Protein AF-0000000084752882 (afdb_homodimer)

pLDDT: mean 90.56, std 13.71, range [24.03, 98.62]

Sequence (1012 aa):
MTRGFFLICLLLVSALGWAQTDTEVYLFDLKVKNGKPTLSNPKNISNNPGYDNQPSFWDDDSVLFASTRQDQTDVLQFNVNEGSTSSWLTYTTAGSEYSPLRIPGKNAISAIRLDLDGLQRLYEYDFETSESTPITDVKIGYHVWFNDHILVATVLMENRMDLKVIDLEKGTQQTVQQNVGRSLHKIPGTDLISFISKKKIWEIMSLDPKTGESKKIANTYAQEEDICWLDKNTIITGAGKMLLTKKLSSDADWETIIEFPQEEINNISRIAISPNSKRLAFVAEESPAKIIQKQVKAFNSRDLDGFAACFVDDVLVSRFPNEKMYQGNITMRDNYERFFENVKSSSVEVVNRIILGNTIIDEEKTKVDGRDGHQVAIYKVENGLITSMTFIFPDGPLTDAESIVQEQLEAYNNRDIEAFADTYANAIELYNFPQSLNLKGRSKLTQRYGSFFENTPDLHCEIQNRIVIGNKVIDHESVTVNGMVVKAIAIYEVENGEIAKVTFIKMTRGFFLICLLLVSALGWAQTDTEVYLFDLKVKNGKPTLSNPKNISNNPGYDNQPSFWDDDSVLFASTRQDQTDVLQFNVNEGSTSSWLTYTTAGSEYSPLRIPGKNAISAIRLDLDGLQRLYEYDFETSESTPITDVKIGYHVWFNDHILVATVLMENRMDLKVIDLEKGTQQTVQQNVGRSLHKIPGTDLISFISKKKIWEIMSLDPKTGESKKIANTYAQEEDICWLDKNTIITGAGKMLLTKKLSSDADWETIIEFPQEEINNISRIAISPNSKRLAFVAEESPAKIIQKQVKAFNSRDLDGFAACFVDDVLVSRFPNEKMYQGNITMRDNYERFFENVKSSSVEVVNRIILGNTIIDEEKTKVDGRDGHQVAIYKVENGLITSMTFIFPDGPLTDAESIVQEQLEAYNNRDIEAFADTYANAIELYNFPQSLNLKGRSKLTQRYGSFFENTPDLHCEIQNRIVIGNKVIDHESVTVNGMVVKAIAIYEVENGEIAKVTFIK

Foldseek 3Di:
DPPPPPPPPPPPPPPPPLLFFFKWKKKWFWDADPNFIDTDDIDGLQPDGGDWAQWEAPAQFKIWTWHDDPNAIFIKIFGRVVVRDIDTQADDPFWHWGNWDDQAPAQWIWTWIQGNVGQIAIWIARRPPRDIDGQDRFRFDAWDDLHNFWIWTWGDDDVATFIWIAGSVVGDIDTQGIHWDREWDDAAPDSWIWTWHDDPFIFIKIANSVVSDIDTQGGDDVPFGAWDYLHNFKIWGDDFQWIWMDGSVDPDDIGTSDGDPDQQFTGWHNKYAHPVRGMIMIMGGHHLVVLVVQLQVCLQVVVLVSNLVQADQFEWEEEPQGHTPDTGSVVVSVVSVVVPVVFPHKHKDFPDWDDDHQKIKTWIWMATNRDIATKIWIFGDDSRHTRYIYIYAADAQPDPLVVLVVQLQVCLAVLPLVSNLVQADQQAWEAEPNGHTDDTGSVVVSVVSNVQSVQFVNWHKDFPDWDDGHQKIKTFIWIDGPNDTDTKIWIFGDDPRHTRYIYIYD/DPPPPPPPPPPPPPPPPQLAFFKWKKKWFWDADPNFIDTDDIDGLQPDGGDWAQWEAPAQFKIWTWHDDPNATFIKIFGRVVVRDIDTQADDPFWHWGNWDDQAPAQWIWTWIQGNVGQTAIWIARRPPRDIDGQDRFRFDAWDDLHNFWIWTWGDDDVATFIKIAGSVVGDIDTQGIHWDRAWDDAAPDSWIWTWHPDPFIFIKIANSVVSDIDTQGGDDVPFGAWDYLHNFKIWGDDFQWIWMDGSVDPDDIGTSDGDPDQQFTGWHNKYAHPVRGMIMIMGGHHLVVLVVQLQVCLQVVVLVSNLVQADQFEWEEEPQGHTPDTGSVVVSVVSVVVPVVFPHKHKDFPDWDDDPQKIKTWIWMATNRDIATKIWIFGDGSRHTRYIYIYAADAQPDPLVVLVVQLQVCLQVLPLVSNLVQADQQAWEAEPNGHTDDTGSVVVSVVSNVQSVQFVNWHKDFPDWDDGHQKIKTFIWIDGPNDTDTKIWIFGDDPRHTRYIYIYD

Solvent-accessible surface area (backbone atoms only — not comparable to full-atom values): 52396 Å² total; per-residue (Å²): 137,81,79,74,79,76,76,79,77,76,76,75,75,73,74,76,71,71,60,64,35,44,20,32,29,35,37,27,40,33,44,72,56,96,84,42,66,42,78,44,74,80,37,70,76,52,80,51,80,35,44,20,38,44,47,27,50,72,42,77,50,30,38,28,22,18,29,44,55,94,94,29,27,25,36,34,34,39,28,59,83,67,77,64,36,73,48,74,56,48,86,52,92,64,29,28,34,37,60,42,38,66,37,60,97,49,76,28,32,33,28,32,34,42,31,77,87,66,54,42,25,35,28,36,26,34,64,87,79,42,52,71,44,75,72,51,90,52,49,44,73,37,66,37,69,76,47,76,46,36,35,41,30,28,33,66,53,96,92,41,25,31,31,30,39,32,32,66,82,79,70,45,73,45,80,68,43,71,39,40,55,78,35,55,40,71,38,51,97,54,83,35,33,34,36,27,38,54,62,94,65,41,27,35,28,37,31,31,77,86,80,57,52,69,45,82,74,46,72,41,69,92,67,39,63,36,48,36,67,79,42,72,47,32,38,34,35,34,54,45,42,26,36,32,35,35,46,69,88,45,88,56,66,77,40,79,63,45,71,55,83,53,68,59,46,23,56,28,36,42,42,29,59,22,85,76,56,45,30,36,34,34,21,21,25,53,40,64,60,53,49,53,51,49,30,51,52,19,55,51,68,68,33,62,66,60,29,51,68,38,42,37,67,72,20,37,35,30,35,62,73,77,42,77,73,53,66,26,38,66,56,51,46,51,53,53,50,54,33,55,73,57,40,91,44,59,43,73,43,77,79,45,78,48,79,56,86,50,34,38,36,35,36,33,42,34,36,43,71,84,43,77,31,62,39,34,40,40,34,34,45,55,53,69,22,31,47,34,41,33,36,41,54,32,45,54,54,89,54,42,34,64,50,48,52,48,51,32,50,52,19,55,48,66,57,34,56,65,61,31,48,66,36,39,28,67,75,17,36,35,29,36,64,71,74,42,80,73,46,69,28,39,68,57,49,42,53,54,49,41,55,49,42,72,72,24,88,64,41,38,71,44,75,78,44,77,49,79,43,31,22,29,36,38,35,35,34,40,30,34,49,76,90,39,77,46,68,36,34,40,39,37,35,39,54,95,86,16,35,37,36,36,36,33,46,122,135,80,80,75,80,76,78,77,76,75,74,74,74,74,74,76,69,70,55,63,47,43,20,31,29,34,37,28,39,34,43,70,57,98,84,42,66,43,77,42,74,79,38,70,74,51,80,51,80,35,45,20,38,44,49,26,50,72,42,77,49,29,37,29,24,16,30,47,55,94,95,28,28,25,37,34,34,39,27,57,83,64,76,64,39,73,48,74,56,47,84,53,93,62,28,28,35,37,61,42,39,66,39,60,97,48,76,28,33,32,30,32,33,43,33,78,88,65,55,42,26,36,28,36,26,35,62,86,77,41,51,71,45,76,72,50,89,52,49,44,74,37,67,37,69,77,48,74,45,37,35,40,30,29,32,66,51,94,94,41,24,30,32,30,41,33,32,66,82,78,69,46,71,47,81,69,44,71,38,40,54,77,33,56,42,71,38,51,98,54,83,35,34,34,37,29,38,54,62,97,66,37,28,35,27,36,29,30,78,87,77,57,51,69,45,82,74,46,72,41,68,91,68,39,62,37,47,35,67,78,41,74,49,32,37,35,35,33,53,47,43,28,35,31,34,34,46,69,87,46,89,58,66,78,40,79,62,47,71,54,83,52,68,60,44,23,56,30,36,43,43,29,60,22,86,76,54,44,32,38,34,33,21,20,24,53,40,64,60,54,50,52,52,48,29,51,52,18,54,52,67,68,33,64,66,59,29,50,68,38,40,36,67,71,20,38,36,31,35,62,72,76,43,79,73,53,66,24,37,65,56,51,46,51,53,52,50,52,34,57,73,57,40,91,43,60,43,73,42,78,78,44,78,48,78,57,86,50,34,38,36,35,36,32,42,34,34,42,72,85,42,78,31,61,40,31,40,39,34,35,45,55,42,70,21,31,46,32,41,32,36,41,53,33,45,53,53,88,54,42,36,66,49,48,52,49,51,31,50,52,19,54,49,65,58,33,54,66,62,31,49,67,37,39,29,68,75,18,36,35,28,38,66,70,74,43,78,75,46,70,27,39,69,56,50,41,53,54,51,40,55,49,43,73,74,24,86,64,42,38,70,44,76,77,43,78,48,80,44,31,23,29,38,37,35,36,35,40,30,34,49,75,90,38,77,46,67,37,33,41,39,36,34,42,54,94,86,18,34,37,36,35,36,34,45,123

Nearest PDB structures (foldseek):
  3ff2-assembly1_A-2  TM=9.306E-01  e=1.160E-07  Novosphingobium aromaticivorans DSM 12444
  4hvn-assembly1_B  TM=7.475E-01  e=1.573E-05  Catenulispora acidiphila DSM 44928
  5ien-assembly2_B  TM=6.922E-01  e=1.282E-05  synthetic construct
  5ien-assembly1_A  TM=6.884E-01  e=1.349E-05  synthetic construct
  3mso-assembly1_B  TM=7.529E-01  e=3.384E-04  Pseudomonas aeruginosa

Secondary structure (DSSP, 8-state):
----------------------EEEEEEEEEEETTEEEEEEEEES---SS-EEEEEEEETTEEEEEEEETTEEEEEEEETTTTSEEEE----TTEEEEEEEEPTTSSEEEEEEEETTS-EEEEEEETTT--EEE--SS-EEEEEESSSSEEEEEEEETTEEEEEEEETTTTEEEEEEESB-S--EEPTTSS-EEEEEESSSEEEEEE-TTT--EEEEEE-STT---EEEEETTEEEEEETTEEEEEETTSS---EEEEE---TT-EEEEEEEE-TTS-EEEEEEEPPHHHHHHHHHHHHHTT-HHHHHTTEEEEEEEEETTTEEEEE-HHHHHHHHHHHHHH-S-EEEEEEEEEEETTEEEEEEEEEETTEEEEEEEEEEEETTEEEEEEEE--B-SS--HHHHHHHHHHHHHTT-HHHHHHTEEEEEEEEETTTEEEEESHHHHHHHHHHHHHT-TT-EEEEEEEEEEBTEEEEEEEEEETTEEEEEEEEEEEETTEEEEEEEE-/----------------------EEEEEEEEEEETTEEEEEEEEES---SS-EEEEEEEETTEEEEEEEETTEEEEEEEETTTTSEEEE----TTEEEEEEEEPTTSSEEEEEEEETTS-EEEEEEETTT--EEES-SS-EEEEEESSSSEEEEEEEETTEEEEEEEETTTTEEEEEEESB-S--EEPTTSS-EEEEEESSSEEEEEE-TTT--EEEEEE-STT---EEEEETTEEEEEETTEEEEEETTSS---EEEEE---TT-EEEEEEEE-TTS-EEEEEEEPPHHHHHHHHHHHHHTT-HHHHHTTEEEEEEEEETTTEEEEE-HHHHHHHHHHHHHH-S-EEEEEEEEEEETTEEEEEEEEEETTEEEEEEEEEEEETTEEEEEEEE----SS--HHHHHHHHHHHHHTT-HHHHHHTEEEEEEEEETTTEEEEESHHHHHHHHHHHHHT-TT-EEEEEEEEEETTEEEEEEEEEETTEEEEEEEEEEEETTEEEEEEEE-

Organism: Allomuricauda ruestringensis (strain DSM 13258 / CIP 107369 / LMG 19739 / B1) (NCBI:txid886377)

InterPro domains:
  IPR032710 NTF2-like domain superfamily [SSF54427] (285-395)
  IPR032710 NTF2-like domain superfamily [SSF54427] (399-504)
  IPR037401 SnoaL-like domain [PF12680] (293-388)
  IPR037401 SnoaL-like domain [PF12680] (405-501)

Structure (mmCIF, N/CA/C/O backbone):
data_AF-0000000084752882-model_v1
#
loop_
_entity.id
_entity.type
_entity.pdbx_description
1 polymer 'SnoaL-like domain-containing protein'
#
loop_
_atom_site.group_PDB
_atom_site.id
_atom_site.type_symbol
_atom_site.label_atom_id
_atom_site.label_alt_id
_atom_site.label_comp_id
_atom_site.label_asym_id
_atom_site.label_entity_id
_atom_site.label_seq_id
_atom_site.pdbx_PDB_ins_code
_atom_site.Cartn_x
_atom_site.Cartn_y
_atom_site.Cartn_z
_atom_site.occupancy
_atom_site.B_iso_or_equiv
_atom_site.auth_seq_id
_atom_site.auth_comp_id
_atom_site.auth_asym_id
_atom_site.auth_atom_id
_atom_site.pdbx_PDB_model_num
ATOM 1 N N . MET A 1 1 ? -53.562 34.344 -18.578 1 26.89 1 MET A N 1
ATOM 2 C CA . MET A 1 1 ? -53.375 34.875 -17.234 1 26.89 1 MET A CA 1
ATOM 3 C C . MET A 1 1 ? -52.25 34.156 -16.5 1 26.89 1 MET A C 1
ATOM 5 O O . MET A 1 1 ? -52.406 33 -16.125 1 26.89 1 MET A O 1
ATOM 9 N N . THR A 1 2 ? -50.969 34.281 -16.984 1 29.55 2 THR A N 1
ATOM 10 C CA . THR A 1 2 ? -49.688 33.625 -16.938 1 29.55 2 THR A CA 1
ATOM 11 C C . THR A 1 2 ? -49 33.844 -15.586 1 29.55 2 THR A C 1
ATOM 13 O O . THR A 1 2 ? -48.594 34.969 -15.266 1 29.55 2 THR A O 1
ATOM 16 N N . ARG A 1 3 ? -49.688 33.156 -14.523 1 31.56 3 ARG A N 1
ATOM 17 C CA . ARG A 1 3 ? -49.281 33.375 -13.141 1 31.56 3 ARG A CA 1
ATOM 18 C C . ARG A 1 3 ? -47.781 33.094 -12.953 1 31.56 3 ARG A C 1
ATOM 20 O O . ARG A 1 3 ? -47.312 32 -13.266 1 31.56 3 ARG A O 1
ATOM 27 N N . GLY A 1 4 ? -47 34.156 -13.094 1 28.33 4 GLY A N 1
ATOM 28 C CA . GLY A 1 4 ? -45.531 34.219 -12.977 1 28.33 4 GLY A CA 1
ATOM 29 C C . GLY A 1 4 ? -45.031 33.781 -11.609 1 28.33 4 GLY A C 1
ATOM 30 O O . GLY A 1 4 ? -45.375 34.406 -10.594 1 28.33 4 GLY A O 1
ATOM 31 N N . PHE A 1 5 ? -45 32.469 -11.273 1 29.09 5 PHE A N 1
ATOM 32 C CA . PHE A 1 5 ? -44.531 31.969 -9.984 1 29.09 5 PHE A CA 1
ATOM 33 C C . PHE A 1 5 ? -43.125 32.469 -9.703 1 29.09 5 PHE A C 1
ATOM 35 O O . PHE A 1 5 ? -42.219 32.281 -10.508 1 29.09 5 PHE A O 1
ATOM 42 N N . PHE A 1 6 ? -43.031 33.688 -9.117 1 25.77 6 PHE A N 1
ATOM 43 C CA . PHE A 1 6 ? -41.75 34.25 -8.672 1 25.77 6 PHE A CA 1
ATOM 44 C C . PHE A 1 6 ? -41.094 33.344 -7.652 1 25.77 6 PHE A C 1
ATOM 46 O O . PHE A 1 6 ? -41.656 33.031 -6.613 1 25.77 6 PHE A O 1
ATOM 53 N N . LEU A 1 7 ? -40.312 32.375 -8.125 1 27.33 7 LEU A N 1
ATOM 54 C CA . LEU A 1 7 ? -39.5 31.516 -7.266 1 27.33 7 LEU A CA 1
ATOM 55 C C . LEU A 1 7 ? -38.594 32.344 -6.383 1 27.33 7 LEU A C 1
ATOM 57 O O . LEU A 1 7 ? -37.781 33.125 -6.887 1 27.33 7 LEU A O 1
ATOM 61 N N . ILE A 1 8 ? -39.031 32.656 -5.168 1 25.05 8 ILE A N 1
ATOM 62 C CA . ILE A 1 8 ? -38.281 33.312 -4.109 1 25.05 8 ILE A CA 1
ATOM 63 C C . ILE A 1 8 ? -36.969 32.562 -3.863 1 25.05 8 ILE A C 1
ATOM 65 O O . ILE A 1 8 ? -36.969 31.359 -3.535 1 25.05 8 ILE A O 1
ATOM 69 N N . CYS A 1 9 ? -35.875 32.875 -4.609 1 24.03 9 CYS A N 1
ATOM 70 C CA . CYS A 1 9 ? -34.5 32.469 -4.375 1 24.03 9 CYS A CA 1
ATOM 71 C C . CYS A 1 9 ? -34.062 32.781 -2.947 1 24.03 9 CYS A C 1
ATOM 73 O O . CYS A 1 9 ? -33.938 33.938 -2.584 1 24.03 9 CYS A O 1
ATOM 75 N N . LEU A 1 10 ? -34.594 32.031 -1.986 1 25.61 10 LEU A N 1
ATOM 76 C CA . LEU A 1 10 ? -34.062 32.125 -0.631 1 25.61 10 LEU A CA 1
ATOM 77 C C . LEU A 1 10 ? -32.562 31.984 -0.633 1 25.61 10 LEU A C 1
ATOM 79 O O . LEU A 1 10 ? -32 30.938 -1.002 1 25.61 10 LEU A O 1
ATOM 83 N N . LEU A 1 11 ? -31.859 33.031 -0.935 1 24.38 11 LEU A N 1
ATOM 84 C CA . LEU A 1 11 ? -30.422 33.156 -0.692 1 24.38 11 LEU A CA 1
ATOM 85 C C . LEU A 1 11 ? -30.078 32.75 0.737 1 24.38 11 LEU A C 1
ATOM 87 O O . LEU A 1 11 ? -30.469 33.406 1.689 1 24.38 11 LEU A O 1
ATOM 91 N N . LEU A 1 12 ? -30.109 31.484 1.048 1 25.81 12 LEU A N 1
ATOM 92 C CA . LEU A 1 12 ? -29.531 30.984 2.295 1 25.81 12 LEU A CA 1
ATOM 93 C C . LEU A 1 12 ? -28.125 31.531 2.496 1 25.81 12 LEU A C 1
ATOM 95 O O . LEU A 1 12 ? -27.219 31.234 1.717 1 25.81 12 LEU A O 1
ATOM 99 N N . VAL A 1 13 ? -27.938 32.75 2.891 1 25.72 13 VAL A N 1
ATOM 100 C CA . VAL A 1 13 ? -26.688 33.25 3.447 1 25.72 13 VAL A CA 1
ATOM 101 C C . VAL A 1 13 ? -26.156 32.25 4.488 1 25.72 13 VAL A C 1
ATOM 103 O O . VAL A 1 13 ? -26.781 32.031 5.527 1 25.72 13 VAL A O 1
ATOM 106 N N . SER A 1 14 ? -25.641 31.141 4.105 1 25.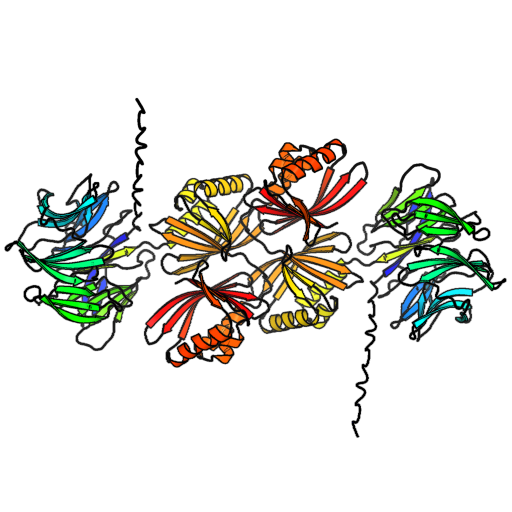64 14 SER A N 1
ATOM 107 C CA . SER A 1 14 ? -24.859 30.312 5.004 1 25.64 14 SER A CA 1
ATOM 108 C C . SER A 1 14 ? -23.906 31.141 5.848 1 25.64 14 SER A C 1
ATOM 110 O O . SER A 1 14 ? -23.062 31.859 5.312 1 25.64 14 SER A O 1
ATOM 112 N N . ALA A 1 15 ? -24.312 31.594 6.953 1 28.03 15 ALA A N 1
ATOM 113 C CA . ALA A 1 15 ? -23.453 32.094 8.023 1 28.03 15 ALA A CA 1
ATOM 114 C C . ALA A 1 15 ? -22.219 31.188 8.203 1 28.03 15 ALA A C 1
ATOM 116 O O . ALA A 1 15 ? -22.359 30.016 8.57 1 28.03 15 ALA A O 1
ATOM 117 N N . LEU A 1 16 ? -21.344 31.203 7.332 1 29.34 16 LEU A N 1
ATOM 118 C CA . LEU A 1 16 ? -20.016 30.688 7.598 1 29.34 16 LEU A CA 1
ATOM 119 C C . LEU A 1 16 ? -19.578 30.984 9.031 1 29.34 16 LEU A C 1
ATOM 121 O O . LEU A 1 16 ? -19.172 32.125 9.336 1 29.34 16 LEU A O 1
ATOM 125 N N . GLY A 1 17 ? -20.297 30.453 9.961 1 32.12 17 GLY A N 1
ATOM 126 C CA . GLY A 1 17 ? -19.703 30.484 11.289 1 32.12 17 GLY A CA 1
ATOM 127 C C . GLY A 1 17 ? -18.25 30.031 11.289 1 32.12 17 GLY A C 1
ATOM 128 O O . GLY A 1 17 ? -17.938 28.906 10.906 1 32.12 17 GLY A O 1
ATOM 129 N N . TRP A 1 18 ? -17.344 30.781 10.961 1 33.31 18 TRP A N 1
ATOM 130 C CA . TRP A 1 18 ? -15.922 30.562 11.195 1 33.31 18 TRP A CA 1
ATOM 131 C C . TRP A 1 18 ? -15.68 29.953 12.57 1 33.31 18 TRP A C 1
ATOM 133 O O . TRP A 1 18 ? -16.078 30.516 13.594 1 33.31 18 TRP A O 1
ATOM 143 N N . ALA A 1 19 ? -15.781 28.781 12.75 1 39 19 ALA A N 1
ATOM 144 C CA . ALA A 1 19 ? -15.328 28.172 13.992 1 39 19 ALA A CA 1
ATOM 145 C C . ALA A 1 19 ? -13.969 28.719 14.414 1 39 19 ALA A C 1
ATOM 147 O O . ALA A 1 19 ? -12.977 28.531 13.703 1 39 19 ALA A O 1
ATOM 148 N N . GLN A 1 20 ? -13.82 29.703 15.109 1 50.44 20 GLN A N 1
ATOM 149 C CA . GLN A 1 20 ? -12.625 30.344 15.656 1 50.44 20 GLN A CA 1
ATOM 150 C C . GLN A 1 20 ? -11.812 29.359 16.484 1 50.44 20 GLN A C 1
ATOM 152 O O . GLN A 1 20 ? -12.367 28.578 17.266 1 50.44 20 GLN A O 1
ATOM 157 N N . THR A 1 21 ? -10.531 29 16.156 1 60.28 21 THR A N 1
ATOM 158 C CA . THR A 1 21 ? -9.562 28.219 16.938 1 60.28 21 THR A CA 1
ATOM 159 C C . THR A 1 21 ? -9.578 28.641 18.406 1 60.28 21 THR A C 1
ATOM 161 O O . THR A 1 21 ? -9.711 29.828 18.703 1 60.28 21 THR A O 1
ATOM 164 N N . ASP A 1 22 ? -9.602 27.641 19.297 1 75.75 22 ASP A N 1
ATOM 165 C CA . ASP A 1 22 ? -9.484 27.969 20.703 1 75.75 22 ASP A CA 1
ATOM 166 C C . ASP A 1 22 ? -8.164 28.672 21.016 1 75.75 22 ASP A C 1
ATOM 168 O O . ASP A 1 22 ? -7.094 28.172 20.641 1 75.75 22 ASP A O 1
ATOM 172 N N . THR A 1 23 ? -8.258 29.844 21.328 1 88.5 23 THR A N 1
ATOM 173 C CA . THR A 1 23 ? -7.094 30.609 21.766 1 88.5 23 THR A CA 1
ATOM 174 C C . THR A 1 23 ? -7.188 30.938 23.25 1 88.5 23 THR A C 1
ATOM 176 O O . THR A 1 23 ? -8.281 30.969 23.812 1 88.5 23 THR A O 1
ATOM 179 N N . GLU A 1 24 ? -6.055 30.984 23.844 1 91.69 24 GLU A N 1
ATOM 180 C CA . GLU A 1 24 ? -5.949 31.328 25.25 1 91.69 24 GLU A CA 1
ATOM 181 C C . GLU A 1 24 ? -5.051 32.562 25.453 1 91.69 24 GLU A C 1
ATOM 183 O O . GLU A 1 24 ? -4.156 32.812 24.641 1 91.69 24 GLU A O 1
ATOM 188 N N . VAL A 1 25 ? -5.336 33.281 26.484 1 95.5 25 VAL A N 1
ATOM 189 C CA . VAL A 1 25 ? -4.496 34.406 26.875 1 95.5 25 VAL A CA 1
ATOM 190 C C . VAL A 1 25 ? -3.6 34.031 28.047 1 95.5 25 VAL A C 1
ATOM 192 O O . VAL A 1 25 ? -4.09 33.594 29.094 1 95.5 25 VAL A O 1
ATOM 195 N N . TYR A 1 26 ? -2.379 34.188 27.797 1 95.12 26 TYR A N 1
ATOM 196 C CA . TYR A 1 26 ? -1.394 33.906 28.844 1 95.12 26 TYR A CA 1
ATOM 197 C C . TYR A 1 26 ? -0.792 35.188 29.391 1 95.12 26 TYR A C 1
ATOM 199 O O . TYR A 1 26 ? -0.563 36.125 28.625 1 95.12 26 TYR A O 1
ATOM 207 N N . LEU A 1 27 ? -0.564 35.188 30.688 1 96.12 27 LEU A N 1
ATOM 208 C CA . LEU A 1 27 ? 0.033 36.312 31.391 1 96.12 27 LEU A CA 1
ATOM 209 C C . LEU A 1 27 ? 1.335 35.906 32.062 1 96.12 27 LEU A C 1
ATOM 211 O O . LEU A 1 27 ? 1.424 34.812 32.656 1 96.12 27 LEU A O 1
ATOM 215 N N . PHE A 1 28 ? 2.309 36.781 31.969 1 95.31 28 PHE A N 1
ATOM 216 C CA . PHE A 1 28 ? 3.629 36.562 32.531 1 95.31 28 PHE A CA 1
ATOM 217 C C . PHE A 1 28 ? 4.09 37.75 33.344 1 95.31 28 PHE A C 1
ATOM 219 O O . PHE A 1 28 ? 3.68 38.906 33.062 1 95.31 28 PHE A O 1
ATOM 226 N N . ASP A 1 29 ? 4.98 37.438 34.344 1 94.31 29 ASP A N 1
ATOM 227 C CA . ASP A 1 29 ? 5.832 38.5 34.875 1 94.31 29 ASP A CA 1
ATOM 228 C C . ASP A 1 29 ? 6.969 38.812 33.906 1 94.31 29 ASP A C 1
ATOM 230 O O . ASP A 1 29 ? 7.574 37.906 33.312 1 94.31 29 ASP A O 1
ATOM 234 N N . LEU A 1 30 ? 7.105 40.062 33.75 1 94.12 30 LEU A N 1
ATOM 235 C CA . LEU A 1 30 ? 8.141 40.562 32.844 1 94.12 30 LEU A CA 1
ATOM 236 C C . LEU A 1 30 ? 9.234 41.312 33.594 1 94.12 30 LEU A C 1
ATOM 238 O O . LEU A 1 30 ? 8.938 42.188 34.406 1 94.12 30 LEU A O 1
ATOM 242 N N . LYS A 1 31 ? 10.453 40.844 33.406 1 91.88 31 LYS A N 1
ATOM 243 C CA . LYS A 1 31 ? 11.625 41.531 33.906 1 91.88 31 LYS A CA 1
ATOM 244 C C . LYS A 1 31 ? 12.633 41.812 32.812 1 91.88 31 LYS A C 1
ATOM 246 O O . LYS A 1 31 ? 12.836 41 31.922 1 91.88 31 LYS A O 1
ATOM 251 N N . VAL A 1 32 ? 13.133 43.031 32.812 1 86.12 32 VAL A N 1
ATOM 252 C CA . VAL A 1 32 ? 14.156 43.406 31.859 1 86.12 32 VAL A CA 1
ATOM 253 C C . VAL A 1 32 ? 15.508 43.531 32.562 1 86.12 32 VAL A C 1
ATOM 255 O O . VAL A 1 32 ? 15.664 44.406 33.438 1 86.12 32 VAL A O 1
ATOM 258 N N . LYS A 1 33 ? 16.359 42.625 32.312 1 79.38 33 LYS A N 1
ATOM 259 C CA . LYS A 1 33 ? 17.719 42.656 32.844 1 79.38 33 LYS A CA 1
ATOM 260 C C . LYS A 1 33 ? 18.734 42.906 31.734 1 79.38 33 LYS A C 1
ATOM 262 O O . LYS A 1 33 ? 18.828 42.125 30.781 1 79.38 33 LYS A O 1
ATOM 267 N N . ASN A 1 34 ? 19.531 43.906 31.828 1 74.94 34 ASN A N 1
ATOM 268 C CA . ASN A 1 34 ? 20.562 44.281 30.844 1 74.94 34 ASN A CA 1
ATOM 269 C C . ASN A 1 34 ? 19.984 44.344 29.438 1 74.94 34 ASN A C 1
ATOM 271 O O . ASN A 1 34 ? 20.594 43.844 28.5 1 74.94 34 ASN A O 1
ATOM 275 N N . GLY A 1 35 ? 18.719 44.75 29.312 1 71.19 35 GLY A N 1
ATOM 276 C CA . GLY A 1 35 ? 18.078 44.938 28.031 1 71.19 35 GLY A CA 1
ATOM 277 C C . GLY A 1 35 ? 17.406 43.688 27.5 1 71.19 35 GLY A C 1
ATOM 278 O O . GLY A 1 35 ? 16.812 43.719 26.422 1 71.19 35 GLY A O 1
ATOM 279 N N . LYS A 1 36 ? 17.578 42.594 28.234 1 75.81 36 LYS A N 1
ATOM 280 C CA . LYS A 1 36 ? 16.969 41.344 27.797 1 75.81 36 LYS A CA 1
ATOM 281 C C . LYS A 1 36 ? 15.711 41.031 28.594 1 75.81 36 LYS A C 1
ATOM 283 O O . LYS A 1 36 ? 15.758 40.906 29.812 1 75.81 36 LYS A O 1
ATOM 288 N N . PRO A 1 37 ? 14.617 40.938 27.891 1 86.12 37 PRO A N 1
ATOM 289 C CA . PRO A 1 37 ? 13.391 40.594 28.609 1 86.12 37 PRO A CA 1
ATOM 290 C C . PRO A 1 37 ? 13.344 39.125 29.016 1 86.12 37 PRO A C 1
ATOM 292 O O . PRO A 1 37 ? 13.805 38.25 28.281 1 86.12 37 PRO A O 1
ATOM 295 N N . THR A 1 38 ? 12.93 38.906 30.266 1 89.88 38 THR A N 1
ATOM 296 C CA . THR A 1 38 ? 12.711 37.531 30.766 1 89.88 38 THR A CA 1
ATOM 297 C C . THR A 1 38 ? 11.281 37.375 31.281 1 89.88 38 THR A C 1
ATOM 299 O O . THR A 1 38 ? 10.711 38.312 31.859 1 89.88 38 THR A O 1
ATOM 302 N N . LEU A 1 39 ? 10.742 36.281 30.984 1 91.31 39 LEU A N 1
ATOM 303 C CA . LEU A 1 39 ? 9.375 36 31.391 1 91.31 39 LEU A CA 1
ATOM 304 C C . LEU A 1 39 ? 9.344 34.906 32.469 1 91.31 39 LEU A C 1
ATOM 306 O O . LEU A 1 39 ? 10.117 33.938 32.406 1 91.31 39 LEU A O 1
ATOM 310 N N . SER A 1 40 ? 8.5 35.156 33.469 1 91.62 40 SER A N 1
ATOM 311 C CA . SER A 1 40 ? 8.312 34.188 34.531 1 91.62 40 SER A CA 1
ATOM 312 C C . SER A 1 40 ? 6.848 34.094 34.938 1 91.62 40 SER A C 1
ATOM 314 O O . SER A 1 40 ? 6.023 34.906 34.5 1 91.62 40 SER A O 1
ATOM 316 N N . ASN A 1 41 ? 6.449 33.094 35.656 1 89.31 41 ASN A N 1
ATOM 317 C CA . ASN A 1 41 ? 5.145 32.875 36.281 1 89.31 41 ASN A CA 1
ATOM 318 C C . ASN A 1 41 ? 4.027 32.844 35.25 1 89.31 41 ASN A C 1
ATOM 320 O O . ASN A 1 41 ? 3.088 33.656 35.312 1 89.31 41 ASN A O 1
ATOM 324 N N . PRO A 1 42 ? 4.148 31.922 34.312 1 90.38 42 PRO A N 1
ATOM 325 C CA . PRO A 1 42 ? 3.096 31.812 33.281 1 90.38 42 PRO A CA 1
ATOM 326 C C . PRO A 1 42 ? 1.732 31.469 33.906 1 90.38 42 PRO A C 1
ATOM 328 O O . PRO A 1 42 ? 1.643 30.641 34.812 1 90.38 42 PRO A O 1
ATOM 331 N N . LYS A 1 43 ? 0.672 32.188 33.438 1 91 43 LYS A N 1
ATOM 332 C CA . LYS A 1 43 ? -0.706 31.922 33.812 1 91 43 LYS A CA 1
ATOM 333 C C . LYS A 1 43 ? -1.647 31.969 32.625 1 91 43 LYS A C 1
ATOM 335 O O . LYS A 1 43 ? -1.661 32.969 31.891 1 91 43 LYS A O 1
ATOM 340 N N . ASN A 1 44 ? -2.338 30.906 32.406 1 92.69 44 ASN A N 1
ATOM 341 C CA . ASN A 1 44 ? -3.471 30.984 31.5 1 92.69 44 ASN A CA 1
ATOM 342 C C . ASN A 1 44 ? -4.648 31.719 32.125 1 92.69 44 ASN A C 1
ATOM 344 O O . ASN A 1 44 ? -5.383 31.156 32.938 1 92.69 44 ASN A O 1
ATOM 348 N N . ILE A 1 45 ? -4.918 32.906 31.719 1 94 45 ILE A N 1
ATOM 349 C CA . ILE A 1 45 ? -5.871 33.719 32.438 1 94 45 ILE A CA 1
ATOM 350 C C . ILE A 1 45 ? -7.25 33.625 31.812 1 94 45 ILE A C 1
ATOM 352 O O . ILE A 1 45 ? -8.242 34.094 32.375 1 94 45 ILE A O 1
ATOM 356 N N . SER A 1 46 ? -7.309 33.094 30.641 1 91.19 46 SER A N 1
ATOM 357 C CA . SER A 1 46 ? -8.617 32.875 30.047 1 91.19 46 SER A CA 1
ATOM 358 C C . SER A 1 46 ? -9.156 31.484 30.359 1 91.19 46 SER A C 1
ATOM 360 O O . SER A 1 46 ? -10.242 31.359 30.922 1 91.19 46 SER A O 1
ATOM 362 N N . ASN A 1 47 ? -8.383 30.422 30.141 1 84.62 47 ASN A N 1
ATOM 363 C CA . ASN A 1 47 ? -8.711 29.016 30.391 1 84.62 47 A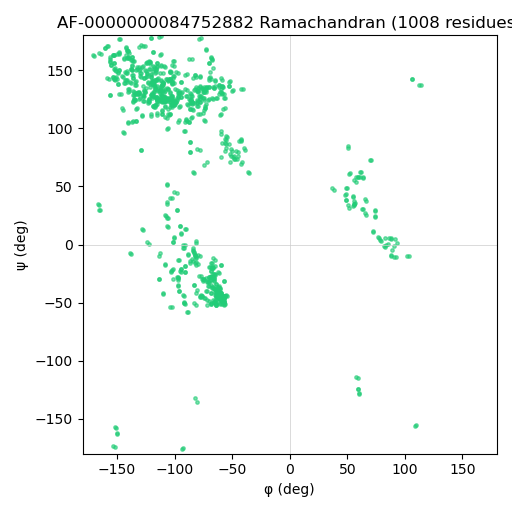SN A CA 1
ATOM 364 C C . ASN A 1 47 ? -10.172 28.719 30.078 1 84.62 47 ASN A C 1
ATOM 366 O O . ASN A 1 47 ? -10.906 28.203 30.922 1 84.62 47 ASN A O 1
ATOM 370 N N . ASN A 1 48 ? -10.648 29.094 29.031 1 82.88 48 ASN A N 1
ATOM 371 C CA . ASN A 1 48 ? -12.016 29.031 28.516 1 82.88 48 ASN A CA 1
ATOM 372 C C . ASN A 1 48 ? -12.055 28.484 27.094 1 82.88 48 ASN A C 1
ATOM 374 O O . ASN A 1 48 ? -11.211 28.828 26.266 1 82.88 48 ASN A O 1
ATOM 378 N N . PRO A 1 49 ? -12.93 27.484 26.922 1 79 49 PRO A N 1
ATOM 379 C CA . PRO A 1 49 ? -13.086 27.078 25.516 1 79 49 PRO A CA 1
ATOM 380 C C . PRO A 1 49 ? -13.562 28.219 24.625 1 79 49 PRO A C 1
ATOM 382 O O . PRO A 1 49 ? -14.375 29.031 25.047 1 79 49 PRO A O 1
ATOM 385 N N . GLY A 1 50 ? -13.047 28.25 23.484 1 81.25 50 GLY A N 1
ATOM 386 C CA . GLY A 1 50 ? -13.461 29.281 22.547 1 81.25 50 GLY A CA 1
ATOM 387 C C . GLY A 1 50 ? -12.391 30.328 22.281 1 81.25 50 GLY A C 1
ATOM 388 O O . GLY A 1 50 ? -11.203 30.047 22.406 1 81.25 50 GLY A O 1
ATOM 389 N N . TYR A 1 51 ? -12.891 31.484 21.891 1 87.5 51 TYR A N 1
ATOM 390 C CA . TYR A 1 51 ? -12.016 32.562 21.469 1 87.5 51 TYR A CA 1
ATOM 391 C C . TYR A 1 51 ? -11.656 33.469 22.656 1 87.5 51 TYR A C 1
ATOM 393 O O . TYR A 1 51 ? -12.516 34.156 23.203 1 87.5 51 TYR A O 1
ATOM 401 N N . ASP A 1 52 ? -10.516 33.406 23.172 1 92.69 52 ASP A N 1
ATOM 402 C CA . ASP A 1 52 ? -9.891 34.312 24.125 1 92.69 52 ASP A CA 1
ATOM 403 C C . ASP A 1 52 ? -8.68 35 23.516 1 92.69 52 ASP A C 1
ATOM 405 O O . ASP A 1 52 ? -7.66 34.375 23.25 1 92.69 52 ASP A O 1
ATOM 409 N N . ASN A 1 53 ? -8.883 36.281 23.344 1 94.56 53 ASN A N 1
ATOM 410 C CA . ASN A 1 53 ? -7.914 36.938 22.469 1 94.56 53 ASN A CA 1
ATOM 411 C C . ASN A 1 53 ? -7.844 38.438 22.719 1 94.56 53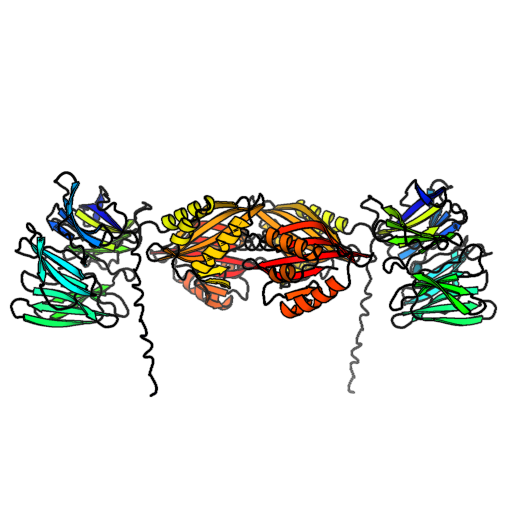 ASN A C 1
ATOM 413 O O . ASN A 1 53 ? -8.547 38.969 23.594 1 94.56 53 ASN A O 1
ATOM 417 N N . GLN A 1 54 ? -6.855 39.094 22.109 1 95.81 54 GLN A N 1
ATOM 418 C CA . GLN A 1 54 ? -6.715 40.562 22.016 1 95.81 54 GLN A CA 1
ATOM 419 C C . GLN A 1 54 ? -6.531 41.188 23.391 1 95.81 54 GLN A C 1
ATOM 421 O O . GLN A 1 54 ? -7.258 42.094 23.75 1 95.81 54 GLN A O 1
ATOM 426 N N . PRO A 1 55 ? -5.562 40.781 24.094 1 97.88 55 PRO A N 1
ATOM 427 C CA . PRO A 1 55 ? -5.316 41.375 25.422 1 97.88 55 PRO A CA 1
ATOM 428 C C . PRO A 1 55 ? -4.832 42.812 25.359 1 97.88 55 PRO A C 1
ATOM 430 O O . PRO A 1 55 ? -4.145 43.188 24.406 1 97.88 55 PRO A O 1
ATOM 433 N N . SER A 1 56 ? -5.242 43.625 26.281 1 97.81 56 SER A N 1
ATOM 434 C CA . SER A 1 56 ? -4.734 44.969 26.578 1 97.81 56 SER A CA 1
ATOM 435 C C . SER A 1 56 ? -4.746 45.25 28.062 1 97.81 56 SER A C 1
ATOM 437 O O . SER A 1 56 ? -5.434 44.562 28.828 1 97.81 56 SER A O 1
ATOM 439 N N . PHE A 1 57 ? -3.957 46.219 28.516 1 97 57 PHE A N 1
ATOM 440 C CA . PHE A 1 57 ? -3.895 46.5 29.938 1 97 57 PHE A CA 1
ATOM 441 C C . PHE A 1 57 ? -4.719 47.75 30.281 1 97 57 PHE A C 1
ATOM 443 O O . PHE A 1 57 ? -4.543 48.781 29.672 1 97 57 PHE A O 1
ATOM 450 N N . TRP A 1 58 ? -5.609 47.594 31.25 1 95.56 58 TRP A N 1
ATOM 451 C CA . TRP A 1 58 ? -6.316 48.719 31.844 1 95.56 58 TRP A CA 1
ATOM 452 C C . TRP A 1 58 ? -5.379 49.562 32.688 1 95.56 58 TRP A C 1
ATOM 454 O O . TRP A 1 58 ? -5.41 50.812 32.656 1 95.56 58 TRP A O 1
ATOM 464 N N . ASP A 1 59 ? -4.711 48.875 33.469 1 94.5 59 ASP A N 1
ATOM 465 C CA . ASP A 1 59 ? -3.652 49.469 34.281 1 94.5 59 ASP A CA 1
ATOM 466 C C . ASP A 1 59 ? -2.557 48.438 34.562 1 94.5 59 ASP A C 1
ATOM 468 O O . ASP A 1 59 ? -2.428 47.438 33.812 1 94.5 59 ASP A O 1
ATOM 472 N N . ASP A 1 60 ? -1.739 48.719 35.562 1 94.69 60 ASP A N 1
ATOM 473 C CA . ASP A 1 60 ? -0.574 47.875 35.812 1 94.69 60 ASP A CA 1
ATOM 474 C C . ASP A 1 60 ? -0.992 46.469 36.281 1 94.69 60 ASP A C 1
ATOM 476 O O . ASP A 1 60 ? -0.23 45.5 36.156 1 94.69 60 ASP A O 1
ATOM 480 N N . ASP A 1 61 ? -2.215 46.375 36.75 1 92.44 61 ASP A N 1
ATOM 481 C CA . ASP A 1 61 ? -2.564 45.125 37.438 1 92.44 61 ASP A CA 1
ATOM 482 C C . ASP A 1 61 ? -3.85 44.531 36.875 1 92.44 61 ASP A C 1
ATOM 484 O O . ASP A 1 61 ? -4.441 43.656 37.469 1 92.44 61 ASP A O 1
ATOM 488 N N . SER A 1 62 ? -4.258 45.031 35.781 1 94.94 62 SER A N 1
ATOM 489 C CA . SER A 1 62 ? -5.484 44.5 35.219 1 94.94 62 SER A CA 1
ATOM 490 C C . SER A 1 62 ? -5.371 44.375 33.688 1 94.94 62 SER A C 1
ATOM 492 O O . SER A 1 62 ? -4.914 45.281 33.031 1 94.94 62 SER A O 1
ATOM 494 N N . VAL A 1 63 ? -5.82 43.188 33.219 1 96.88 63 VAL A N 1
ATOM 495 C CA . VAL A 1 63 ? -5.766 42.875 31.797 1 96.88 63 VAL A CA 1
ATOM 496 C C . VAL A 1 63 ? -7.18 42.75 31.234 1 96.88 63 VAL A C 1
ATOM 498 O O . VAL A 1 63 ? -8.055 42.188 31.875 1 96.88 63 VAL A O 1
ATOM 501 N N . LEU A 1 64 ? -7.391 43.406 30.109 1 97.44 64 LEU A N 1
ATOM 502 C CA . LEU A 1 64 ? -8.625 43.281 29.344 1 97.44 64 LEU A CA 1
ATOM 503 C C . LEU A 1 64 ? -8.422 42.344 28.156 1 97.44 64 LEU A C 1
ATOM 505 O O . LEU A 1 64 ? -7.355 42.344 27.531 1 97.44 64 LEU A O 1
ATOM 509 N N . PHE A 1 65 ? -9.398 41.5 27.891 1 97.5 65 PHE A N 1
ATOM 510 C CA . PHE A 1 65 ? -9.336 40.719 26.656 1 97.5 65 PHE A CA 1
ATOM 511 C C . PHE A 1 65 ? -10.727 40.281 26.234 1 97.5 65 PHE A C 1
ATOM 513 O O . PHE A 1 65 ? -11.672 40.312 27.031 1 97.5 65 PHE A O 1
ATOM 520 N N . ALA A 1 66 ? -10.852 39.969 24.875 1 96.31 66 ALA A N 1
ATOM 521 C CA . ALA A 1 66 ? -12.078 39.406 24.344 1 96.31 66 ALA A CA 1
ATOM 522 C C . ALA A 1 66 ? -12.211 37.938 24.734 1 96.31 66 ALA A C 1
ATOM 524 O O . ALA A 1 66 ? -11.242 37.188 24.641 1 96.31 66 ALA A O 1
ATOM 525 N N . SER A 1 67 ? -13.32 37.531 25.172 1 95.12 67 SER A N 1
ATOM 526 C CA . SER A 1 67 ? -13.531 36.125 25.625 1 95.12 67 SER A CA 1
ATOM 527 C C . SER A 1 67 ? -14.922 35.656 25.25 1 95.12 67 SER A C 1
ATOM 529 O O . SER A 1 67 ? -15.898 36.406 25.359 1 95.12 67 SER A O 1
ATOM 531 N N . THR A 1 68 ? -14.93 34.375 24.859 1 91.12 68 THR A N 1
ATOM 532 C CA . THR A 1 68 ? -16.188 33.781 24.438 1 91.12 68 THR A CA 1
ATOM 533 C C . THR A 1 68 ? -17.031 33.375 25.641 1 91.12 68 THR A C 1
ATOM 535 O O . THR A 1 68 ? -16.5 32.844 26.625 1 91.12 68 THR A O 1
ATOM 538 N N . ARG A 1 69 ? -18.266 33.719 25.609 1 87.12 69 ARG A N 1
ATOM 539 C CA . ARG A 1 69 ? -19.266 33.219 26.562 1 87.12 69 ARG A CA 1
ATOM 540 C C . ARG A 1 69 ? -20.641 33.125 25.906 1 87.12 69 ARG A C 1
ATOM 542 O O . ARG A 1 69 ? -21.125 34.094 25.312 1 87.12 69 ARG A O 1
ATOM 549 N N . GLN A 1 70 ? -21.297 31.953 26.047 1 83.19 70 GLN A N 1
ATOM 550 C CA . GLN A 1 70 ? -22.641 31.703 25.531 1 83.19 70 GLN A CA 1
ATOM 551 C C . GLN A 1 70 ? -22.719 32 24.047 1 83.19 70 GLN A C 1
ATOM 553 O O . GLN A 1 70 ? -23.594 32.781 23.609 1 83.19 70 GLN A O 1
ATOM 558 N N . ASP A 1 71 ? -21.781 31.656 23.281 1 80 71 ASP A N 1
ATOM 559 C CA . ASP A 1 71 ? -21.734 31.703 21.812 1 80 71 ASP A CA 1
ATOM 560 C C . ASP A 1 71 ? -21.469 33.125 21.312 1 80 71 ASP A C 1
ATOM 562 O O . ASP A 1 71 ? -21.625 33.406 20.125 1 80 71 ASP A O 1
ATOM 566 N N . GLN A 1 72 ? -21.25 34.062 22.25 1 87.81 72 GLN A N 1
ATOM 567 C CA . GLN A 1 72 ? -20.797 35.406 21.906 1 87.81 72 GLN A CA 1
ATOM 568 C C . GLN A 1 72 ? -19.453 35.719 22.531 1 87.81 72 GLN A C 1
ATOM 570 O O . GLN A 1 72 ? -18.969 34.969 23.391 1 87.81 72 GLN A O 1
ATOM 575 N N . THR A 1 73 ? -18.859 36.75 22.047 1 93.56 73 THR A N 1
ATOM 576 C CA . THR A 1 73 ? -17.609 37.25 22.609 1 93.56 73 THR A CA 1
ATOM 577 C C . THR A 1 73 ? -17.812 38.562 23.359 1 93.56 73 THR A C 1
ATOM 579 O O . THR A 1 73 ? -18.391 39.5 22.812 1 93.56 73 THR A O 1
ATOM 582 N N . ASP A 1 74 ? -17.438 38.594 24.625 1 95.88 74 ASP A N 1
ATOM 583 C CA . ASP A 1 74 ? -17.5 39.812 25.453 1 95.88 74 ASP A CA 1
ATOM 584 C C . ASP A 1 74 ? -16.109 40.188 25.969 1 95.88 74 ASP A C 1
ATOM 586 O O . ASP A 1 74 ? -15.133 39.5 25.703 1 95.88 74 ASP A O 1
ATOM 590 N N . VAL A 1 75 ? -16.109 41.312 26.688 1 96.62 75 VAL A N 1
ATOM 591 C CA . VAL A 1 75 ? -14.844 41.781 27.234 1 96.62 75 VAL A CA 1
ATOM 592 C C . VAL A 1 75 ? -14.711 41.344 28.688 1 96.62 75 VAL A C 1
ATOM 594 O O . VAL A 1 75 ? -15.602 41.562 29.516 1 96.62 75 VAL A O 1
ATOM 597 N N . LEU A 1 76 ? -13.656 40.688 28.922 1 96.31 76 LEU A N 1
ATOM 598 C CA . LEU A 1 76 ? -13.336 40.188 30.266 1 96.31 76 LEU A CA 1
ATOM 599 C C . LEU A 1 76 ? -12.133 40.938 30.828 1 96.31 76 LEU A C 1
ATOM 601 O O . LEU A 1 76 ? -11.18 41.25 30.109 1 96.31 76 LEU A O 1
ATOM 605 N N . GLN A 1 77 ? -12.258 41.281 32.125 1 95.56 77 GLN A N 1
ATOM 606 C CA . GLN A 1 77 ? -11.141 41.875 32.844 1 95.56 77 GLN A CA 1
ATOM 607 C C . GLN A 1 77 ? -10.555 40.906 33.875 1 95.56 77 GLN A C 1
ATOM 609 O O . GLN A 1 77 ? -11.289 40.281 34.656 1 95.56 77 GLN A O 1
ATOM 614 N N . PHE A 1 78 ? -9.312 40.719 33.781 1 96.06 78 PHE A N 1
ATOM 615 C CA . PHE A 1 78 ? -8.586 39.906 34.75 1 96.06 78 PHE A CA 1
ATOM 616 C C . PHE A 1 78 ? -7.758 40.812 35.688 1 96.06 78 PHE A C 1
ATOM 618 O O . PHE A 1 78 ? -6.934 41.594 35.219 1 96.06 78 PHE A O 1
ATOM 625 N N . ASN A 1 79 ? -8.039 40.625 36.938 1 93.06 79 ASN A N 1
ATOM 626 C CA . ASN A 1 79 ? -7.324 41.406 37.938 1 93.06 79 ASN A CA 1
ATOM 627 C C . ASN A 1 79 ? -6.234 40.594 38.625 1 93.06 79 ASN A C 1
ATOM 629 O O . ASN A 1 79 ? -6.531 39.625 39.344 1 93.06 79 ASN A O 1
ATOM 633 N N . VAL A 1 80 ? -5.051 41 38.5 1 88.94 80 VAL A N 1
ATOM 634 C CA . VAL A 1 80 ? -3.908 40.25 39 1 88.94 80 VAL A CA 1
ATOM 635 C C . VAL A 1 80 ? -3.838 40.344 40.531 1 88.94 80 VAL A C 1
ATOM 637 O O . VAL A 1 80 ? -3.648 39.344 41.219 1 88.94 80 VAL A O 1
ATOM 640 N N . ASN A 1 81 ? -3.988 41.531 41.094 1 83.44 81 ASN A N 1
ATOM 641 C CA . ASN A 1 81 ? -3.746 41.781 42.5 1 83.44 81 ASN A CA 1
ATOM 642 C C . ASN A 1 81 ? -5 41.531 43.344 1 83.44 81 ASN A C 1
ATOM 644 O O . ASN A 1 81 ? -4.961 41.625 44.594 1 83.44 81 ASN A O 1
ATOM 648 N N . GLU A 1 82 ? -6.074 41.312 42.656 1 77.75 82 GLU A N 1
ATOM 649 C CA . GLU A 1 82 ? -7.301 41.031 43.406 1 77.75 82 GLU A CA 1
ATOM 650 C C . GLU A 1 82 ? -7.59 39.531 43.438 1 77.75 82 GLU A C 1
ATOM 652 O O . GLU A 1 82 ? -8.711 39.094 43.188 1 77.75 82 GLU A O 1
ATOM 657 N N . GLY A 1 83 ? -6.496 38.75 43.719 1 73.31 83 GLY A N 1
ATOM 658 C CA . GLY A 1 83 ? -6.664 37.312 43.844 1 73.31 83 GLY A CA 1
ATOM 659 C C . GLY A 1 83 ? -6.875 36.625 42.531 1 73.31 83 GLY A C 1
ATOM 660 O O . GLY A 1 83 ? -7.5 35.562 42.469 1 73.31 83 GLY A O 1
ATOM 661 N N . SER A 1 84 ? -6.422 37.219 41.531 1 80.12 84 SER A N 1
ATOM 662 C CA . SER A 1 84 ? -6.562 36.625 40.188 1 80.12 84 SER A CA 1
ATOM 663 C C . SER A 1 84 ? -8.023 36.344 39.875 1 80.12 84 SER A C 1
ATOM 665 O O . SER A 1 84 ? -8.383 35.25 39.5 1 80.12 84 SER A O 1
ATOM 667 N N . THR A 1 85 ? -8.797 37.438 40 1 87.25 85 THR A N 1
ATOM 668 C CA . THR A 1 85 ? -10.227 37.344 39.688 1 87.25 85 THR A CA 1
ATOM 669 C C . THR A 1 85 ? -10.531 37.938 38.312 1 87.25 85 THR A C 1
ATOM 671 O O . THR A 1 85 ? -9.758 38.719 37.781 1 87.25 85 THR A O 1
ATOM 674 N N . SER A 1 86 ? -11.625 37.406 37.781 1 92.25 86 SER A N 1
ATOM 675 C CA . SER A 1 86 ? -12.086 37.906 36.5 1 92.25 86 SER A CA 1
ATOM 676 C C . SER A 1 86 ? -13.492 38.5 36.594 1 92.25 86 SER A C 1
ATOM 678 O O . SER A 1 86 ? -14.305 38.031 37.406 1 92.25 86 SER A O 1
ATOM 680 N N . SER A 1 87 ? -13.734 39.594 35.906 1 92.38 87 SER A N 1
ATOM 681 C CA . SER A 1 87 ? -15.062 40.219 35.844 1 92.38 87 SER A CA 1
ATOM 682 C C . SER A 1 87 ? -15.414 40.594 34.406 1 92.38 87 SER A C 1
ATOM 684 O O . SER A 1 87 ? -14.562 41.094 33.656 1 92.38 87 SER A O 1
ATOM 686 N N . TRP A 1 88 ? -16.672 40.375 34.062 1 94.31 88 TRP A N 1
ATOM 687 C CA . TRP A 1 88 ? -17.156 40.75 32.75 1 94.31 88 TRP A CA 1
ATOM 688 C C . TRP A 1 88 ? -17.469 42.25 32.688 1 94.31 88 TRP A C 1
ATOM 690 O O . TRP A 1 88 ? -18.141 42.781 33.562 1 94.31 88 TRP A O 1
ATOM 700 N N . LEU A 1 89 ? -16.969 42.875 31.656 1 94.56 89 LEU A N 1
ATOM 701 C CA . LEU A 1 89 ? -17.203 44.312 31.5 1 94.56 89 LEU A CA 1
ATOM 702 C C . LEU A 1 89 ? -18.375 44.562 30.562 1 94.56 89 LEU A C 1
ATOM 704 O O . LEU A 1 89 ? -19 45.625 30.656 1 94.56 89 LEU A O 1
ATOM 708 N N . THR A 1 90 ? -18.547 43.656 29.688 1 93.75 90 THR A N 1
ATOM 709 C CA . THR A 1 90 ? -19.672 43.781 28.766 1 93.75 90 THR A CA 1
ATOM 710 C C . THR A 1 90 ? -20.516 42.531 28.734 1 93.75 90 THR A C 1
ATOM 712 O O . THR A 1 90 ? -20.047 41.469 29.125 1 93.75 90 THR A O 1
ATOM 715 N N . TYR A 1 91 ? -21.734 42.688 28.422 1 90.94 91 TYR A N 1
ATOM 716 C CA . TYR A 1 91 ? -22.672 41.594 28.156 1 90.94 91 TYR A CA 1
ATOM 717 C C . TYR A 1 91 ? -23.656 41.969 27.047 1 90.94 91 TYR A C 1
ATOM 719 O O . TYR A 1 91 ? -24.688 42.594 27.312 1 90.94 91 TYR A O 1
ATOM 727 N N . THR A 1 92 ? -23.328 41.562 25.922 1 89.19 92 THR A N 1
ATOM 728 C CA . THR A 1 92 ? -24.156 41.875 24.766 1 89.19 92 THR A CA 1
ATOM 729 C C . THR A 1 92 ? -24.656 40.594 24.094 1 89.19 92 THR A C 1
ATOM 731 O O . THR A 1 92 ? -23.906 39.906 23.406 1 89.19 92 THR A O 1
ATOM 734 N N . THR A 1 93 ? -25.906 40.25 24.141 1 87.62 93 THR A N 1
ATOM 735 C CA . THR A 1 93 ? -26.453 39 23.641 1 87.62 93 THR A CA 1
ATOM 736 C C . THR A 1 93 ? -26.578 39.031 22.125 1 87.62 93 THR A C 1
ATOM 738 O O . THR A 1 93 ? -26.578 37.969 21.484 1 87.62 93 THR A O 1
ATOM 741 N N . ALA A 1 94 ? -26.719 40.156 21.625 1 88.38 94 ALA A N 1
ATOM 742 C CA . ALA A 1 94 ? -26.938 40.25 20.188 1 88.38 94 ALA A CA 1
ATOM 743 C C . ALA A 1 94 ? -25.688 40.75 19.484 1 88.38 94 ALA A C 1
ATOM 745 O O . ALA A 1 94 ? -25.766 41.375 18.422 1 88.38 94 ALA A O 1
ATOM 746 N N . GLY A 1 95 ? -24.562 40.594 20.062 1 91.06 95 GLY A N 1
ATOM 747 C CA . GLY A 1 95 ? -23.328 41.062 19.453 1 91.06 95 GLY A CA 1
ATOM 748 C C . GLY A 1 95 ? -22.078 40.562 20.188 1 91.06 95 GLY A C 1
ATOM 749 O O . GLY A 1 95 ? -22.172 40.156 21.328 1 91.06 95 GLY A O 1
ATOM 750 N N . SER A 1 96 ? -21 40.656 19.484 1 94.12 96 SER A N 1
ATOM 751 C CA . SER A 1 96 ? -19.703 40.25 20.031 1 94.12 96 SER A CA 1
ATOM 752 C C . SER A 1 96 ? -18.734 41.438 20.078 1 94.12 96 SER A C 1
ATOM 754 O O . SER A 1 96 ? -18.719 42.281 19.156 1 94.12 96 SER A O 1
ATOM 756 N N . GLU A 1 97 ? -17.969 41.562 21.094 1 95.81 97 GLU A N 1
ATOM 757 C CA . GLU A 1 97 ? -17.031 42.656 21.266 1 95.81 97 GLU A CA 1
ATOM 758 C C . GLU A 1 97 ? -15.586 42.156 21.141 1 95.81 97 GLU A C 1
ATOM 760 O O . GLU A 1 97 ? -15.25 41.094 21.625 1 95.81 97 GLU A O 1
ATOM 765 N N . TYR A 1 98 ? -14.789 43 20.469 1 95.75 98 TYR A N 1
ATOM 766 C CA . TYR A 1 98 ? -13.391 42.656 20.219 1 95.75 98 TYR A CA 1
ATOM 767 C C . TYR A 1 98 ? -12.492 43.875 20.469 1 95.75 98 TYR A C 1
ATOM 769 O O . TYR A 1 98 ? -12.969 45 20.516 1 95.75 98 TYR A O 1
ATOM 777 N N . SER A 1 99 ? -11.203 43.625 20.719 1 96.5 99 SER A N 1
ATOM 778 C CA . SER A 1 99 ? -10.133 44.594 20.797 1 96.5 99 SER A CA 1
ATOM 779 C C . SER A 1 99 ? -10.414 45.656 21.859 1 96.5 99 SER A C 1
ATOM 781 O O . SER A 1 99 ? -10.375 46.844 21.578 1 96.5 99 SER A O 1
ATOM 783 N N . PRO A 1 100 ? -10.602 45.281 23.109 1 98.06 100 PRO A N 1
ATOM 784 C CA . PRO A 1 100 ? -10.844 46.281 24.156 1 98.06 100 PRO A CA 1
ATOM 785 C C . PRO A 1 100 ? -9.609 47.125 24.469 1 98.06 100 PRO A C 1
ATOM 787 O O . PRO A 1 100 ? -8.508 46.594 24.578 1 98.06 100 PRO A O 1
ATOM 790 N N . LEU A 1 101 ? -9.828 48.438 24.594 1 97.75 101 LEU A N 1
ATOM 791 C CA . LEU A 1 101 ? -8.773 49.375 24.984 1 97.75 101 LEU A CA 1
ATOM 792 C C . LEU A 1 101 ? -9.297 50.375 25.984 1 97.75 101 LEU A C 1
ATOM 794 O O . LEU A 1 101 ? -10.461 50.781 25.922 1 97.75 101 LEU A O 1
ATOM 798 N N . ARG A 1 102 ? -8.398 50.844 26.844 1 96.62 102 ARG A N 1
ATOM 799 C CA . ARG A 1 102 ? -8.727 51.969 27.719 1 96.62 102 ARG A CA 1
ATOM 800 C C . ARG A 1 102 ? -8.789 53.281 26.938 1 96.62 102 ARG A C 1
ATOM 802 O O . ARG A 1 102 ? -7.918 53.531 26.109 1 96.62 102 ARG A O 1
ATOM 809 N N . ILE A 1 103 ? -9.812 54.094 27.172 1 96.19 103 ILE A N 1
ATOM 810 C CA . ILE A 1 103 ? -9.883 55.406 26.578 1 96.19 103 ILE A CA 1
ATOM 811 C C . ILE A 1 103 ? -9.117 56.406 27.453 1 96.19 103 ILE A C 1
ATOM 813 O O . ILE A 1 103 ? -9.406 56.562 28.641 1 96.19 103 ILE A O 1
ATOM 817 N N . PRO A 1 104 ? -8.188 57.094 26.875 1 95.06 104 PRO A N 1
ATOM 818 C CA . PRO A 1 104 ? -7.398 58.031 27.688 1 95.06 104 PRO A CA 1
ATOM 819 C C . PRO A 1 104 ? -8.258 59.094 28.359 1 95.06 104 PRO A C 1
ATOM 821 O O . PRO A 1 104 ? -9.086 59.719 27.688 1 95.06 104 PRO A O 1
ATOM 824 N N . GLY A 1 105 ? -8.055 59.25 29.641 1 92.75 105 GLY A N 1
ATOM 825 C CA . GLY A 1 105 ? -8.703 60.344 30.375 1 92.75 105 GLY A CA 1
ATOM 826 C C . GLY A 1 105 ? -10.133 60 30.781 1 92.75 105 GLY A C 1
ATOM 827 O O . GLY A 1 105 ? -10.812 60.844 31.375 1 92.75 105 GLY A O 1
ATOM 828 N N . LYS A 1 106 ? -10.562 58.875 30.406 1 93.75 106 LYS A N 1
ATOM 829 C CA . LYS A 1 106 ? -11.938 58.5 30.719 1 93.75 106 LYS A CA 1
ATOM 830 C C . LYS A 1 106 ? -11.984 57.188 31.484 1 93.75 106 LYS A C 1
ATOM 832 O O . LYS A 1 106 ? -11.07 56.344 31.375 1 93.75 106 LYS A O 1
ATOM 837 N N . ASN A 1 107 ? -12.914 57.125 32.312 1 95.31 107 ASN A N 1
ATOM 838 C CA . ASN A 1 107 ? -13.203 55.844 32.938 1 95.31 107 ASN A CA 1
ATOM 839 C C . ASN A 1 107 ? -14.094 54.969 32.062 1 95.31 107 ASN A C 1
ATOM 841 O O . ASN A 1 107 ? -15.195 54.594 32.469 1 95.31 107 ASN A O 1
ATOM 845 N N . ALA A 1 108 ? -13.547 54.656 30.906 1 96.44 108 ALA A N 1
ATOM 846 C CA . ALA A 1 108 ? -14.289 53.938 29.891 1 96.44 108 ALA A CA 1
ATOM 847 C C . ALA A 1 108 ? -13.352 53.125 29 1 96.44 108 ALA A C 1
ATOM 849 O O . ALA A 1 108 ? -12.148 53.406 28.953 1 96.44 108 ALA A O 1
ATOM 850 N N . ILE A 1 109 ? -13.953 52.125 28.422 1 97.06 109 ILE A N 1
ATOM 851 C CA . ILE A 1 109 ? -13.188 51.344 27.438 1 97.06 109 ILE A CA 1
ATOM 852 C C . ILE A 1 109 ? -13.82 51.469 26.062 1 97.06 109 ILE A C 1
ATOM 854 O O . ILE A 1 109 ? -15 51.812 25.938 1 97.06 109 ILE A O 1
ATOM 858 N N . SER A 1 110 ? -12.984 51.375 25.047 1 97.88 110 SER A N 1
ATOM 859 C CA . SER A 1 110 ? -13.484 51.25 23.672 1 97.88 110 SER A CA 1
ATOM 860 C C . SER A 1 110 ? -13.344 49.812 23.172 1 97.88 110 SER A C 1
ATOM 862 O O . SER A 1 110 ? -12.391 49.094 23.531 1 97.88 110 SER A O 1
ATOM 864 N N . ALA A 1 111 ? -14.281 49.312 22.422 1 97.81 111 ALA A N 1
ATOM 865 C CA . ALA A 1 111 ? -14.258 47.969 21.812 1 97.81 111 ALA A CA 1
ATOM 866 C C . ALA A 1 111 ? -15.023 47.969 20.5 1 97.81 111 ALA A C 1
ATOM 868 O O . ALA A 1 111 ? -15.953 48.75 20.297 1 97.81 111 ALA A O 1
ATOM 869 N N . ILE A 1 112 ? -14.539 47.125 19.609 1 96.94 112 ILE A N 1
ATOM 870 C CA . ILE A 1 112 ? -15.242 46.906 18.359 1 96.94 112 ILE A CA 1
ATOM 871 C C . ILE A 1 112 ? -16.391 45.938 18.562 1 96.94 112 ILE A C 1
ATOM 873 O O . ILE A 1 112 ? -16.203 44.812 19.031 1 96.94 112 ILE A O 1
ATOM 877 N N . ARG A 1 113 ? -17.547 46.344 18.219 1 95.88 113 ARG A N 1
ATOM 878 C CA . ARG A 1 113 ? -18.719 45.469 18.359 1 95.88 113 ARG A CA 1
ATOM 879 C C . ARG A 1 113 ? -19.234 45.031 17 1 95.88 113 ARG A C 1
ATOM 881 O O . ARG A 1 113 ? -19.422 45.875 16.109 1 95.88 113 ARG A O 1
ATOM 888 N N . LEU A 1 114 ? -19.359 43.781 16.844 1 93.69 114 LEU A N 1
ATOM 889 C CA . LEU A 1 114 ? -20.016 43.156 15.688 1 93.69 114 LEU A CA 1
ATOM 890 C C . LEU A 1 114 ? -21.406 42.656 16.078 1 93.69 114 LEU A C 1
ATOM 892 O O . LEU A 1 114 ? -21.516 41.625 16.766 1 93.69 114 LEU A O 1
ATOM 896 N N . ASP A 1 115 ? -22.406 43.281 15.523 1 91.06 115 ASP A N 1
ATOM 897 C CA . ASP A 1 115 ? -23.781 42.906 15.852 1 91.06 115 ASP A CA 1
ATOM 898 C C . ASP A 1 115 ? -24.281 41.781 14.945 1 91.06 115 ASP A C 1
ATOM 900 O O . ASP A 1 115 ? -23.719 41.562 13.875 1 91.06 115 ASP A O 1
ATOM 904 N N . LEU A 1 116 ? -25.266 41.125 15.391 1 86.62 116 LEU A N 1
ATOM 905 C CA . LEU A 1 116 ? -25.797 39.969 14.656 1 86.62 116 LEU A CA 1
ATOM 906 C C . LEU A 1 116 ? -26.312 40.406 13.281 1 86.62 116 LEU A C 1
ATOM 908 O O . LEU A 1 116 ? -26.391 39.594 12.359 1 86.62 116 LEU A O 1
ATOM 912 N N . ASP A 1 117 ? -26.672 41.625 13.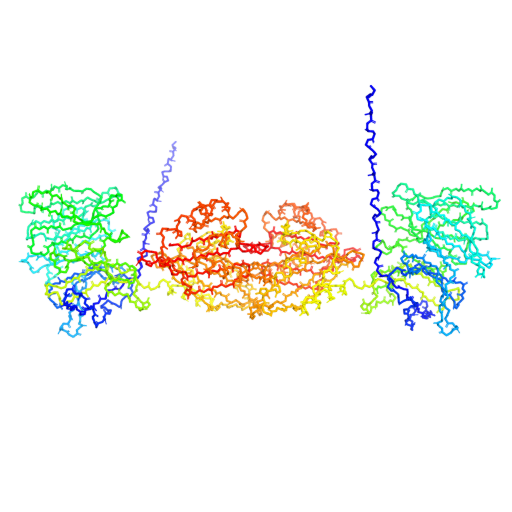125 1 86.5 117 ASP A N 1
ATOM 913 C CA . ASP A 1 117 ? -27.172 42.125 11.844 1 86.5 117 ASP A CA 1
ATOM 914 C C . ASP A 1 117 ? -26.016 42.531 10.922 1 86.5 117 ASP A C 1
ATOM 916 O O . ASP A 1 117 ? -26.25 43 9.812 1 86.5 117 ASP A O 1
ATOM 920 N N . GLY A 1 118 ? -24.844 42.438 11.391 1 87.19 118 GLY A N 1
ATOM 921 C CA . GLY A 1 118 ? -23.672 42.719 10.555 1 87.19 118 GLY A CA 1
ATOM 922 C C . GLY A 1 118 ? -23.062 44.062 10.805 1 87.19 118 GLY A C 1
ATOM 923 O O . GLY A 1 118 ? -21.984 44.375 10.297 1 87.19 118 GLY A O 1
ATOM 924 N N . LEU A 1 119 ? -23.734 44.875 11.555 1 89.56 119 LEU A N 1
ATOM 925 C CA . LEU A 1 119 ? -23.203 46.188 11.867 1 89.56 119 LEU A CA 1
ATOM 926 C C . LEU A 1 119 ? -21.953 46.094 12.734 1 89.56 119 LEU A C 1
ATOM 928 O O . LEU A 1 119 ? -21.969 45.406 13.766 1 89.56 119 LEU A O 1
ATOM 932 N N . GLN A 1 120 ? -20.906 46.688 12.289 1 93.12 120 GLN A N 1
ATOM 933 C CA . GLN A 1 120 ? -19.641 46.75 13.016 1 93.12 120 GLN A CA 1
ATOM 934 C C . GLN A 1 120 ? -19.188 48.188 13.258 1 93.12 120 GLN A C 1
ATOM 936 O O . GLN A 1 120 ? -19.047 48.938 12.305 1 93.12 120 GLN A O 1
ATOM 941 N N . ARG A 1 121 ? -18.984 48.531 14.594 1 94.69 121 ARG A N 1
ATOM 942 C CA . ARG A 1 121 ? -18.547 49.875 14.961 1 94.69 121 ARG A CA 1
ATOM 943 C C . ARG A 1 121 ? -17.719 49.844 16.234 1 94.69 121 ARG A C 1
ATOM 945 O O . ARG A 1 121 ? -17.656 48.812 16.922 1 94.69 121 ARG A O 1
ATOM 952 N N . LEU A 1 122 ? -17.047 50.969 16.375 1 97.06 122 LEU A N 1
ATOM 953 C CA . LEU A 1 122 ? -16.344 51.188 17.625 1 97.06 122 LEU A CA 1
ATOM 954 C C . LEU A 1 122 ? -17.281 51.812 18.672 1 97.06 122 LEU A C 1
ATOM 956 O O . LEU A 1 122 ? -17.922 52.844 18.391 1 97.06 122 LEU A O 1
ATOM 960 N N . TYR A 1 123 ? -17.328 51.188 19.828 1 97.38 123 TYR A N 1
ATOM 961 C CA . TYR A 1 123 ? -18.188 51.688 20.906 1 97.38 123 TYR A CA 1
ATOM 962 C C . TYR A 1 123 ? -17.375 52.094 22.109 1 97.38 123 TYR A C 1
ATOM 964 O O . TYR A 1 123 ? -16.297 51.531 22.359 1 97.38 123 TYR A O 1
ATOM 972 N N . GLU A 1 124 ? -17.875 53.031 22.844 1 96.94 124 GLU A N 1
ATOM 973 C CA . GLU A 1 124 ? -17.422 53.375 24.188 1 96.94 124 GLU A CA 1
ATOM 974 C C . GLU A 1 124 ? -18.297 52.688 25.234 1 96.94 124 GLU A C 1
ATOM 976 O O . GLU A 1 124 ? -19.531 52.75 25.141 1 96.94 124 GLU A O 1
ATOM 981 N N . TYR A 1 125 ? -17.641 52.094 26.156 1 96.75 125 TYR A N 1
ATOM 982 C CA . TYR A 1 125 ? -18.344 51.469 27.297 1 96.75 125 TYR A CA 1
ATOM 983 C C . TYR A 1 125 ? -17.906 52.094 28.609 1 96.75 125 TYR A C 1
ATOM 985 O O . TYR A 1 125 ? -16.719 52.156 28.922 1 96.75 125 TYR A O 1
ATOM 993 N N . ASP A 1 126 ? -18.953 52.531 29.328 1 95 126 ASP A N 1
ATOM 994 C CA . ASP A 1 126 ? -18.641 53.031 30.672 1 95 126 ASP A CA 1
ATOM 995 C C . ASP A 1 126 ? -18.125 51.875 31.562 1 95 126 ASP A C 1
ATOM 997 O O . ASP A 1 126 ? -18.719 50.812 31.594 1 95 126 ASP A O 1
ATOM 1001 N N . PHE A 1 127 ? -17.109 52.188 32.219 1 90.31 127 PHE A N 1
ATOM 1002 C CA . PHE A 1 127 ? -16.422 51.125 32.938 1 90.31 127 PHE A CA 1
ATOM 1003 C C . PHE A 1 127 ? -17.266 50.594 34.094 1 90.31 127 PHE A C 1
ATOM 1005 O O . PHE A 1 127 ? -17.203 49.438 34.438 1 90.31 127 PHE A O 1
ATOM 1012 N N . GLU A 1 128 ? -18.109 51.375 34.656 1 87.56 128 GLU A N 1
ATOM 1013 C CA . GLU A 1 128 ? -18.906 51.031 35.844 1 87.56 128 GLU A CA 1
ATOM 1014 C C . GLU A 1 128 ? -20.297 50.531 35.438 1 87.56 128 GLU A C 1
ATOM 1016 O O . GLU A 1 128 ? -20.781 49.531 35.938 1 87.56 128 GLU A O 1
ATOM 1021 N N . THR A 1 129 ? -20.906 51.156 34.438 1 90.19 129 THR A N 1
ATOM 1022 C CA . THR A 1 129 ? -22.312 50.906 34.156 1 90.19 129 THR A CA 1
ATOM 1023 C C . THR A 1 129 ? -22.438 49.969 32.938 1 90.19 129 THR A C 1
ATOM 1025 O O . THR A 1 129 ? -23.5 49.406 32.688 1 90.19 129 THR A O 1
ATOM 1028 N N . SER A 1 130 ? -21.422 49.938 32.156 1 89.06 130 SER A N 1
ATOM 1029 C CA . SER A 1 130 ? -21.375 49.125 30.938 1 89.06 130 SER A CA 1
ATOM 1030 C C . SER A 1 130 ? -22.266 49.688 29.844 1 89.06 130 SER A C 1
ATOM 1032 O O . SER A 1 130 ? -22.5 49.031 28.828 1 89.06 130 SER A O 1
ATOM 1034 N N . GLU A 1 131 ? -22.719 50.875 30.078 1 92.62 131 GLU A N 1
ATOM 1035 C CA . GLU A 1 131 ? -23.484 51.531 29.016 1 92.62 131 GLU A CA 1
ATOM 1036 C C . GLU A 1 131 ? -22.594 51.844 27.812 1 92.62 131 GLU A C 1
ATOM 1038 O O . GLU A 1 131 ? -21.438 52.25 27.984 1 92.62 131 GLU A O 1
ATOM 1043 N N . SER A 1 132 ? -23.188 51.531 26.656 1 94.5 132 SER A N 1
ATOM 1044 C CA . SER A 1 132 ? -22.359 51.688 25.453 1 94.5 132 SER A CA 1
ATOM 1045 C C . SER A 1 132 ? -22.922 52.781 24.531 1 94.5 132 SER A C 1
ATOM 1047 O O . SER A 1 132 ? -24.141 52.906 24.422 1 94.5 132 SER A O 1
ATOM 1049 N N . THR A 1 133 ? -22.062 53.562 23.922 1 95.19 133 THR A N 1
ATOM 1050 C CA . THR A 1 133 ? -22.375 54.531 22.906 1 95.19 133 THR A CA 1
ATOM 1051 C C . THR A 1 133 ? -21.422 54.438 21.734 1 95.19 133 THR A C 1
ATOM 1053 O O . THR A 1 133 ? -20.219 54.219 21.922 1 95.19 133 THR A O 1
ATOM 1056 N N . PRO A 1 134 ? -21.953 54.531 20.516 1 95.38 134 PRO A N 1
ATOM 1057 C CA . PRO A 1 134 ? -21.047 54.5 19.375 1 95.38 134 PRO A CA 1
ATOM 1058 C C . PRO A 1 134 ? -20.125 55.688 19.328 1 95.38 134 PRO A C 1
ATOM 1060 O O . PRO A 1 134 ? -20.531 56.812 19.625 1 95.38 134 PRO A O 1
ATOM 1063 N N . ILE A 1 135 ? -18.906 55.438 18.953 1 94.88 135 ILE A N 1
ATOM 1064 C CA . ILE A 1 135 ? -17.922 56.5 18.859 1 94.88 135 ILE A CA 1
ATOM 1065 C C . ILE A 1 135 ? -17.906 57.062 17.438 1 94.88 135 ILE A C 1
ATOM 1067 O O . ILE A 1 135 ? -17.766 58.281 17.25 1 94.88 135 ILE A O 1
ATOM 1071 N N . THR A 1 136 ? -17.938 56.219 16.516 1 91.38 136 THR A N 1
ATOM 1072 C CA . THR A 1 136 ? -17.953 56.594 15.109 1 91.38 136 THR A CA 1
ATOM 1073 C C . THR A 1 136 ? -18.859 55.688 14.305 1 91.38 136 THR A C 1
ATOM 1075 O O . THR A 1 136 ? -19.266 54.625 14.789 1 91.38 136 THR A O 1
ATOM 1078 N N . ASP A 1 137 ? -19.172 56.094 13.07 1 91.62 137 ASP A N 1
ATOM 1079 C CA . ASP A 1 137 ? -20 55.281 12.18 1 91.62 137 ASP A CA 1
ATOM 1080 C C . ASP A 1 137 ? -19.156 54.531 11.172 1 91.62 137 ASP A C 1
ATOM 1082 O O . ASP A 1 137 ? -19.688 53.812 10.312 1 91.62 137 ASP A O 1
ATOM 1086 N N . VAL A 1 138 ? -17.906 54.656 11.359 1 92.12 138 VAL A N 1
ATOM 1087 C CA . VAL A 1 138 ? -16.984 54 10.445 1 92.12 138 VAL A CA 1
ATOM 1088 C C . VAL A 1 138 ? -16.828 52.531 10.836 1 92.12 138 VAL A C 1
ATOM 1090 O O . VAL A 1 138 ? -16.797 52.188 12.023 1 92.12 138 VAL A O 1
ATOM 1093 N N . LYS A 1 139 ? -16.672 51.625 9.805 1 94.88 139 LYS A N 1
ATOM 1094 C CA . LYS A 1 139 ? -16.516 50.188 10.039 1 94.88 139 LYS A CA 1
ATOM 1095 C C . LYS A 1 139 ? -15.07 49.875 10.43 1 94.88 139 LYS A C 1
ATOM 1097 O O . LYS A 1 139 ? -14.297 49.375 9.609 1 94.88 139 LYS A O 1
ATOM 1102 N N . ILE A 1 140 ? -14.773 50.062 11.648 1 94.75 140 ILE A N 1
ATOM 1103 C CA . ILE A 1 140 ? -13.422 49.938 12.18 1 94.75 140 ILE A CA 1
ATOM 1104 C C . ILE A 1 140 ? -13.102 48.469 12.461 1 94.75 140 ILE A C 1
ATOM 1106 O O . ILE A 1 140 ? -13.922 47.75 13.039 1 94.75 140 ILE A O 1
ATOM 1110 N N . GLY A 1 141 ? -11.914 48.031 12.039 1 95 141 GLY A N 1
ATOM 1111 C CA . GLY A 1 141 ? -11.391 46.719 12.352 1 95 141 GLY A CA 1
ATOM 1112 C C . GLY A 1 141 ? -10.531 46.688 13.609 1 95 141 GLY A C 1
ATOM 1113 O O . GLY A 1 141 ? -10.719 45.844 14.477 1 95 141 GLY A O 1
ATOM 1114 N N . TYR A 1 142 ? -9.594 47.594 13.695 1 96.81 142 TYR A N 1
ATOM 1115 C CA . TYR A 1 142 ? -8.719 47.781 14.852 1 96.81 142 TYR A CA 1
ATOM 1116 C C . TYR A 1 142 ? -8.461 49.25 15.109 1 96.81 142 TYR A C 1
ATOM 1118 O O . TYR A 1 142 ? -8.711 50.094 14.234 1 96.81 142 TYR A O 1
ATOM 1126 N N . HIS A 1 143 ? -8.016 49.594 16.375 1 98 143 HIS A N 1
ATOM 1127 C CA . HIS A 1 143 ? -7.824 51 16.688 1 98 143 HIS A CA 1
ATOM 1128 C C . HIS A 1 143 ? -6.77 51.188 17.766 1 98 143 HIS A C 1
ATOM 1130 O O . HIS A 1 143 ? -6.41 50.219 18.469 1 98 143 HIS A O 1
ATOM 1136 N N . VAL A 1 144 ? -6.285 52.406 17.859 1 98.06 144 VAL A N 1
ATOM 1137 C CA . VAL A 1 144 ? -5.426 52.844 18.953 1 98.06 144 VAL A CA 1
ATOM 1138 C C . VAL A 1 144 ? -5.645 54.312 19.219 1 98.06 144 VAL A C 1
ATOM 1140 O O . VAL A 1 144 ? -5.844 55.094 18.281 1 98.06 144 VAL A O 1
ATOM 1143 N N . TRP A 1 145 ? -5.695 54.656 20.484 1 97.56 145 TRP A N 1
ATOM 1144 C CA . TRP A 1 145 ? -5.875 56.062 20.859 1 97.56 145 TRP A CA 1
ATOM 1145 C C . TRP A 1 145 ? -4.539 56.781 20.875 1 97.56 145 TRP A C 1
ATOM 1147 O O . TRP A 1 145 ? -3.615 56.406 21.594 1 97.56 145 TRP A O 1
ATOM 1157 N N . PHE A 1 146 ? -4.465 57.812 20.094 1 96.69 146 PHE A N 1
ATOM 1158 C CA . PHE A 1 146 ? -3.307 58.688 20.172 1 96.69 146 PHE A CA 1
ATOM 1159 C C . PHE A 1 146 ? -3.396 59.594 21.391 1 96.69 146 PHE A C 1
ATOM 1161 O O . PHE A 1 146 ? -2.416 59.75 22.125 1 96.69 146 PHE A O 1
ATOM 1168 N N . ASN A 1 147 ? -4.484 60.125 21.578 1 94.31 147 ASN A N 1
ATOM 1169 C CA . ASN A 1 147 ? -4.902 60.875 22.766 1 94.31 147 ASN A CA 1
ATOM 1170 C C . ASN A 1 147 ? -6.41 60.781 22.984 1 94.31 147 ASN A C 1
ATOM 1172 O O . ASN A 1 147 ? -7.051 59.812 22.516 1 94.31 147 ASN A O 1
ATOM 1176 N N . ASP A 1 148 ? -7.008 61.75 23.734 1 93.25 148 ASP A N 1
ATOM 1177 C CA . ASP A 1 148 ? -8.391 61.594 24.172 1 93.25 148 ASP A CA 1
ATOM 1178 C C . ASP A 1 148 ? -9.367 61.906 23.047 1 93.25 148 ASP A C 1
ATOM 1180 O O . ASP A 1 148 ? -10.57 61.688 23.172 1 93.25 148 ASP A O 1
ATOM 1184 N N . HIS A 1 149 ? -8.836 62.469 21.891 1 94 149 HIS A N 1
ATOM 1185 C CA . HIS A 1 149 ? -9.797 62.812 20.859 1 94 149 HIS A CA 1
ATOM 1186 C C . HIS A 1 149 ? -9.281 62.438 19.469 1 94 149 HIS A C 1
ATOM 1188 O O . HIS A 1 149 ? -10.008 62.562 18.484 1 94 149 HIS A O 1
ATOM 1194 N N . ILE A 1 150 ? -8.016 62 19.359 1 95.75 150 ILE A N 1
ATOM 1195 C CA . ILE A 1 150 ? -7.484 61.531 18.094 1 95.75 150 ILE A CA 1
ATOM 1196 C C . ILE A 1 150 ? -7.344 60 18.109 1 95.75 150 ILE A C 1
ATOM 1198 O O . ILE A 1 150 ? -6.676 59.469 18.984 1 95.75 150 ILE A O 1
ATOM 1202 N N . LEU A 1 151 ? -7.953 59.438 17.109 1 96.69 151 LEU A N 1
ATOM 1203 C CA . LEU A 1 151 ? -7.988 58 16.953 1 96.69 151 LEU A CA 1
ATOM 1204 C C . LEU A 1 151 ? -7.32 57.562 15.641 1 96.69 151 LEU A C 1
ATOM 1206 O O . LEU A 1 151 ? -7.539 58.188 14.602 1 96.69 151 LEU A O 1
ATOM 1210 N N . VAL A 1 152 ? -6.359 56.594 15.773 1 97.88 152 VAL A N 1
ATOM 1211 C CA . VAL A 1 152 ? -5.84 55.938 14.586 1 97.88 152 VAL A CA 1
ATOM 1212 C C . VAL A 1 152 ? -6.469 54.531 14.445 1 97.88 152 VAL A C 1
ATOM 1214 O O . VAL A 1 152 ? -6.441 53.75 15.391 1 97.88 152 VAL A O 1
ATOM 1217 N N . ALA A 1 153 ? -7.066 54.281 13.289 1 97.81 153 ALA A N 1
ATOM 1218 C CA . ALA A 1 153 ? -7.852 53.062 13.156 1 97.81 153 ALA A CA 1
ATOM 1219 C C . ALA A 1 153 ? -7.676 52.438 11.766 1 97.81 153 ALA A C 1
ATOM 1221 O O . ALA A 1 153 ? -7.355 53.156 10.805 1 97.81 153 ALA A O 1
ATOM 1222 N N . THR A 1 154 ? -7.789 51.094 11.758 1 96.94 154 THR A N 1
ATOM 1223 C CA . THR A 1 154 ? -7.93 50.438 10.477 1 96.94 154 THR A CA 1
ATOM 1224 C C . THR A 1 154 ? -9.398 50.281 10.094 1 96.94 154 THR A C 1
ATOM 1226 O O . THR A 1 154 ? -10.234 49.938 10.938 1 96.94 154 THR A O 1
ATOM 1229 N N . VAL A 1 155 ? -9.688 50.625 8.867 1 95.06 155 VAL A N 1
ATOM 1230 C CA . VAL A 1 155 ? -11.055 50.562 8.375 1 95.06 155 VAL A CA 1
ATOM 1231 C C . VAL A 1 155 ? -11.18 49.469 7.309 1 95.06 155 VAL A C 1
ATOM 1233 O O . VAL A 1 155 ? -10.344 49.375 6.406 1 95.06 155 VAL A O 1
ATOM 1236 N N . LEU A 1 156 ? -12.227 48.688 7.469 1 90.88 156 LEU A N 1
ATOM 1237 C CA . LEU A 1 156 ? -12.438 47.562 6.57 1 90.88 156 LEU A CA 1
ATOM 1238 C C . LEU A 1 156 ? -12.914 48.031 5.203 1 90.88 156 LEU A C 1
ATOM 1240 O O . LEU A 1 156 ? -13.867 48.812 5.113 1 90.88 156 LEU A O 1
ATOM 1244 N N . MET A 1 157 ? -12.109 47.719 4.168 1 84.56 157 MET A N 1
ATOM 1245 C CA . MET A 1 157 ? -12.469 47.938 2.768 1 84.56 157 MET A CA 1
ATOM 1246 C C . MET A 1 157 ? -12.672 46.594 2.064 1 84.56 157 MET A C 1
ATOM 1248 O O . MET A 1 157 ? -12.609 45.531 2.697 1 84.56 157 MET A O 1
ATOM 1252 N N . GLU A 1 158 ? -13.039 46.656 0.707 1 79.44 158 GLU A N 1
ATOM 1253 C CA . GLU A 1 158 ? -13.148 45.406 -0.066 1 79.44 158 GLU A CA 1
ATOM 1254 C C . GLU A 1 158 ? -11.82 44.656 -0.093 1 79.44 158 GLU A C 1
ATOM 1256 O O . GLU A 1 158 ? -10.836 45.156 -0.647 1 79.44 158 GLU A O 1
ATOM 1261 N N . ASN A 1 159 ? -11.547 43.75 0.707 1 76.88 159 ASN A N 1
ATOM 1262 C CA . ASN A 1 159 ? -10.453 42.781 0.719 1 76.88 159 ASN A CA 1
ATOM 1263 C C . ASN A 1 159 ? -9.211 43.344 1.385 1 76.88 159 ASN A C 1
ATOM 1265 O O . ASN A 1 159 ? -8.094 42.875 1.145 1 76.88 159 ASN A O 1
ATOM 1269 N N . ARG A 1 160 ? -9.281 44.562 1.964 1 84.81 160 ARG A N 1
ATOM 1270 C CA . ARG A 1 160 ? -8.133 45.125 2.658 1 84.81 160 ARG A CA 1
ATOM 1271 C C . ARG A 1 160 ? -8.586 46 3.828 1 84.81 160 ARG A C 1
ATOM 1273 O O . ARG A 1 160 ? -9.781 46.219 4.023 1 84.81 160 ARG A O 1
ATOM 1280 N N . MET A 1 161 ? -7.531 46.531 4.605 1 92.56 161 MET A N 1
ATOM 1281 C CA . MET A 1 161 ? -7.785 47.562 5.629 1 92.56 161 MET A CA 1
ATOM 1282 C C . MET A 1 161 ? -6.988 48.812 5.348 1 92.56 161 MET A C 1
ATOM 1284 O O . MET A 1 161 ? -5.828 48.75 4.938 1 92.56 161 MET A O 1
ATOM 1288 N N . ASP A 1 162 ? -7.656 49.875 5.488 1 96.06 162 ASP A N 1
ATOM 1289 C CA . ASP A 1 162 ? -7.012 51.188 5.371 1 96.06 162 ASP A CA 1
ATOM 1290 C C . ASP A 1 162 ? -6.746 51.781 6.75 1 96.06 162 ASP A C 1
ATOM 1292 O O . ASP A 1 162 ? -7.547 51.625 7.672 1 96.06 162 ASP A O 1
ATOM 1296 N N . LEU A 1 163 ? -5.617 52.438 6.809 1 97.5 163 LEU A N 1
ATOM 1297 C CA . LEU A 1 163 ? -5.293 53.156 8.031 1 97.5 163 LEU A CA 1
ATOM 1298 C C . LEU A 1 163 ? -5.828 54.594 7.977 1 97.5 163 LEU A C 1
ATOM 1300 O O . LEU A 1 163 ? -5.527 55.344 7.043 1 97.5 163 LEU A O 1
ATOM 1304 N N . LYS A 1 164 ? -6.578 55 9 1 97.38 164 LYS A N 1
ATOM 1305 C CA . LYS A 1 164 ? -7.172 56.312 9.047 1 97.38 164 LYS A CA 1
ATOM 1306 C C . LYS A 1 164 ? -6.859 57 10.375 1 97.38 164 LYS A C 1
ATOM 1308 O O . LYS A 1 164 ? -6.812 56.375 11.422 1 97.38 164 LYS A O 1
ATOM 1313 N N . VAL A 1 165 ? -6.672 58.281 10.242 1 97.56 165 VAL A N 1
ATOM 1314 C CA . VAL A 1 165 ? -6.625 59.156 11.422 1 97.56 165 VAL A CA 1
ATOM 1315 C C . VAL A 1 165 ? -7.965 59.875 11.586 1 97.56 165 VAL A C 1
ATOM 1317 O O . VAL A 1 165 ? -8.43 60.562 10.672 1 97.56 165 VAL A O 1
ATOM 1320 N N . ILE A 1 166 ? -8.539 59.719 12.758 1 96.75 166 ILE A N 1
ATOM 1321 C CA . ILE A 1 166 ? -9.852 60.281 13.039 1 96.75 166 ILE A CA 1
ATOM 1322 C C . ILE A 1 166 ? -9.75 61.281 14.188 1 96.75 166 ILE A C 1
ATOM 1324 O O . ILE A 1 166 ? -9.336 60.938 15.289 1 96.75 166 ILE A O 1
ATOM 1328 N N . ASP A 1 167 ? -10.102 62.5 13.852 1 96.06 167 ASP A N 1
ATOM 1329 C CA . ASP A 1 167 ? -10.219 63.531 14.883 1 96.06 167 ASP A CA 1
ATOM 1330 C C . ASP A 1 167 ? -11.664 63.688 15.352 1 96.06 167 ASP A C 1
ATOM 1332 O O . ASP A 1 167 ? -12.484 64.312 14.656 1 96.06 167 ASP A O 1
ATOM 1336 N N . LEU A 1 168 ? -11.922 63.25 16.453 1 94.5 168 LEU A N 1
ATOM 1337 C CA . LEU A 1 168 ? -13.289 63.156 16.969 1 94.5 168 LEU A CA 1
ATOM 1338 C C . LEU A 1 168 ? -13.789 64.562 17.359 1 94.5 168 LEU A C 1
ATOM 1340 O O . LEU A 1 168 ? -15 64.812 17.359 1 94.5 168 LEU A O 1
ATOM 1344 N N . GLU A 1 169 ? -12.93 65.438 17.75 1 93.94 169 GLU A N 1
ATOM 1345 C CA . GLU A 1 169 ? -13.305 66.812 18.094 1 93.94 169 GLU A CA 1
ATOM 1346 C C . GLU A 1 169 ? -13.68 67.625 16.859 1 93.94 169 GLU A C 1
ATOM 1348 O O . GLU A 1 169 ? -14.68 68.312 16.859 1 93.94 169 GLU A O 1
ATOM 1353 N N . LYS A 1 170 ? -12.938 67.438 15.797 1 93.75 170 LYS A N 1
ATOM 1354 C CA . LYS A 1 170 ? -13.164 68.188 14.562 1 93.75 170 LYS A CA 1
ATOM 1355 C C . LYS A 1 170 ? -14.133 67.438 13.648 1 93.75 170 LYS A C 1
ATOM 1357 O O . LYS A 1 170 ? -14.664 68 12.695 1 93.75 170 LYS A O 1
ATOM 1362 N N . GLY A 1 171 ? -14.281 66.25 13.883 1 92.25 171 GLY A N 1
ATOM 1363 C CA . GLY A 1 171 ? -15.133 65.438 13.031 1 92.25 171 GLY A CA 1
ATOM 1364 C C . GLY A 1 171 ? -14.516 65.125 11.672 1 92.25 171 GLY A C 1
ATOM 1365 O O . GLY A 1 171 ? -15.227 65.062 10.672 1 92.25 171 GLY A O 1
ATOM 1366 N N . THR A 1 172 ? -13.242 65.062 11.641 1 93.62 172 THR A N 1
ATOM 1367 C CA . THR A 1 172 ? -12.547 64.812 10.391 1 93.62 172 THR A CA 1
ATOM 1368 C C . THR A 1 172 ? -11.875 63.438 10.406 1 93.62 172 THR A C 1
ATOM 1370 O O . THR A 1 172 ? -11.625 62.875 11.477 1 93.62 172 THR A O 1
ATOM 1373 N N . GLN A 1 173 ? -11.672 62.844 9.273 1 94 173 GLN A N 1
ATOM 1374 C CA . GLN A 1 173 ? -10.93 61.594 9.102 1 94 173 GLN A CA 1
ATOM 1375 C C . GLN A 1 173 ? -10.086 61.656 7.832 1 94 173 GLN A C 1
ATOM 1377 O O . GLN A 1 173 ? -10.477 62.25 6.832 1 94 173 GLN A O 1
ATOM 1382 N N . GLN A 1 174 ? -8.93 61.125 7.867 1 95.44 174 GLN A N 1
ATOM 1383 C CA . GLN A 1 174 ? -8 61.094 6.742 1 95.44 174 GLN A CA 1
ATOM 1384 C C . GLN A 1 174 ? -7.395 59.688 6.582 1 95.44 174 GLN A C 1
ATOM 1386 O O . GLN A 1 174 ? -6.918 59.094 7.551 1 95.44 174 GLN A O 1
ATOM 1391 N N . THR A 1 175 ? -7.457 59.156 5.344 1 96.19 175 THR A N 1
ATOM 1392 C CA . THR A 1 175 ? -6.758 57.906 5.039 1 96.19 175 THR A CA 1
ATOM 1393 C C . THR A 1 175 ? -5.266 58.156 4.832 1 96.19 175 THR A C 1
ATOM 1395 O O . THR A 1 175 ? -4.883 58.969 3.988 1 96.19 175 THR A O 1
ATOM 1398 N N . VAL A 1 176 ? -4.453 57.406 5.543 1 96 176 VAL A N 1
ATOM 1399 C CA . VAL A 1 176 ? -3.029 57.719 5.488 1 96 176 VAL A CA 1
ATOM 1400 C C . VAL A 1 176 ? -2.273 56.594 4.824 1 96 176 VAL A C 1
ATOM 1402 O O . VAL A 1 176 ? -1.157 56.75 4.336 1 96 176 VAL A O 1
ATOM 1405 N N . GLN A 1 177 ? -2.732 55.406 4.938 1 94.81 177 GLN A N 1
ATOM 1406 C CA . GLN A 1 177 ? -2.092 54.25 4.34 1 94.81 177 GLN A CA 1
ATOM 1407 C C . GLN A 1 177 ? -3.121 53.156 3.984 1 94.81 177 GLN A C 1
ATOM 1409 O O . GLN A 1 177 ? -4.09 52.969 4.719 1 94.81 177 GLN A O 1
ATOM 1414 N N . GLN A 1 178 ? -2.885 52.5 2.85 1 94.81 178 GLN A N 1
ATOM 1415 C CA . GLN A 1 178 ? -3.703 51.344 2.48 1 94.81 178 GLN A CA 1
ATOM 1416 C C . GLN A 1 178 ? -2.979 50.062 2.779 1 94.81 178 GLN A C 1
ATOM 1418 O O . GLN A 1 178 ? -1.751 50.031 2.887 1 94.81 178 GLN A O 1
ATOM 1423 N N . ASN A 1 179 ? -3.719 48.906 2.941 1 93.38 179 ASN A N 1
ATOM 1424 C CA . ASN A 1 179 ? -3.197 47.562 3.125 1 93.38 179 ASN A CA 1
ATOM 1425 C C . ASN A 1 179 ? -2.355 47.438 4.395 1 93.38 179 ASN A C 1
ATOM 1427 O O . ASN A 1 179 ? -1.168 47.125 4.332 1 93.38 179 ASN A O 1
ATOM 1431 N N . VAL A 1 180 ? -2.969 47.656 5.543 1 95.44 180 VAL A N 1
ATOM 1432 C CA . VAL A 1 180 ? -2.258 47.656 6.816 1 95.44 180 VAL A CA 1
ATOM 1433 C C . VAL A 1 180 ? -2.721 46.469 7.648 1 95.44 180 VAL A C 1
ATOM 1435 O O . VAL A 1 180 ? -3.719 45.812 7.316 1 95.44 180 VAL A O 1
ATOM 1438 N N . GLY A 1 181 ? -1.914 46.125 8.68 1 94.38 181 GLY A N 1
ATOM 1439 C CA . GLY A 1 181 ? -2.217 45 9.555 1 94.38 181 GLY A CA 1
ATOM 1440 C C . GLY A 1 181 ? -3.004 45.406 10.789 1 94.38 181 GLY A C 1
ATOM 1441 O O . GLY A 1 181 ? -3.41 46.562 10.922 1 94.38 181 GLY A O 1
ATOM 1442 N N . ARG A 1 182 ? -3.215 44.469 11.641 1 95 182 ARG A N 1
ATOM 1443 C CA . ARG A 1 182 ? -4.086 44.625 12.797 1 95 182 ARG A CA 1
ATOM 1444 C C . ARG A 1 182 ? -3.32 45.219 13.977 1 95 182 ARG A C 1
ATOM 1446 O O . ARG A 1 182 ? -3.922 45.656 14.953 1 95 182 ARG A O 1
ATOM 1453 N N . SER A 1 183 ? -2.062 45.219 13.945 1 96.69 183 SER A N 1
ATOM 1454 C CA . SER A 1 183 ? -1.242 45.625 15.086 1 96.69 183 SER A CA 1
ATOM 1455 C C . SER A 1 183 ? -0.982 47.125 15.086 1 96.69 183 SER A C 1
ATOM 1457 O O . SER A 1 183 ? -0.17 47.625 14.297 1 96.69 183 SER A O 1
ATOM 1459 N N . LEU A 1 184 ? -1.645 47.906 15.969 1 97.62 184 LEU A N 1
ATOM 1460 C CA . LEU A 1 184 ? -1.497 49.344 16.156 1 97.62 184 LEU A CA 1
ATOM 1461 C C . LEU A 1 184 ? -1.019 49.656 17.578 1 97.62 184 LEU A C 1
ATOM 1463 O O . LEU A 1 184 ? -1.6 49.156 18.547 1 97.62 184 LEU A O 1
ATOM 1467 N N . HIS A 1 185 ? 0.029 50.469 17.656 1 97.31 185 HIS A N 1
ATOM 1468 C CA . HIS A 1 185 ? 0.557 50.781 18.969 1 97.31 185 HIS A CA 1
ATOM 1469 C C . HIS A 1 185 ? 1.064 52.219 19.031 1 97.31 185 HIS A C 1
ATOM 1471 O O . HIS A 1 185 ? 1.615 52.75 18.047 1 97.31 185 HIS A O 1
ATOM 1477 N N . LYS A 1 186 ? 0.88 52.812 20.156 1 96.19 186 LYS A N 1
ATOM 1478 C CA . LYS A 1 186 ? 1.652 54 20.438 1 96.19 186 LYS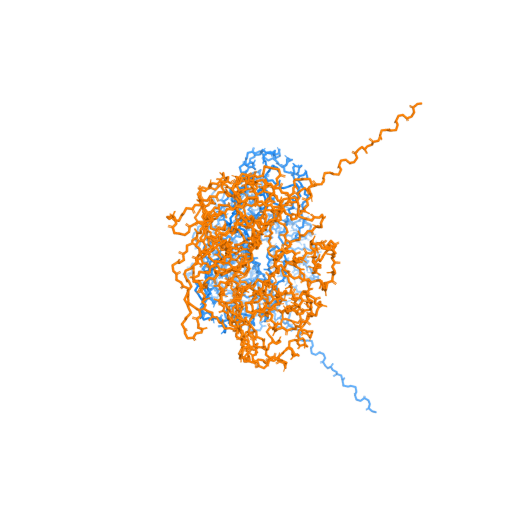 A CA 1
ATOM 1479 C C . LYS A 1 186 ? 3.109 53.688 20.734 1 96.19 186 LYS A C 1
ATOM 1481 O O . LYS A 1 186 ? 3.393 52.781 21.531 1 96.19 186 LYS A O 1
ATOM 1486 N N . ILE A 1 187 ? 3.996 54.375 20.109 1 96.62 187 ILE A N 1
ATOM 1487 C CA . ILE A 1 187 ? 5.41 54.188 20.422 1 96.62 187 ILE A CA 1
ATOM 1488 C C . ILE A 1 187 ? 5.762 54.906 21.719 1 96.62 187 ILE A C 1
ATOM 1490 O O . ILE A 1 187 ? 5.629 56.125 21.828 1 96.62 187 ILE A O 1
ATOM 1494 N N . PRO A 1 188 ? 6.262 54.156 22.641 1 95 188 PRO A N 1
ATOM 1495 C CA . PRO A 1 188 ? 6.516 54.75 23.938 1 95 188 PRO A CA 1
ATOM 1496 C C . PRO A 1 188 ? 7.488 55.938 23.859 1 95 188 PRO A C 1
ATOM 1498 O O . PRO A 1 188 ? 8.477 55.875 23.125 1 95 188 PRO A O 1
ATOM 1501 N N . GLY A 1 189 ? 7.109 57.031 24.594 1 92.81 189 GLY A N 1
ATOM 1502 C CA . GLY A 1 189 ? 7.988 58.188 24.688 1 92.81 189 GLY A CA 1
ATOM 1503 C C . GLY A 1 189 ? 7.969 59.062 23.469 1 92.81 189 GLY A C 1
ATOM 1504 O O . GLY A 1 189 ? 8.773 60 23.344 1 92.81 189 GLY A O 1
ATOM 1505 N N . THR A 1 190 ? 7.09 58.719 22.547 1 95.19 190 THR A N 1
ATOM 1506 C CA . THR A 1 190 ? 7.008 59.531 21.328 1 95.19 190 THR A CA 1
ATOM 1507 C C . THR A 1 190 ? 5.566 59.938 21.047 1 95.19 190 THR A C 1
ATOM 1509 O O . THR A 1 190 ? 4.645 59.5 21.734 1 95.19 190 THR A O 1
ATOM 1512 N N . ASP A 1 191 ? 5.473 60.781 20.094 1 95.75 191 ASP A N 1
ATOM 1513 C CA . ASP A 1 191 ? 4.148 61.156 19.594 1 95.75 191 ASP A CA 1
ATOM 1514 C C . ASP A 1 191 ? 3.85 60.469 18.266 1 95.75 191 ASP A C 1
ATOM 1516 O O . ASP A 1 191 ? 3.344 61.094 17.328 1 95.75 191 ASP A O 1
ATOM 1520 N N . LEU A 1 192 ? 4.27 59.219 18.234 1 97.56 192 LEU A N 1
ATOM 1521 C CA . LEU A 1 192 ? 4.078 58.438 17 1 97.56 192 LEU A CA 1
ATOM 1522 C C . LEU A 1 192 ? 3.271 57.188 17.281 1 97.56 192 LEU A C 1
ATOM 1524 O O . LEU A 1 192 ? 3.211 56.719 18.406 1 97.56 192 LEU A O 1
ATOM 1528 N N . ILE A 1 193 ? 2.676 56.719 16.219 1 98.06 193 ILE A N 1
ATOM 1529 C CA . ILE A 1 193 ? 1.972 55.438 16.219 1 98.06 193 ILE A CA 1
ATOM 1530 C C . ILE A 1 193 ? 2.672 54.469 15.273 1 98.06 193 ILE A C 1
ATOM 1532 O O . ILE A 1 193 ? 3.121 54.844 14.195 1 98.06 193 ILE A O 1
ATOM 1536 N N . SER A 1 194 ? 2.805 53.281 15.727 1 98.31 194 SER A N 1
ATOM 1537 C CA . SER A 1 194 ? 3.346 52.281 14.828 1 98.31 194 SER A CA 1
ATOM 1538 C C . SER A 1 194 ? 2.234 51.438 14.211 1 98.31 194 SER A C 1
ATOM 1540 O O . SER A 1 194 ? 1.192 51.219 14.836 1 98.31 194 SER A O 1
ATOM 1542 N N . PHE A 1 195 ? 2.414 50.969 12.977 1 97.88 195 PHE A N 1
ATOM 1543 C CA . PHE A 1 195 ? 1.508 50.062 12.258 1 97.88 195 PHE A CA 1
ATOM 1544 C C . PHE A 1 195 ? 2.281 49.156 11.32 1 97.88 195 PHE A C 1
ATOM 1546 O O . PHE A 1 195 ? 3.482 49.344 11.109 1 97.88 195 PHE A O 1
ATOM 1553 N N . ILE A 1 196 ? 1.574 48.094 10.844 1 97.12 196 ILE A N 1
ATOM 1554 C CA . ILE A 1 196 ? 2.189 47.156 9.93 1 97.12 196 ILE A CA 1
ATOM 1555 C C . ILE A 1 196 ? 1.727 47.406 8.5 1 97.12 196 ILE A C 1
ATOM 1557 O O . ILE A 1 196 ? 0.527 47.406 8.211 1 97.12 196 ILE A O 1
ATOM 1561 N N . SER A 1 197 ? 2.631 47.688 7.598 1 96.31 197 SER A N 1
ATOM 1562 C CA . SER A 1 197 ? 2.346 47.781 6.172 1 96.31 197 SER A CA 1
ATOM 1563 C C . SER A 1 197 ? 2.396 46.406 5.508 1 96.31 197 SER A C 1
ATOM 1565 O O . SER A 1 197 ? 3.408 45.719 5.594 1 96.31 197 SER A O 1
ATOM 1567 N N . LYS A 1 198 ? 1.297 46.031 4.887 1 91.69 198 LYS A N 1
ATOM 1568 C CA . LYS A 1 198 ? 1.208 44.688 4.301 1 91.69 198 LYS A CA 1
ATOM 1569 C C . LYS A 1 198 ? 1.307 44.75 2.777 1 91.69 198 LYS A C 1
ATOM 1571 O O . LYS A 1 198 ? 0.53 44.094 2.072 1 91.69 198 LYS A O 1
ATOM 1576 N N . LYS A 1 199 ? 2.172 45.312 2.311 1 83.5 199 LYS A N 1
ATOM 1577 C CA . LYS A 1 199 ? 2.461 45.312 0.879 1 83.5 199 LYS A CA 1
ATOM 1578 C C . LYS A 1 199 ? 3.242 44.062 0.486 1 83.5 199 LYS A C 1
ATOM 1580 O O . LYS A 1 199 ? 3.016 42.969 1.038 1 83.5 199 LYS A O 1
ATOM 1585 N N . LYS A 1 200 ? 4.242 43.969 -0.179 1 73.19 200 LYS A N 1
ATOM 1586 C CA . LYS A 1 200 ? 4.996 42.812 -0.616 1 73.19 200 LYS A CA 1
ATOM 1587 C C . LYS A 1 200 ? 5.758 42.156 0.546 1 73.19 200 LYS A C 1
ATOM 1589 O O . LYS A 1 200 ? 5.633 40.969 0.802 1 73.19 200 LYS A O 1
ATOM 1594 N N . ILE A 1 201 ? 6.473 43.062 1.187 1 82.19 201 ILE A N 1
ATOM 1595 C CA . ILE A 1 201 ? 7.141 42.75 2.443 1 82.19 201 ILE A CA 1
ATOM 1596 C C . ILE A 1 201 ? 6.477 43.5 3.59 1 82.19 201 ILE A C 1
ATOM 1598 O O . ILE A 1 201 ? 6.199 44.688 3.477 1 82.19 201 ILE A O 1
ATOM 1602 N N . TRP A 1 202 ? 6.164 42.719 4.688 1 90.12 202 TRP A N 1
ATOM 1603 C CA . TRP A 1 202 ? 5.512 43.406 5.809 1 90.12 202 TRP A CA 1
ATOM 1604 C C . TRP A 1 202 ? 6.516 44.219 6.617 1 90.12 202 TRP A C 1
ATOM 1606 O O . TRP A 1 202 ? 7.543 43.688 7.051 1 90.12 202 TRP A O 1
ATOM 1616 N N . GLU A 1 203 ? 6.188 45.438 6.801 1 95.44 203 GLU A N 1
ATOM 1617 C CA . GLU A 1 203 ? 7.09 46.375 7.473 1 95.44 203 GLU A CA 1
ATOM 1618 C C . GLU A 1 203 ? 6.41 47.031 8.672 1 95.44 203 GLU A C 1
ATOM 1620 O O . GLU A 1 203 ? 5.215 47.344 8.625 1 95.44 203 GLU A O 1
ATOM 1625 N N . ILE A 1 204 ? 7.246 47.25 9.711 1 97.19 204 ILE A N 1
ATOM 1626 C CA . ILE A 1 204 ? 6.824 48.094 10.828 1 97.19 204 ILE A CA 1
ATOM 1627 C C . ILE A 1 204 ? 7.055 49.562 10.484 1 97.19 204 ILE A C 1
ATOM 1629 O O . ILE A 1 204 ? 8.18 49.969 10.18 1 97.19 204 ILE A O 1
ATOM 1633 N N . MET A 1 205 ? 5.957 50.344 10.531 1 98.06 205 MET A N 1
ATOM 1634 C CA . MET A 1 205 ? 6.02 51.75 10.164 1 98.06 205 MET A CA 1
ATOM 1635 C C . MET A 1 205 ? 5.645 52.625 11.344 1 98.06 205 MET A C 1
ATOM 1637 O O . MET A 1 205 ? 4.914 52.219 12.242 1 98.06 205 MET A O 1
ATOM 1641 N N . SER A 1 206 ? 6.188 53.844 11.305 1 98.06 206 SER A N 1
ATOM 1642 C CA . SER A 1 206 ? 5.727 54.906 12.219 1 98.06 206 SER A CA 1
ATOM 1643 C C . SER A 1 206 ? 4.84 55.906 11.5 1 98.06 206 SER A C 1
ATOM 1645 O O . SER A 1 206 ? 5.008 56.156 10.305 1 98.06 206 SER A O 1
ATOM 1647 N N . LEU A 1 207 ? 3.922 56.438 12.258 1 98.25 207 LEU A N 1
ATOM 1648 C CA . LEU A 1 207 ? 3.002 57.469 11.773 1 98.25 207 LEU A CA 1
ATOM 1649 C C . LEU A 1 207 ? 2.924 58.625 12.75 1 98.25 207 LEU A C 1
ATOM 1651 O O . LEU A 1 207 ? 2.771 58.438 13.961 1 98.25 207 LEU A O 1
ATOM 1655 N N . ASP A 1 208 ? 3.068 59.781 12.211 1 97.44 208 ASP A N 1
ATOM 1656 C CA . ASP A 1 208 ? 2.695 61 12.953 1 97.44 208 ASP A CA 1
ATOM 1657 C C . ASP A 1 208 ? 1.237 61.375 12.695 1 97.44 208 ASP A C 1
ATOM 1659 O O . ASP A 1 208 ? 0.902 61.875 11.625 1 97.44 208 ASP A O 1
ATOM 1663 N N . PRO A 1 209 ? 0.429 61.156 13.672 1 96.19 209 PRO A N 1
ATOM 1664 C CA . PRO A 1 209 ? -1 61.375 13.422 1 96.19 209 PRO A CA 1
ATOM 1665 C C . PRO A 1 209 ? -1.345 62.844 13.133 1 96.19 209 PRO A C 1
ATOM 1667 O O . PRO A 1 209 ? -2.406 63.125 12.57 1 96.19 209 PRO A O 1
ATOM 1670 N N . LYS A 1 210 ? -0.588 63.75 13.438 1 92.69 210 LYS A N 1
ATOM 1671 C CA . LYS A 1 210 ? -0.851 65.188 13.219 1 92.69 210 LYS A CA 1
ATOM 1672 C C . LYS A 1 210 ? -0.519 65.562 11.789 1 92.69 210 LYS A C 1
ATOM 1674 O O . LYS A 1 210 ? -1.264 66.312 11.164 1 92.69 210 LYS A O 1
ATOM 1679 N N . THR A 1 211 ? 0.564 65.062 11.281 1 93.19 211 THR A N 1
ATOM 1680 C CA . THR A 1 211 ? 1.018 65.438 9.961 1 93.19 211 THR A CA 1
ATOM 1681 C C . THR A 1 211 ? 0.603 64.438 8.891 1 93.19 211 THR A C 1
ATOM 1683 O O . THR A 1 211 ? 0.521 64.812 7.711 1 93.19 211 THR A O 1
ATOM 1686 N N . GLY A 1 212 ? 0.508 63.25 9.328 1 93.5 212 GLY A N 1
ATOM 1687 C CA . GLY A 1 212 ? 0.199 62.188 8.375 1 93.5 212 GLY A CA 1
ATOM 1688 C C . GLY A 1 212 ? 1.435 61.531 7.785 1 93.5 212 GLY A C 1
ATOM 1689 O O . GLY A 1 212 ? 1.328 60.625 6.973 1 93.5 212 GLY A O 1
ATOM 1690 N N . GLU A 1 213 ? 2.568 61.906 8.242 1 95.12 213 GLU A N 1
ATOM 1691 C CA . GLU A 1 213 ? 3.816 61.375 7.699 1 95.12 213 GLU A CA 1
ATOM 1692 C C . GLU A 1 213 ? 4.137 60 8.297 1 95.12 213 GLU A C 1
ATOM 1694 O O . GLU A 1 213 ? 3.955 59.781 9.5 1 95.12 213 GLU A O 1
ATOM 1699 N N . SER A 1 214 ? 4.543 59.062 7.43 1 96.06 214 SER A N 1
ATOM 1700 C CA . SER A 1 214 ? 4.922 57.719 7.855 1 96.06 214 SER A CA 1
ATOM 1701 C C . SER A 1 214 ? 6.359 57.406 7.469 1 96.06 214 SER A C 1
ATOM 1703 O O . SER A 1 214 ? 6.852 57.875 6.441 1 96.06 214 SER A O 1
ATOM 1705 N N . LYS A 1 215 ? 7.012 56.625 8.336 1 96.75 215 LYS A N 1
ATOM 1706 C CA . LYS A 1 215 ? 8.383 56.188 8.078 1 96.75 215 LYS A CA 1
ATOM 1707 C C . LYS A 1 215 ? 8.57 54.719 8.445 1 96.75 215 LYS A C 1
ATOM 1709 O O . LYS A 1 215 ? 7.977 54.219 9.406 1 96.75 215 LYS A O 1
ATOM 1714 N N . LYS A 1 216 ? 9.484 54.125 7.727 1 96.19 216 LYS A N 1
ATOM 1715 C CA . LYS A 1 216 ? 9.797 52.719 8.016 1 96.19 216 LYS A CA 1
ATOM 1716 C C . LYS A 1 216 ? 10.688 52.625 9.25 1 96.19 216 LYS A C 1
ATOM 1718 O O . LYS A 1 216 ? 11.648 53.375 9.406 1 96.19 216 LYS A O 1
ATOM 1723 N N . ILE A 1 217 ? 10.352 51.688 10.078 1 96.12 217 ILE A N 1
ATOM 1724 C CA . ILE A 1 217 ? 11.148 51.406 11.273 1 96.12 217 ILE A CA 1
ATOM 1725 C C . ILE A 1 217 ? 11.984 50.125 11.055 1 96.12 217 ILE A C 1
ATOM 1727 O O . ILE A 1 217 ? 13.211 50.156 11.211 1 96.12 217 ILE A O 1
ATOM 1731 N N . ALA A 1 218 ? 11.281 49 10.664 1 94.69 218 ALA A N 1
ATOM 1732 C CA . ALA A 1 218 ? 11.953 47.719 10.492 1 94.69 218 ALA A CA 1
ATOM 1733 C C . ALA A 1 218 ? 11.078 46.75 9.703 1 94.69 218 ALA A C 1
ATOM 1735 O O . ALA A 1 218 ? 9.898 47.031 9.484 1 94.69 218 ALA A O 1
ATOM 1736 N N . ASN A 1 219 ? 11.68 45.719 9.219 1 93.62 219 ASN A N 1
ATOM 1737 C CA . ASN A 1 219 ? 10.922 44.594 8.688 1 93.62 219 ASN A CA 1
ATOM 1738 C C . ASN A 1 219 ? 10.375 43.719 9.805 1 93.62 219 ASN A C 1
ATOM 1740 O O . ASN A 1 219 ? 11 43.562 10.852 1 93.62 219 ASN A O 1
ATOM 1744 N N . THR A 1 220 ? 9.18 43.188 9.586 1 93.56 220 THR A N 1
ATOM 1745 C CA . THR A 1 220 ? 8.648 42.219 10.539 1 93.56 220 THR A CA 1
ATOM 1746 C C . THR A 1 220 ? 9.445 40.906 10.508 1 93.56 220 THR A C 1
ATOM 1748 O O . THR A 1 220 ? 10.188 40.656 9.555 1 93.56 220 THR A O 1
ATOM 1751 N N . TYR A 1 221 ? 9.344 40.094 11.57 1 90.5 221 TYR A N 1
ATOM 1752 C CA . TYR A 1 221 ? 9.891 38.719 11.57 1 90.5 221 TYR A CA 1
ATOM 1753 C C . TYR A 1 221 ? 8.977 37.781 10.82 1 90.5 221 TYR A C 1
ATOM 1755 O O . TYR A 1 221 ? 7.895 37.438 11.297 1 90.5 221 TYR A O 1
ATOM 1763 N N . ALA A 1 222 ? 9.414 37.25 9.656 1 79.12 222 ALA A N 1
ATOM 1764 C CA . ALA A 1 222 ? 8.727 36.219 8.883 1 79.12 222 ALA A CA 1
ATOM 1765 C C . ALA A 1 222 ? 7.254 36.562 8.688 1 79.12 222 ALA A C 1
ATOM 1767 O O . ALA A 1 222 ? 6.375 35.719 8.898 1 79.12 222 ALA A O 1
ATOM 1768 N N . GLN A 1 223 ? 6.965 37.812 8.484 1 81.94 223 GLN A N 1
ATOM 1769 C CA . GLN A 1 223 ? 5.633 38.312 8.188 1 81.94 223 GLN A CA 1
ATOM 1770 C C . GLN A 1 223 ? 4.688 38.125 9.367 1 81.94 223 GLN A C 1
ATOM 1772 O O . GLN A 1 223 ? 3.488 37.906 9.18 1 81.94 223 GLN A O 1
ATOM 1777 N N . GLU A 1 224 ? 5.266 38.062 10.539 1 89.44 224 GLU A N 1
ATOM 1778 C CA . GLU A 1 224 ? 4.445 38.156 11.742 1 89.44 224 GLU A CA 1
ATOM 1779 C C . GLU A 1 224 ? 3.951 39.594 11.961 1 89.44 224 GLU A C 1
ATOM 1781 O O . GLU A 1 224 ? 4.742 40.531 11.953 1 89.44 224 GLU A O 1
ATOM 1786 N N . GLU A 1 225 ? 2.684 39.719 12.234 1 90.19 225 GLU A N 1
ATOM 1787 C CA . GLU A 1 225 ? 2.154 41.062 12.242 1 90.19 225 GLU A CA 1
ATOM 1788 C C . GLU A 1 225 ? 1.969 41.562 13.664 1 90.19 225 GLU A C 1
ATOM 1790 O O . GLU A 1 225 ? 1.878 42.781 13.891 1 90.19 225 GLU A O 1
ATOM 1795 N N . ASP A 1 226 ? 1.845 40.719 14.633 1 95.38 226 ASP A N 1
ATOM 1796 C CA . ASP A 1 226 ? 1.57 41.188 15.992 1 95.38 226 ASP A CA 1
ATOM 1797 C C . ASP A 1 226 ? 2.861 41.562 16.719 1 95.38 226 ASP A C 1
ATOM 1799 O O . ASP A 1 226 ? 3.715 40.688 16.953 1 95.38 226 ASP A O 1
ATOM 1803 N N . ILE A 1 227 ? 2.967 42.844 17.062 1 96.81 227 ILE A N 1
ATOM 1804 C CA . ILE A 1 227 ? 4.137 43.312 17.781 1 96.81 227 ILE A CA 1
ATOM 1805 C C . ILE A 1 227 ? 3.691 44.062 19.047 1 96.81 227 ILE A C 1
ATOM 1807 O O . ILE A 1 227 ? 2.5 44.281 19.25 1 96.81 227 ILE A O 1
ATOM 1811 N N . CYS A 1 228 ? 4.645 44.375 19.891 1 96.62 228 CYS A N 1
ATOM 1812 C CA . CYS A 1 228 ? 4.473 45.219 21.062 1 96.62 228 CYS A CA 1
ATOM 1813 C C . CYS A 1 228 ? 5.77 45.938 21.391 1 96.62 228 CYS A C 1
ATOM 1815 O O . CYS A 1 228 ? 6.859 45.469 21.078 1 96.62 228 CYS A O 1
ATOM 1817 N N . TRP A 1 229 ? 5.648 47.094 21.938 1 96 229 TRP A N 1
ATOM 1818 C CA . TRP A 1 229 ? 6.82 47.906 22.266 1 96 229 TRP A CA 1
ATOM 1819 C C . TRP A 1 229 ? 7.176 47.75 23.75 1 96 229 TRP A C 1
ATOM 1821 O O . TRP A 1 229 ? 6.352 48.062 24.609 1 96 229 TRP A O 1
ATOM 1831 N N . LEU A 1 230 ? 8.359 47.344 23.984 1 94.19 230 LEU A N 1
ATOM 1832 C CA . LEU A 1 230 ? 8.883 47.344 25.344 1 94.19 230 LEU A CA 1
ATOM 1833 C C . LEU A 1 230 ? 9.305 48.75 25.766 1 94.19 230 LEU A C 1
ATOM 1835 O O . LEU A 1 230 ? 9.086 49.156 26.906 1 94.19 230 LEU A O 1
ATOM 1839 N N . ASP A 1 231 ? 9.961 49.375 24.922 1 92.31 231 ASP A N 1
ATOM 1840 C CA . ASP A 1 231 ? 10.328 50.781 24.984 1 92.31 231 ASP A CA 1
ATOM 1841 C C . ASP A 1 231 ? 10.5 51.375 23.578 1 92.31 231 ASP A C 1
ATOM 1843 O O . ASP A 1 231 ? 10.156 50.75 22.594 1 92.31 231 ASP A O 1
ATOM 1847 N N . LYS A 1 232 ? 10.961 52.625 23.547 1 93.06 232 LYS A N 1
ATOM 1848 C CA . LYS A 1 232 ? 10.984 53.344 22.266 1 93.06 232 LYS A CA 1
ATOM 1849 C C . LYS A 1 232 ? 11.953 52.688 21.281 1 93.06 232 LYS A C 1
ATOM 1851 O O . LYS A 1 232 ? 11.867 52.938 20.078 1 93.06 232 LYS A O 1
ATOM 1856 N N . ASN A 1 233 ? 12.797 51.781 21.812 1 93.31 233 ASN A N 1
ATOM 1857 C CA . ASN A 1 233 ? 13.836 51.219 20.953 1 93.31 233 ASN A CA 1
ATOM 1858 C C . ASN A 1 233 ? 13.75 49.688 20.875 1 93.31 233 ASN A C 1
ATOM 1860 O O . ASN A 1 233 ? 14.578 49.062 20.219 1 93.31 233 ASN A O 1
ATOM 1864 N N . THR A 1 234 ? 12.797 49.156 21.547 1 93.94 234 THR A N 1
ATOM 1865 C CA . THR A 1 234 ? 12.758 47.688 21.641 1 93.94 234 THR A CA 1
ATOM 1866 C C . THR A 1 234 ? 11.367 47.188 21.281 1 93.94 234 THR A C 1
ATOM 1868 O O . THR A 1 234 ? 10.383 47.531 21.922 1 93.94 234 THR A O 1
ATOM 1871 N N . ILE A 1 235 ? 11.328 46.25 20.312 1 95.75 235 ILE A N 1
ATOM 1872 C CA . ILE A 1 235 ? 10.078 45.656 19.859 1 95.75 235 ILE A CA 1
ATOM 1873 C C . ILE A 1 235 ? 10.055 44.156 20.188 1 95.75 235 ILE A C 1
ATOM 1875 O O . ILE A 1 235 ? 11.086 43.5 20.125 1 95.75 235 ILE A O 1
ATOM 1879 N N . ILE A 1 236 ? 8.867 43.656 20.578 1 95.69 236 ILE A N 1
ATOM 1880 C CA . ILE A 1 236 ? 8.648 42.25 20.828 1 95.69 236 ILE A CA 1
ATOM 1881 C C . ILE A 1 236 ? 7.605 41.688 19.859 1 95.69 236 ILE A C 1
ATOM 1883 O O . ILE A 1 236 ? 6.637 42.375 19.531 1 95.69 236 ILE A O 1
ATOM 1887 N N . THR A 1 237 ? 7.887 40.5 19.312 1 96.06 237 THR A N 1
ATOM 1888 C CA . THR A 1 237 ? 6.91 39.812 18.469 1 96.06 237 THR A CA 1
ATOM 1889 C C . THR A 1 237 ? 6.836 38.312 18.828 1 96.06 237 THR A C 1
ATOM 1891 O O . THR A 1 237 ? 7.68 37.812 19.562 1 96.06 237 THR A O 1
ATOM 1894 N N . GLY A 1 238 ? 5.691 37.688 18.469 1 93.69 238 GLY A N 1
ATOM 1895 C CA . GLY A 1 238 ? 5.535 36.25 18.578 1 93.69 238 GLY A CA 1
ATOM 1896 C C . GLY A 1 238 ? 5.59 35.531 17.25 1 93.69 238 GLY A C 1
ATOM 1897 O O . GLY A 1 238 ? 5.137 36.062 16.234 1 93.69 238 GLY A O 1
ATOM 1898 N N . ALA A 1 239 ? 6.23 34.375 17.234 1 88 239 ALA A N 1
ATOM 1899 C CA . ALA A 1 239 ? 6.266 33.5 16.062 1 88 239 ALA A CA 1
ATOM 1900 C C . ALA A 1 239 ? 6.25 32.031 16.469 1 88 239 ALA A C 1
ATOM 1902 O O . ALA A 1 239 ? 7.203 31.547 17.078 1 88 239 ALA A O 1
ATOM 1903 N N . GLY A 1 240 ? 5.164 31.359 16.078 1 81.88 240 GLY A N 1
ATOM 1904 C CA . GLY A 1 240 ? 5.043 30 16.562 1 81.88 240 GLY A CA 1
ATOM 1905 C C . GLY A 1 240 ? 5.023 29.906 18.078 1 81.88 240 GLY A C 1
ATOM 1906 O O . GLY A 1 240 ? 4.156 30.484 18.719 1 81.88 240 GLY A O 1
ATOM 1907 N N . LYS A 1 241 ? 6.141 29.219 18.594 1 84.56 241 LYS A N 1
ATOM 1908 C CA . LYS A 1 241 ? 6.223 29.047 20.031 1 84.56 241 LYS A CA 1
ATOM 1909 C C . LYS A 1 241 ? 7.262 29.984 20.641 1 84.56 241 LYS A C 1
ATOM 1911 O O . LYS A 1 241 ? 7.68 29.797 21.797 1 84.56 241 LYS A O 1
ATOM 1916 N N . MET A 1 242 ? 7.633 30.953 19.828 1 89.62 242 MET A N 1
ATOM 1917 C CA . MET A 1 242 ? 8.742 31.797 20.281 1 89.62 242 MET A CA 1
ATOM 1918 C C . MET A 1 242 ? 8.289 33.219 20.484 1 89.62 242 MET A C 1
ATOM 1920 O O . MET A 1 242 ? 7.391 33.719 19.797 1 89.62 242 MET A O 1
ATOM 1924 N N . LEU A 1 243 ? 8.922 33.906 21.453 1 93.38 243 LEU A N 1
ATOM 1925 C CA . LEU A 1 243 ? 8.953 35.344 21.547 1 93.38 243 LEU A CA 1
ATOM 1926 C C . LEU A 1 243 ? 10.305 35.906 21.094 1 93.38 243 LEU A C 1
ATOM 1928 O O . LEU A 1 243 ? 11.344 35.344 21.438 1 93.38 243 LEU A O 1
ATOM 1932 N N . LEU A 1 244 ? 10.203 36.875 20.234 1 93.75 244 LEU A N 1
ATOM 1933 C CA . LEU A 1 244 ? 11.414 37.469 19.703 1 93.75 244 LEU A CA 1
ATOM 1934 C C . LEU A 1 244 ? 11.453 38.969 20.016 1 93.75 244 LEU A C 1
ATOM 1936 O O . LEU A 1 244 ? 10.414 39.594 20.266 1 93.75 244 LEU A O 1
ATOM 1940 N N . THR A 1 245 ? 12.688 39.5 20.016 1 93.44 245 THR A N 1
ATOM 1941 C CA . THR A 1 245 ? 12.883 40.938 20.234 1 93.44 245 THR A CA 1
ATOM 1942 C C . THR A 1 245 ? 13.773 41.531 19.156 1 93.44 245 THR A C 1
ATOM 1944 O O . THR A 1 245 ? 14.578 40.812 18.547 1 93.44 245 THR A O 1
ATOM 1947 N N . LYS A 1 246 ? 13.5 42.75 18.844 1 94.25 246 LYS A N 1
ATOM 1948 C CA . LYS A 1 246 ? 14.336 43.562 17.953 1 94.25 246 LYS A CA 1
ATOM 1949 C C . LYS A 1 246 ? 14.703 44.875 18.609 1 94.25 246 LYS A C 1
ATOM 1951 O O . LYS A 1 246 ? 13.82 45.625 19.031 1 94.25 246 LYS A O 1
ATOM 1956 N N . LYS A 1 247 ? 15.992 45.094 18.688 1 92.81 247 LYS A N 1
ATOM 1957 C CA . LYS A 1 247 ? 16.5 46.375 19.156 1 92.81 247 LYS A CA 1
ATOM 1958 C C . LYS A 1 247 ? 16.797 47.312 17.969 1 92.81 247 LYS A C 1
ATOM 1960 O O . LYS A 1 247 ? 17.547 46.938 17.062 1 92.81 247 LYS A O 1
ATOM 1965 N N . LEU A 1 248 ? 16.25 48.469 18.031 1 91.94 248 LEU A N 1
ATOM 1966 C CA . LEU A 1 248 ? 16.359 49.406 16.906 1 91.94 248 LEU A CA 1
ATOM 1967 C C . LEU A 1 248 ? 17.703 50.125 16.953 1 91.94 248 LEU A C 1
ATOM 1969 O O . LEU A 1 248 ? 18.141 50.688 15.93 1 91.94 248 LEU A O 1
ATOM 1973 N N . SER A 1 249 ? 18.297 50.094 18.016 1 85.94 249 SER A N 1
ATOM 1974 C CA . SER A 1 249 ? 19.594 50.781 18.172 1 85.94 249 SER A CA 1
ATOM 1975 C C . SER A 1 249 ? 20.734 49.906 17.625 1 85.94 249 SER A C 1
ATOM 1977 O O . SER A 1 249 ? 21.859 50.375 17.5 1 85.94 249 SER A O 1
ATOM 1979 N N . SER A 1 250 ? 20.406 48.719 17.328 1 80.88 250 SER A N 1
ATOM 1980 C CA . SER A 1 250 ? 21.438 47.812 16.859 1 80.88 250 SER A CA 1
ATOM 1981 C C . SER A 1 250 ? 21.109 47.281 15.477 1 80.88 250 SER A C 1
ATOM 1983 O O . SER A 1 250 ? 19.938 47.281 15.07 1 80.88 250 SER A O 1
ATOM 1985 N N . ASP A 1 251 ? 22.094 46.906 14.797 1 80.44 251 ASP A N 1
ATOM 1986 C CA . ASP A 1 251 ? 21.922 46.312 13.477 1 80.44 251 ASP A CA 1
ATOM 1987 C C . ASP A 1 251 ? 21.562 44.812 13.586 1 80.44 251 ASP A C 1
ATOM 1989 O O . ASP A 1 251 ? 21.328 44.156 12.57 1 80.44 251 ASP A O 1
ATOM 1993 N N . ALA A 1 252 ? 21.453 44.5 14.82 1 75.69 252 ALA A N 1
ATOM 1994 C CA . ALA A 1 252 ? 21.141 43.062 15.008 1 75.69 252 ALA A CA 1
ATOM 1995 C C . ALA A 1 252 ? 19.719 42.75 14.547 1 75.69 252 ALA A C 1
ATOM 1997 O O . ALA A 1 252 ? 18.828 43.594 14.648 1 75.69 252 ALA A O 1
ATOM 1998 N N . ASP A 1 253 ? 19.609 41.625 13.961 1 87.44 253 ASP A N 1
ATOM 1999 C CA . ASP A 1 253 ? 18.297 41.156 13.539 1 87.44 253 ASP A CA 1
ATOM 2000 C C . ASP A 1 253 ? 17.5 40.625 14.727 1 87.44 253 ASP A C 1
ATOM 2002 O O . ASP A 1 253 ? 17.938 40.75 15.875 1 87.44 253 ASP A O 1
ATOM 2006 N N . TRP A 1 254 ? 16.234 40.188 14.516 1 90.69 254 TRP A N 1
ATOM 2007 C CA . TRP A 1 254 ? 15.367 39.656 15.555 1 90.69 254 TRP A CA 1
ATOM 2008 C C . TRP A 1 254 ? 16.078 38.594 16.359 1 90.69 254 TRP A C 1
ATOM 2010 O O . TRP A 1 254 ? 16.766 37.75 15.805 1 90.69 254 TRP A O 1
ATOM 2020 N N . GLU A 1 255 ? 16.016 38.656 17.688 1 88.69 255 GLU A N 1
ATOM 2021 C CA . GLU A 1 255 ? 16.625 37.688 18.594 1 88.69 255 GLU A CA 1
ATOM 2022 C C . GLU A 1 255 ? 15.555 36.969 19.406 1 88.69 255 GLU A C 1
ATOM 2024 O O . GLU A 1 255 ? 14.586 37.562 19.859 1 88.69 255 GLU A O 1
ATOM 2029 N N . THR A 1 256 ? 15.734 35.656 19.641 1 88.94 256 THR A N 1
ATOM 2030 C CA . THR A 1 256 ? 14.797 34.875 20.422 1 88.94 256 THR A CA 1
ATOM 2031 C C . THR A 1 256 ? 14.93 35.188 21.906 1 88.94 256 THR A C 1
ATOM 2033 O O . THR A 1 256 ? 16.031 35.125 22.469 1 88.94 256 THR A O 1
ATOM 2036 N N . ILE A 1 257 ? 13.836 35.531 22.453 1 87.56 257 ILE A N 1
ATOM 2037 C CA . ILE A 1 257 ? 13.758 35.719 23.906 1 87.56 257 ILE A CA 1
ATOM 2038 C C . ILE A 1 257 ? 13.555 34.375 24.594 1 87.56 257 ILE A C 1
ATOM 2040 O O . ILE A 1 257 ? 14.273 34.031 25.531 1 87.56 257 ILE A O 1
ATOM 2044 N N . ILE A 1 258 ? 12.578 33.656 24.094 1 87.44 258 ILE A N 1
ATOM 2045 C CA . ILE A 1 258 ? 12.203 32.375 24.703 1 87.44 258 ILE A CA 1
ATOM 2046 C C . ILE A 1 258 ? 11.453 31.531 23.672 1 87.44 258 ILE A C 1
ATOM 2048 O O . ILE A 1 258 ? 10.75 32.062 22.812 1 87.44 258 ILE A O 1
ATOM 2052 N N . GLU A 1 259 ? 11.695 30.281 23.734 1 87.12 259 GLU A N 1
ATOM 2053 C CA . GLU A 1 259 ? 10.875 29.266 23.078 1 87.12 259 GLU A CA 1
ATOM 2054 C C . GLU A 1 259 ? 10.133 28.406 24.094 1 87.12 259 GLU A C 1
ATOM 2056 O O . GLU A 1 259 ? 10.758 27.766 24.938 1 87.12 259 GLU A O 1
ATOM 2061 N N . PHE A 1 260 ? 8.836 28.344 24 1 85.88 260 PHE A N 1
ATOM 2062 C CA . PHE A 1 260 ? 8.016 27.672 25.016 1 85.88 260 PHE A CA 1
ATOM 2063 C C . PHE A 1 260 ? 7.898 26.188 24.688 1 85.88 260 PHE A C 1
ATOM 2065 O O . PHE A 1 260 ? 7.461 25.797 23.609 1 85.88 260 PHE A O 1
ATOM 2072 N N . PRO A 1 261 ? 8.258 25.391 25.656 1 76.56 261 PRO A N 1
ATOM 2073 C CA . PRO A 1 261 ? 8.141 23.938 25.438 1 76.56 261 PRO A CA 1
ATOM 2074 C C . PRO A 1 261 ? 6.727 23.422 25.656 1 76.56 261 PRO A C 1
ATOM 2076 O O . PRO A 1 261 ? 6.406 22.297 25.234 1 76.56 261 PRO A O 1
ATOM 2079 N N . GLN A 1 262 ? 5.902 24.219 26.281 1 77.06 262 GLN A N 1
ATOM 2080 C CA . GLN A 1 262 ? 4.551 23.781 26.625 1 77.06 262 GLN A CA 1
ATOM 2081 C C . GLN A 1 262 ? 3.744 23.438 25.375 1 77.06 262 GLN A C 1
ATOM 2083 O O . GLN A 1 262 ? 3.744 24.203 24.406 1 77.06 262 GLN A O 1
ATOM 2088 N N . GLU A 1 263 ? 3.002 22.375 25.375 1 72.25 263 GLU A N 1
ATOM 2089 C CA . GLU A 1 263 ? 2.184 21.938 24.25 1 72.25 263 GLU A CA 1
ATOM 2090 C C . GLU A 1 263 ? 1.021 22.891 24 1 72.25 263 GLU A C 1
ATOM 2092 O O . GLU A 1 263 ? 0.532 23 22.875 1 72.25 263 GLU A O 1
ATOM 2097 N N . GLU A 1 264 ? 0.71 23.594 25.062 1 77.5 264 GLU A N 1
ATOM 2098 C CA . GLU A 1 264 ? -0.477 24.453 25.016 1 77.5 264 GLU A CA 1
ATOM 2099 C C . GLU A 1 264 ? -0.158 25.797 24.391 1 77.5 264 GLU A C 1
ATOM 2101 O O . GLU A 1 264 ? -1.066 26.562 24.031 1 77.5 264 GLU A O 1
ATOM 2106 N N . ILE A 1 265 ? 1.07 26.094 24.266 1 85.69 265 ILE A N 1
ATOM 2107 C CA . ILE A 1 265 ? 1.447 27.406 23.734 1 85.69 265 ILE A CA 1
ATOM 2108 C C . ILE A 1 265 ? 1.945 27.25 22.297 1 85.69 265 ILE A C 1
ATOM 2110 O O . ILE A 1 265 ? 3.078 26.828 22.062 1 85.69 265 ILE A O 1
ATOM 2114 N N . ASN A 1 266 ? 1.022 27.562 21.469 1 82.88 266 ASN A N 1
ATOM 2115 C CA . ASN A 1 266 ? 1.351 27.531 20.047 1 82.88 266 ASN A CA 1
ATOM 2116 C C . ASN A 1 266 ? 0.87 28.781 19.328 1 82.88 266 ASN A C 1
ATOM 2118 O O . ASN A 1 266 ? -0.106 29.406 19.75 1 82.88 266 ASN A O 1
ATOM 2122 N N . ASN A 1 267 ? 1.593 29.172 18.25 1 82.81 267 ASN A N 1
ATOM 2123 C CA . ASN A 1 267 ? 1.199 30.281 17.391 1 82.81 267 ASN A CA 1
ATOM 2124 C C . ASN A 1 267 ? 0.916 31.547 18.188 1 82.81 267 ASN A C 1
ATOM 2126 O O . ASN A 1 267 ? -0.176 32.125 18.109 1 82.81 267 ASN A O 1
ATOM 2130 N N . ILE A 1 268 ? 1.946 32.062 18.906 1 90.75 268 ILE A N 1
ATOM 2131 C CA . ILE A 1 268 ? 1.831 33.219 19.781 1 90.75 268 ILE A CA 1
ATOM 2132 C C . ILE A 1 268 ? 1.472 34.438 18.938 1 90.75 268 ILE A C 1
ATOM 2134 O O . ILE A 1 268 ? 2.086 34.688 17.906 1 90.75 268 ILE A O 1
ATOM 2138 N N . SER A 1 269 ? 0.418 35.031 19.375 1 91.94 269 SER A N 1
ATOM 2139 C CA . SER A 1 269 ? -0.045 36.25 18.703 1 91.94 269 SER A CA 1
ATOM 2140 C C . SER A 1 269 ? -0.585 37.281 19.703 1 91.94 269 SER A C 1
ATOM 2142 O O . SER A 1 269 ? -0.697 36.969 20.891 1 91.94 269 SER A O 1
ATOM 2144 N N . ARG A 1 270 ? -0.844 38.5 19.266 1 94.81 270 ARG A N 1
ATOM 2145 C CA . ARG A 1 270 ? -1.467 39.562 20.031 1 94.81 270 ARG A CA 1
ATOM 2146 C C . ARG A 1 270 ? -0.78 39.75 21.375 1 94.81 270 ARG A C 1
ATOM 2148 O O . ARG A 1 270 ? -1.352 39.438 22.422 1 94.81 270 ARG A O 1
ATOM 2155 N N . ILE A 1 271 ? 0.276 40.469 21.438 1 96.38 271 ILE A N 1
ATOM 2156 C CA . ILE A 1 271 ? 1.101 40.688 22.625 1 96.38 271 ILE A CA 1
ATOM 2157 C C . ILE A 1 271 ? 0.786 42.062 23.219 1 96.38 271 ILE A C 1
ATOM 2159 O O . ILE A 1 271 ? 0.594 43.031 22.5 1 96.38 271 ILE A O 1
ATOM 2163 N N . ALA A 1 272 ? 0.692 42.125 24.562 1 97.19 272 ALA A N 1
ATOM 2164 C CA . ALA A 1 272 ? 0.488 43.375 25.297 1 97.19 272 ALA A CA 1
ATOM 2165 C C . ALA A 1 272 ? 1.404 43.438 26.516 1 97.19 272 ALA A C 1
ATOM 2167 O O . ALA A 1 272 ? 1.664 42.438 27.156 1 97.19 272 ALA A O 1
ATOM 2168 N N . ILE A 1 273 ? 1.853 44.594 26.766 1 96.25 273 ILE A N 1
ATOM 2169 C CA . ILE A 1 273 ? 2.711 44.844 27.922 1 96.25 273 ILE A CA 1
ATOM 2170 C C . ILE A 1 273 ? 2.057 45.875 28.844 1 96.25 273 ILE A C 1
ATOM 2172 O O . ILE A 1 273 ? 1.461 46.844 28.375 1 96.25 273 ILE A O 1
ATOM 2176 N N . SER A 1 274 ? 2.26 45.656 30.156 1 95.94 274 SER A N 1
ATOM 2177 C CA . SER A 1 274 ? 1.682 46.594 31.125 1 95.94 274 SER A CA 1
ATOM 2178 C C . SER A 1 274 ? 2.375 47.938 31.094 1 95.94 274 SER A C 1
ATOM 2180 O O . SER A 1 274 ? 3.535 48.031 30.688 1 95.94 274 SER A O 1
ATOM 2182 N N . PRO A 1 275 ? 1.633 48.969 31.547 1 93.44 275 PRO A N 1
ATOM 2183 C CA . PRO A 1 275 ? 2.201 50.312 31.484 1 93.44 275 PRO A CA 1
ATOM 2184 C C . PRO A 1 275 ? 3.529 50.438 32.219 1 93.44 275 PRO A C 1
ATOM 2186 O O . PRO A 1 275 ? 4.418 51.188 31.797 1 93.44 275 PRO A O 1
ATOM 2189 N N . ASN A 1 276 ? 3.703 49.688 33.25 1 93.19 276 ASN A N 1
ATOM 2190 C CA . ASN A 1 276 ? 4.938 49.75 34 1 93.19 276 ASN A CA 1
ATOM 2191 C C . ASN A 1 276 ? 5.973 48.75 33.5 1 93.19 276 ASN A C 1
ATOM 2193 O O . ASN A 1 276 ? 7.035 48.562 34.094 1 93.19 276 ASN A O 1
ATOM 2197 N N . SER A 1 277 ? 5.66 48 32.531 1 93.19 277 SER A N 1
ATOM 2198 C CA . SER A 1 277 ? 6.539 47.031 31.844 1 93.19 277 SER A CA 1
ATOM 2199 C C . SER A 1 277 ? 6.934 45.906 32.781 1 93.19 277 SER A C 1
ATOM 2201 O O . SER A 1 277 ? 8.062 45.406 32.719 1 93.19 277 SER A O 1
ATOM 2203 N N . LYS A 1 278 ? 5.98 45.5 33.562 1 94.38 278 LYS A N 1
ATOM 2204 C CA . LYS A 1 278 ? 6.281 44.438 34.5 1 94.38 278 LYS A CA 1
ATOM 2205 C C . LYS A 1 278 ? 5.488 43.156 34.156 1 94.38 278 LYS A C 1
ATOM 2207 O O . LYS A 1 278 ? 5.734 42.094 34.719 1 94.38 278 LYS A O 1
ATOM 2212 N N . ARG A 1 279 ? 4.605 43.375 33.25 1 95.88 279 ARG A N 1
ATOM 2213 C CA . ARG A 1 279 ? 3.783 42.219 32.844 1 95.88 279 ARG A CA 1
ATOM 2214 C C . ARG A 1 279 ? 3.623 42.156 31.344 1 95.88 279 ARG A C 1
ATOM 2216 O O . ARG A 1 279 ? 3.584 43.188 30.672 1 95.88 279 ARG A O 1
ATOM 2223 N N . LEU A 1 280 ? 3.564 40.969 30.844 1 96.56 280 LEU A N 1
ATOM 2224 C CA . LEU A 1 280 ? 3.346 40.719 29.422 1 96.56 280 LEU A CA 1
ATOM 2225 C C . LEU A 1 280 ? 2.246 39.688 29.219 1 96.56 280 LEU A C 1
ATOM 2227 O O . LEU A 1 280 ? 2.211 38.656 29.922 1 96.56 280 LEU A O 1
ATOM 2231 N N . ALA A 1 281 ? 1.306 39.969 28.391 1 97.25 281 ALA A N 1
ATOM 2232 C CA . ALA A 1 281 ? 0.259 39.031 28 1 97.25 281 ALA A CA 1
ATOM 2233 C C . ALA A 1 281 ? 0.331 38.75 26.5 1 97.25 281 ALA A C 1
ATOM 2235 O O . ALA A 1 281 ? 0.655 39.625 25.703 1 97.25 281 ALA A O 1
ATOM 2236 N N . PHE A 1 282 ? 0.159 37.438 26.125 1 96.56 282 PHE A N 1
ATOM 2237 C CA . PHE A 1 282 ? 0.02 37.125 24.719 1 96.56 282 PHE A CA 1
ATOM 2238 C C . PHE A 1 282 ? -1.032 36.031 24.516 1 96.56 282 PHE A C 1
ATOM 2240 O O . PHE A 1 282 ? -1.532 35.469 25.484 1 96.56 282 PHE A O 1
ATOM 2247 N N . VAL A 1 283 ? -1.428 35.875 23.234 1 94.88 283 VAL A N 1
ATOM 2248 C CA . VAL A 1 283 ? -2.408 34.875 22.844 1 94.88 283 VAL A CA 1
ATOM 2249 C C . VAL A 1 283 ? -1.692 33.625 22.297 1 94.88 283 VAL A C 1
ATOM 2251 O O . VAL A 1 283 ? -0.71 33.75 21.562 1 94.88 283 VAL A O 1
ATOM 2254 N N . ALA A 1 284 ? -2.131 32.469 22.781 1 90.62 284 ALA A N 1
ATOM 2255 C CA . ALA A 1 284 ? -1.614 31.203 22.25 1 90.62 284 ALA A CA 1
ATOM 2256 C C . ALA A 1 284 ? -2.752 30.297 21.797 1 90.62 284 ALA A C 1
ATOM 2258 O O . ALA A 1 284 ? -3.842 30.328 22.375 1 90.62 284 ALA A O 1
ATOM 2259 N N . GLU A 1 285 ? -2.471 29.594 20.703 1 82.44 285 GLU A N 1
ATOM 2260 C CA . GLU A 1 285 ? -3.408 28.578 20.219 1 82.44 285 GLU A CA 1
ATOM 2261 C C . GLU A 1 285 ? -3.119 27.219 20.859 1 82.44 285 GLU A C 1
ATOM 2263 O O . GLU A 1 285 ? -1.971 26.906 21.172 1 82.44 285 GLU A O 1
ATOM 2268 N N . GLU A 1 286 ? -4.184 26.531 21.047 1 76.19 286 GLU A N 1
ATOM 2269 C CA . GLU A 1 286 ? -3.992 25.172 21.5 1 76.19 286 GLU A CA 1
ATOM 2270 C C . GLU A 1 286 ? -3.316 24.312 20.422 1 76.19 286 GLU A C 1
ATOM 2272 O O . GLU A 1 286 ? -3.428 24.609 19.234 1 76.19 286 GLU A O 1
ATOM 2277 N N . SER A 1 287 ? -2.588 23.297 20.922 1 78.25 287 SER A N 1
ATOM 2278 C CA . SER A 1 287 ? -1.909 22.422 19.969 1 78.25 287 SER A CA 1
ATOM 2279 C C . SER A 1 287 ? -2.898 21.797 18.984 1 78.25 287 SER A C 1
ATOM 2281 O O . SER A 1 287 ? -3.939 21.281 19.406 1 78.25 287 SER A O 1
ATOM 2283 N N . PRO A 1 288 ? -2.479 21.969 17.781 1 82.19 288 PRO A N 1
ATOM 2284 C CA . PRO A 1 288 ? -3.346 21.312 16.812 1 82.19 288 PRO A CA 1
ATOM 2285 C C . PRO A 1 288 ? -3.447 19.797 17.031 1 82.19 288 PRO A C 1
ATOM 2287 O O . PRO A 1 288 ? -4.383 19.156 16.531 1 82.19 288 PRO A O 1
ATOM 2290 N N . ALA A 1 289 ? -2.547 19.219 17.766 1 87.69 289 ALA A N 1
ATOM 2291 C CA . ALA A 1 289 ? -2.545 17.781 18.016 1 87.69 289 ALA A CA 1
ATOM 2292 C C . ALA A 1 289 ? -3.756 17.375 18.859 1 87.69 289 ALA A C 1
ATOM 2294 O O . ALA A 1 289 ? -4.168 16.219 18.828 1 87.69 289 ALA A O 1
ATOM 2295 N N . LYS A 1 290 ? -4.246 18.328 19.609 1 85.38 290 LYS A N 1
ATOM 2296 C CA . LYS A 1 290 ? -5.371 18.016 20.469 1 85.38 290 LYS A CA 1
ATOM 2297 C C . LYS A 1 290 ? -6.582 17.562 19.672 1 85.38 290 LYS A C 1
ATOM 2299 O O . LYS A 1 290 ? -7.281 16.625 20.062 1 85.38 290 LYS A O 1
ATOM 2304 N N . ILE A 1 291 ? -6.816 18.312 18.625 1 89.31 291 ILE A N 1
ATOM 2305 C CA . ILE A 1 291 ? -7.969 17.953 17.797 1 89.31 291 ILE A CA 1
ATOM 2306 C C . ILE A 1 291 ? -7.75 16.578 17.172 1 89.31 291 ILE A C 1
ATOM 2308 O O . ILE A 1 291 ? -8.703 15.82 16.969 1 89.31 291 ILE A O 1
ATOM 2312 N N . ILE A 1 292 ? -6.543 16.188 16.828 1 95 292 ILE A N 1
ATOM 2313 C CA . ILE A 1 292 ? -6.234 14.875 16.25 1 95 292 ILE A CA 1
ATOM 2314 C C . ILE A 1 292 ? -6.441 13.797 17.312 1 95 292 ILE A C 1
ATOM 2316 O O . ILE A 1 292 ? -7 12.734 17.031 1 95 292 ILE A O 1
ATOM 2320 N N . GLN A 1 293 ? -6.027 14.07 18.484 1 92.44 293 GLN A N 1
ATOM 2321 C CA . GLN A 1 293 ? -6.266 13.133 19.578 1 92.44 293 GLN A CA 1
ATOM 2322 C C . GLN A 1 293 ? -7.762 12.898 19.797 1 92.44 293 GLN A C 1
ATOM 2324 O O . GLN A 1 293 ? -8.195 11.766 20 1 92.44 293 GLN A O 1
ATOM 2329 N N . LYS A 1 294 ? -8.438 13.953 19.781 1 92.62 294 LYS A N 1
ATOM 2330 C CA . LYS A 1 294 ? -9.891 13.867 19.938 1 92.62 294 LYS A CA 1
ATOM 2331 C C . LYS A 1 294 ? -10.5 13 18.828 1 92.62 294 LYS A C 1
ATOM 2333 O O . LYS A 1 294 ? -11.359 12.156 19.109 1 92.62 294 LYS A O 1
ATOM 2338 N N . GLN A 1 295 ? -10.055 13.234 17.641 1 96.31 295 GLN A N 1
ATOM 2339 C CA . GLN A 1 295 ? -10.578 12.492 16.5 1 96.31 295 GLN A CA 1
ATOM 2340 C C . GLN A 1 295 ? -10.258 11 16.625 1 96.31 295 GLN A C 1
ATOM 2342 O O . GLN A 1 295 ? -11.109 10.156 16.344 1 96.31 295 GLN A O 1
ATOM 2347 N N . VAL A 1 296 ? -9.078 10.586 17.031 1 97.25 296 VAL A N 1
ATOM 2348 C CA . VAL A 1 296 ? -8.664 9.195 17.203 1 97.25 296 VAL A CA 1
ATOM 2349 C C . VAL A 1 296 ? -9.492 8.547 18.312 1 97.25 296 VAL A C 1
ATOM 2351 O O . VAL A 1 296 ? -9.961 7.414 18.156 1 97.25 296 VAL A O 1
ATOM 2354 N N . LYS A 1 297 ? -9.68 9.234 19.375 1 95.69 297 LYS A N 1
ATOM 2355 C CA . LYS A 1 297 ? -10.484 8.727 20.484 1 95.69 297 LYS A CA 1
ATOM 2356 C C . LYS A 1 297 ? -11.922 8.477 20.047 1 95.69 297 LYS A C 1
ATOM 2358 O O . LYS A 1 297 ? -12.516 7.449 20.391 1 95.69 297 LYS A O 1
ATOM 2363 N N . ALA A 1 298 ? -12.445 9.445 19.359 1 96.69 298 ALA A N 1
ATOM 2364 C CA . ALA A 1 298 ? -13.805 9.297 18.859 1 96.69 298 ALA A CA 1
ATOM 2365 C C . ALA A 1 298 ? -13.93 8.086 17.938 1 96.69 298 ALA A C 1
ATOM 2367 O O . ALA A 1 298 ? -14.891 7.32 18.031 1 96.69 298 ALA A O 1
ATOM 2368 N N . PHE A 1 299 ? -13.016 7.891 17.047 1 97.88 299 PHE A N 1
ATOM 2369 C CA . PHE A 1 299 ? -13 6.727 16.156 1 97.88 299 PHE A CA 1
ATOM 2370 C C . PHE A 1 299 ? -12.984 5.438 16.969 1 97.88 299 PHE A C 1
ATOM 2372 O O . PHE A 1 299 ? -13.789 4.531 16.734 1 97.88 299 PHE A O 1
ATOM 2379 N N . ASN A 1 300 ? -12.07 5.316 17.922 1 97.44 300 ASN A N 1
ATOM 2380 C CA . ASN A 1 300 ? -11.883 4.098 18.703 1 97.44 300 ASN A CA 1
ATOM 2381 C C . ASN A 1 300 ? -13.109 3.787 19.562 1 97.44 300 ASN A C 1
ATOM 2383 O O . ASN A 1 300 ? -13.375 2.625 19.875 1 97.44 300 ASN A O 1
ATOM 2387 N N . SER A 1 301 ? -13.844 4.766 19.891 1 96.75 301 SER A N 1
ATOM 2388 C CA . SER A 1 301 ? -15.062 4.578 20.688 1 96.75 301 SER A CA 1
ATOM 2389 C C . SER A 1 301 ? -16.281 4.406 19.781 1 96.75 301 SER A C 1
ATOM 2391 O O . SER A 1 301 ? -17.406 4.34 20.266 1 96.75 301 SER A O 1
ATOM 2393 N N . ARG A 1 302 ? -16.094 4.512 18.531 1 96.69 302 ARG A N 1
ATOM 2394 C CA . ARG A 1 302 ? -17.156 4.391 17.531 1 96.69 302 ARG A CA 1
ATOM 2395 C C . ARG A 1 302 ? -18.188 5.5 17.688 1 96.69 302 ARG A C 1
ATOM 2397 O O . ARG A 1 302 ? -19.391 5.27 17.5 1 96.69 302 ARG A O 1
ATOM 2404 N N . ASP A 1 303 ? -17.703 6.637 18.156 1 96.44 303 ASP A N 1
ATOM 2405 C CA . ASP A 1 303 ? -18.5 7.852 18.25 1 96.44 303 ASP A CA 1
ATOM 2406 C C . ASP A 1 303 ? -18.453 8.641 16.938 1 96.44 303 ASP A C 1
ATOM 2408 O O . ASP A 1 303 ? -17.672 9.578 16.812 1 96.44 303 ASP A O 1
ATOM 2412 N N . LEU A 1 304 ? -19.328 8.344 16.031 1 96 304 LEU A N 1
ATOM 2413 C CA . LEU A 1 304 ? -19.297 8.898 14.688 1 96 304 LEU A CA 1
ATOM 2414 C C . LEU A 1 304 ? -19.547 10.398 14.703 1 96 304 LEU A C 1
ATOM 2416 O O . LEU A 1 304 ? -18.953 11.141 13.922 1 96 304 LEU A O 1
ATOM 2420 N N . ASP A 1 305 ? -20.422 10.867 15.539 1 93.81 305 ASP A N 1
ATOM 2421 C CA . ASP A 1 305 ? -20.703 12.297 15.633 1 93.81 305 ASP A CA 1
ATOM 2422 C C . ASP A 1 305 ? -19.469 13.062 16.141 1 93.81 305 ASP A C 1
ATOM 2424 O O . ASP A 1 305 ? -19.109 14.086 15.57 1 93.81 305 ASP A O 1
ATOM 2428 N N . GLY A 1 306 ? -18.922 12.516 17.188 1 93.81 306 GLY A N 1
ATOM 2429 C CA . GLY A 1 306 ? -17.703 13.125 17.703 1 93.81 306 GLY A CA 1
ATOM 2430 C C . GLY A 1 306 ? -16.578 13.125 16.703 1 93.81 306 GLY A C 1
ATOM 2431 O O . GLY A 1 306 ? -15.812 14.094 16.609 1 93.81 306 GLY A O 1
ATOM 2432 N N . PHE A 1 307 ? -16.5 12.055 15.977 1 97.31 307 PHE A N 1
ATOM 2433 C CA . PHE A 1 307 ? -15.469 11.922 14.945 1 97.31 307 PHE A CA 1
ATOM 2434 C C . PHE A 1 307 ? -15.664 12.961 13.852 1 97.31 307 PHE A C 1
ATOM 2436 O O . PHE A 1 307 ? -14.75 13.719 13.531 1 97.31 307 PHE A O 1
ATOM 2443 N N . ALA A 1 308 ? -16.828 13.047 13.32 1 95.62 308 ALA A N 1
ATOM 2444 C CA . ALA A 1 308 ? -17.125 13.938 12.195 1 95.62 308 ALA A CA 1
ATOM 2445 C C . ALA A 1 308 ? -17 15.406 12.609 1 95.62 308 ALA A C 1
ATOM 2447 O O . ALA A 1 308 ? -16.625 16.25 11.797 1 95.62 308 ALA A O 1
ATOM 2448 N N . ALA A 1 309 ? -17.234 15.727 13.875 1 92.62 309 ALA A N 1
ATOM 2449 C CA . ALA A 1 309 ? -17.219 17.094 14.391 1 92.62 309 ALA A CA 1
ATOM 2450 C C . ALA A 1 309 ? -15.805 17.672 14.367 1 92.62 309 ALA A C 1
ATOM 2452 O O . ALA A 1 309 ? -15.625 18.891 14.461 1 92.62 309 ALA A O 1
ATOM 2453 N N . CYS A 1 310 ? -14.836 16.844 14.219 1 94.5 310 CYS A N 1
ATOM 2454 C CA . CYS A 1 310 ? -13.453 17.297 14.219 1 94.5 310 CYS A CA 1
ATOM 2455 C C . CYS A 1 310 ? -13.047 17.828 12.852 1 94.5 310 CYS A C 1
ATOM 2457 O O . CYS A 1 310 ? -11.977 18.422 12.695 1 94.5 310 CYS A O 1
ATOM 2459 N N . PHE A 1 311 ? -13.883 17.656 11.836 1 96.38 311 PHE A N 1
ATOM 2460 C CA . PHE A 1 311 ? -13.523 17.969 10.461 1 96.38 311 PHE A CA 1
ATOM 2461 C C . PHE A 1 311 ? -14.383 19.109 9.93 1 96.38 311 PHE A C 1
ATOM 2463 O O . PHE A 1 311 ? -15.516 19.297 10.367 1 96.38 311 PHE A O 1
ATOM 2470 N N . VAL A 1 312 ? -13.828 19.875 8.945 1 90.81 312 VAL A N 1
ATOM 2471 C CA . VAL A 1 312 ? -14.594 20.906 8.25 1 90.81 312 VAL A CA 1
ATOM 2472 C C . VAL A 1 312 ? -15.602 20.25 7.305 1 90.81 312 VAL A C 1
ATOM 2474 O O . VAL A 1 312 ? -15.5 19.047 7.02 1 90.81 312 VAL A O 1
ATOM 2477 N N . ASP A 1 313 ? -16.484 20.969 6.801 1 89.5 313 ASP A N 1
ATOM 2478 C CA . ASP A 1 313 ? -17.547 20.453 5.934 1 89.5 313 ASP A CA 1
ATOM 2479 C C . ASP A 1 313 ? -16.953 19.906 4.633 1 89.5 313 ASP A C 1
ATOM 2481 O O . ASP A 1 313 ? -17.422 18.875 4.121 1 89.5 313 ASP A O 1
ATOM 2485 N N . ASP A 1 314 ? -15.961 20.547 4.098 1 95.06 314 ASP A N 1
ATOM 2486 C CA . ASP A 1 314 ? -15.406 20.172 2.803 1 95.06 314 ASP A CA 1
ATOM 2487 C C . ASP A 1 314 ? -14.047 19.484 2.967 1 95.06 314 ASP A C 1
ATOM 2489 O O . ASP A 1 314 ? -13.133 19.719 2.178 1 95.06 314 ASP A O 1
ATOM 2493 N N . VAL A 1 315 ? -13.922 18.75 3.99 1 97.38 315 VAL A N 1
ATOM 2494 C CA . VAL A 1 315 ? -12.672 18.047 4.277 1 97.38 315 VAL A CA 1
ATOM 2495 C C . VAL A 1 315 ? -12.25 17.234 3.055 1 97.38 315 VAL A C 1
ATOM 2497 O O . VAL A 1 315 ? -13.086 16.609 2.391 1 97.38 315 VAL A O 1
ATOM 2500 N N . LEU A 1 316 ? -10.977 17.281 2.734 1 97.31 316 LEU A N 1
ATOM 2501 C CA . LEU A 1 316 ? -10.383 16.516 1.642 1 97.31 316 LEU A CA 1
ATOM 2502 C C . LEU A 1 316 ? -9.609 15.312 2.176 1 97.31 316 LEU A C 1
ATOM 2504 O O . LEU A 1 316 ? -8.711 15.469 3.008 1 97.31 316 LEU A O 1
ATOM 2508 N N . VAL A 1 317 ? -9.961 14.102 1.77 1 97 317 VAL A N 1
ATOM 2509 C CA . VAL A 1 317 ? -9.234 12.891 2.123 1 97 317 VAL A CA 1
ATOM 2510 C C . VAL A 1 317 ? -8.516 12.344 0.893 1 97 317 VAL A C 1
ATOM 2512 O O . VAL A 1 317 ? -9.125 12.141 -0.157 1 97 317 VAL A O 1
ATOM 2515 N N . SER A 1 318 ? -7.211 12.102 1.032 1 96.75 318 SER A N 1
ATOM 2516 C CA . SER A 1 318 ? -6.395 11.711 -0.114 1 96.75 318 SER A CA 1
ATOM 2517 C C . SER A 1 318 ? -5.434 10.578 0.25 1 96.75 318 SER A C 1
ATOM 2519 O O . SER A 1 318 ? -5.238 10.281 1.431 1 96.75 318 SER A O 1
ATOM 2521 N N . ARG A 1 319 ? -4.98 9.945 -0.747 1 95.38 319 ARG A N 1
ATOM 2522 C CA . ARG A 1 319 ? -3.854 9.023 -0.652 1 95.38 319 ARG A CA 1
ATOM 2523 C C . ARG A 1 319 ? -2.58 9.656 -1.194 1 95.38 319 ARG A C 1
ATOM 2525 O O . ARG A 1 319 ? -2.588 10.258 -2.273 1 95.38 319 ARG A O 1
ATOM 2532 N N . PHE A 1 320 ? -1.578 9.609 -0.368 1 96.31 320 PHE A N 1
ATOM 2533 C CA . PHE A 1 320 ? -0.289 10.148 -0.781 1 96.31 320 PHE A CA 1
ATOM 2534 C C . PHE A 1 320 ? 0.217 9.453 -2.037 1 96.31 320 PHE A C 1
ATOM 2536 O O . PHE A 1 320 ? 0.139 8.227 -2.145 1 96.31 320 PHE A O 1
ATOM 2543 N N . PRO A 1 321 ? 0.747 10.195 -3.039 1 91.75 321 PRO A N 1
ATOM 2544 C CA . PRO A 1 321 ? 1.167 11.594 -2.922 1 91.75 321 PRO A CA 1
ATOM 2545 C C . PRO A 1 321 ? 0.048 12.578 -3.262 1 91.75 321 PRO A C 1
ATOM 2547 O O . PRO A 1 321 ? 0.108 13.75 -2.869 1 91.75 321 PRO A O 1
ATOM 2550 N N . ASN A 1 322 ? -0.984 12.164 -4.078 1 88.31 322 ASN A N 1
ATOM 2551 C CA . ASN A 1 322 ? -1.97 13.188 -4.43 1 88.31 322 ASN A CA 1
ATOM 2552 C C . ASN A 1 322 ? -3.229 12.562 -5.027 1 88.31 322 ASN A C 1
ATOM 2554 O O . ASN A 1 322 ? -3.91 13.188 -5.84 1 88.31 322 ASN A O 1
ATOM 2558 N N . GLU A 1 323 ? -3.6 11.477 -4.629 1 92.19 323 GLU A N 1
ATOM 2559 C CA . GLU A 1 323 ? -4.809 10.844 -5.145 1 92.19 323 GLU A CA 1
ATOM 2560 C C . GLU A 1 323 ? -6.012 11.141 -4.254 1 92.19 323 GLU A C 1
ATOM 2562 O O . GLU A 1 323 ? -6.039 10.758 -3.084 1 92.19 323 GLU A O 1
ATOM 2567 N N . LYS A 1 324 ? -6.992 11.789 -4.867 1 94.69 324 LYS A N 1
ATOM 2568 C CA . LYS A 1 324 ? -8.211 12.078 -4.121 1 94.69 324 LYS A CA 1
ATOM 2569 C C . LYS A 1 324 ? -9.023 10.805 -3.877 1 94.69 324 LYS A C 1
ATOM 2571 O O . LYS A 1 324 ? -9.336 10.078 -4.816 1 94.69 324 LYS A O 1
ATOM 2576 N N . MET A 1 325 ? -9.336 10.492 -2.707 1 94.06 325 MET A N 1
ATOM 2577 C CA . MET A 1 325 ? -10.227 9.391 -2.355 1 94.06 325 MET A CA 1
ATOM 2578 C C . MET A 1 325 ? -11.68 9.852 -2.316 1 94.06 325 MET A C 1
ATOM 2580 O O . MET A 1 325 ? -12.531 9.281 -3 1 94.06 325 MET A O 1
ATOM 2584 N N . TYR A 1 326 ? -11.938 10.844 -1.482 1 95 326 TYR A N 1
ATOM 2585 C CA . TYR A 1 326 ? -13.242 11.484 -1.438 1 95 326 TYR A CA 1
ATOM 2586 C C . TYR A 1 326 ? -13.156 12.859 -0.78 1 95 326 TYR A C 1
ATOM 2588 O O . TYR A 1 326 ? -12.102 13.234 -0.254 1 95 326 TYR A O 1
ATOM 2596 N N . GLN A 1 327 ? -14.25 13.625 -0.899 1 96.44 327 GLN A N 1
ATOM 2597 C CA . GLN A 1 327 ? -14.344 14.961 -0.31 1 96.44 327 GLN A CA 1
ATOM 2598 C C . GLN A 1 327 ? -15.711 15.188 0.32 1 96.44 327 GLN A C 1
ATOM 2600 O O . GLN A 1 327 ? -16.734 14.711 -0.195 1 96.44 327 GLN A O 1
ATOM 2605 N N . GLY A 1 328 ? -15.664 15.836 1.512 1 96.25 328 GLY A N 1
ATOM 2606 C CA . GLY A 1 328 ? -16.906 16.188 2.178 1 96.25 328 GLY A CA 1
ATOM 2607 C C . GLY A 1 328 ? -17.109 15.445 3.482 1 96.25 328 GLY A C 1
ATOM 2608 O O . GLY A 1 328 ? -16.859 14.242 3.568 1 96.25 328 GLY A O 1
ATOM 2609 N N . ASN A 1 329 ? -17.562 16.188 4.441 1 95.69 329 ASN A N 1
ATOM 2610 C CA . ASN A 1 329 ? -17.781 15.633 5.773 1 95.69 329 ASN A CA 1
ATOM 2611 C C . ASN A 1 329 ? -18.922 14.609 5.773 1 95.69 329 ASN A C 1
ATOM 2613 O O . ASN A 1 329 ? -18.828 13.578 6.441 1 95.69 329 ASN A O 1
ATOM 2617 N N . ILE A 1 330 ? -19.922 14.82 5.02 1 95.56 330 ILE A N 1
ATOM 2618 C CA . ILE A 1 330 ? -21.062 13.906 4.938 1 95.56 330 ILE A CA 1
ATOM 2619 C C . ILE A 1 330 ? -20.609 12.578 4.328 1 95.56 330 ILE A C 1
ATOM 2621 O O . ILE A 1 330 ? -20.938 11.508 4.848 1 95.56 330 ILE A O 1
ATOM 2625 N N . THR A 1 331 ? -19.922 12.672 3.211 1 96.12 331 THR A N 1
ATOM 2626 C CA . THR A 1 331 ? -19.391 11.477 2.568 1 96.12 331 THR A CA 1
ATOM 2627 C C . THR A 1 331 ? -18.5 10.695 3.533 1 96.12 331 THR A C 1
ATOM 2629 O O . THR A 1 331 ? -18.578 9.469 3.604 1 96.12 331 THR A O 1
ATOM 2632 N N . MET A 1 332 ? -17.656 11.391 4.246 1 96.56 332 MET A N 1
ATOM 2633 C CA . MET A 1 332 ? -16.781 10.766 5.234 1 96.56 332 MET A CA 1
ATOM 2634 C C . MET A 1 332 ? -17.594 10.047 6.305 1 96.56 332 MET A C 1
ATOM 2636 O O . MET A 1 332 ? -17.312 8.883 6.621 1 96.56 332 MET A O 1
ATOM 2640 N N . ARG A 1 333 ? -18.547 10.734 6.801 1 95.44 333 ARG A N 1
ATOM 2641 C CA . ARG A 1 333 ? -19.406 10.156 7.832 1 95.44 333 ARG A CA 1
ATOM 2642 C C . ARG A 1 333 ? -20.078 8.883 7.328 1 95.44 333 ARG A C 1
ATOM 2644 O O . ARG A 1 333 ? -20.125 7.871 8.031 1 95.44 333 ARG A O 1
ATOM 2651 N N . ASP A 1 334 ? -20.594 8.914 6.148 1 95.5 334 ASP A N 1
ATOM 2652 C CA . ASP A 1 334 ? -21.25 7.758 5.559 1 95.5 334 ASP A CA 1
ATOM 2653 C C . ASP A 1 334 ? -20.297 6.582 5.426 1 95.5 334 ASP A C 1
ATOM 2655 O O . ASP A 1 334 ? -20.672 5.434 5.684 1 95.5 334 ASP A O 1
ATOM 2659 N N . ASN A 1 335 ? -19.156 6.828 4.949 1 95.69 335 ASN A N 1
ATOM 2660 C CA . ASN A 1 335 ? -18.141 5.793 4.785 1 95.69 335 ASN A CA 1
ATOM 2661 C C . ASN A 1 335 ? -17.812 5.113 6.113 1 95.69 335 ASN A C 1
ATOM 2663 O O . ASN A 1 335 ? -17.734 3.887 6.184 1 95.69 335 ASN A O 1
ATOM 2667 N N . TYR A 1 336 ? -17.641 5.883 7.16 1 96.38 336 TYR A N 1
ATOM 2668 C CA . TYR A 1 336 ? -17.266 5.312 8.445 1 96.38 336 TYR A CA 1
ATOM 2669 C C . TYR A 1 336 ? -18.469 4.645 9.117 1 96.38 336 TYR A C 1
ATOM 2671 O O . TYR A 1 336 ? -18.297 3.68 9.867 1 96.38 336 TYR A O 1
ATOM 2679 N N . GLU A 1 337 ? -19.656 5.137 8.844 1 96.62 337 GLU A N 1
ATOM 2680 C CA . GLU A 1 337 ? -20.859 4.441 9.312 1 96.62 337 GLU A CA 1
ATOM 2681 C C . GLU A 1 337 ? -20.938 3.033 8.727 1 96.62 337 GLU A C 1
ATOM 2683 O O . GLU A 1 337 ? -21.156 2.066 9.461 1 96.62 337 GLU A O 1
ATOM 2688 N N . ARG A 1 338 ? -20.812 2.949 7.453 1 95.94 338 ARG A N 1
ATOM 2689 C CA . ARG A 1 338 ? -20.797 1.651 6.785 1 95.94 338 ARG A CA 1
ATOM 2690 C C . ARG A 1 338 ? -19.703 0.753 7.352 1 95.94 338 ARG A C 1
ATOM 2692 O O . ARG A 1 338 ? -19.938 -0.425 7.629 1 95.94 338 ARG A O 1
ATOM 2699 N N . PHE A 1 339 ? -18.562 1.34 7.523 1 96.56 339 PHE A N 1
ATOM 2700 C CA . PHE A 1 339 ? -17.422 0.608 8.07 1 96.56 339 PHE A CA 1
ATOM 2701 C C . PHE A 1 339 ? -17.766 0.006 9.43 1 96.56 339 PHE A C 1
ATOM 2703 O O . PHE A 1 339 ? -17.547 -1.184 9.664 1 96.56 339 PHE A O 1
ATOM 2710 N N . PHE A 1 340 ? -18.297 0.757 10.281 1 96.19 340 PHE A N 1
ATOM 2711 C CA . PHE A 1 340 ? -18.609 0.309 11.633 1 96.19 340 PHE A CA 1
ATOM 2712 C C . PHE A 1 340 ? -19.719 -0.747 11.609 1 96.19 340 PHE A C 1
ATOM 2714 O O . PHE A 1 340 ? -19.734 -1.643 12.453 1 96.19 340 PHE A O 1
ATOM 2721 N N . GLU A 1 341 ? -20.562 -0.683 10.648 1 96 341 GLU A N 1
ATOM 2722 C CA . GLU A 1 341 ? -21.625 -1.682 10.508 1 96 341 GLU A CA 1
ATOM 2723 C C . GLU A 1 341 ? -21.047 -3.021 10.047 1 96 341 GLU A C 1
ATOM 2725 O O . GLU A 1 341 ? -21.547 -4.078 10.438 1 96 341 GLU A O 1
ATOM 2730 N N . ASN A 1 342 ? -20.016 -2.932 9.281 1 95.94 342 ASN A N 1
ATOM 2731 C CA . ASN A 1 342 ? -19.5 -4.117 8.609 1 95.94 342 ASN A CA 1
ATOM 2732 C C . ASN A 1 342 ? -18.375 -4.777 9.414 1 95.94 342 ASN A C 1
ATOM 2734 O O . ASN A 1 342 ? -18.031 -5.93 9.164 1 95.94 342 ASN A O 1
ATOM 2738 N N . VAL A 1 343 ? -17.766 -4.008 10.297 1 95.5 343 VAL A N 1
ATOM 2739 C CA . VAL A 1 343 ? -16.625 -4.496 11.047 1 95.5 343 VAL A CA 1
ATOM 2740 C C . VAL A 1 343 ? -17 -4.656 12.523 1 95.5 343 VAL A C 1
ATOM 2742 O O . VAL A 1 343 ? -17.625 -3.771 13.109 1 95.5 343 VAL A O 1
ATOM 2745 N N . LYS A 1 344 ? -16.609 -5.758 13.148 1 94.94 344 LYS A N 1
ATOM 2746 C CA . LYS A 1 344 ? -16.953 -6.051 14.531 1 94.94 344 LYS A CA 1
ATOM 2747 C C . LYS A 1 344 ? -16.125 -5.227 15.508 1 94.94 344 LYS A C 1
ATOM 2749 O O . LYS A 1 344 ? -16.641 -4.73 16.516 1 94.94 344 LYS A O 1
ATOM 2754 N N . SER A 1 345 ? -14.836 -5.156 15.234 1 96.19 345 SER A N 1
ATOM 2755 C CA . SER A 1 345 ? -13.922 -4.406 16.094 1 96.19 345 SER A CA 1
ATOM 2756 C C . SER A 1 345 ? -12.844 -3.699 15.281 1 96.19 345 SER A C 1
ATOM 2758 O O . SER A 1 345 ? -12.344 -4.246 14.297 1 96.19 345 SER A O 1
ATOM 2760 N N . SER A 1 346 ? -12.57 -2.508 15.672 1 96.69 346 SER A N 1
ATOM 2761 C CA . SER A 1 346 ? -11.508 -1.728 15.047 1 96.69 346 SER A CA 1
ATOM 2762 C C . SER A 1 346 ? -10.844 -0.794 16.047 1 96.69 346 SER A C 1
ATOM 2764 O O . SER A 1 346 ? -11.461 -0.378 17.031 1 96.69 346 SER A O 1
ATOM 2766 N N . SER A 1 347 ? -9.539 -0.498 15.828 1 97.25 347 SER A N 1
ATOM 2767 C CA . SER A 1 347 ? -8.812 0.453 16.672 1 97.25 347 SER A CA 1
ATOM 2768 C C . SER A 1 347 ? -7.629 1.059 15.914 1 97.25 347 SER A C 1
ATOM 2770 O O . SER A 1 347 ? -7.117 0.463 14.969 1 97.25 347 SER A O 1
ATOM 2772 N N . VAL A 1 348 ? -7.25 2.248 16.344 1 97.75 348 VAL A N 1
ATOM 2773 C CA . VAL A 1 348 ? -6.066 2.955 15.867 1 97.75 348 VAL A CA 1
ATOM 2774 C C . VAL A 1 348 ? -5.203 3.385 17.047 1 97.75 348 VAL A C 1
ATOM 2776 O O . VAL A 1 348 ? -5.711 3.938 18.031 1 97.75 348 VAL A O 1
ATOM 2779 N N . GLU A 1 349 ? -3.934 3.064 16.984 1 97.19 349 GLU A N 1
ATOM 2780 C CA . GLU A 1 349 ? -2.941 3.512 17.953 1 97.19 349 GLU A CA 1
ATOM 2781 C C . GLU A 1 349 ? -1.891 4.406 17.312 1 97.19 349 GLU A C 1
ATOM 2783 O O . GLU A 1 349 ? -1.22 3.99 16.359 1 97.19 349 GLU A O 1
ATOM 2788 N N . VAL A 1 350 ? -1.813 5.617 17.828 1 96.75 350 VAL A N 1
ATOM 2789 C CA . VAL A 1 350 ? -0.756 6.512 17.359 1 96.75 350 VAL A CA 1
ATOM 2790 C C . VAL A 1 350 ? 0.557 6.16 18.062 1 96.75 350 VAL A C 1
ATOM 2792 O O . VAL A 1 350 ? 0.687 6.324 19.266 1 96.75 350 VAL A O 1
ATOM 2795 N N . VAL A 1 351 ? 1.567 5.777 17.25 1 96.19 351 VAL A N 1
ATOM 2796 C CA . VAL A 1 351 ? 2.793 5.281 17.875 1 96.19 351 VAL A CA 1
ATOM 2797 C C . VAL A 1 351 ? 3.908 6.309 17.703 1 96.19 351 VAL A C 1
ATOM 2799 O O . VAL A 1 351 ? 4.934 6.238 18.391 1 96.19 351 VAL A O 1
ATOM 2802 N N . ASN A 1 352 ? 3.795 7.223 16.844 1 96.19 352 ASN A N 1
ATOM 2803 C CA . ASN A 1 352 ? 4.707 8.328 16.594 1 96.19 352 ASN A CA 1
ATOM 2804 C C . ASN A 1 352 ? 3.971 9.547 16.031 1 96.19 352 ASN A C 1
ATOM 2806 O O . ASN A 1 352 ? 2.973 9.406 15.328 1 96.19 352 ASN A O 1
ATOM 2810 N N . ARG A 1 353 ? 4.379 10.773 16.422 1 96.06 353 ARG A N 1
ATOM 2811 C CA . ARG A 1 353 ? 3.725 12 15.961 1 96.06 353 ARG A CA 1
ATOM 2812 C C . ARG A 1 353 ? 4.746 13.086 15.664 1 96.06 353 ARG A C 1
ATOM 2814 O O . ARG A 1 353 ? 5.68 13.305 16.438 1 96.06 353 ARG A O 1
ATOM 2821 N N . ILE A 1 354 ? 4.59 13.695 14.5 1 94.31 354 ILE A N 1
ATOM 2822 C CA . ILE A 1 354 ? 5.336 14.883 14.094 1 94.31 354 ILE A CA 1
ATOM 2823 C C . ILE A 1 354 ? 4.395 16.078 14 1 94.31 354 ILE A C 1
ATOM 2825 O O . ILE A 1 354 ? 3.293 15.969 13.453 1 94.31 354 ILE A O 1
ATOM 2829 N N . ILE A 1 355 ? 4.82 17.203 14.617 1 88.38 355 ILE A N 1
ATOM 2830 C CA . ILE A 1 355 ? 4.035 18.422 14.547 1 88.38 355 ILE A CA 1
ATOM 2831 C C . ILE A 1 355 ? 4.879 19.547 13.945 1 88.38 355 ILE A C 1
ATOM 2833 O O . ILE A 1 355 ? 5.992 19.812 14.398 1 88.38 355 ILE A O 1
ATOM 2837 N N . LEU A 1 356 ? 4.402 20.125 12.891 1 87.94 356 LEU A N 1
ATOM 2838 C CA . LEU A 1 356 ? 4.984 21.312 12.273 1 87.94 356 LEU A CA 1
ATOM 2839 C C . LEU A 1 356 ? 3.9 22.312 11.883 1 87.94 356 LEU A C 1
ATOM 2841 O O . LEU A 1 356 ? 3.207 22.125 10.883 1 87.94 356 LEU A O 1
ATOM 2845 N N . GLY A 1 357 ? 3.848 23.344 12.672 1 79.62 357 GLY A N 1
ATOM 2846 C CA . GLY A 1 357 ? 2.758 24.281 12.438 1 79.62 357 GLY A CA 1
ATOM 2847 C C . GLY A 1 357 ? 1.388 23.641 12.562 1 79.62 357 GLY A C 1
ATOM 2848 O O . GLY A 1 357 ? 1.075 23.031 13.578 1 79.62 357 GLY A O 1
ATOM 2849 N N . ASN A 1 358 ? 0.64 23.797 11.469 1 83.75 358 ASN A N 1
ATOM 2850 C CA . ASN A 1 358 ? -0.716 23.25 11.477 1 83.75 358 ASN A CA 1
ATOM 2851 C C . ASN A 1 358 ? -0.766 21.859 10.859 1 83.75 358 ASN A C 1
ATOM 2853 O O . ASN A 1 358 ? -1.847 21.328 10.586 1 83.75 358 ASN A O 1
ATOM 2857 N N . THR A 1 359 ? 0.389 21.312 10.625 1 92.44 359 THR A N 1
ATOM 2858 C CA . THR A 1 359 ? 0.482 19.969 10.062 1 92.44 359 THR A CA 1
ATOM 2859 C C . THR A 1 359 ? 0.869 18.953 11.133 1 92.44 359 THR A C 1
ATOM 2861 O O . THR A 1 359 ? 1.849 19.156 11.852 1 92.44 359 THR A O 1
ATOM 2864 N N . ILE A 1 360 ? 0.069 17.984 11.242 1 94.81 360 ILE A N 1
ATOM 2865 C CA . ILE A 1 360 ? 0.342 16.875 12.156 1 94.81 360 ILE A CA 1
ATOM 2866 C C . ILE A 1 360 ? 0.481 15.57 11.367 1 94.81 360 ILE A C 1
ATOM 2868 O O . ILE A 1 360 ? -0.347 15.273 10.5 1 94.81 360 ILE A O 1
ATOM 2872 N N . ILE A 1 361 ? 1.547 14.773 11.617 1 97.81 361 ILE A N 1
ATOM 2873 C CA . ILE A 1 361 ? 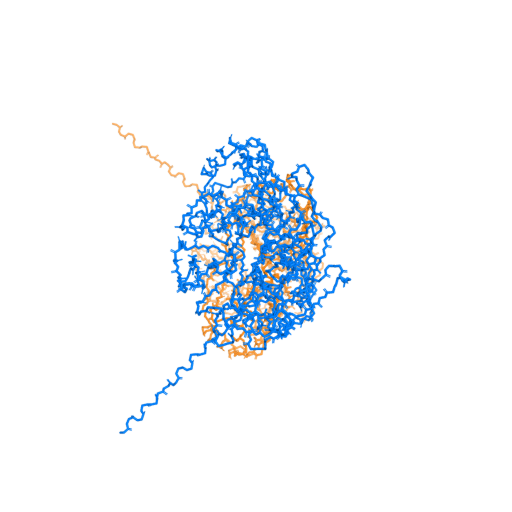1.766 13.477 10.984 1 97.81 361 ILE A CA 1
ATOM 2874 C C . ILE A 1 361 ? 1.765 12.375 12.039 1 97.81 361 ILE A C 1
ATOM 2876 O O . ILE A 1 361 ? 2.602 12.375 12.945 1 97.81 361 ILE A O 1
ATOM 2880 N N . ASP A 1 362 ? 0.847 11.477 11.914 1 98 362 ASP A N 1
ATOM 2881 C CA . ASP A 1 362 ? 0.731 10.367 12.852 1 98 362 ASP A CA 1
ATOM 2882 C C . ASP A 1 362 ? 1.147 9.055 12.195 1 98 362 ASP A C 1
ATOM 2884 O O . ASP A 1 362 ? 0.658 8.703 11.125 1 98 362 ASP A O 1
ATOM 2888 N N . GLU A 1 363 ? 2.1 8.391 12.773 1 98.06 363 GLU A N 1
ATOM 2889 C CA . GLU A 1 363 ? 2.275 6.965 12.508 1 98.06 363 GLU A CA 1
ATOM 2890 C C . GLU A 1 363 ? 1.263 6.129 13.289 1 98.06 363 GLU A C 1
ATOM 2892 O O . GLU A 1 363 ? 1.199 6.207 14.516 1 98.06 363 GLU A O 1
ATOM 2897 N N . GLU A 1 364 ? 0.521 5.281 12.539 1 97.5 364 GLU A N 1
ATOM 2898 C CA . GLU A 1 364 ? -0.614 4.617 13.172 1 97.5 364 GLU A CA 1
ATOM 2899 C C . GLU A 1 364 ? -0.549 3.107 12.984 1 97.5 364 GLU A C 1
ATOM 2901 O O . GLU A 1 364 ? -0.259 2.627 11.883 1 97.5 364 GLU A O 1
ATOM 2906 N N . LYS A 1 365 ? -0.742 2.344 14.023 1 96.56 365 LYS A N 1
ATOM 2907 C CA . LYS A 1 365 ? -1.047 0.917 13.977 1 96.56 365 LYS A CA 1
ATOM 2908 C C . LYS A 1 365 ? -2.547 0.672 14.102 1 96.56 365 LYS A C 1
ATOM 2910 O O . LYS A 1 365 ? -3.205 1.252 14.969 1 96.56 365 LYS A O 1
ATOM 2915 N N . THR A 1 366 ? -3.064 -0.066 13.188 1 96.38 366 THR A N 1
ATOM 2916 C CA . THR A 1 366 ? -4.504 -0.294 13.172 1 96.38 366 THR A CA 1
ATOM 2917 C C . THR A 1 366 ? -4.82 -1.767 13.414 1 96.38 366 THR A C 1
ATOM 2919 O O . THR A 1 366 ? -3.961 -2.631 13.242 1 96.38 366 THR A O 1
ATOM 2922 N N . LYS A 1 367 ? -5.992 -2.068 13.891 1 95.75 367 LYS A N 1
ATOM 2923 C CA . LYS A 1 367 ? -6.551 -3.41 14.031 1 95.75 367 LYS A CA 1
ATOM 2924 C C . LYS A 1 367 ? -7.996 -3.459 13.539 1 95.75 367 LYS A C 1
ATOM 2926 O O . LYS A 1 367 ? -8.82 -2.643 13.953 1 95.75 367 LYS A O 1
ATOM 2931 N N . VAL A 1 368 ? -8.305 -4.316 12.625 1 95.56 368 VAL A N 1
ATOM 2932 C CA . VAL A 1 368 ? -9.656 -4.527 12.117 1 95.56 368 VAL A CA 1
ATOM 2933 C C . VAL A 1 368 ? -10.016 -6.012 12.18 1 95.56 368 VAL A C 1
ATOM 2935 O O . VAL A 1 368 ? -9.438 -6.828 11.453 1 95.56 368 VAL A O 1
ATOM 2938 N N . ASP A 1 369 ? -10.883 -6.367 13.016 1 94.06 369 ASP A N 1
ATOM 2939 C CA . ASP A 1 369 ? -11.297 -7.75 13.234 1 94.06 369 ASP A CA 1
ATOM 2940 C C . ASP A 1 369 ? -10.094 -8.672 13.398 1 94.06 369 ASP A C 1
ATOM 2942 O O . ASP A 1 369 ? -10.016 -9.727 12.758 1 94.06 369 ASP A O 1
ATOM 2946 N N . GLY A 1 370 ? -9.156 -8.234 14.133 1 91.56 370 GLY A N 1
ATOM 2947 C CA . GLY A 1 370 ? -7.988 -9.031 14.492 1 91.56 370 GLY A CA 1
ATOM 2948 C C . GLY A 1 370 ? -6.836 -8.867 13.516 1 91.56 370 GLY A C 1
ATOM 2949 O O . GLY A 1 370 ? -5.723 -9.328 13.789 1 91.56 370 GLY A O 1
ATOM 2950 N N . ARG A 1 371 ? -7.027 -8.242 12.367 1 92.38 371 ARG A N 1
ATOM 2951 C CA . ARG A 1 371 ? -5.98 -8.031 11.367 1 92.38 371 ARG A CA 1
ATOM 2952 C C . ARG A 1 371 ? -5.188 -6.762 11.664 1 92.38 371 ARG A C 1
ATOM 2954 O O . ARG A 1 371 ? -5.77 -5.688 11.828 1 92.38 371 ARG A O 1
ATOM 2961 N N . ASP A 1 372 ? -3.916 -6.875 11.672 1 93.06 372 ASP A N 1
ATOM 2962 C CA . ASP A 1 372 ? -3.043 -5.738 11.938 1 93.06 372 ASP A CA 1
ATOM 2963 C C . ASP A 1 372 ? -2.822 -4.906 10.68 1 93.06 372 ASP A C 1
ATOM 2965 O O . ASP A 1 372 ? -2.83 -5.438 9.57 1 93.06 372 ASP A O 1
ATOM 2969 N N . GLY A 1 373 ? -2.701 -3.592 10.891 1 94.38 373 GLY A N 1
ATOM 2970 C CA . GLY A 1 373 ? -2.381 -2.674 9.812 1 94.38 373 GLY A CA 1
ATOM 2971 C C . GLY A 1 373 ? -1.405 -1.587 10.219 1 94.38 373 GLY A C 1
ATOM 2972 O O . GLY A 1 373 ? -1.109 -1.428 11.406 1 94.38 373 GLY A O 1
ATOM 2973 N N . HIS A 1 374 ? -0.778 -0.988 9.297 1 95.69 374 HIS A N 1
ATOM 2974 C CA . HIS A 1 374 ? 0.173 0.107 9.461 1 95.69 374 HIS A CA 1
ATOM 2975 C C . HIS A 1 374 ? -0.073 1.203 8.43 1 95.69 374 HIS A C 1
ATOM 2977 O O . HIS A 1 374 ? -0.279 0.915 7.246 1 95.69 374 HIS A O 1
ATOM 2983 N N . GLN A 1 375 ? -0.182 2.441 8.93 1 97.06 375 GLN A N 1
ATOM 2984 C CA . GLN A 1 375 ? -0.378 3.58 8.039 1 97.06 375 GLN A CA 1
ATOM 2985 C C . GLN A 1 375 ? 0.163 4.863 8.656 1 97.06 375 GLN A C 1
ATOM 2987 O O . GLN A 1 375 ? 0.494 4.895 9.844 1 97.06 375 GLN A O 1
ATOM 2992 N N . VAL A 1 376 ? 0.348 5.859 7.812 1 98.12 376 VAL A N 1
ATOM 2993 C CA . VAL A 1 376 ? 0.645 7.219 8.258 1 98.12 376 VAL A CA 1
ATOM 2994 C C . VAL A 1 376 ? -0.448 8.172 7.773 1 98.12 376 VAL A C 1
ATOM 2996 O O . VAL A 1 376 ? -0.959 8.023 6.66 1 98.12 376 VAL A O 1
ATOM 2999 N N . ALA A 1 377 ? -0.827 9.078 8.641 1 98.19 377 ALA A N 1
ATOM 3000 C CA . ALA A 1 377 ? -1.811 10.094 8.281 1 98.19 377 ALA A CA 1
ATOM 3001 C C . ALA A 1 377 ? -1.226 11.5 8.438 1 98.19 377 ALA A C 1
ATOM 3003 O O . ALA A 1 377 ? -0.658 11.828 9.477 1 98.19 377 ALA A O 1
ATOM 3004 N N . ILE A 1 378 ? -1.344 12.312 7.402 1 98.12 378 ILE A N 1
ATOM 3005 C CA . ILE A 1 378 ? -0.996 13.734 7.43 1 98.12 378 ILE A CA 1
ATOM 3006 C C . ILE A 1 378 ? -2.26 14.57 7.594 1 98.12 378 ILE A C 1
ATOM 3008 O O . ILE A 1 378 ? -3.131 14.57 6.719 1 98.12 378 ILE A O 1
ATOM 3012 N N . TYR A 1 379 ? -2.275 15.352 8.703 1 97.31 379 TYR A N 1
ATOM 3013 C CA . TYR A 1 379 ? -3.416 16.219 8.961 1 97.31 379 TYR A CA 1
ATOM 3014 C C . TYR A 1 379 ? -3.039 17.688 8.781 1 97.31 379 TYR A C 1
ATOM 3016 O O . TYR A 1 379 ? -1.952 18.109 9.18 1 97.31 379 TYR A O 1
ATOM 3024 N N . LYS A 1 380 ? -3.896 18.422 8.188 1 93.81 380 LYS A N 1
ATOM 3025 C CA . LYS A 1 380 ? -3.85 19.891 8.219 1 93.81 380 LYS A CA 1
ATOM 3026 C C . LYS A 1 380 ? -5.004 20.453 9.039 1 93.81 380 LYS A C 1
ATOM 3028 O O . LYS A 1 380 ? -6.156 20.062 8.852 1 93.81 380 LYS A O 1
ATOM 3033 N N . VAL A 1 381 ? -4.648 21.281 9.953 1 89.25 381 VAL A N 1
ATOM 3034 C CA . VAL A 1 381 ? -5.637 21.859 10.859 1 89.25 381 VAL A CA 1
ATOM 3035 C C . VAL A 1 381 ? -5.711 23.375 10.656 1 89.25 381 VAL A C 1
ATOM 3037 O O . VAL A 1 381 ? -4.68 24.047 10.578 1 89.25 381 VAL A O 1
ATOM 3040 N N . GLU A 1 382 ? -6.863 23.844 10.422 1 79.69 382 GLU A N 1
ATOM 3041 C CA . GLU A 1 382 ? -7.137 25.281 10.359 1 79.69 382 GLU A CA 1
ATOM 3042 C C . GLU A 1 382 ? -8.344 25.641 11.211 1 79.69 382 GLU A C 1
ATOM 3044 O O . GLU A 1 382 ? -9.383 24.984 11.141 1 79.69 382 GLU A O 1
ATOM 3049 N N . ASN A 1 383 ? -8.188 26.625 12.008 1 69.94 383 ASN A N 1
ATOM 3050 C CA . ASN A 1 383 ? -9.266 27.141 12.852 1 69.94 383 ASN A CA 1
ATOM 3051 C C . ASN A 1 383 ? -9.836 26.047 13.75 1 69.94 383 ASN A C 1
ATOM 3053 O O . ASN A 1 383 ? -11.055 25.906 13.867 1 69.94 383 ASN A O 1
ATOM 3057 N N . GLY A 1 384 ? -8.938 25.219 14.156 1 76 384 GLY A N 1
ATOM 3058 C CA . GLY A 1 384 ? -9.297 24.234 15.164 1 76 384 GLY A CA 1
ATOM 3059 C C . GLY A 1 384 ? -9.922 22.984 14.578 1 76 384 GLY A C 1
ATOM 3060 O O . GLY A 1 384 ? -10.289 22.062 15.312 1 76 384 GLY A O 1
ATOM 3061 N N . LEU A 1 385 ? -10.055 22.938 13.234 1 88.19 385 LEU A N 1
ATOM 3062 C CA . LEU A 1 385 ? -10.664 21.781 12.578 1 88.19 385 LEU A CA 1
ATOM 3063 C C . LEU A 1 385 ? -9.734 21.203 11.531 1 88.19 385 LEU A C 1
ATOM 3065 O O . LEU A 1 385 ? -8.867 21.906 11 1 88.19 385 LEU A O 1
ATOM 3069 N N . ILE A 1 386 ? -9.953 19.984 11.281 1 95.5 386 ILE A N 1
ATOM 3070 C CA . ILE A 1 386 ? -9.141 19.281 10.281 1 95.5 386 ILE A CA 1
ATOM 3071 C C . ILE A 1 386 ? -9.656 19.609 8.883 1 95.5 386 ILE A C 1
ATOM 3073 O O . ILE A 1 386 ? -10.82 19.359 8.562 1 95.5 386 ILE A O 1
ATOM 3077 N N . THR A 1 387 ? -8.812 20.141 8.07 1 93.5 387 THR A N 1
ATOM 3078 C CA . THR A 1 387 ? -9.211 20.562 6.73 1 93.5 387 THR A CA 1
ATOM 3079 C C . THR A 1 387 ? -8.859 19.484 5.707 1 93.5 387 THR A C 1
ATOM 3081 O O . THR A 1 387 ? -9.492 19.391 4.652 1 93.5 387 THR A O 1
ATOM 3084 N N . SER A 1 388 ? -7.816 18.688 5.988 1 97.06 388 SER A N 1
ATOM 3085 C CA . SER A 1 388 ? -7.445 17.609 5.082 1 97.06 388 SER A CA 1
ATOM 3086 C C . SER A 1 388 ? -6.75 16.484 5.828 1 97.06 388 SER A C 1
ATOM 3088 O O . SER A 1 388 ? -6.18 16.688 6.902 1 97.06 388 SER A O 1
ATOM 3090 N N . MET A 1 389 ? -6.895 15.32 5.32 1 97.56 389 MET A N 1
ATOM 3091 C CA . MET A 1 389 ? -6.266 14.086 5.781 1 97.56 389 MET A CA 1
ATOM 3092 C C . MET A 1 389 ? -5.672 13.305 4.617 1 97.56 389 MET A C 1
ATOM 3094 O O . MET A 1 389 ? -6.387 12.922 3.689 1 97.56 389 MET A O 1
ATOM 3098 N N . THR A 1 390 ? -4.359 13.094 4.566 1 97.88 390 THR A N 1
ATOM 3099 C CA . THR A 1 390 ? -3.674 12.344 3.523 1 97.88 390 THR A CA 1
ATOM 3100 C C . THR A 1 390 ? -3.023 11.086 4.098 1 97.88 390 THR A C 1
ATOM 3102 O O . THR A 1 390 ? -2.186 11.172 5 1 97.88 390 THR A O 1
ATOM 3105 N N . PHE A 1 391 ? -3.385 9.922 3.535 1 97.69 391 PHE A N 1
ATOM 3106 C CA . PHE A 1 391 ? -2.848 8.664 4.043 1 97.69 391 PHE A CA 1
ATOM 3107 C C . PHE A 1 391 ? -1.616 8.242 3.248 1 97.69 391 PHE A C 1
ATOM 3109 O O . PHE A 1 391 ? -1.577 8.391 2.025 1 97.69 391 PHE A O 1
ATOM 3116 N N . ILE A 1 392 ? -0.623 7.73 3.959 1 97.44 392 ILE A N 1
ATOM 3117 C CA . ILE A 1 392 ? 0.526 7.047 3.375 1 97.44 392 ILE A CA 1
ATOM 3118 C C . ILE A 1 392 ? 0.487 5.566 3.748 1 97.44 392 ILE A C 1
ATOM 3120 O O . ILE A 1 392 ? 0.448 5.219 4.93 1 97.44 392 ILE A O 1
ATOM 3124 N N . PHE A 1 393 ? 0.514 4.695 2.781 1 95.5 393 PHE A N 1
ATOM 3125 C CA . PHE A 1 393 ? 0.485 3.256 3.006 1 95.5 393 PHE A CA 1
ATOM 3126 C C . PHE A 1 393 ? 1.839 2.631 2.688 1 95.5 393 PHE A C 1
ATOM 3128 O O . PHE A 1 393 ? 2.639 3.211 1.949 1 95.5 393 PHE A O 1
ATOM 3135 N N . PRO A 1 394 ? 2.102 1.494 3.359 1 93.69 394 PRO A N 1
ATOM 3136 C CA . PRO A 1 394 ? 3.418 0.872 3.191 1 93.69 394 PRO A CA 1
ATOM 3137 C C . PRO A 1 394 ? 3.562 0.155 1.851 1 93.69 394 PRO A C 1
ATOM 3139 O O . PRO A 1 394 ? 2.891 -0.851 1.608 1 93.69 394 PRO A O 1
ATOM 3142 N N . ASP A 1 395 ? 4.43 0.698 1.021 1 90.81 395 ASP A N 1
ATOM 3143 C CA . ASP A 1 395 ? 4.816 0.03 -0.217 1 90.81 395 ASP A CA 1
ATOM 3144 C C . ASP A 1 395 ? 6.16 -0.678 -0.061 1 90.81 395 ASP A C 1
ATOM 3146 O O . ASP A 1 395 ? 7.133 -0.08 0.406 1 90.81 395 ASP A O 1
ATOM 3150 N N . GLY A 1 396 ? 6.227 -1.926 -0.248 1 89.25 396 GLY A N 1
ATOM 3151 C CA . GLY A 1 396 ? 7.5 -2.629 -0.245 1 89.25 396 GLY A CA 1
ATOM 3152 C C . GLY A 1 396 ? 8.141 -2.699 1.129 1 89.25 396 GLY A C 1
ATOM 3153 O O . GLY A 1 396 ? 9.164 -2.064 1.375 1 89.25 396 GLY A O 1
ATOM 3154 N N . PRO A 1 397 ? 7.602 -3.496 1.979 1 83.5 397 PRO A N 1
ATOM 3155 C CA . PRO A 1 397 ? 8.117 -3.547 3.35 1 83.5 397 PRO A CA 1
ATOM 3156 C C . PRO A 1 397 ? 9.531 -4.117 3.43 1 83.5 397 PRO A C 1
ATOM 3158 O O . PRO A 1 397 ? 10.227 -3.924 4.434 1 83.5 397 PRO A O 1
ATOM 3161 N N . LEU A 1 398 ? 9.977 -4.844 2.445 1 89.38 398 LEU A N 1
ATOM 3162 C CA . LEU A 1 398 ? 11.359 -5.309 2.359 1 89.38 398 LEU A CA 1
ATOM 3163 C C . LEU A 1 398 ? 12.242 -4.27 1.679 1 89.38 398 LEU A C 1
ATOM 3165 O O . LEU A 1 398 ? 12.539 -4.383 0.487 1 89.38 398 LEU A O 1
ATOM 3169 N N . THR A 1 399 ? 12.602 -3.32 2.441 1 91.62 399 THR A N 1
ATOM 3170 C CA . THR A 1 399 ? 13.281 -2.17 1.858 1 91.62 399 THR A CA 1
ATOM 3171 C C . THR A 1 399 ? 14.469 -1.746 2.723 1 91.62 399 THR A C 1
ATOM 3173 O O . THR A 1 399 ? 14.484 -1.996 3.93 1 91.62 399 THR A O 1
ATOM 3176 N N . ASP A 1 400 ? 15.477 -1.089 2.07 1 95.5 400 ASP A N 1
ATOM 3177 C CA . ASP A 1 400 ? 16.594 -0.456 2.752 1 95.5 400 ASP A CA 1
ATOM 3178 C C . ASP A 1 400 ? 16.484 1.066 2.705 1 95.5 400 ASP A C 1
ATOM 3180 O O . ASP A 1 400 ? 17.5 1.772 2.752 1 95.5 400 ASP A O 1
ATOM 3184 N N . ALA A 1 401 ? 15.297 1.551 2.576 1 96.56 401 ALA A N 1
ATOM 3185 C CA . ALA A 1 401 ? 15.023 2.975 2.402 1 96.56 401 ALA A CA 1
ATOM 3186 C C . ALA A 1 401 ? 15.648 3.795 3.529 1 96.56 401 ALA A C 1
ATOM 3188 O O . ALA A 1 401 ? 16.25 4.844 3.283 1 96.56 401 ALA A O 1
ATOM 3189 N N . GLU A 1 402 ? 15.547 3.363 4.75 1 97.31 402 GLU A N 1
ATOM 3190 C CA . GLU A 1 402 ? 16.062 4.109 5.895 1 97.31 402 GLU A CA 1
ATOM 3191 C C . GLU A 1 402 ? 17.562 4.328 5.777 1 97.31 402 GLU A C 1
ATOM 3193 O O . GLU A 1 402 ? 18.062 5.43 6.043 1 97.31 402 GLU A O 1
ATOM 3198 N N . SER A 1 403 ? 18.266 3.285 5.387 1 97.5 403 SER A N 1
ATOM 3199 C CA . SER A 1 403 ? 19.719 3.373 5.242 1 97.5 403 SER A CA 1
ATOM 3200 C C . SER A 1 403 ? 20.109 4.352 4.137 1 97.5 403 SER A C 1
ATOM 3202 O O . SER A 1 403 ? 21.062 5.105 4.281 1 97.5 403 SER A O 1
ATOM 3204 N N . ILE A 1 404 ? 19.391 4.305 3.074 1 97.81 404 ILE A N 1
ATOM 3205 C CA . ILE A 1 404 ? 19.672 5.18 1.94 1 97.81 404 ILE A CA 1
ATOM 3206 C C . ILE A 1 404 ? 19.469 6.637 2.348 1 97.81 404 ILE A C 1
ATOM 3208 O O . ILE A 1 404 ? 20.297 7.492 2.053 1 97.81 404 ILE A O 1
ATOM 3212 N N . VAL A 1 405 ? 18.406 6.934 3.045 1 98.56 405 VAL A N 1
ATOM 3213 C CA . VAL A 1 405 ? 18.109 8.297 3.482 1 98.56 405 VAL A CA 1
ATOM 3214 C C . VAL A 1 405 ? 19.125 8.734 4.527 1 98.56 405 VAL A C 1
ATOM 3216 O O . VAL A 1 405 ? 19.516 9.906 4.566 1 98.56 405 VAL A O 1
ATOM 3219 N N . GLN A 1 406 ? 19.562 7.805 5.359 1 98.19 406 GLN A N 1
ATOM 3220 C CA . GLN A 1 406 ? 20.609 8.125 6.324 1 98.19 406 GLN A CA 1
ATOM 3221 C C . GLN A 1 406 ? 21.906 8.516 5.621 1 98.19 406 GLN A C 1
ATOM 3223 O O . GLN A 1 406 ? 22.594 9.438 6.051 1 98.19 406 GLN A O 1
ATOM 3228 N N . GLU A 1 407 ? 22.234 7.781 4.605 1 98.06 407 GLU A N 1
ATOM 3229 C CA . GLU A 1 407 ? 23.422 8.117 3.809 1 98.06 407 GLU A CA 1
ATOM 3230 C C . GLU A 1 407 ? 23.297 9.508 3.203 1 98.06 407 GLU A C 1
ATOM 3232 O O . GLU A 1 407 ? 24.266 10.266 3.174 1 98.06 407 GLU A O 1
ATOM 3237 N N . GLN A 1 408 ? 22.156 9.797 2.74 1 98.62 408 GLN A N 1
ATOM 3238 C CA . GLN A 1 408 ? 21.875 11.125 2.199 1 98.62 408 GLN A CA 1
ATOM 3239 C C . GLN A 1 408 ? 22.094 12.203 3.252 1 98.62 408 GLN A C 1
ATOM 3241 O O . GLN A 1 408 ? 22.703 13.242 2.965 1 98.62 408 GLN A O 1
ATOM 3246 N N . LEU A 1 409 ? 21.625 12.031 4.457 1 98.62 409 LEU A N 1
ATOM 3247 C CA . LEU A 1 409 ? 21.781 12.977 5.559 1 98.62 409 LEU A CA 1
ATOM 3248 C C . LEU A 1 409 ? 23.25 13.203 5.883 1 98.62 409 LEU A C 1
ATOM 3250 O O . LEU A 1 409 ? 23.672 14.344 6.113 1 98.62 409 LEU A O 1
ATOM 3254 N N . GLU A 1 410 ? 23.969 12.125 5.93 1 98.31 410 GLU A N 1
ATOM 3255 C CA . GLU A 1 410 ? 25.406 12.219 6.23 1 98.31 410 GLU A CA 1
ATOM 3256 C C . GLU A 1 410 ? 26.141 13.023 5.164 1 98.31 410 GLU A C 1
ATOM 3258 O O . GLU A 1 410 ? 26.969 13.875 5.484 1 98.31 410 GLU A O 1
ATOM 3263 N N . ALA A 1 411 ? 25.844 12.75 3.938 1 98.56 411 ALA A N 1
ATOM 3264 C CA . ALA A 1 411 ? 26.453 13.508 2.85 1 98.56 411 ALA A CA 1
ATOM 3265 C C . ALA A 1 411 ? 26.078 14.984 2.938 1 98.56 411 ALA A C 1
ATOM 3267 O O . ALA A 1 411 ? 26.906 15.859 2.691 1 98.56 411 ALA A O 1
ATOM 3268 N N . TYR A 1 412 ? 24.797 15.266 3.24 1 98.44 412 TYR A N 1
ATOM 3269 C CA . TYR A 1 412 ? 24.297 16.625 3.43 1 98.44 412 TYR A CA 1
ATOM 3270 C C . TYR A 1 412 ? 25.078 17.344 4.52 1 98.44 412 TYR A C 1
ATOM 3272 O O . TYR A 1 412 ? 25.547 18.469 4.309 1 98.44 412 TYR A O 1
ATOM 3280 N N . ASN A 1 413 ? 25.25 16.734 5.621 1 98.19 413 ASN A N 1
ATOM 3281 C CA . ASN A 1 413 ? 25.922 17.328 6.766 1 98.19 413 ASN A CA 1
ATOM 3282 C C . ASN A 1 413 ? 27.422 17.5 6.512 1 98.19 413 ASN A C 1
ATOM 3284 O O . ASN A 1 413 ? 28.047 18.406 7.07 1 98.19 413 ASN A O 1
ATOM 3288 N N . ASN A 1 414 ? 27.969 16.656 5.668 1 98.12 414 ASN A N 1
ATOM 3289 C CA . ASN A 1 414 ? 29.375 16.766 5.281 1 98.12 414 ASN A CA 1
ATOM 3290 C C . ASN A 1 414 ? 29.547 17.766 4.133 1 98.12 414 ASN A C 1
ATOM 3292 O O . ASN A 1 414 ? 30.672 18.016 3.695 1 98.12 414 ASN A O 1
ATOM 3296 N N . ARG A 1 415 ? 28.469 18.25 3.617 1 97.81 415 ARG A N 1
ATOM 3297 C CA . ARG A 1 415 ? 28.484 19.156 2.465 1 97.81 415 ARG A CA 1
ATOM 3298 C C . ARG A 1 415 ? 29.234 18.531 1.291 1 97.81 415 ARG A C 1
ATOM 3300 O O . ARG A 1 415 ? 30.016 19.203 0.625 1 97.81 415 ARG A O 1
ATOM 3307 N N . ASP A 1 416 ? 29.125 17.219 1.191 1 98 416 ASP A N 1
ATOM 3308 C CA . ASP A 1 416 ? 29.703 16.438 0.102 1 98 416 ASP A CA 1
ATOM 3309 C C . ASP A 1 416 ? 28.703 16.281 -1.045 1 98 416 ASP A C 1
ATOM 3311 O O . ASP A 1 416 ? 27.938 15.312 -1.073 1 98 416 ASP A O 1
ATOM 3315 N N . ILE A 1 417 ? 28.828 17.109 -2.041 1 98.25 417 ILE A N 1
ATOM 3316 C CA . ILE A 1 417 ? 27.797 17.203 -3.07 1 98.25 417 ILE A CA 1
ATOM 3317 C C . ILE A 1 417 ? 27.812 15.945 -3.924 1 98.25 417 ILE A C 1
ATOM 3319 O O . ILE A 1 417 ? 26.75 15.5 -4.387 1 98.25 417 ILE A O 1
ATOM 3323 N N . GLU A 1 418 ? 28.859 15.328 -4.141 1 97.75 418 GLU A N 1
ATOM 3324 C CA . GLU A 1 418 ? 28.938 14.117 -4.945 1 97.75 418 GLU A CA 1
ATOM 3325 C C . GLU A 1 418 ? 28.234 12.953 -4.242 1 97.75 418 GLU A C 1
ATOM 3327 O O . GLU A 1 418 ? 27.391 12.281 -4.836 1 97.75 418 GLU A O 1
ATOM 3332 N N . ALA A 1 419 ? 28.609 12.758 -2.975 1 98.19 419 ALA A N 1
ATOM 3333 C CA . ALA A 1 419 ? 27.984 11.695 -2.197 1 98.19 419 ALA A CA 1
ATOM 3334 C C . ALA A 1 419 ? 26.484 11.945 -2.043 1 98.19 419 ALA A C 1
ATOM 3336 O O . ALA A 1 419 ? 25.688 11.008 -2.072 1 98.19 419 ALA A O 1
ATOM 3337 N N . PHE A 1 420 ? 26.203 13.25 -1.896 1 98.44 420 PHE A N 1
ATOM 3338 C CA . PHE A 1 420 ? 24.797 13.648 -1.762 1 98.44 420 PHE A CA 1
ATOM 3339 C C . PHE A 1 420 ? 24.016 13.32 -3.027 1 98.44 420 PHE A C 1
ATOM 3341 O O . PHE A 1 420 ? 22.984 12.641 -2.971 1 98.44 420 PHE A O 1
ATOM 3348 N N . ALA A 1 421 ? 24.516 13.609 -4.125 1 98.31 421 ALA A N 1
ATOM 3349 C CA . ALA A 1 421 ? 23.859 13.414 -5.41 1 98.31 421 ALA A CA 1
ATOM 3350 C C . ALA A 1 421 ? 23.734 11.93 -5.742 1 98.31 421 ALA A C 1
ATOM 3352 O O . ALA A 1 421 ? 22.75 11.5 -6.352 1 98.31 421 ALA A O 1
ATOM 3353 N N . ASP A 1 422 ? 24.609 11.164 -5.316 1 97.75 422 ASP A N 1
ATOM 3354 C CA . ASP A 1 422 ? 24.672 9.742 -5.629 1 97.75 422 ASP A CA 1
ATOM 3355 C C . ASP A 1 422 ? 23.531 8.977 -4.961 1 97.75 422 ASP A C 1
ATOM 3357 O O . ASP A 1 422 ? 23.219 7.848 -5.348 1 97.75 422 ASP A O 1
ATOM 3361 N N . THR A 1 423 ? 22.906 9.523 -3.941 1 98.38 423 THR A N 1
ATOM 3362 C CA . THR A 1 423 ? 21.812 8.836 -3.252 1 98.38 423 THR A CA 1
ATOM 3363 C C . THR A 1 423 ? 20.5 9.016 -4.008 1 98.38 423 THR A C 1
ATOM 3365 O O . THR A 1 423 ? 19.516 8.328 -3.721 1 98.38 423 THR A O 1
ATOM 3368 N N . TYR A 1 424 ? 20.484 9.906 -5.004 1 98.56 424 TYR A N 1
ATOM 3369 C CA . TYR A 1 424 ? 19.25 10.219 -5.73 1 98.56 424 TYR A CA 1
ATOM 3370 C C . TYR A 1 424 ? 19.234 9.547 -7.098 1 98.56 424 TYR A C 1
ATOM 3372 O O . TYR A 1 424 ? 20.297 9.32 -7.695 1 98.56 424 TYR A O 1
ATOM 3380 N N . ALA A 1 425 ? 18.062 9.195 -7.562 1 97.88 425 ALA A N 1
ATOM 3381 C CA . ALA A 1 425 ? 17.875 8.703 -8.922 1 97.88 425 ALA A CA 1
ATOM 3382 C C . ALA A 1 425 ? 18.141 9.812 -9.945 1 97.88 425 ALA A C 1
ATOM 3384 O O . ALA A 1 425 ? 18.047 11 -9.625 1 97.88 425 ALA A O 1
ATOM 3385 N N . ASN A 1 426 ? 18.406 9.414 -11.148 1 97.25 426 ASN A N 1
ATOM 3386 C CA . ASN A 1 426 ? 18.656 10.383 -12.211 1 97.25 426 ASN A CA 1
ATOM 3387 C C . ASN A 1 426 ? 17.438 11.258 -12.461 1 97.25 426 ASN A C 1
ATOM 3389 O O . ASN A 1 426 ? 17.562 12.453 -12.734 1 97.25 426 ASN A O 1
ATOM 3393 N N . ALA A 1 427 ? 16.25 10.633 -12.336 1 97.5 427 ALA A N 1
ATOM 3394 C CA . ALA A 1 427 ? 14.992 11.336 -12.633 1 97.5 427 ALA A CA 1
ATOM 3395 C C . ALA A 1 427 ? 14.344 11.852 -11.352 1 97.5 427 ALA A C 1
ATOM 3397 O O . ALA A 1 427 ? 13.117 11.984 -11.281 1 97.5 427 ALA A O 1
ATOM 3398 N N . ILE A 1 428 ? 15.117 12.172 -10.367 1 98.06 428 ILE A N 1
ATOM 3399 C CA . ILE A 1 428 ? 14.641 12.625 -9.07 1 98.06 428 ILE A CA 1
ATOM 3400 C C . ILE A 1 428 ? 13.672 13.797 -9.258 1 98.06 428 ILE A C 1
ATOM 3402 O O . ILE A 1 428 ? 13.883 14.641 -10.133 1 98.06 428 ILE A O 1
ATOM 3406 N N . GLU A 1 429 ? 12.594 13.789 -8.445 1 98 429 GLU A N 1
ATOM 3407 C CA . GLU A 1 429 ? 11.641 14.898 -8.398 1 98 429 GLU A CA 1
ATOM 3408 C C . GLU A 1 429 ? 11.469 15.414 -6.969 1 98 429 GLU A C 1
ATOM 3410 O O . GLU A 1 429 ? 11.297 14.625 -6.035 1 98 429 GLU A O 1
ATOM 3415 N N . LEU A 1 430 ? 11.547 16.75 -6.766 1 97.56 430 LEU A N 1
ATOM 3416 C CA . LEU A 1 430 ? 11.25 17.391 -5.492 1 97.56 430 LEU A CA 1
ATOM 3417 C C . LEU A 1 430 ? 9.914 18.109 -5.543 1 97.56 430 LEU A C 1
ATOM 3419 O O . LEU A 1 430 ? 9.609 18.797 -6.52 1 97.56 430 LEU A O 1
ATOM 3423 N N . TYR A 1 431 ? 9.141 17.891 -4.5 1 97.12 431 TYR A N 1
ATOM 3424 C CA . TYR A 1 431 ? 7.812 18.5 -4.426 1 97.12 431 TYR A CA 1
ATOM 3425 C C . TYR A 1 431 ? 7.648 19.297 -3.141 1 97.12 431 TYR A C 1
ATOM 3427 O O . TYR A 1 431 ? 8.32 19.031 -2.143 1 97.12 431 TYR A O 1
ATOM 3435 N N . ASN A 1 432 ? 6.855 20.344 -3.215 1 94.12 432 ASN A N 1
ATOM 3436 C CA . ASN A 1 432 ? 6.215 20.891 -2.029 1 94.12 432 ASN A CA 1
ATOM 3437 C C . ASN A 1 432 ? 4.816 20.328 -1.825 1 94.12 432 ASN A C 1
ATOM 3439 O O . ASN A 1 432 ? 4.035 20.219 -2.773 1 94.12 432 ASN A O 1
ATOM 3443 N N . PHE A 1 433 ? 4.594 19.906 -0.667 1 93.31 433 PHE A N 1
ATOM 3444 C CA . PHE A 1 433 ? 3.299 19.312 -0.341 1 93.31 433 PHE A CA 1
ATOM 3445 C C . PHE A 1 433 ? 2.176 20.312 -0.568 1 93.31 433 PHE A C 1
ATOM 3447 O O . PHE A 1 433 ? 2.287 21.484 -0.178 1 93.31 433 PHE A O 1
ATOM 3454 N N . PRO A 1 434 ? 1.106 19.906 -1.282 1 87.94 434 PRO A N 1
ATOM 3455 C CA . PRO A 1 434 ? 0.756 18.5 -1.55 1 87.94 434 PRO A CA 1
ATOM 3456 C C . PRO A 1 434 ? 1.287 18.016 -2.895 1 87.94 434 PRO A C 1
ATOM 3458 O O . PRO A 1 434 ? 1.467 16.812 -3.084 1 87.94 434 PRO A O 1
ATOM 3461 N N . GLN A 1 435 ? 1.58 18.844 -3.873 1 86.62 435 GLN A N 1
ATOM 3462 C CA . GLN A 1 435 ? 1.977 18.25 -5.145 1 86.62 435 GLN A CA 1
ATOM 3463 C C . GLN A 1 435 ? 2.619 19.297 -6.062 1 86.62 435 GLN A C 1
ATOM 3465 O O . GLN A 1 435 ? 2.543 19.172 -7.289 1 86.62 435 GLN A O 1
ATOM 3470 N N . SER A 1 436 ? 3.225 20.234 -5.527 1 90.56 436 SER A N 1
ATOM 3471 C CA . SER A 1 436 ? 3.867 21.25 -6.363 1 90.56 436 SER A CA 1
ATOM 3472 C C . SER A 1 436 ? 5.293 20.844 -6.719 1 90.56 436 SER A C 1
ATOM 3474 O O . SER A 1 436 ? 6.156 20.75 -5.84 1 90.56 436 SER A O 1
ATOM 3476 N N . LEU A 1 437 ? 5.527 20.734 -7.98 1 94.75 437 LEU A N 1
ATOM 3477 C CA . LEU A 1 437 ? 6.863 20.344 -8.43 1 94.75 437 LEU A CA 1
ATOM 3478 C C . LEU A 1 437 ? 7.84 21.516 -8.289 1 94.75 437 LEU A C 1
ATOM 3480 O O . LEU A 1 437 ? 7.551 22.625 -8.727 1 94.75 437 LEU A O 1
ATOM 3484 N N . ASN A 1 438 ? 8.93 21.25 -7.711 1 91.75 438 ASN A N 1
ATOM 3485 C CA . ASN A 1 438 ? 9.953 22.25 -7.414 1 91.75 438 ASN A CA 1
ATOM 3486 C C . ASN A 1 438 ? 11.195 22.062 -8.281 1 91.75 438 ASN A C 1
ATOM 3488 O O . ASN A 1 438 ? 11.797 23.031 -8.727 1 91.75 438 ASN A O 1
ATOM 3492 N N . LEU A 1 439 ? 11.586 20.781 -8.438 1 95.69 439 LEU A N 1
ATOM 3493 C CA . LEU A 1 439 ? 12.812 20.453 -9.141 1 95.69 439 LEU A CA 1
ATOM 3494 C C . LEU A 1 439 ? 12.727 19.062 -9.766 1 95.69 439 LEU A C 1
ATOM 3496 O O . LEU A 1 439 ? 12.148 18.156 -9.172 1 95.69 439 LEU A O 1
ATOM 3500 N N . LYS A 1 440 ? 13.328 18.938 -10.992 1 97.25 440 LYS A N 1
ATOM 3501 C CA . LYS A 1 440 ? 13.375 17.656 -11.672 1 97.25 440 LYS A CA 1
ATOM 3502 C C . LYS A 1 440 ? 14.766 17.391 -12.258 1 97.25 440 LYS A C 1
ATOM 3504 O O . LYS A 1 440 ? 15.32 18.25 -12.953 1 97.25 440 LYS A O 1
ATOM 3509 N N . GLY A 1 441 ? 15.273 16.219 -11.828 1 97.81 441 GLY A N 1
ATOM 3510 C CA . GLY A 1 441 ? 16.547 15.812 -12.406 1 97.81 441 GLY A CA 1
ATOM 3511 C C . GLY A 1 441 ? 17.703 15.961 -11.445 1 97.81 441 GLY A C 1
ATOM 3512 O O . GLY A 1 441 ? 17.781 16.938 -10.688 1 97.81 441 GLY A O 1
ATOM 3513 N N . ARG A 1 442 ? 18.594 15.062 -11.5 1 97.81 442 ARG A N 1
ATOM 3514 C CA . ARG A 1 442 ? 19.734 15.031 -10.594 1 97.81 442 ARG A CA 1
ATOM 3515 C C . ARG A 1 442 ? 20.719 16.156 -10.891 1 97.81 442 ARG A C 1
ATOM 3517 O O . ARG A 1 442 ? 21.328 16.719 -9.984 1 97.81 442 ARG A O 1
ATOM 3524 N N . SER A 1 443 ? 20.891 16.5 -12.148 1 97.5 443 SER A N 1
ATOM 3525 C CA . SER A 1 443 ? 21.797 17.578 -12.531 1 97.5 443 SER A CA 1
ATOM 3526 C C . SER A 1 443 ? 21.391 18.891 -11.875 1 97.5 443 SER A C 1
ATOM 3528 O O . SER A 1 443 ? 22.234 19.609 -11.328 1 97.5 443 SER A O 1
ATOM 3530 N N . LYS A 1 444 ? 20.109 19.219 -11.984 1 97.56 444 LYS A N 1
ATOM 3531 C CA . LYS A 1 444 ? 19.609 20.438 -11.367 1 97.56 444 LYS A CA 1
ATOM 3532 C C . LYS A 1 444 ? 19.75 20.391 -9.844 1 97.56 444 LYS A C 1
ATOM 3534 O O . LYS A 1 444 ? 20.047 21.391 -9.211 1 97.56 444 LYS A O 1
ATOM 3539 N N . LEU A 1 445 ? 19.469 19.234 -9.312 1 97.94 445 LEU A N 1
ATOM 3540 C CA . LEU A 1 445 ? 19.641 19.031 -7.875 1 97.94 445 LEU A CA 1
ATOM 3541 C C . LEU A 1 445 ? 21.078 19.328 -7.449 1 97.94 445 LEU A C 1
ATOM 3543 O O . LEU A 1 445 ? 21.312 20.047 -6.477 1 97.94 445 LEU A O 1
ATOM 3547 N N . THR A 1 446 ? 22.016 18.797 -8.195 1 97.94 446 THR A N 1
ATOM 3548 C CA . THR A 1 446 ? 23.438 18.953 -7.898 1 97.94 446 THR A CA 1
ATOM 3549 C C . THR A 1 446 ? 23.828 20.438 -7.973 1 97.94 446 THR A C 1
ATOM 3551 O O . THR A 1 446 ? 24.609 20.922 -7.137 1 97.94 446 THR A O 1
ATOM 3554 N N . GLN A 1 447 ? 23.359 21.094 -8.898 1 97.31 447 GLN A N 1
ATOM 3555 C CA . GLN A 1 447 ? 23.656 22.5 -9.062 1 97.31 447 GLN A CA 1
ATOM 3556 C C . GLN A 1 447 ? 23.125 23.328 -7.887 1 97.31 447 GLN A C 1
ATOM 3558 O O . GLN A 1 447 ? 23.844 24.125 -7.293 1 97.31 447 GLN A O 1
ATOM 3563 N N . ARG A 1 448 ? 21.891 23.125 -7.57 1 96.88 448 ARG A N 1
ATOM 3564 C CA . ARG A 1 448 ? 21.234 23.891 -6.52 1 96.88 448 ARG A CA 1
ATOM 3565 C C . ARG A 1 448 ? 21.875 23.641 -5.164 1 96.88 448 ARG A C 1
ATOM 3567 O O . ARG A 1 448 ? 22.234 24.578 -4.449 1 96.88 448 ARG A O 1
ATOM 3574 N N . TYR A 1 449 ? 22.016 22.453 -4.805 1 97.31 449 TYR A N 1
ATOM 3575 C CA . TYR A 1 449 ? 22.531 22.109 -3.49 1 97.31 449 TYR A CA 1
ATOM 3576 C C . TYR A 1 449 ? 24.047 22.344 -3.43 1 97.31 449 TYR A C 1
ATOM 3578 O O . TYR A 1 449 ? 24.594 22.641 -2.365 1 97.31 449 TYR A O 1
ATOM 3586 N N . GLY A 1 450 ? 24.688 22.156 -4.586 1 97.19 450 GLY A N 1
ATOM 3587 C CA . GLY A 1 450 ? 26.094 22.516 -4.617 1 97.19 450 GLY A CA 1
ATOM 3588 C C . GLY A 1 450 ? 26.359 23.953 -4.211 1 97.19 450 GLY A C 1
ATOM 3589 O O . GLY A 1 450 ? 27.203 24.219 -3.355 1 97.19 450 GLY A O 1
ATOM 3590 N N . SER A 1 451 ? 25.656 24.828 -4.832 1 96 451 SER A N 1
ATOM 3591 C CA . SER A 1 451 ? 25.75 26.25 -4.484 1 96 451 SER A CA 1
ATOM 3592 C C . SER A 1 451 ? 25.375 26.484 -3.029 1 96 451 SER A C 1
ATOM 3594 O O . SER A 1 451 ? 25.984 27.312 -2.346 1 96 451 SER A O 1
ATOM 3596 N N . PHE A 1 452 ? 24.344 25.875 -2.568 1 95.19 452 PHE A N 1
ATOM 3597 C CA . PHE A 1 452 ? 23.859 26 -1.197 1 95.19 452 PHE A CA 1
ATOM 3598 C C . PHE A 1 452 ? 24.938 25.562 -0.209 1 95.19 452 PHE A C 1
ATOM 3600 O O . PHE A 1 452 ? 25.172 26.234 0.795 1 95.19 452 PHE A O 1
ATOM 3607 N N . PHE A 1 453 ? 25.578 24.422 -0.485 1 96.88 453 PHE A N 1
ATOM 3608 C CA . PHE A 1 453 ? 26.625 23.891 0.37 1 96.88 453 PHE A CA 1
ATOM 3609 C C . PHE A 1 453 ? 27.797 24.875 0.45 1 96.88 453 PHE A C 1
ATOM 3611 O O . PHE A 1 453 ? 28.359 25.078 1.523 1 96.88 453 PHE A O 1
ATOM 3618 N N . GLU A 1 454 ? 28.125 25.453 -0.66 1 95.75 454 GLU A N 1
ATOM 3619 C CA . GLU A 1 454 ? 29.25 26.391 -0.729 1 95.75 454 GLU A CA 1
ATOM 3620 C C . GLU A 1 454 ? 28.969 27.656 0.087 1 95.75 454 GLU A C 1
ATOM 3622 O O . GLU A 1 454 ? 29.875 28.219 0.695 1 95.75 454 GLU A O 1
ATOM 3627 N N . ASN A 1 455 ? 27.734 28.016 0.174 1 94.88 455 ASN A N 1
ATOM 3628 C CA . ASN A 1 455 ? 27.391 29.297 0.764 1 94.88 455 ASN A CA 1
ATOM 3629 C C . ASN A 1 455 ? 26.891 29.141 2.199 1 94.88 455 ASN A C 1
ATOM 3631 O O . ASN A 1 455 ? 26.469 30.109 2.824 1 94.88 455 ASN A O 1
ATOM 3635 N N . THR A 1 456 ? 26.875 27.969 2.707 1 93.38 456 THR A N 1
ATOM 3636 C CA . THR A 1 456 ? 26.406 27.734 4.062 1 93.38 456 THR A CA 1
ATOM 3637 C C . THR A 1 456 ? 27.422 26.922 4.863 1 93.38 456 THR A C 1
ATOM 3639 O O . THR A 1 456 ? 27.203 25.734 5.113 1 93.38 456 THR A O 1
ATOM 3642 N N . PRO A 1 457 ? 28.438 27.484 5.41 1 94.19 457 PRO A N 1
ATOM 3643 C CA . PRO A 1 457 ? 29.516 26.75 6.078 1 94.19 457 PRO A CA 1
ATOM 3644 C C . PRO A 1 457 ? 29.062 26.078 7.371 1 94.19 457 PRO A C 1
ATOM 3646 O O . PRO A 1 457 ? 29.656 25.078 7.797 1 94.19 457 PRO A O 1
ATOM 3649 N N . ASP A 1 458 ? 28.016 26.625 8.047 1 92.31 458 ASP A N 1
ATOM 3650 C CA . ASP A 1 458 ? 27.562 26.047 9.312 1 92.31 458 ASP A CA 1
ATOM 3651 C C . ASP A 1 458 ? 26.391 25.078 9.102 1 92.31 458 ASP A C 1
ATOM 3653 O O . ASP A 1 458 ? 25.734 24.688 10.055 1 92.31 458 ASP A O 1
ATOM 3657 N N . LEU A 1 459 ? 26.188 24.672 7.879 1 96.19 459 LEU A N 1
ATOM 3658 C CA . LEU A 1 459 ? 25.047 23.828 7.516 1 96.19 459 LEU A CA 1
ATOM 3659 C C . LEU A 1 459 ? 25.031 22.547 8.359 1 96.19 459 LEU A C 1
ATOM 3661 O O . LEU A 1 459 ? 26.047 21.859 8.461 1 96.19 459 LEU A O 1
ATOM 3665 N N . HIS A 1 460 ? 23.922 22.297 9 1 96.44 460 HIS A N 1
ATOM 3666 C CA . HIS A 1 460 ? 23.75 21.062 9.766 1 96.44 460 HIS A CA 1
ATOM 3667 C C . HIS A 1 460 ? 22.281 20.703 9.93 1 96.44 460 HIS A C 1
ATOM 3669 O O . HIS A 1 460 ? 21.469 21.562 10.305 1 96.44 460 HIS A O 1
ATOM 3675 N N . CYS A 1 461 ? 21.953 19.516 9.602 1 96.88 461 CYS A N 1
ATOM 3676 C CA . CYS A 1 461 ? 20.594 19.016 9.75 1 96.88 461 CYS A CA 1
ATOM 3677 C C . CYS A 1 461 ? 20.516 17.969 10.852 1 96.88 461 CYS A C 1
ATOM 3679 O O . CYS A 1 461 ? 21.234 16.969 10.812 1 96.88 461 CYS A O 1
ATOM 3681 N N . GLU A 1 462 ? 19.672 18.203 11.797 1 96 462 GLU A N 1
ATOM 3682 C CA . GLU A 1 462 ? 19.359 17.25 12.859 1 96 462 GLU A CA 1
ATOM 3683 C C . GLU A 1 462 ? 17.969 16.672 12.688 1 96 462 GLU A C 1
ATOM 3685 O O . GLU A 1 462 ? 17 17.406 12.453 1 96 462 GLU A O 1
ATOM 3690 N N . ILE A 1 463 ? 17.859 15.359 12.781 1 96.81 463 ILE A N 1
ATOM 3691 C CA . ILE A 1 463 ? 16.562 14.703 12.695 1 96.81 463 ILE A CA 1
ATOM 3692 C C . ILE A 1 463 ? 15.914 14.656 14.078 1 96.81 463 ILE A C 1
ATOM 3694 O O . ILE A 1 463 ? 16.406 13.984 14.984 1 96.81 463 ILE A O 1
ATOM 3698 N N . GLN A 1 464 ? 14.797 15.336 14.156 1 91.81 464 GLN A N 1
ATOM 3699 C CA . GLN A 1 464 ? 14.07 15.375 15.422 1 91.81 464 GLN A CA 1
ATOM 3700 C C . GLN A 1 464 ? 13.188 14.148 15.594 1 91.81 464 GLN A C 1
ATOM 3702 O O . GLN A 1 464 ? 12.93 13.711 16.719 1 91.81 464 GLN A O 1
ATOM 3707 N N . ASN A 1 465 ? 12.664 13.68 14.602 1 95.5 465 ASN A N 1
ATOM 3708 C CA . ASN A 1 465 ? 11.805 12.508 14.539 1 95.5 465 ASN A CA 1
ATOM 3709 C C . ASN A 1 465 ? 11.852 11.836 13.172 1 95.5 465 ASN A C 1
ATOM 3711 O O . ASN A 1 465 ? 12.07 12.508 12.156 1 95.5 465 ASN A O 1
ATOM 3715 N N . ARG A 1 466 ? 11.781 10.531 13.141 1 98 466 ARG A N 1
ATOM 3716 C CA . ARG A 1 466 ? 11.781 9.789 11.891 1 98 466 ARG A CA 1
ATOM 3717 C C . ARG A 1 466 ? 10.711 8.695 11.898 1 98 466 ARG A C 1
ATOM 3719 O O . ARG A 1 466 ? 10.594 7.949 12.875 1 98 466 ARG A O 1
ATOM 3726 N N . ILE A 1 467 ? 9.891 8.617 10.812 1 98.06 467 ILE A N 1
ATOM 3727 C CA . ILE A 1 467 ? 8.914 7.562 10.57 1 98.06 467 ILE A CA 1
ATOM 3728 C C . ILE A 1 467 ? 9.297 6.789 9.305 1 98.06 467 ILE A C 1
ATOM 3730 O O . ILE A 1 467 ? 9.602 7.391 8.273 1 98.06 467 ILE A O 1
ATOM 3734 N N . VAL A 1 468 ? 9.414 5.449 9.391 1 97.38 468 VAL A N 1
ATOM 3735 C CA . VAL A 1 468 ? 9.656 4.594 8.227 1 97.38 468 VAL A CA 1
ATOM 3736 C C . VAL A 1 468 ? 8.398 3.787 7.91 1 97.38 468 VAL A C 1
ATOM 3738 O O . VAL A 1 468 ? 7.859 3.092 8.773 1 97.38 468 VAL A O 1
ATOM 3741 N N . ILE A 1 469 ? 7.863 3.852 6.668 1 96.44 469 ILE A N 1
ATOM 3742 C CA . ILE A 1 469 ? 6.68 3.117 6.23 1 96.44 469 ILE A CA 1
ATOM 3743 C C . ILE A 1 469 ? 6.887 2.607 4.805 1 96.44 469 ILE A C 1
ATOM 3745 O O . ILE A 1 469 ? 6.742 3.365 3.842 1 96.44 469 ILE A O 1
ATOM 3749 N N . GLY A 1 470 ? 7.141 1.331 4.711 1 94.75 470 GLY A N 1
ATOM 3750 C CA . GLY A 1 470 ? 7.523 0.793 3.416 1 94.75 470 GLY A CA 1
ATOM 3751 C C . GLY A 1 470 ? 8.789 1.414 2.863 1 94.75 470 GLY A C 1
ATOM 3752 O O . GLY A 1 470 ? 9.812 1.468 3.553 1 94.75 470 GLY A O 1
ATOM 3753 N N . ASN A 1 471 ? 8.633 1.883 1.617 1 95.75 471 ASN A N 1
ATOM 3754 C CA . ASN A 1 471 ? 9.789 2.465 0.943 1 95.75 471 ASN A CA 1
ATOM 3755 C C . ASN A 1 471 ? 9.875 3.969 1.184 1 95.75 471 ASN A C 1
ATOM 3757 O O . ASN A 1 471 ? 10.586 4.676 0.463 1 95.75 471 ASN A O 1
ATOM 3761 N N . LYS A 1 472 ? 9.109 4.496 2.158 1 97.75 472 LYS A N 1
ATOM 3762 C CA . LYS A 1 472 ? 9.109 5.926 2.459 1 97.75 472 LYS A CA 1
ATOM 3763 C C . LYS A 1 472 ? 9.727 6.195 3.828 1 97.75 472 LYS A C 1
ATOM 3765 O O . LYS A 1 472 ? 9.516 5.434 4.773 1 97.75 472 LYS A O 1
ATOM 3770 N N . VAL A 1 473 ? 10.469 7.246 3.881 1 98.5 473 VAL A N 1
ATOM 3771 C CA . VAL A 1 473 ? 11.039 7.766 5.121 1 98.5 473 VAL A CA 1
ATOM 3772 C C . VAL A 1 473 ? 10.578 9.203 5.336 1 98.5 473 VAL A C 1
ATOM 3774 O O . VAL A 1 473 ? 10.719 10.047 4.449 1 98.5 473 VAL A O 1
ATOM 3777 N N . ILE A 1 474 ? 9.977 9.469 6.523 1 98.62 474 ILE A N 1
ATOM 3778 C CA . ILE A 1 474 ? 9.477 10.789 6.875 1 98.62 474 ILE A CA 1
ATOM 3779 C C . ILE A 1 474 ? 10.336 11.383 7.992 1 98.62 474 ILE A C 1
ATOM 3781 O O . ILE A 1 474 ? 10.32 10.891 9.125 1 98.62 474 ILE A O 1
ATOM 3785 N N . ASP A 1 475 ? 11.016 12.484 7.645 1 98.44 475 ASP A N 1
ATOM 3786 C CA . ASP A 1 475 ? 11.922 13.109 8.602 1 98.44 475 ASP A CA 1
ATOM 3787 C C . ASP A 1 475 ? 11.406 14.469 9.047 1 98.44 475 ASP A C 1
ATOM 3789 O O . ASP A 1 475 ? 11.016 15.297 8.219 1 98.44 475 ASP A O 1
ATOM 3793 N N . HIS A 1 476 ? 11.352 14.648 10.352 1 97 476 HIS A N 1
ATOM 3794 C CA . HIS A 1 476 ? 11.266 15.984 10.938 1 97 476 HIS A CA 1
ATOM 3795 C C . HIS A 1 476 ? 12.648 16.594 11.117 1 97 476 HIS A C 1
ATOM 3797 O O . HIS A 1 476 ? 13.406 16.188 12 1 97 476 HIS A O 1
ATOM 3803 N N . GLU A 1 477 ? 12.898 17.594 10.258 1 95.12 477 GLU A N 1
ATOM 3804 C CA . GLU A 1 477 ? 14.266 18.094 10.141 1 95.12 477 GLU A CA 1
ATOM 3805 C C . GLU A 1 477 ? 14.414 19.469 10.805 1 95.12 477 GLU A C 1
ATOM 3807 O O . GLU A 1 477 ? 13.516 20.312 10.711 1 95.12 477 GLU A O 1
ATOM 3812 N N . SER A 1 478 ? 15.461 19.641 11.562 1 89.38 478 SER A N 1
ATOM 3813 C CA . SER A 1 478 ? 15.945 20.922 12.062 1 89.38 478 SER A CA 1
ATOM 3814 C C . SER A 1 478 ? 17.266 21.297 11.414 1 89.38 478 SER A C 1
ATOM 3816 O O . SER A 1 478 ? 18.297 20.672 11.672 1 89.38 478 SER A O 1
ATOM 3818 N N . VAL A 1 479 ? 17.25 22.344 10.602 1 90.81 479 VAL A N 1
ATOM 3819 C CA . VAL A 1 479 ? 18.406 22.656 9.773 1 90.81 479 VAL A CA 1
ATOM 3820 C C . VAL A 1 479 ? 19 24 10.188 1 90.81 479 VAL A C 1
ATOM 3822 O O . VAL A 1 479 ? 18.297 25 10.234 1 90.81 479 VAL A O 1
ATOM 3825 N N . THR A 1 480 ? 20.25 24.016 10.492 1 87.75 480 THR A N 1
ATOM 3826 C CA . THR A 1 480 ? 21 25.234 10.719 1 87.75 480 THR A CA 1
ATOM 3827 C C . THR A 1 480 ? 21.516 25.812 9.398 1 87.75 480 THR A C 1
ATOM 3829 O O . THR A 1 480 ? 22.188 25.125 8.633 1 87.75 480 THR A O 1
ATOM 3832 N N . VAL A 1 481 ? 21.125 27 9.117 1 84.94 481 VAL A N 1
ATOM 3833 C CA . VAL A 1 481 ? 21.547 27.703 7.906 1 84.94 481 VAL A CA 1
ATOM 3834 C C . VAL A 1 481 ? 21.984 29.125 8.258 1 84.94 481 VAL A C 1
ATOM 3836 O O . VAL A 1 481 ? 21.141 29.984 8.5 1 84.94 481 VAL A O 1
ATOM 3839 N N . ASN A 1 482 ? 23.266 29.328 8.219 1 83.44 482 ASN A N 1
ATOM 3840 C CA . ASN A 1 482 ? 23.828 30.656 8.469 1 83.44 482 ASN A CA 1
ATOM 3841 C C . ASN A 1 482 ? 23.266 31.266 9.75 1 83.44 482 ASN A C 1
ATOM 3843 O O . ASN A 1 482 ? 22.781 32.406 9.734 1 83.44 482 ASN A O 1
ATOM 3847 N N . GLY A 1 483 ? 23.297 30.5 10.703 1 71.44 483 GLY A N 1
ATOM 3848 C CA . GLY A 1 483 ? 22.938 30.953 12.031 1 71.44 483 GLY A CA 1
ATOM 3849 C C . GLY A 1 483 ? 21.453 30.844 12.32 1 71.44 483 GLY A C 1
ATOM 3850 O O . GLY A 1 483 ? 21.016 31.047 13.461 1 71.44 483 GLY A O 1
ATOM 3851 N N . MET A 1 484 ? 20.672 30.562 11.336 1 71 484 MET A N 1
ATOM 3852 C CA . MET A 1 484 ? 19.234 30.375 11.5 1 71 484 MET A CA 1
ATOM 3853 C C . MET A 1 484 ? 18.875 28.906 11.539 1 71 484 MET A C 1
ATOM 3855 O O . MET A 1 484 ? 19.578 28.062 10.969 1 71 484 MET A O 1
ATOM 3859 N N . VAL A 1 485 ? 17.891 28.578 12.32 1 77.44 485 VAL A N 1
ATOM 3860 C CA . VAL A 1 485 ? 17.391 27.219 12.359 1 77.44 485 VAL A CA 1
ATOM 3861 C C . VAL A 1 485 ? 16.016 27.141 11.688 1 77.44 485 VAL A C 1
ATOM 3863 O O . VAL A 1 485 ? 15.125 27.922 12.016 1 77.44 485 VAL A O 1
ATOM 3866 N N . VAL A 1 486 ? 15.938 26.312 10.734 1 81.06 486 VAL A N 1
ATOM 3867 C CA . VAL A 1 486 ? 14.688 26.125 10.008 1 81.06 486 VAL A CA 1
ATOM 3868 C C . VAL A 1 486 ? 14.203 24.688 10.195 1 81.06 486 VAL A C 1
ATOM 3870 O O . VAL A 1 486 ? 15 23.734 10.148 1 81.06 486 VAL A O 1
ATOM 3873 N N . LYS A 1 487 ? 12.906 24.547 10.469 1 85.12 487 LYS A N 1
ATOM 3874 C CA . LYS A 1 487 ? 12.312 23.219 10.609 1 85.12 487 LYS A CA 1
ATOM 3875 C C . LYS A 1 487 ? 11.484 22.859 9.375 1 85.12 487 LYS A C 1
ATOM 3877 O O . LYS A 1 487 ? 10.828 23.719 8.789 1 85.12 487 LYS A O 1
ATOM 3882 N N . ALA A 1 488 ? 11.531 21.609 8.992 1 92.44 488 ALA A N 1
ATOM 3883 C CA . ALA A 1 488 ? 10.773 21.109 7.848 1 92.44 488 ALA A CA 1
ATOM 3884 C C . ALA A 1 488 ? 10.539 19.594 7.973 1 92.44 488 ALA A C 1
ATOM 3886 O O . ALA A 1 488 ? 11.156 18.938 8.812 1 92.44 488 ALA A O 1
ATOM 3887 N N . ILE A 1 489 ? 9.57 19.188 7.27 1 96.69 489 ILE A N 1
ATOM 3888 C CA . ILE A 1 489 ? 9.359 17.75 7.125 1 96.69 489 ILE A CA 1
ATOM 3889 C C . ILE A 1 489 ? 9.688 17.328 5.695 1 96.69 489 ILE A C 1
ATOM 3891 O O . ILE A 1 489 ? 9.305 18 4.734 1 96.69 489 ILE A O 1
ATOM 3895 N N . ALA A 1 490 ? 10.438 16.281 5.539 1 98.38 490 ALA A N 1
ATOM 3896 C CA . ALA A 1 490 ? 10.75 15.688 4.238 1 98.38 490 ALA A CA 1
ATOM 3897 C C . ALA A 1 490 ? 10.242 14.25 4.148 1 98.38 490 ALA A C 1
ATOM 3899 O O . ALA A 1 490 ? 10.492 13.438 5.039 1 98.38 490 ALA A O 1
ATOM 3900 N N . ILE A 1 491 ? 9.484 13.945 3.096 1 98.62 491 ILE A N 1
ATOM 3901 C CA . ILE A 1 491 ? 9.039 12.586 2.799 1 98.62 491 ILE A CA 1
ATOM 3902 C C . ILE A 1 491 ? 9.836 12.023 1.629 1 98.62 491 ILE A C 1
ATOM 3904 O O . ILE A 1 491 ? 9.68 12.461 0.488 1 98.62 491 ILE A O 1
ATOM 3908 N N . TYR A 1 492 ? 10.672 11.023 1.937 1 98.62 492 TYR A N 1
ATOM 3909 C CA . TYR A 1 492 ? 11.516 10.398 0.923 1 98.62 492 TYR A CA 1
ATOM 3910 C C . TYR A 1 492 ? 10.867 9.125 0.384 1 98.62 492 TYR A C 1
ATOM 3912 O O . TYR A 1 492 ? 10.391 8.289 1.154 1 98.62 492 TYR A O 1
ATOM 3920 N N . GLU A 1 493 ? 10.797 9.016 -0.939 1 97.94 493 GLU A N 1
ATOM 3921 C CA . GLU A 1 493 ? 10.398 7.773 -1.602 1 97.94 493 GLU A CA 1
ATOM 3922 C C . GLU A 1 493 ? 11.594 7.109 -2.283 1 97.94 493 GLU A C 1
ATOM 3924 O O . GLU A 1 493 ? 12.211 7.691 -3.178 1 97.94 493 GLU A O 1
ATOM 3929 N N . VAL A 1 494 ? 11.914 5.898 -1.842 1 97.56 494 VAL A N 1
ATOM 3930 C CA . VAL A 1 494 ? 13.086 5.184 -2.348 1 97.56 494 VAL A CA 1
ATOM 3931 C C . VAL A 1 494 ? 12.641 4.074 -3.295 1 97.56 494 VAL A C 1
ATOM 3933 O O . VAL A 1 494 ? 11.742 3.291 -2.967 1 97.56 494 VAL A O 1
ATOM 3936 N N . GLU A 1 495 ? 13.148 4.074 -4.477 1 93.75 495 GLU A N 1
ATOM 3937 C CA . GLU A 1 495 ? 12.922 3.043 -5.484 1 93.75 495 GLU A CA 1
ATOM 3938 C C . GLU A 1 495 ? 14.242 2.498 -6.023 1 93.75 495 GLU A C 1
ATOM 3940 O O . GLU A 1 495 ? 15.117 3.266 -6.441 1 93.75 495 GLU A O 1
ATOM 3945 N N . ASN A 1 496 ? 14.398 1.214 -5.996 1 89.5 496 ASN A N 1
ATOM 3946 C CA . ASN A 1 496 ? 15.578 0.541 -6.539 1 89.5 496 ASN A CA 1
ATOM 3947 C C . ASN A 1 496 ? 16.859 1.074 -5.922 1 89.5 496 ASN A C 1
ATOM 3949 O O . ASN A 1 496 ? 17.828 1.35 -6.633 1 89.5 496 ASN A O 1
ATOM 3953 N N . GLY A 1 497 ? 16.781 1.42 -4.676 1 93.88 497 GLY A N 1
ATOM 3954 C CA . GLY A 1 497 ? 17.984 1.769 -3.924 1 93.88 497 GLY A CA 1
ATOM 3955 C C . GLY A 1 497 ? 18.359 3.234 -4.039 1 93.88 497 GLY A C 1
ATOM 3956 O O . GLY A 1 497 ? 19.422 3.646 -3.594 1 93.88 497 GLY A O 1
ATOM 3957 N N . GLU A 1 498 ? 17.531 4.023 -4.684 1 97.44 498 GLU A N 1
ATOM 3958 C CA . GLU A 1 498 ? 17.781 5.449 -4.855 1 97.44 498 GLU A CA 1
ATOM 3959 C C . GLU A 1 498 ? 16.547 6.273 -4.484 1 97.44 498 GLU A C 1
ATOM 3961 O O . GLU A 1 498 ? 15.422 5.809 -4.625 1 97.44 498 GLU A O 1
ATOM 3966 N N . ILE A 1 499 ? 16.812 7.477 -4.016 1 98.56 499 ILE A N 1
ATOM 3967 C CA . ILE A 1 499 ? 15.695 8.383 -3.725 1 98.56 499 ILE A CA 1
ATOM 3968 C C . ILE A 1 499 ? 15.102 8.906 -5.031 1 98.56 499 ILE A C 1
ATOM 3970 O O . ILE A 1 499 ? 15.781 9.602 -5.793 1 98.56 499 ILE A O 1
ATOM 3974 N N . ALA A 1 500 ? 13.859 8.57 -5.223 1 97.94 500 ALA A N 1
ATOM 3975 C CA . ALA A 1 500 ? 13.219 8.906 -6.492 1 97.94 500 ALA A CA 1
ATOM 3976 C C . ALA A 1 500 ? 12.406 10.195 -6.371 1 97.94 500 ALA A C 1
ATOM 3978 O O . ALA A 1 500 ? 12.289 10.953 -7.332 1 97.94 500 ALA A O 1
ATOM 3979 N N . LYS A 1 501 ? 11.781 10.43 -5.238 1 98 501 LYS A N 1
ATOM 3980 C CA . LYS A 1 501 ? 10.961 11.609 -4.977 1 98 501 LYS A CA 1
ATOM 3981 C C . LYS A 1 501 ? 11.156 12.102 -3.547 1 98 501 LYS A C 1
ATOM 3983 O O . LYS A 1 501 ? 11.398 11.312 -2.635 1 98 501 LYS A O 1
ATOM 3988 N N . VAL A 1 502 ? 11.062 13.391 -3.363 1 98.44 502 VAL A N 1
ATOM 3989 C CA . VAL A 1 502 ? 11.008 14.016 -2.045 1 98.44 502 VAL A CA 1
ATOM 3990 C C . VAL A 1 502 ? 9.883 15.039 -2.004 1 98.44 502 VAL A C 1
ATOM 3992 O O . VAL A 1 502 ? 9.727 15.844 -2.926 1 98.44 502 VAL A O 1
ATOM 3995 N N . THR A 1 503 ? 9.078 14.945 -1.024 1 98.06 503 THR A N 1
ATOM 3996 C CA . THR A 1 503 ? 8.031 15.938 -0.79 1 98.06 503 THR A CA 1
ATOM 3997 C C . THR A 1 503 ? 8.281 16.688 0.515 1 98.06 503 THR A C 1
ATOM 3999 O O . THR A 1 503 ? 8.398 16.078 1.577 1 98.06 503 THR A O 1
ATOM 4002 N N . PHE A 1 504 ? 8.328 18.031 0.417 1 96.81 504 PHE A N 1
ATOM 4003 C CA . PHE A 1 504 ? 8.602 18.844 1.588 1 96.81 504 PHE A CA 1
ATOM 4004 C C . PHE A 1 504 ? 7.32 19.469 2.137 1 96.81 504 PHE A C 1
ATOM 4006 O O . PHE A 1 504 ? 6.445 19.875 1.372 1 96.81 504 PHE A O 1
ATOM 4013 N N . ILE A 1 505 ? 7.258 19.484 3.451 1 93.19 505 ILE A N 1
ATOM 4014 C CA . ILE A 1 505 ? 6.234 20.219 4.188 1 93.19 505 ILE A CA 1
ATOM 4015 C C . ILE A 1 505 ? 6.891 21.297 5.031 1 93.19 505 ILE A C 1
ATOM 4017 O O . ILE A 1 505 ? 7.77 21.016 5.848 1 93.19 505 ILE A O 1
ATOM 4021 N N . LYS A 1 506 ? 6.516 22.578 4.781 1 84.31 506 LYS A N 1
ATOM 4022 C CA . LYS A 1 506 ? 7.113 23.719 5.469 1 84.31 506 LYS A CA 1
ATOM 4023 C C . LYS A 1 506 ? 6.047 24.562 6.16 1 84.31 506 LYS A C 1
ATOM 4025 O O . LYS A 1 506 ? 4.891 24.594 5.734 1 84.31 506 LYS A O 1
ATOM 4030 N N . MET B 1 1 ? 36.344 -2.43 -57.156 1 27.02 1 MET B N 1
ATOM 4031 C CA . MET B 1 1 ? 36.312 -3.791 -56.625 1 27.02 1 MET B CA 1
ATOM 4032 C C . MET B 1 1 ? 35.531 -3.836 -55.312 1 27.02 1 MET B C 1
ATOM 4034 O O . MET B 1 1 ? 36.031 -3.369 -54.281 1 27.02 1 MET B O 1
ATOM 4038 N N . THR B 1 2 ? 34.219 -3.535 -55.312 1 29.95 2 THR B N 1
ATOM 4039 C CA . THR B 1 2 ? 33.219 -3.133 -54.312 1 29.95 2 THR B CA 1
ATOM 4040 C C . THR B 1 2 ? 32.875 -4.309 -53.406 1 29.95 2 THR B C 1
ATOM 4042 O O . THR B 1 2 ? 32.25 -5.273 -53.875 1 29.95 2 THR B O 1
ATOM 4045 N N . ARG B 1 3 ? 33.906 -4.676 -52.5 1 32.47 3 ARG B N 1
ATOM 4046 C CA . ARG B 1 3 ? 33.812 -5.887 -51.688 1 32.47 3 ARG B CA 1
ATOM 4047 C C . ARG B 1 3 ? 32.531 -5.875 -50.844 1 32.47 3 ARG B C 1
ATOM 4049 O O . ARG B 1 3 ? 32.312 -4.938 -50.062 1 32.47 3 ARG B O 1
ATOM 4056 N N . GLY B 1 4 ? 31.453 -6.43 -51.375 1 29.23 4 GLY B N 1
ATOM 4057 C CA . GLY B 1 4 ? 30.141 -6.613 -50.812 1 29.23 4 GLY B CA 1
ATOM 4058 C C . GLY B 1 4 ? 30.172 -7.391 -49.5 1 29.23 4 GLY B C 1
ATOM 4059 O O . GLY B 1 4 ? 30.656 -8.523 -49.469 1 29.23 4 GLY B O 1
ATOM 4060 N N . PHE B 1 5 ? 30.484 -6.754 -48.344 1 28.88 5 PHE B N 1
ATOM 4061 C CA . PHE B 1 5 ? 30.516 -7.375 -47.031 1 28.88 5 PHE B CA 1
ATOM 4062 C C . PHE B 1 5 ? 29.188 -8.047 -46.688 1 28.88 5 PHE B C 1
ATOM 4064 O O . PHE B 1 5 ? 28.141 -7.398 -46.719 1 28.88 5 PHE B O 1
ATOM 4071 N N . PHE B 1 6 ? 29.016 -9.289 -47.188 1 26.14 6 PHE B N 1
ATOM 4072 C CA . PHE B 1 6 ? 27.859 -10.117 -46.844 1 26.14 6 PHE B CA 1
ATOM 4073 C C . PHE B 1 6 ? 27.75 -10.305 -45.344 1 26.14 6 PHE B C 1
ATOM 4075 O O . PHE B 1 6 ? 28.672 -10.797 -44.688 1 26.14 6 PHE B O 1
ATOM 4082 N N . LEU B 1 7 ? 27.078 -9.375 -44.656 1 27.53 7 LEU B N 1
ATOM 4083 C CA . LEU B 1 7 ? 26.766 -9.5 -43.25 1 27.53 7 LEU B CA 1
ATOM 4084 C C . LEU B 1 7 ? 26.016 -10.797 -42.969 1 27.53 7 LEU B C 1
ATOM 4086 O O . LEU B 1 7 ? 24.938 -11.031 -43.531 1 27.53 7 LEU B O 1
ATOM 4090 N N . ILE B 1 8 ? 26.734 -11.867 -42.688 1 25.22 8 ILE B N 1
ATOM 4091 C CA . ILE B 1 8 ? 26.234 -13.156 -42.219 1 25.22 8 ILE B CA 1
ATOM 4092 C C . ILE B 1 8 ? 25.312 -12.961 -41.031 1 25.22 8 ILE B C 1
ATOM 4094 O O . ILE B 1 8 ? 25.75 -12.438 -40 1 25.22 8 ILE B O 1
ATOM 4098 N N . CYS B 1 9 ? 24.047 -12.633 -41.25 1 24.48 9 CYS B N 1
ATOM 4099 C CA . CYS B 1 9 ? 22.984 -12.656 -40.219 1 24.48 9 CYS B CA 1
ATOM 4100 C C . CYS B 1 9 ? 22.969 -13.984 -39.5 1 24.48 9 CYS B C 1
ATOM 4102 O O . CYS B 1 9 ? 22.641 -15.016 -40.062 1 24.48 9 CYS B O 1
ATOM 4104 N N . LEU B 1 10 ? 23.922 -14.188 -38.594 1 26.34 10 LEU B N 1
ATOM 4105 C CA . LEU B 1 10 ? 23.859 -15.32 -37.688 1 26.34 10 LEU B CA 1
ATOM 4106 C C . LEU B 1 10 ? 22.516 -15.383 -36.969 1 26.34 10 LEU B C 1
ATOM 4108 O O . LEU B 1 10 ? 22.172 -14.477 -36.219 1 26.34 10 LEU B O 1
ATOM 4112 N N . LEU B 1 11 ? 21.516 -15.852 -37.625 1 25.27 11 LEU B N 1
ATOM 4113 C CA . LEU B 1 11 ? 20.266 -16.266 -36.969 1 25.27 11 LEU B CA 1
ATOM 4114 C C . LEU B 1 11 ? 20.547 -17.141 -35.781 1 25.27 11 LEU B C 1
ATOM 4116 O O . LEU B 1 11 ? 21.031 -18.266 -35.906 1 25.27 11 LEU B O 1
ATOM 4120 N N . LEU B 1 12 ? 21.031 -16.562 -34.688 1 26.08 12 LEU B N 1
ATOM 4121 C CA . LEU B 1 12 ? 21.078 -17.266 -33.438 1 26.08 12 LEU B CA 1
ATOM 4122 C C . LEU B 1 12 ? 19.719 -17.906 -33.125 1 26.08 12 LEU B C 1
ATOM 4124 O O . LEU B 1 12 ? 18.734 -17.203 -32.938 1 26.08 12 LEU B O 1
ATOM 4128 N N . VAL B 1 13 ? 19.375 -18.953 -33.75 1 25.48 13 VAL B N 1
ATOM 4129 C CA . VAL B 1 13 ? 18.281 -19.828 -33.281 1 25.48 13 VAL B CA 1
ATOM 4130 C C . VAL B 1 13 ? 18.422 -20.062 -31.781 1 25.48 13 VAL B C 1
ATOM 4132 O O . VAL B 1 13 ? 19.406 -20.672 -31.328 1 25.48 13 VAL B O 1
ATOM 4135 N N . SER B 1 14 ? 18.094 -19.141 -30.938 1 25.78 14 SER B N 1
ATOM 4136 C CA . SER B 1 14 ? 17.922 -19.375 -29.516 1 25.78 14 SER B CA 1
ATOM 4137 C C . SER B 1 14 ? 17.172 -20.672 -29.266 1 25.78 14 SER B C 1
ATOM 4139 O O . SER B 1 14 ? 16.031 -20.844 -29.734 1 25.78 14 SER B O 1
ATOM 4141 N N . ALA B 1 15 ? 17.828 -21.734 -29.125 1 29.22 15 ALA B N 1
ATOM 4142 C CA . ALA B 1 15 ? 17.344 -22.984 -28.547 1 29.22 15 ALA B CA 1
ATOM 4143 C C . ALA B 1 15 ? 16.516 -22.719 -27.297 1 29.22 15 ALA B C 1
ATOM 4145 O O . ALA B 1 15 ? 17.047 -22.281 -26.266 1 29.22 15 ALA B O 1
ATOM 4146 N N . LEU B 1 16 ? 15.398 -22.172 -27.422 1 29.53 16 LEU B N 1
ATOM 4147 C CA . LEU B 1 16 ? 14.414 -22.234 -26.344 1 29.53 16 LEU B CA 1
ATOM 4148 C C . LEU B 1 16 ? 14.5 -23.578 -25.625 1 29.53 16 LEU B C 1
ATOM 4150 O O . LEU B 1 16 ? 14.016 -24.594 -26.141 1 29.53 16 LEU B O 1
ATOM 4154 N N . GLY B 1 17 ? 15.633 -23.859 -25.047 1 31.66 17 GLY B N 1
ATOM 4155 C CA . GLY B 1 17 ? 15.602 -24.969 -24.109 1 31.66 17 GLY B CA 1
ATOM 4156 C C . GLY B 1 17 ? 14.406 -24.922 -23.172 1 31.66 17 GLY B C 1
ATOM 4157 O O . GLY B 1 17 ? 14.242 -23.969 -22.406 1 31.66 17 GLY B O 1
ATOM 4158 N N . TRP B 1 18 ? 13.281 -25.297 -23.516 1 33.72 18 TRP B N 1
ATOM 4159 C CA . TRP B 1 18 ? 12.141 -25.562 -22.641 1 33.72 18 TRP B CA 1
ATOM 4160 C C . TRP B 1 18 ? 12.602 -26.25 -21.359 1 33.72 18 TRP B C 1
ATOM 4162 O O . TRP B 1 18 ? 13.211 -27.312 -21.406 1 33.72 18 TRP B O 1
ATOM 4172 N N . ALA B 1 19 ? 13.062 -25.609 -20.453 1 39 19 ALA B N 1
ATOM 4173 C CA . ALA B 1 19 ? 13.289 -26.203 -19.141 1 39 19 ALA B CA 1
ATOM 4174 C C . ALA B 1 19 ? 12.117 -27.078 -18.734 1 39 19 ALA B C 1
ATOM 4176 O O . ALA B 1 19 ? 10.992 -26.594 -18.562 1 39 19 ALA B O 1
ATOM 4177 N N . GLN B 1 20 ? 12.023 -28.266 -18.984 1 51.53 20 GLN B N 1
ATOM 4178 C CA . GLN B 1 20 ? 11.023 -29.281 -18.672 1 51.53 20 GLN B CA 1
ATOM 4179 C C . GLN B 1 20 ? 10.828 -29.406 -17.156 1 51.53 20 GLN B C 1
ATOM 4181 O O . GLN B 1 20 ? 11.797 -29.406 -16.391 1 51.53 20 GLN B O 1
ATOM 4186 N N . THR B 1 21 ? 9.625 -29.109 -16.531 1 60.84 21 THR B N 1
ATOM 4187 C CA . THR B 1 21 ? 9.219 -29.344 -15.156 1 60.84 21 THR B CA 1
ATOM 4188 C C . THR B 1 21 ? 9.695 -30.719 -14.672 1 60.84 21 THR B C 1
ATOM 4190 O O . THR B 1 21 ? 9.695 -31.688 -15.43 1 60.84 21 THR B O 1
ATOM 4193 N N . ASP B 1 22 ? 10.281 -30.719 -13.438 1 76.06 22 ASP B N 1
ATOM 4194 C CA . ASP B 1 22 ? 10.648 -32 -12.852 1 76.06 22 ASP B CA 1
ATOM 4195 C C . ASP B 1 22 ? 9.43 -32.906 -12.672 1 76.06 22 ASP B C 1
ATOM 4197 O O . ASP B 1 22 ? 8.43 -32.5 -12.086 1 76.06 22 ASP B O 1
ATOM 4201 N N . THR B 1 23 ? 9.422 -33.906 -13.398 1 89 23 THR B N 1
ATOM 4202 C CA . THR B 1 23 ? 8.383 -34.906 -13.258 1 89 23 THR B CA 1
ATOM 4203 C C . THR B 1 23 ? 8.969 -36.219 -12.734 1 89 23 THR B C 1
ATOM 4205 O O . THR B 1 23 ? 10.164 -36.469 -12.875 1 89 23 THR B O 1
ATOM 4208 N N . GLU B 1 24 ? 8.164 -36.875 -11.992 1 92.06 24 GLU B N 1
ATOM 4209 C CA . GLU B 1 24 ? 8.539 -38.188 -11.445 1 92.06 24 GLU B CA 1
ATOM 4210 C C . GLU B 1 24 ? 7.555 -39.25 -11.875 1 92.06 24 GLU B C 1
ATOM 4212 O O . GLU B 1 24 ? 6.387 -38.969 -12.148 1 92.06 24 GLU B O 1
ATOM 4217 N N . VAL B 1 25 ? 8.07 -40.469 -11.977 1 95.75 25 VAL B N 1
ATOM 4218 C CA . VAL B 1 25 ? 7.227 -41.625 -12.258 1 95.75 25 VAL B CA 1
ATOM 4219 C C . VAL B 1 25 ? 6.957 -42.375 -10.969 1 95.75 25 VAL B C 1
ATOM 4221 O O . VAL B 1 25 ? 7.891 -42.812 -10.281 1 95.75 25 VAL B O 1
ATOM 4224 N N . TYR B 1 26 ? 5.727 -42.5 -10.727 1 95.38 26 TYR B N 1
ATOM 4225 C CA . TYR B 1 26 ? 5.301 -43.281 -9.562 1 95.38 26 TYR B CA 1
ATOM 4226 C C . TYR B 1 26 ? 4.703 -44.625 -9.977 1 95.38 26 TYR B C 1
ATOM 4228 O O . TYR B 1 26 ? 4.004 -44.688 -10.992 1 95.38 26 TYR B O 1
ATOM 4236 N N . LEU B 1 27 ? 5.008 -45.625 -9.18 1 96.31 27 LEU B N 1
ATOM 4237 C CA . LEU B 1 27 ? 4.508 -46.969 -9.398 1 96.31 27 LEU B CA 1
ATOM 4238 C C . LEU B 1 27 ? 3.686 -47.438 -8.203 1 96.31 27 LEU B C 1
ATOM 4240 O O . LEU B 1 27 ? 4.051 -47.188 -7.055 1 96.31 27 LEU B O 1
ATOM 4244 N N . PHE B 1 28 ? 2.596 -48.125 -8.508 1 95.56 28 PHE B N 1
ATOM 4245 C CA . PHE B 1 28 ? 1.679 -48.625 -7.5 1 95.56 28 PHE B CA 1
ATOM 4246 C C . PHE B 1 28 ? 1.328 -50.094 -7.773 1 95.56 28 PHE B C 1
ATOM 4248 O O . PHE B 1 28 ? 1.352 -50.531 -8.922 1 95.56 28 PHE B O 1
ATOM 4255 N N . ASP B 1 29 ? 0.997 -50.75 -6.621 1 94.5 29 ASP B N 1
ATOM 4256 C CA . ASP B 1 29 ? 0.219 -51.969 -6.777 1 94.5 29 ASP B CA 1
ATOM 4257 C C . ASP B 1 29 ? -1.244 -51.656 -7.082 1 94.5 29 ASP B C 1
ATOM 4259 O O . ASP B 1 29 ? -1.829 -50.75 -6.477 1 94.5 29 ASP B O 1
ATOM 4263 N N . LEU B 1 30 ? -1.671 -52.375 -8.023 1 94.5 30 LEU B N 1
ATOM 4264 C CA . LEU B 1 30 ? -3.053 -52.188 -8.453 1 94.5 30 LEU B CA 1
ATOM 4265 C C . LEU B 1 30 ? -3.889 -53.438 -8.148 1 94.5 30 LEU B C 1
ATOM 4267 O O . LEU B 1 30 ? -3.492 -54.562 -8.492 1 94.5 30 LEU B O 1
ATOM 4271 N N . LYS B 1 31 ? -4.977 -53.188 -7.426 1 92.38 31 LYS B N 1
ATOM 4272 C CA . LYS B 1 31 ? -5.965 -54.25 -7.199 1 92.38 31 LYS B CA 1
ATOM 4273 C C . LYS B 1 31 ? -7.363 -53.781 -7.594 1 92.38 31 LYS B C 1
ATOM 4275 O O . LYS B 1 31 ? -7.723 -52.594 -7.383 1 92.38 31 LYS B O 1
ATOM 4280 N N . VAL B 1 32 ? -8.055 -54.656 -8.258 1 86.81 32 VAL B N 1
ATOM 4281 C CA . VAL B 1 32 ? -9.438 -54.344 -8.625 1 86.81 32 VAL B CA 1
ATOM 4282 C C . VAL B 1 32 ? -10.391 -55.188 -7.793 1 86.81 32 VAL B C 1
ATOM 4284 O O . VAL B 1 32 ? -10.375 -56.438 -7.871 1 86.81 32 VAL B O 1
ATOM 4287 N N . LYS B 1 33 ? -11.062 -54.531 -6.91 1 80.44 33 LYS B N 1
ATOM 4288 C CA . LYS B 1 33 ? -12.078 -55.188 -6.102 1 80.44 33 LYS B CA 1
ATOM 4289 C C . LYS B 1 33 ? -13.477 -54.719 -6.469 1 80.44 33 LYS B C 1
ATOM 4291 O O . LYS B 1 33 ? -13.758 -53.5 -6.402 1 80.44 33 LYS B O 1
ATOM 4296 N N . ASN B 1 34 ? -14.375 -55.562 -6.852 1 75.31 34 ASN B N 1
ATOM 4297 C CA . ASN B 1 34 ? -15.75 -55.25 -7.25 1 75.31 34 ASN B CA 1
ATOM 4298 C C . ASN B 1 34 ? -15.805 -54.156 -8.305 1 75.31 34 ASN B C 1
ATOM 4300 O O . ASN B 1 34 ? -16.609 -53.25 -8.203 1 75.31 34 ASN B O 1
ATOM 4304 N N . GLY B 1 35 ? -14.781 -54.094 -9.148 1 72.44 35 GLY B N 1
ATOM 4305 C CA . GLY B 1 35 ? -14.734 -53.156 -10.258 1 72.44 35 GLY B CA 1
ATOM 4306 C C . GLY B 1 35 ? -14.078 -51.844 -9.898 1 72.44 35 GLY B C 1
ATOM 4307 O O . GLY B 1 35 ? -13.945 -50.969 -10.742 1 72.44 35 GLY B O 1
ATOM 4308 N N . LYS B 1 36 ? -13.656 -51.688 -8.656 1 75.25 36 LYS B N 1
ATOM 4309 C CA . LYS B 1 36 ? -13.039 -50.438 -8.211 1 75.25 36 LYS B CA 1
ATOM 4310 C C . LYS B 1 36 ? -11.531 -50.594 -8.039 1 75.25 36 LYS B C 1
ATOM 4312 O O . LYS B 1 36 ? -11.078 -51.438 -7.262 1 75.25 36 LYS B O 1
ATOM 4317 N N . PRO B 1 37 ? -10.883 -49.875 -8.805 1 86.44 37 PRO B N 1
ATOM 4318 C CA . PRO B 1 37 ? -9.422 -49.969 -8.656 1 86.44 37 PRO B CA 1
ATOM 4319 C C . PRO B 1 37 ? -8.922 -49.312 -7.367 1 86.44 37 PRO B C 1
ATOM 4321 O O . PRO B 1 37 ? -9.445 -48.281 -6.941 1 86.44 37 PRO B O 1
ATOM 4324 N N . THR B 1 38 ? -8.008 -50.062 -6.699 1 90.5 38 THR B N 1
ATOM 4325 C CA . THR B 1 38 ? -7.332 -49.531 -5.516 1 90.5 38 THR B CA 1
ATOM 4326 C C . THR B 1 38 ? -5.816 -49.562 -5.699 1 90.5 38 THR B C 1
ATOM 4328 O O . THR B 1 38 ? -5.273 -50.5 -6.289 1 90.5 38 THR B O 1
ATOM 4331 N N . LEU B 1 39 ? -5.25 -48.531 -5.266 1 92.12 39 LEU B N 1
ATOM 4332 C CA . LEU B 1 39 ? -3.801 -48.406 -5.387 1 92.12 39 LEU B CA 1
ATOM 4333 C C . LEU B 1 39 ? -3.131 -48.5 -4.02 1 92.12 39 LEU B C 1
ATOM 4335 O O . LEU B 1 39 ? -3.648 -47.969 -3.031 1 92.12 39 LEU B O 1
ATOM 4339 N N . SER B 1 40 ? -2.043 -49.25 -4.008 1 92.12 40 SER B N 1
ATOM 4340 C CA . SER B 1 40 ? -1.26 -49.375 -2.783 1 92.12 40 SER B CA 1
ATOM 4341 C C . SER B 1 40 ? 0.236 -49.406 -3.082 1 92.12 40 SER B C 1
ATOM 4343 O O . SER B 1 40 ? 0.642 -49.438 -4.246 1 92.12 40 SER B O 1
ATOM 4345 N N . ASN B 1 41 ? 1.07 -49.188 -2.111 1 89.75 41 ASN B N 1
ATOM 4346 C CA . ASN B 1 41 ? 2.525 -49.281 -2.146 1 89.75 41 ASN B CA 1
ATOM 4347 C C . ASN B 1 41 ? 3.127 -48.312 -3.145 1 89.75 41 ASN B C 1
ATOM 4349 O O . ASN B 1 41 ? 3.848 -48.719 -4.059 1 89.75 41 ASN B O 1
ATOM 4353 N N . PRO B 1 42 ? 2.84 -47.062 -2.936 1 90.69 42 PRO B N 1
ATOM 4354 C CA . PRO B 1 42 ? 3.414 -46.031 -3.824 1 90.69 42 PRO B CA 1
ATOM 4355 C C . PRO B 1 42 ? 4.941 -46.031 -3.799 1 90.69 42 PRO B C 1
ATOM 4357 O O . PRO B 1 42 ? 5.543 -46.156 -2.73 1 90.69 42 PRO B O 1
ATOM 4360 N N . LYS B 1 43 ? 5.566 -45.969 -4.996 1 91.25 43 LYS B N 1
ATOM 4361 C CA . LYS B 1 43 ? 7.016 -45.844 -5.133 1 91.25 43 LYS B CA 1
ATOM 4362 C C . LYS B 1 43 ? 7.387 -44.812 -6.199 1 91.25 43 LYS B C 1
ATOM 4364 O O . LYS B 1 43 ? 6.906 -44.906 -7.336 1 91.25 43 LYS B O 1
ATOM 4369 N N . ASN B 1 44 ? 8.141 -43.844 -5.805 1 93 44 ASN B N 1
ATOM 4370 C CA . ASN B 1 44 ? 8.781 -43.031 -6.82 1 93 44 ASN B CA 1
ATOM 4371 C C . ASN B 1 44 ? 9.938 -43.75 -7.496 1 93 44 ASN B C 1
ATOM 4373 O O . ASN B 1 44 ? 11.016 -43.906 -6.918 1 93 44 ASN B O 1
ATOM 4377 N N . ILE B 1 45 ? 9.781 -44.156 -8.688 1 94 45 ILE B N 1
ATOM 4378 C CA . ILE B 1 45 ? 10.75 -45.094 -9.281 1 94 45 ILE B CA 1
ATOM 4379 C C . ILE B 1 45 ? 11.766 -44.312 -10.109 1 94 45 ILE B C 1
ATOM 4381 O O . ILE B 1 45 ? 12.773 -44.844 -10.555 1 94 45 ILE B O 1
ATOM 4385 N N . SER B 1 46 ? 11.484 -43.094 -10.375 1 91.19 46 SER B N 1
ATOM 4386 C CA . SER B 1 46 ? 12.477 -42.281 -11.07 1 91.19 46 SER B CA 1
ATOM 4387 C C . SER B 1 46 ? 13.375 -41.531 -10.086 1 91.19 46 SER B C 1
ATOM 4389 O O . SER B 1 46 ? 14.594 -41.688 -10.117 1 91.19 46 SER B O 1
ATOM 4391 N N . ASN B 1 47 ? 12.82 -40.812 -9.102 1 84.94 47 ASN B N 1
ATOM 4392 C CA . ASN B 1 47 ? 13.5 -40.062 -8.055 1 84.94 47 ASN B CA 1
ATOM 4393 C C . ASN B 1 47 ? 14.75 -39.375 -8.594 1 84.94 47 ASN B C 1
ATOM 4395 O O . ASN B 1 47 ? 15.844 -39.562 -8.047 1 84.94 47 ASN B O 1
ATOM 4399 N N . ASN B 1 48 ? 14.711 -38.75 -9.625 1 83.06 48 ASN B N 1
ATOM 4400 C CA . ASN B 1 48 ? 15.75 -38.094 -10.406 1 83.06 48 ASN B CA 1
ATOM 4401 C C . ASN B 1 48 ? 15.359 -36.656 -10.781 1 83.06 48 ASN B C 1
ATOM 4403 O O . ASN B 1 48 ? 14.211 -36.406 -11.148 1 83.06 48 ASN B O 1
ATOM 4407 N N . PRO B 1 49 ? 16.281 -35.75 -10.508 1 79.19 49 PRO B N 1
ATOM 4408 C CA . PRO B 1 49 ? 15.953 -34.406 -11.031 1 79.19 49 PRO B CA 1
ATOM 4409 C C . PRO B 1 49 ? 15.797 -34.406 -12.555 1 79.19 49 PRO B C 1
ATOM 4411 O O . PRO B 1 49 ? 16.516 -35.125 -13.258 1 79.19 49 PRO B O 1
ATOM 4414 N N . GLY B 1 50 ? 14.898 -33.656 -12.984 1 81.44 50 GLY B N 1
ATOM 4415 C CA . GLY B 1 50 ? 14.695 -33.562 -14.422 1 81.44 50 GLY B CA 1
ATOM 4416 C C . GLY B 1 50 ? 13.422 -34.219 -14.906 1 81.44 50 GLY B C 1
ATOM 4417 O O . GLY B 1 50 ? 12.469 -34.375 -14.133 1 81.44 50 GLY B O 1
ATOM 4418 N N . TYR B 1 51 ? 13.477 -34.562 -16.172 1 87.56 51 TYR B N 1
ATOM 4419 C CA . TYR B 1 51 ? 12.305 -35.125 -16.844 1 87.56 51 TYR B CA 1
ATOM 4420 C C . TYR B 1 51 ? 12.258 -36.625 -16.719 1 87.56 51 TYR B C 1
ATOM 4422 O O . TYR B 1 51 ? 13.094 -37.344 -17.297 1 87.56 51 TYR B O 1
ATOM 4430 N N . ASP B 1 52 ? 11.438 -37.156 -15.945 1 92.88 52 ASP B N 1
ATOM 4431 C CA . ASP B 1 52 ? 11.055 -38.562 -15.852 1 92.88 52 ASP B CA 1
ATOM 4432 C C . ASP B 1 52 ? 9.578 -38.75 -16.219 1 92.88 52 ASP B C 1
ATOM 4434 O O . ASP B 1 52 ? 8.695 -38.312 -15.477 1 92.88 52 ASP B O 1
ATOM 4438 N N . ASN B 1 53 ? 9.438 -39.438 -17.328 1 94.81 53 ASN B N 1
ATOM 4439 C CA . ASN B 1 53 ? 8.094 -39.375 -17.891 1 94.81 53 ASN B CA 1
ATOM 4440 C C . ASN B 1 53 ? 7.816 -40.531 -18.828 1 94.81 53 ASN B C 1
ATOM 4442 O O . ASN B 1 53 ? 8.672 -41.406 -19.016 1 94.81 53 ASN B O 1
ATOM 4446 N N . GLN B 1 54 ? 6.555 -40.656 -19.234 1 96.12 54 GLN B N 1
ATOM 4447 C CA . GLN B 1 54 ? 6.086 -41.531 -20.297 1 96.12 54 GLN B CA 1
ATOM 4448 C C . GLN B 1 54 ? 6.324 -43 -19.953 1 96.12 54 GLN B C 1
ATOM 4450 O O . GLN B 1 54 ? 6.918 -43.75 -20.719 1 96.12 54 GLN B O 1
ATOM 4455 N N . PRO B 1 55 ? 5.812 -43.469 -18.906 1 98 55 PRO B N 1
ATOM 4456 C CA . PRO B 1 55 ? 5.984 -44.875 -18.5 1 98 55 PRO B CA 1
ATOM 4457 C C . PRO B 1 55 ? 5.223 -45.844 -19.406 1 98 55 PRO B C 1
ATOM 4459 O O . PRO B 1 55 ? 4.156 -45.469 -19.938 1 98 55 PRO B O 1
ATOM 4462 N N . SER B 1 56 ? 5.773 -46.969 -19.672 1 97.88 56 SER B N 1
ATOM 4463 C CA . SER B 1 56 ? 5.148 -48.125 -20.281 1 97.88 56 SER B CA 1
ATOM 4464 C C . SER B 1 56 ? 5.684 -49.438 -19.688 1 97.88 56 SER B C 1
ATOM 4466 O O . SER B 1 56 ? 6.742 -49.438 -19.062 1 97.88 56 SER B O 1
ATOM 4468 N N . PHE B 1 57 ? 4.941 -50.531 -19.844 1 97.12 57 PHE B N 1
ATOM 4469 C CA . PHE B 1 57 ? 5.383 -51.781 -19.25 1 97.12 57 PHE B CA 1
ATOM 4470 C C . PHE B 1 57 ? 5.996 -52.688 -20.312 1 97.12 57 PHE B C 1
ATOM 4472 O O . PHE B 1 57 ? 5.383 -52.938 -21.344 1 97.12 57 PHE B O 1
ATOM 4479 N N . TRP B 1 58 ? 7.203 -53.156 -20.031 1 95.69 58 TRP B N 1
ATOM 4480 C CA . TRP B 1 58 ? 7.828 -54.188 -20.844 1 95.69 58 TRP B CA 1
ATOM 4481 C C . TRP B 1 58 ? 7.145 -55.531 -20.625 1 95.69 58 TRP B C 1
ATOM 4483 O O . TRP B 1 58 ? 6.875 -56.281 -21.578 1 95.69 58 TRP B O 1
ATOM 4493 N N . ASP B 1 59 ? 6.984 -55.781 -19.438 1 94.69 59 ASP B N 1
ATOM 4494 C CA . ASP B 1 59 ? 6.234 -56.969 -18.969 1 94.69 59 ASP B CA 1
ATOM 4495 C C . ASP B 1 59 ? 5.566 -56.688 -17.625 1 94.69 59 ASP B C 1
ATOM 4497 O O . ASP B 1 59 ? 5.398 -55.531 -17.234 1 94.69 59 ASP B O 1
ATOM 4501 N N . ASP B 1 60 ? 5.172 -57.75 -16.969 1 94.81 60 ASP B N 1
ATOM 4502 C CA . ASP B 1 60 ? 4.395 -57.594 -15.734 1 94.81 60 ASP B CA 1
ATOM 4503 C C . ASP B 1 60 ? 5.242 -56.969 -14.625 1 94.81 60 ASP B C 1
ATOM 4505 O O . ASP B 1 60 ? 4.711 -56.406 -13.672 1 94.81 60 ASP B O 1
ATOM 4509 N N . ASP B 1 61 ? 6.531 -57.062 -14.797 1 92.44 61 ASP B N 1
ATOM 4510 C CA . ASP B 1 61 ? 7.367 -56.719 -13.648 1 92.44 61 ASP B CA 1
ATOM 4511 C C . ASP B 1 61 ? 8.43 -55.688 -14.023 1 92.44 61 ASP B C 1
ATOM 4513 O O . ASP B 1 61 ? 9.383 -55.469 -13.273 1 92.44 61 ASP B O 1
ATOM 4517 N N . SER B 1 62 ? 8.281 -55.125 -15.148 1 95 62 SER B N 1
ATOM 4518 C CA . SER B 1 62 ? 9.273 -54.156 -15.562 1 95 62 SER B CA 1
ATOM 4519 C C . SER B 1 62 ? 8.609 -52.969 -16.25 1 95 62 SER B C 1
ATOM 4521 O O . SER B 1 62 ? 7.754 -53.125 -17.125 1 95 62 SER B O 1
ATOM 4523 N N . VAL B 1 63 ? 9.07 -51.781 -15.82 1 96.94 63 VAL B N 1
ATOM 4524 C CA . VAL B 1 63 ? 8.531 -50.531 -16.344 1 96.94 63 VAL B CA 1
ATOM 4525 C C . VAL B 1 63 ? 9.609 -49.781 -17.125 1 96.94 63 VAL B C 1
ATOM 4527 O O . VAL B 1 63 ? 10.766 -49.719 -16.703 1 96.94 63 VAL B O 1
ATOM 4530 N N . LEU B 1 64 ? 9.234 -49.312 -18.297 1 97.5 64 LEU B N 1
ATOM 4531 C CA . LEU B 1 64 ? 10.078 -48.438 -19.094 1 97.5 64 LEU B CA 1
ATOM 4532 C C . LEU B 1 64 ? 9.625 -46.969 -18.984 1 97.5 64 LEU B C 1
ATOM 4534 O O . LEU B 1 64 ? 8.422 -46.719 -18.891 1 97.5 64 LEU B O 1
ATOM 4538 N N . PHE B 1 65 ? 10.57 -46.094 -18.891 1 97.56 65 PHE B N 1
ATOM 4539 C CA . PHE B 1 65 ? 10.203 -44.688 -18.969 1 97.56 65 PHE B CA 1
ATOM 4540 C C . PHE B 1 65 ? 11.375 -43.812 -19.422 1 97.56 65 PHE B C 1
ATOM 4542 O O . PHE B 1 65 ? 12.523 -44.281 -19.422 1 97.56 65 PHE B O 1
ATOM 4549 N N . ALA B 1 66 ? 11.031 -42.625 -19.984 1 96.31 66 ALA B N 1
ATOM 4550 C CA . ALA B 1 66 ? 12.047 -41.625 -20.344 1 96.31 66 ALA B CA 1
ATOM 4551 C C . ALA B 1 66 ? 12.617 -40.969 -19.109 1 96.31 66 ALA B C 1
ATOM 4553 O O . ALA B 1 66 ? 11.875 -40.562 -18.219 1 96.31 66 ALA B O 1
ATOM 4554 N N . SER B 1 67 ? 13.883 -40.844 -19 1 95.19 67 SER B N 1
ATOM 4555 C CA . SER B 1 67 ? 14.523 -40.25 -17.844 1 95.19 67 SER B CA 1
ATOM 4556 C C . SER B 1 67 ? 15.742 -39.406 -18.234 1 95.19 67 SER B C 1
ATOM 4558 O O . SER B 1 67 ? 16.5 -39.812 -19.125 1 95.19 67 SER B O 1
ATOM 4560 N N . THR B 1 68 ? 15.867 -38.312 -17.531 1 91.06 68 THR B N 1
ATOM 4561 C CA . THR B 1 68 ? 16.953 -37.375 -17.828 1 91.06 68 THR B CA 1
ATOM 4562 C C . THR B 1 68 ? 18.266 -37.875 -17.203 1 91.06 68 THR B C 1
ATOM 4564 O O . THR B 1 68 ? 18.281 -38.344 -16.062 1 91.06 68 THR B O 1
ATOM 4567 N N . ARG B 1 69 ? 19.281 -37.875 -17.984 1 87.31 69 ARG B N 1
ATOM 4568 C CA . ARG B 1 69 ? 20.656 -38.094 -17.516 1 87.31 69 ARG B CA 1
ATOM 4569 C C . ARG B 1 69 ? 21.656 -37.281 -18.359 1 87.31 69 ARG B C 1
ATOM 4571 O O . ARG B 1 69 ? 21.656 -37.406 -19.578 1 87.31 69 ARG B O 1
ATOM 4578 N N . GLN B 1 70 ? 22.531 -36.531 -17.672 1 83.38 70 GLN B N 1
ATOM 4579 C CA . GLN B 1 70 ? 23.594 -35.75 -18.312 1 83.38 70 GLN B CA 1
ATOM 4580 C C . GLN B 1 70 ? 23.016 -34.812 -19.375 1 83.38 70 GLN B C 1
ATOM 4582 O O . GLN B 1 70 ? 23.469 -34.844 -20.531 1 83.38 70 GLN B O 1
ATOM 4587 N N . ASP B 1 71 ? 21.938 -34.188 -19.156 1 80.25 71 ASP B N 1
ATOM 4588 C CA . ASP B 1 71 ? 21.328 -33.125 -19.953 1 80.25 71 ASP B CA 1
ATOM 4589 C C . ASP B 1 71 ? 20.594 -33.719 -21.156 1 80.25 71 ASP B C 1
ATOM 4591 O O . ASP B 1 71 ? 20.219 -32.969 -22.078 1 80.25 71 ASP B O 1
ATOM 4595 N N . GLN B 1 72 ? 20.562 -35.062 -21.25 1 88.12 72 GLN B N 1
ATOM 4596 C CA . GLN B 1 72 ? 19.75 -35.75 -22.25 1 88.12 72 GLN B CA 1
ATOM 4597 C C . GLN B 1 72 ? 18.703 -36.656 -21.594 1 88.12 72 GLN B C 1
ATOM 4599 O O . GLN B 1 72 ? 18.766 -36.906 -20.391 1 88.12 72 GLN B O 1
ATOM 4604 N N . THR B 1 73 ? 17.781 -37.062 -22.391 1 93.69 73 THR B N 1
ATOM 4605 C CA . THR B 1 73 ? 16.781 -38 -21.922 1 93.69 73 THR B CA 1
ATOM 4606 C C . THR B 1 73 ? 16.984 -39.375 -22.578 1 93.69 73 THR B C 1
ATOM 4608 O O . THR B 1 73 ? 17.109 -39.469 -23.797 1 93.69 73 THR B O 1
ATOM 4611 N N . ASP B 1 74 ? 17.125 -40.406 -21.766 1 96 74 ASP B N 1
ATOM 4612 C CA . ASP B 1 74 ? 17.266 -41.781 -22.234 1 96 74 ASP B CA 1
ATOM 4613 C C . ASP B 1 74 ? 16.141 -42.656 -21.672 1 96 74 ASP B C 1
ATOM 4615 O O . ASP B 1 74 ? 15.281 -42.188 -20.922 1 96 74 ASP B O 1
ATOM 4619 N N . VAL B 1 75 ? 16.172 -43.938 -22.109 1 96.81 75 VAL B N 1
ATOM 4620 C CA . VAL B 1 75 ? 15.148 -44.844 -21.656 1 96.81 75 VAL B CA 1
ATOM 4621 C C . VAL B 1 75 ? 15.688 -45.656 -20.469 1 96.81 75 VAL B C 1
ATOM 4623 O O . VAL B 1 75 ? 16.75 -46.281 -20.562 1 96.81 75 VAL B O 1
ATOM 4626 N N . LEU B 1 76 ? 14.961 -45.594 -19.453 1 96.44 76 LEU B N 1
ATOM 4627 C CA . LEU B 1 76 ? 15.289 -46.344 -18.234 1 96.44 76 LEU B CA 1
ATOM 4628 C C . LEU B 1 76 ? 14.281 -47.469 -17.984 1 96.44 76 LEU B C 1
ATOM 4630 O O . LEU B 1 76 ? 13.078 -47.281 -18.203 1 96.44 76 LEU B O 1
ATOM 4634 N N . GLN B 1 77 ? 14.828 -48.625 -17.594 1 95.69 77 GLN B N 1
ATOM 4635 C CA . GLN B 1 77 ? 13.977 -49.75 -17.188 1 95.69 77 GLN B CA 1
ATOM 4636 C C . GLN B 1 77 ? 14.047 -49.969 -15.68 1 95.69 77 GLN B C 1
ATOM 4638 O O . GLN B 1 77 ? 15.133 -50.031 -15.102 1 95.69 77 GLN B O 1
ATOM 4643 N N . PHE B 1 78 ? 12.93 -50 -15.094 1 96.12 78 PHE B N 1
ATOM 4644 C CA . PHE B 1 78 ? 12.82 -50.344 -13.68 1 96.12 78 PHE B CA 1
ATOM 4645 C C . PHE B 1 78 ? 12.25 -51.75 -13.508 1 96.12 78 PHE B C 1
ATOM 4647 O O . PHE B 1 78 ? 11.164 -52.031 -14.016 1 96.12 78 PHE B O 1
ATOM 4654 N N . ASN B 1 79 ? 13.031 -52.5 -12.781 1 93.19 79 ASN B N 1
ATOM 4655 C CA . ASN B 1 79 ? 12.617 -53.875 -12.531 1 93.19 79 ASN B CA 1
ATOM 4656 C C . ASN B 1 79 ? 12.078 -54.062 -11.117 1 93.19 79 ASN B C 1
ATOM 4658 O O . ASN B 1 79 ? 12.828 -53.938 -10.148 1 93.19 79 ASN B O 1
ATOM 4662 N N . VAL B 1 80 ? 10.875 -54.438 -11.016 1 89 80 VAL B N 1
ATOM 4663 C CA . VAL B 1 80 ? 10.203 -54.5 -9.727 1 89 80 VAL B CA 1
ATOM 4664 C C . VAL B 1 80 ? 10.711 -55.719 -8.953 1 89 80 VAL B C 1
ATOM 4666 O O . VAL B 1 80 ? 11.031 -55.625 -7.766 1 89 80 VAL B O 1
ATOM 4669 N N . ASN B 1 81 ? 10.805 -56.875 -9.562 1 83.56 81 ASN B N 1
ATOM 4670 C CA . ASN B 1 81 ? 11.086 -58.125 -8.875 1 83.56 81 ASN B CA 1
ATOM 4671 C C . ASN B 1 81 ? 12.586 -58.375 -8.75 1 83.56 81 ASN B C 1
ATOM 4673 O O . ASN B 1 81 ? 13.008 -59.344 -8.125 1 83.56 81 ASN B O 1
ATOM 4677 N N . GLU B 1 82 ? 13.336 -57.562 -9.406 1 77.81 82 GLU B N 1
ATOM 4678 C CA . GLU B 1 82 ? 14.781 -57.719 -9.297 1 77.81 82 GLU B CA 1
ATOM 4679 C C . GLU B 1 82 ? 15.367 -56.75 -8.289 1 77.81 82 GLU B C 1
ATOM 4681 O O . GLU B 1 82 ? 16.359 -56.062 -8.578 1 77.81 82 GLU B O 1
ATOM 4686 N N . GLY B 1 83 ? 14.672 -56.625 -7.105 1 73.12 83 GLY B N 1
ATOM 4687 C CA . GLY B 1 83 ? 15.172 -55.75 -6.043 1 73.12 83 GLY B CA 1
ATOM 4688 C C . GLY B 1 83 ? 14.992 -54.281 -6.332 1 73.12 83 GLY B C 1
ATOM 4689 O O . GLY B 1 83 ? 15.758 -53.469 -5.844 1 73.12 83 GLY B O 1
ATOM 4690 N N . SER B 1 84 ? 14.07 -54 -7.148 1 80.06 84 SER B N 1
ATOM 4691 C CA . SER B 1 84 ? 13.797 -52.625 -7.484 1 80.06 84 SER B CA 1
ATOM 4692 C C . SER B 1 84 ? 15.039 -51.938 -8.062 1 80.06 84 SER B C 1
ATOM 4694 O O . SER B 1 84 ? 15.438 -50.875 -7.598 1 80.06 84 SER B O 1
ATOM 4696 N N . THR B 1 85 ? 15.562 -52.625 -9.109 1 87.38 85 THR B N 1
ATOM 4697 C CA . THR B 1 85 ? 16.75 -52.094 -9.781 1 87.38 85 THR B CA 1
ATOM 4698 C C . THR B 1 85 ? 16.375 -51.375 -11.078 1 87.38 85 THR B C 1
ATOM 4700 O O . THR B 1 85 ? 15.297 -51.625 -11.633 1 87.38 85 THR B O 1
ATOM 4703 N N . SER B 1 86 ? 17.25 -50.438 -11.438 1 92.44 86 SER B N 1
ATOM 4704 C CA . SER B 1 86 ? 17.062 -49.719 -12.695 1 92.44 86 SER B CA 1
ATOM 4705 C C . SER B 1 86 ? 18.25 -49.938 -13.633 1 92.44 86 SER B C 1
ATOM 4707 O O . SER B 1 86 ? 19.391 -50.094 -13.18 1 92.44 86 SER B O 1
ATOM 4709 N N . SER B 1 87 ? 17.969 -50.094 -14.906 1 92.38 87 SER B N 1
ATOM 4710 C CA . SER B 1 87 ? 19 -50.219 -15.93 1 92.38 87 SER B CA 1
ATOM 4711 C C . SER B 1 87 ? 18.688 -49.312 -17.125 1 92.38 87 SER B C 1
ATOM 4713 O O . SER B 1 87 ? 17.531 -49.219 -17.547 1 92.38 87 SER B O 1
ATOM 4715 N N . TRP B 1 88 ? 19.734 -48.719 -17.656 1 94.38 88 TRP B N 1
ATOM 4716 C CA . TRP B 1 88 ? 19.578 -47.875 -18.844 1 94.38 88 TRP B CA 1
ATOM 4717 C C . TRP B 1 88 ? 19.516 -48.75 -20.109 1 94.38 88 TRP B C 1
ATOM 4719 O O . TRP B 1 88 ? 20.359 -49.625 -20.312 1 94.38 88 TRP B O 1
ATOM 4729 N N . LEU B 1 89 ? 18.547 -48.469 -20.922 1 94.62 89 LEU B N 1
ATOM 4730 C CA . LEU B 1 89 ? 18.406 -49.25 -22.156 1 94.62 89 LEU B CA 1
ATOM 4731 C C . LEU B 1 89 ? 19.031 -48.5 -23.328 1 94.62 89 LEU B C 1
ATOM 4733 O O . LEU B 1 89 ? 19.422 -49.125 -24.312 1 94.62 89 LEU B O 1
ATOM 4737 N N . THR B 1 90 ? 19.031 -47.219 -23.203 1 94 90 THR B N 1
ATOM 4738 C CA . THR B 1 90 ? 19.656 -46.438 -24.266 1 94 90 THR B CA 1
ATOM 4739 C C . THR B 1 90 ? 20.672 -45.469 -23.688 1 94 90 THR B C 1
ATOM 4741 O O . THR B 1 90 ? 20.625 -45.156 -22.5 1 94 90 THR B O 1
ATOM 4744 N N . TYR B 1 91 ? 21.609 -45.125 -24.469 1 91.25 91 TYR B N 1
ATOM 4745 C CA . TYR B 1 91 ? 22.562 -44.062 -24.172 1 91.25 91 TYR B CA 1
ATOM 4746 C C . TYR B 1 91 ? 22.938 -43.312 -25.438 1 91.25 91 TYR B C 1
ATOM 4748 O O . TYR B 1 91 ? 23.812 -43.75 -26.203 1 91.25 91 TYR B O 1
ATOM 4756 N N . THR B 1 92 ? 22.297 -42.25 -25.641 1 89.5 92 THR B N 1
ATOM 4757 C CA . THR B 1 92 ? 22.531 -41.469 -26.828 1 89.5 92 THR B CA 1
ATOM 4758 C C . THR B 1 92 ? 22.984 -40.062 -26.438 1 89.5 92 THR B C 1
ATOM 4760 O O . THR B 1 92 ? 22.188 -39.219 -26 1 89.5 92 THR B O 1
ATOM 4763 N N . THR B 1 93 ? 24.188 -39.656 -26.688 1 88 93 THR B N 1
ATOM 4764 C CA . THR B 1 93 ? 24.766 -38.375 -26.25 1 88 93 THR B CA 1
ATOM 4765 C C . THR B 1 93 ? 24.281 -37.25 -27.141 1 88 93 THR B C 1
ATOM 4767 O O . THR B 1 93 ? 24.266 -36.094 -26.734 1 88 93 THR B O 1
ATOM 4770 N N . ALA B 1 94 ? 23.969 -37.594 -28.297 1 88.75 94 ALA B N 1
ATOM 4771 C CA . ALA B 1 94 ? 23.578 -36.531 -29.234 1 88.75 94 ALA B CA 1
ATOM 4772 C C . ALA B 1 94 ? 22.078 -36.531 -29.484 1 88.75 94 ALA B C 1
ATOM 4774 O O . ALA B 1 94 ? 21.625 -36.125 -30.547 1 88.75 94 ALA B O 1
ATOM 4775 N N . GLY B 1 95 ? 21.328 -37.062 -28.594 1 91.44 95 GLY B N 1
ATOM 4776 C CA . GLY B 1 95 ? 19.891 -37.094 -28.766 1 91.44 95 GLY B CA 1
ATOM 4777 C C . GLY B 1 95 ? 19.156 -37.562 -27.516 1 91.44 95 GLY B C 1
ATOM 4778 O O . GLY B 1 95 ? 19.766 -38.156 -26.625 1 91.44 95 GLY B O 1
ATOM 4779 N N . SER B 1 96 ? 17.891 -37.281 -27.516 1 94.25 96 SER B N 1
ATOM 4780 C CA . SER B 1 96 ? 17.031 -37.656 -26.406 1 94.25 96 SER B CA 1
ATOM 4781 C C . SER B 1 96 ? 15.938 -38.625 -26.859 1 94.25 96 SER B C 1
ATOM 4783 O O . SER B 1 96 ? 15.391 -38.469 -27.953 1 94.25 96 SER B O 1
ATOM 4785 N N . GLU B 1 97 ? 15.625 -39.594 -26.094 1 96.06 97 GLU B N 1
ATOM 4786 C CA . GLU B 1 97 ? 14.617 -40.594 -26.422 1 96.06 97 GLU B CA 1
ATOM 4787 C C . GLU B 1 97 ? 13.375 -40.438 -25.531 1 96.06 97 GLU B C 1
ATOM 4789 O O . GLU B 1 97 ? 13.492 -40.156 -24.344 1 96.06 97 GLU B O 1
ATOM 4794 N N . TYR B 1 98 ? 12.227 -40.594 -26.203 1 95.88 98 TYR B N 1
ATOM 4795 C CA . TYR B 1 98 ? 10.945 -40.438 -25.516 1 95.88 98 TYR B CA 1
ATOM 4796 C C . TYR B 1 98 ? 9.984 -41.562 -25.906 1 95.88 98 TYR B C 1
ATOM 4798 O O . TYR B 1 98 ? 10.188 -42.25 -26.922 1 95.88 98 TYR B O 1
ATOM 4806 N N . SER B 1 99 ? 8.992 -41.812 -25.062 1 96.75 99 SER B N 1
ATOM 4807 C CA . SER B 1 99 ? 7.844 -42.656 -25.312 1 96.75 99 SER B CA 1
ATOM 4808 C C . SER B 1 99 ? 8.289 -44.094 -25.641 1 96.75 99 SER B C 1
ATOM 4810 O O . SER B 1 99 ? 7.895 -44.656 -26.656 1 96.75 99 SER B O 1
ATOM 4812 N N . PRO B 1 100 ? 9.016 -44.75 -24.766 1 98.12 100 PRO B N 1
ATOM 4813 C CA . PRO B 1 100 ? 9.43 -46.125 -25.031 1 98.12 100 PRO B CA 1
ATOM 4814 C C . PRO B 1 100 ? 8.266 -47.125 -24.984 1 98.12 100 PRO B C 1
ATOM 4816 O O . PRO B 1 100 ? 7.422 -47.031 -24.094 1 98.12 100 PRO B O 1
ATOM 4819 N N . LEU B 1 101 ? 8.25 -48 -25.969 1 97.88 101 LEU B N 1
ATOM 4820 C CA . LEU B 1 101 ? 7.258 -49.094 -26.016 1 97.88 101 LEU B CA 1
ATOM 4821 C C . LEU B 1 101 ? 7.902 -50.406 -26.438 1 97.88 101 LEU B C 1
ATOM 4823 O O . LEU B 1 101 ? 8.836 -50.406 -27.234 1 97.88 101 LEU B O 1
ATOM 4827 N N . ARG B 1 102 ? 7.328 -51.469 -25.938 1 96.75 102 ARG B N 1
ATOM 4828 C CA . ARG B 1 102 ? 7.727 -52.781 -26.422 1 96.75 102 ARG B CA 1
ATOM 4829 C C . ARG B 1 102 ? 7.203 -53.031 -27.828 1 96.75 102 ARG B C 1
ATOM 4831 O O . ARG B 1 102 ? 6.043 -52.75 -28.125 1 96.75 102 ARG B O 1
ATOM 4838 N N . ILE B 1 103 ? 8.055 -53.562 -28.703 1 96.38 103 ILE B N 1
ATOM 4839 C CA . ILE B 1 103 ? 7.613 -53.969 -30.031 1 96.38 103 ILE B CA 1
ATOM 4840 C C . ILE B 1 103 ? 7.059 -55.406 -29.984 1 96.38 103 ILE B C 1
ATOM 4842 O O . ILE B 1 103 ? 7.75 -56.312 -29.562 1 96.38 103 ILE B O 1
ATOM 4846 N N . PRO B 1 104 ? 5.859 -55.562 -30.422 1 95.19 104 PRO B N 1
ATOM 4847 C CA . PRO B 1 104 ? 5.273 -56.906 -30.359 1 95.19 104 PRO B CA 1
ATOM 4848 C C . PRO B 1 104 ? 6.082 -57.938 -31.125 1 95.19 104 PRO B C 1
ATOM 4850 O O . PRO B 1 104 ? 6.445 -57.719 -32.281 1 95.19 104 PRO B O 1
ATOM 4853 N N . GLY B 1 105 ? 6.371 -59.031 -30.469 1 92.81 105 GLY B N 1
ATOM 4854 C CA . GLY B 1 105 ? 7.008 -60.156 -31.125 1 92.81 105 GLY B CA 1
ATOM 4855 C C . GLY B 1 105 ? 8.516 -60 -31.25 1 92.81 105 GLY B C 1
ATOM 4856 O O . GLY B 1 105 ? 9.188 -60.875 -31.828 1 92.81 105 GLY B O 1
ATOM 4857 N N . LYS B 1 106 ? 8.992 -58.938 -30.797 1 94 106 LYS B N 1
ATOM 4858 C CA . LYS B 1 106 ? 10.43 -58.688 -30.906 1 94 106 LYS B CA 1
ATOM 4859 C C . LYS B 1 106 ? 11.047 -58.406 -29.531 1 94 106 LYS B C 1
ATOM 4861 O O . LYS B 1 106 ? 10.359 -57.938 -28.625 1 94 106 LYS B O 1
ATOM 4866 N N . ASN B 1 107 ? 12.219 -58.812 -29.422 1 95.44 107 ASN B N 1
ATOM 4867 C CA . ASN B 1 107 ? 12.984 -58.406 -28.25 1 95.44 107 ASN B CA 1
ATOM 4868 C C . ASN B 1 107 ? 13.625 -57.031 -28.453 1 95.44 107 ASN B C 1
ATOM 4870 O O . ASN B 1 107 ? 14.852 -56.906 -28.422 1 95.44 107 ASN B O 1
ATOM 4874 N N . ALA B 1 108 ? 12.742 -56.062 -28.625 1 96.56 108 ALA B N 1
ATOM 4875 C CA . ALA B 1 108 ? 13.164 -54.719 -28.938 1 96.56 108 ALA B CA 1
ATOM 4876 C C . ALA B 1 108 ? 12.141 -53.688 -28.453 1 96.56 108 ALA B C 1
ATOM 4878 O O . ALA B 1 108 ? 10.984 -54.031 -28.188 1 96.56 108 ALA B O 1
ATOM 4879 N N . ILE B 1 109 ? 12.656 -52.531 -28.266 1 97.12 109 ILE B N 1
ATOM 4880 C CA . ILE B 1 109 ? 11.75 -51.438 -27.922 1 97.12 109 ILE B CA 1
ATOM 4881 C C . ILE B 1 109 ? 11.758 -50.375 -29.016 1 97.12 109 ILE B C 1
ATOM 4883 O O . ILE B 1 109 ? 12.703 -50.312 -29.812 1 97.12 109 ILE B O 1
ATOM 4887 N N . SER B 1 110 ? 10.648 -49.688 -29.156 1 97.94 110 SER B N 1
ATOM 4888 C CA . SER B 1 110 ? 10.586 -48.5 -30 1 97.94 110 SER B CA 1
ATOM 4889 C C . SER B 1 110 ? 10.562 -47.219 -29.156 1 97.94 110 SER B C 1
ATOM 4891 O O . SER B 1 110 ? 9.992 -47.188 -28.062 1 97.94 110 SER B O 1
ATOM 4893 N N . ALA B 1 111 ? 11.219 -46.188 -29.578 1 97.88 111 ALA B N 1
ATOM 4894 C CA . ALA B 1 111 ? 11.227 -44.906 -28.922 1 97.88 111 ALA B CA 1
ATOM 4895 C C . ALA B 1 111 ? 11.406 -43.781 -29.938 1 97.88 111 ALA B C 1
ATOM 4897 O O . ALA B 1 111 ? 12.016 -43.969 -31 1 97.88 111 ALA B O 1
ATOM 4898 N N . ILE B 1 112 ? 10.805 -42.656 -29.609 1 97.12 112 ILE B N 1
ATOM 4899 C CA . ILE B 1 112 ? 10.984 -41.438 -30.422 1 97.12 112 ILE B CA 1
ATOM 4900 C C . ILE B 1 112 ? 12.312 -40.781 -30.062 1 97.12 112 ILE B C 1
ATOM 4902 O O . ILE B 1 112 ? 12.555 -40.469 -28.891 1 97.12 112 ILE B O 1
ATOM 4906 N N . ARG B 1 113 ? 13.133 -40.594 -31 1 96.06 113 ARG B N 1
ATOM 4907 C CA . ARG B 1 113 ? 14.414 -39.938 -30.75 1 96.06 113 ARG B CA 1
ATOM 4908 C C . ARG B 1 113 ? 14.453 -38.531 -31.375 1 96.06 113 ARG B C 1
ATOM 4910 O O . ARG B 1 113 ? 14.094 -38.375 -32.531 1 96.06 113 ARG B O 1
ATOM 4917 N N . LEU B 1 114 ? 14.75 -37.594 -30.578 1 93.88 114 LEU B N 1
ATOM 4918 C CA . LEU B 1 114 ? 15.023 -36.219 -31.031 1 93.88 114 LEU B CA 1
ATOM 4919 C C . LEU B 1 114 ? 16.516 -35.938 -31 1 93.88 114 LEU B C 1
ATOM 4921 O O . LEU B 1 114 ? 17.109 -35.781 -29.922 1 93.88 114 LEU B O 1
ATOM 4925 N N . ASP B 1 115 ? 17.094 -35.781 -32.156 1 91.5 115 ASP B N 1
ATOM 4926 C CA . ASP B 1 115 ? 18.531 -35.531 -32.281 1 91.5 115 ASP B CA 1
ATOM 4927 C C . ASP B 1 115 ? 18.844 -34.062 -32.125 1 91.5 115 ASP B C 1
ATOM 4929 O O . ASP B 1 115 ? 17.969 -33.219 -32.312 1 91.5 115 ASP B O 1
ATOM 4933 N N . LEU B 1 116 ? 20.047 -33.781 -31.812 1 87.06 116 LEU B N 1
ATOM 4934 C CA . LEU B 1 116 ? 20.469 -32.406 -31.594 1 87.06 116 LEU B CA 1
ATOM 4935 C C . LEU B 1 116 ? 20.312 -31.578 -32.844 1 87.06 116 LEU B C 1
ATOM 4937 O O . LEU B 1 116 ? 20.188 -30.359 -32.781 1 87.06 116 LEU B O 1
ATOM 4941 N N . ASP B 1 117 ? 20.312 -32.188 -34 1 87 117 ASP B N 1
ATOM 4942 C CA . ASP B 1 117 ? 20.172 -31.469 -35.25 1 87 117 ASP B CA 1
ATOM 4943 C C . ASP B 1 117 ? 18.688 -31.219 -35.562 1 87 117 ASP B C 1
ATOM 4945 O O . ASP B 1 117 ? 18.359 -30.672 -36.625 1 87 117 ASP B O 1
ATOM 4949 N N . GLY B 1 118 ? 17.828 -31.734 -34.781 1 87.62 118 GLY B N 1
ATOM 4950 C CA . GLY B 1 118 ? 16.406 -31.484 -34.969 1 87.62 118 GLY B CA 1
ATOM 4951 C C . GLY B 1 118 ? 15.656 -32.656 -35.594 1 87.62 118 GLY B C 1
ATOM 4952 O O . GLY B 1 118 ? 14.43 -32.656 -35.656 1 87.62 118 GLY B O 1
ATOM 4953 N N . LEU B 1 119 ? 16.391 -33.594 -36.031 1 90.12 119 LEU B N 1
ATOM 4954 C CA . LEU B 1 119 ? 15.758 -34.781 -36.625 1 90.12 119 LEU B CA 1
ATOM 4955 C C . LEU B 1 119 ? 15 -35.562 -35.562 1 90.12 119 LEU B C 1
ATOM 4957 O O . LEU B 1 119 ? 15.547 -35.906 -34.531 1 90.12 119 LEU B O 1
ATOM 4961 N N . GLN B 1 120 ? 13.758 -35.812 -35.812 1 93.5 120 GLN B N 1
ATOM 4962 C CA . GLN B 1 120 ? 12.898 -36.594 -34.938 1 93.5 120 GLN B CA 1
ATOM 4963 C C . GLN B 1 120 ? 12.289 -37.781 -35.688 1 93.5 120 GLN B C 1
ATOM 4965 O O . GLN B 1 120 ? 11.625 -37.594 -36.719 1 93.5 120 GLN B O 1
ATOM 4970 N N . ARG B 1 121 ? 12.555 -39.031 -35.156 1 94.88 121 ARG B N 1
ATOM 4971 C CA . ARG B 1 121 ? 12.023 -40.25 -35.75 1 94.88 121 ARG B CA 1
ATOM 4972 C C . ARG B 1 121 ? 11.766 -41.312 -34.719 1 94.88 121 ARG B C 1
ATOM 4974 O O . ARG B 1 121 ? 12.195 -41.188 -33.562 1 94.88 121 ARG B O 1
ATOM 4981 N N . LEU B 1 122 ? 10.984 -42.25 -35.188 1 97.25 122 LEU B N 1
ATOM 4982 C CA . LEU B 1 122 ? 10.805 -43.469 -34.406 1 97.25 122 LEU B CA 1
ATOM 4983 C C . LEU B 1 122 ? 11.914 -44.469 -34.688 1 97.25 122 LEU B C 1
ATOM 4985 O O . LEU B 1 122 ? 12.172 -44.812 -35.844 1 97.25 122 LEU B O 1
ATOM 4989 N N . TYR B 1 123 ? 12.547 -44.938 -33.625 1 97.5 123 TYR B N 1
ATOM 4990 C CA . TYR B 1 123 ? 13.633 -45.906 -33.75 1 97.5 123 TYR B CA 1
ATOM 4991 C C . TYR B 1 123 ? 13.281 -47.219 -33.031 1 97.5 123 TYR B C 1
ATOM 4993 O O . TYR B 1 123 ? 12.516 -47.219 -32.062 1 97.5 123 TYR B O 1
ATOM 5001 N N . GLU B 1 124 ? 13.812 -48.281 -33.562 1 97.06 124 GLU B N 1
ATOM 5002 C CA . GLU B 1 124 ? 13.867 -49.562 -32.875 1 97.06 124 GLU B CA 1
ATOM 5003 C C . GLU B 1 124 ? 15.203 -49.781 -32.188 1 97.06 124 GLU B C 1
ATOM 5005 O O . GLU B 1 124 ? 16.266 -49.531 -32.75 1 97.06 124 GLU B O 1
ATOM 5010 N N . TYR B 1 125 ? 15.109 -50.156 -30.953 1 96.94 125 TYR B N 1
ATOM 5011 C CA . TYR B 1 125 ? 16.297 -50.5 -30.172 1 96.94 125 TYR B CA 1
ATOM 5012 C C . TYR B 1 125 ? 16.281 -51.969 -29.75 1 96.94 125 TYR B C 1
ATOM 5014 O O . TYR B 1 125 ? 15.328 -52.438 -29.141 1 96.94 125 TYR B O 1
ATOM 5022 N N . ASP B 1 126 ? 17.422 -52.594 -30.109 1 95.25 126 ASP B N 1
ATOM 5023 C CA . ASP B 1 126 ? 17.562 -53.969 -29.609 1 95.25 126 ASP B CA 1
ATOM 5024 C C . ASP B 1 126 ? 17.672 -53.969 -28.078 1 95.25 126 ASP B C 1
ATOM 5026 O O . ASP B 1 126 ? 18.438 -53.219 -27.5 1 95.25 126 ASP B O 1
ATOM 5030 N N . PHE B 1 127 ? 16.953 -54.844 -27.547 1 90.69 127 PHE B N 1
ATOM 5031 C CA . PHE B 1 127 ? 16.828 -54.812 -26.094 1 90.69 127 PHE B CA 1
ATOM 5032 C C . PHE B 1 127 ? 18.141 -55.188 -25.422 1 90.69 127 PHE B C 1
ATOM 5034 O O . PHE B 1 127 ? 18.469 -54.688 -24.344 1 90.69 127 PHE B O 1
ATOM 5041 N N . GLU B 1 128 ? 18.969 -55.969 -26.016 1 87.88 128 GLU B N 1
ATOM 5042 C CA . GLU B 1 128 ? 20.203 -56.469 -25.453 1 87.88 128 GLU B CA 1
ATOM 5043 C C . GLU B 1 128 ? 21.391 -55.625 -25.875 1 87.88 128 GLU B C 1
ATOM 5045 O O . GLU B 1 128 ? 22.234 -55.25 -25.047 1 87.88 128 GLU B O 1
ATOM 5050 N N . THR B 1 129 ? 21.438 -55.188 -27.109 1 90.62 129 THR B N 1
ATOM 5051 C CA . THR B 1 129 ? 22.625 -54.562 -27.641 1 90.62 129 THR B CA 1
ATOM 5052 C C . THR B 1 129 ? 22.469 -53.031 -27.672 1 90.62 129 THR B C 1
ATOM 5054 O O . THR B 1 129 ? 23.438 -52.312 -27.828 1 90.62 129 THR B O 1
ATOM 5057 N N . SER B 1 130 ? 21.266 -52.594 -27.656 1 89.5 130 SER B N 1
ATOM 5058 C CA . SER B 1 130 ? 20.906 -51.188 -27.688 1 89.5 130 SER B CA 1
ATOM 5059 C C . SER B 1 130 ? 21.172 -50.594 -29.078 1 89.5 130 SER B C 1
ATOM 5061 O O . SER B 1 130 ? 21.125 -49.375 -29.234 1 89.5 130 SER B O 1
ATOM 5063 N N . GLU B 1 131 ? 21.438 -51.438 -30 1 93.06 131 GLU B N 1
ATOM 5064 C CA . GLU B 1 131 ? 21.562 -50.938 -31.375 1 93.06 131 GLU B CA 1
ATOM 5065 C C . GLU B 1 131 ? 20.234 -50.375 -31.891 1 93.06 131 GLU B C 1
ATOM 5067 O O . GLU B 1 131 ? 19.188 -50.969 -31.641 1 93.06 131 GLU B O 1
ATOM 5072 N N . SER B 1 132 ? 20.375 -49.25 -32.531 1 94.69 132 SER B N 1
ATOM 5073 C CA . SER B 1 132 ? 19.141 -48.594 -32.969 1 94.69 132 SER B CA 1
ATOM 5074 C C . SER B 1 132 ? 19.062 -48.5 -34.5 1 94.69 132 SER B C 1
ATOM 5076 O O . SER B 1 132 ? 20.078 -48.281 -35.156 1 94.69 132 SER B O 1
ATOM 5078 N N . THR B 1 133 ? 17.891 -48.688 -35.031 1 95.31 133 THR B N 1
ATOM 5079 C CA . THR B 1 133 ? 17.578 -48.5 -36.438 1 95.31 133 THR B CA 1
ATOM 5080 C C . THR B 1 133 ? 16.281 -47.719 -36.625 1 95.31 133 THR B C 1
ATOM 5082 O O . THR B 1 133 ? 15.312 -47.938 -35.875 1 95.31 133 THR B O 1
ATOM 5085 N N . PRO B 1 134 ? 16.281 -46.781 -37.562 1 95.5 134 PRO B N 1
ATOM 5086 C CA . PRO B 1 134 ? 15.023 -46.062 -37.781 1 95.5 134 PRO B CA 1
ATOM 5087 C C . PRO B 1 134 ? 13.914 -46.969 -38.312 1 95.5 134 PRO B C 1
ATOM 5089 O O . PRO B 1 134 ? 14.18 -47.844 -39.156 1 95.5 134 PRO B O 1
ATOM 5092 N N . ILE B 1 135 ? 12.727 -46.75 -37.844 1 95 135 ILE B N 1
ATOM 5093 C CA . ILE B 1 135 ? 11.586 -47.531 -38.281 1 95 135 ILE B CA 1
ATOM 5094 C C . ILE B 1 135 ? 10.906 -46.844 -39.469 1 95 135 ILE B C 1
ATOM 5096 O O . ILE B 1 135 ? 10.461 -47.5 -40.406 1 95 135 ILE B O 1
ATOM 5100 N N . THR B 1 136 ? 10.75 -45.594 -39.344 1 91.5 136 THR B N 1
ATOM 5101 C CA . THR B 1 136 ? 10.141 -44.781 -40.406 1 91.5 136 THR B CA 1
ATOM 5102 C C . THR B 1 136 ? 10.844 -43.438 -40.531 1 91.5 136 THR B C 1
ATOM 5104 O O . THR B 1 136 ? 11.617 -43.062 -39.625 1 91.5 136 THR B O 1
ATOM 5107 N N . ASP B 1 137 ? 10.555 -42.719 -41.625 1 91.81 137 ASP B N 1
ATOM 5108 C CA . ASP B 1 137 ? 11.133 -41.406 -41.844 1 91.81 137 ASP B CA 1
ATOM 5109 C C . ASP B 1 137 ? 10.125 -40.312 -41.469 1 91.81 137 ASP B C 1
ATOM 5111 O O . ASP B 1 137 ? 10.414 -39.125 -41.656 1 91.81 137 ASP B O 1
ATOM 5115 N N . VAL B 1 138 ? 9.055 -40.719 -40.938 1 92.19 138 VAL B N 1
ATOM 5116 C CA . VAL B 1 138 ? 8 -39.781 -40.594 1 92.19 138 VAL B CA 1
ATOM 5117 C C . VAL B 1 138 ? 8.305 -39.156 -39.219 1 92.19 138 VAL B C 1
ATOM 5119 O O . VAL B 1 138 ? 8.812 -39.844 -38.344 1 92.19 138 VAL B O 1
ATOM 5122 N N . LYS B 1 139 ? 7.957 -37.844 -39.094 1 95.12 139 LYS B N 1
ATOM 5123 C CA . LYS B 1 139 ? 8.188 -37.125 -37.844 1 95.12 139 LYS B CA 1
ATOM 5124 C C . LYS B 1 139 ? 7.117 -37.469 -36.781 1 95.12 139 LYS B C 1
ATOM 5126 O O . LYS B 1 139 ? 6.207 -36.688 -36.562 1 95.12 139 LYS B O 1
ATOM 5131 N N . ILE B 1 140 ? 7.293 -38.531 -36.156 1 95.19 140 ILE B N 1
ATOM 5132 C CA . ILE B 1 140 ? 6.309 -39.094 -35.25 1 95.19 140 ILE B CA 1
ATOM 5133 C C . ILE B 1 140 ? 6.438 -38.438 -33.875 1 95.19 140 ILE B C 1
ATOM 5135 O O . ILE B 1 140 ? 7.547 -38.25 -33.375 1 95.19 140 ILE B O 1
ATOM 5139 N N . GLY B 1 141 ? 5.297 -38.031 -33.312 1 95.31 141 GLY B N 1
ATOM 5140 C CA . GLY B 1 141 ? 5.223 -37.5 -31.938 1 95.31 141 GLY B CA 1
ATOM 5141 C C . GLY B 1 141 ? 4.949 -38.594 -30.906 1 95.31 141 GLY B C 1
ATOM 5142 O O . GLY B 1 141 ? 5.645 -38.656 -29.891 1 95.31 141 GLY B O 1
ATOM 5143 N N . TYR B 1 142 ? 3.953 -39.375 -31.141 1 96.94 142 TYR B N 1
ATOM 5144 C CA . TYR B 1 142 ? 3.584 -40.531 -30.297 1 96.94 142 TYR B CA 1
ATOM 5145 C C . TYR B 1 142 ? 3.143 -41.719 -31.156 1 96.94 142 TYR B C 1
ATOM 5147 O O . TYR B 1 142 ? 2.85 -41.562 -32.344 1 96.94 142 TYR B O 1
ATOM 5155 N N . HIS B 1 143 ? 3.168 -42.938 -30.531 1 98.12 143 HIS B N 1
ATOM 5156 C CA . HIS B 1 143 ? 2.82 -44.125 -31.328 1 98.12 143 HIS B CA 1
ATOM 5157 C C . HIS B 1 143 ? 2.256 -45.219 -30.453 1 98.12 143 HIS B C 1
ATOM 5159 O O . HIS B 1 143 ? 2.406 -45.188 -29.219 1 98.12 143 HIS B O 1
ATOM 5165 N N . VAL B 1 144 ? 1.605 -46.156 -31.078 1 98.12 144 VAL B N 1
ATOM 5166 C CA . VAL B 1 144 ? 1.166 -47.406 -30.469 1 98.12 144 VAL B CA 1
ATOM 5167 C C . VAL B 1 144 ? 1.15 -48.531 -31.5 1 98.12 144 VAL B C 1
ATOM 5169 O O . VAL B 1 144 ? 0.792 -48.281 -32.656 1 98.12 144 VAL B O 1
ATOM 5172 N N . TRP B 1 145 ? 1.62 -49.688 -31.094 1 97.62 145 TRP B N 1
ATOM 5173 C CA . TRP B 1 145 ? 1.635 -50.812 -32 1 97.62 145 TRP B CA 1
ATOM 5174 C C . TRP B 1 145 ? 0.288 -51.531 -31.984 1 97.62 145 TRP B C 1
ATOM 5176 O O . TRP B 1 145 ? -0.183 -51.969 -30.938 1 97.62 145 TRP B O 1
ATOM 5186 N N . PHE B 1 146 ? -0.294 -51.594 -33.125 1 96.75 146 PHE B N 1
ATOM 5187 C CA . PHE B 1 146 ? -1.486 -52.438 -33.25 1 96.75 146 PHE B CA 1
ATOM 5188 C C . PHE B 1 146 ? -1.117 -53.906 -33.312 1 96.75 146 PHE B C 1
ATOM 5190 O O . PHE B 1 146 ? -1.741 -54.719 -32.625 1 96.75 146 PHE B O 1
ATOM 5197 N N . ASN B 1 147 ? -0.181 -54.219 -34.031 1 94.31 147 ASN B N 1
ATOM 5198 C CA . ASN B 1 147 ? 0.504 -55.5 -34.094 1 94.31 147 ASN B CA 1
ATOM 5199 C C . ASN B 1 147 ? 1.963 -55.344 -34.531 1 94.31 147 ASN B C 1
ATOM 5201 O O . ASN B 1 147 ? 2.553 -54.281 -34.344 1 94.31 147 ASN B O 1
ATOM 5205 N N . ASP B 1 148 ? 2.59 -56.406 -35.094 1 93.25 148 ASP B N 1
ATOM 5206 C CA . ASP B 1 148 ? 4.035 -56.406 -35.281 1 93.25 148 ASP B CA 1
ATOM 5207 C C . ASP B 1 148 ? 4.402 -55.594 -36.531 1 93.25 148 ASP B C 1
ATOM 5209 O O . ASP B 1 148 ? 5.582 -55.344 -36.812 1 93.25 148 ASP B O 1
ATOM 5213 N N . HIS B 1 149 ? 3.371 -55.188 -37.344 1 94.19 149 HIS B N 1
ATOM 5214 C CA . HIS B 1 149 ? 3.764 -54.469 -38.562 1 94.19 149 HIS B CA 1
ATOM 5215 C C . HIS B 1 149 ? 2.84 -53.281 -38.812 1 94.19 149 HIS B C 1
ATOM 5217 O O . HIS B 1 149 ? 3.084 -52.5 -39.75 1 94.19 149 HIS B O 1
ATOM 5223 N N . ILE B 1 150 ? 1.742 -53.125 -38.062 1 95.81 150 ILE B N 1
ATOM 5224 C CA . ILE B 1 150 ? 0.869 -51.969 -38.188 1 95.81 150 ILE B CA 1
ATOM 5225 C C . ILE B 1 150 ? 1.071 -51.031 -37 1 95.81 150 ILE B C 1
ATOM 5227 O O . ILE B 1 150 ? 0.924 -51.469 -35.844 1 95.81 150 ILE B O 1
ATOM 5231 N N . LEU B 1 151 ? 1.339 -49.812 -37.344 1 96.75 151 LEU B N 1
ATOM 5232 C CA . LEU B 1 151 ? 1.608 -48.781 -36.375 1 96.75 151 LEU B CA 1
ATOM 5233 C C . LEU B 1 151 ? 0.584 -47.656 -36.5 1 96.75 151 LEU B C 1
ATOM 5235 O O . LEU B 1 151 ? 0.243 -47.219 -37.625 1 96.75 151 LEU B O 1
ATOM 5239 N N . VAL B 1 152 ? -0.022 -47.281 -35.344 1 97.94 152 VAL B N 1
ATOM 5240 C CA . VAL B 1 152 ? -0.812 -46.062 -35.281 1 97.94 152 VAL B CA 1
ATOM 5241 C C . VAL B 1 152 ? -0.009 -44.938 -34.594 1 97.94 152 VAL B C 1
ATOM 5243 O O . VAL B 1 152 ? 0.499 -45.156 -33.469 1 97.94 152 VAL B O 1
ATOM 5246 N N . ALA B 1 153 ? 0.131 -43.812 -35.25 1 97.88 153 ALA B N 1
ATOM 5247 C CA . ALA B 1 153 ? 1.041 -42.781 -34.75 1 97.88 153 ALA B CA 1
ATOM 5248 C C . ALA B 1 153 ? 0.474 -41.406 -35 1 97.88 153 ALA B C 1
ATOM 5250 O O . ALA B 1 153 ? -0.331 -41.188 -35.906 1 97.88 153 ALA B O 1
ATOM 5251 N N . THR B 1 154 ? 0.848 -40.5 -34.031 1 97.12 154 THR B N 1
ATOM 5252 C CA . THR B 1 154 ? 0.616 -39.094 -34.281 1 97.12 154 THR B CA 1
ATOM 5253 C C . THR B 1 154 ? 1.818 -38.469 -35 1 97.12 154 THR B C 1
ATOM 5255 O O . THR B 1 154 ? 2.965 -38.75 -34.625 1 97.12 154 THR B O 1
ATOM 5258 N N . VAL B 1 155 ? 1.528 -37.719 -36.031 1 95.38 155 VAL B N 1
ATOM 5259 C CA . VAL B 1 155 ? 2.574 -37.062 -36.812 1 95.38 155 VAL B CA 1
ATOM 5260 C C . VAL B 1 155 ? 2.492 -35.562 -36.625 1 95.38 155 VAL B C 1
ATOM 5262 O O . VAL B 1 155 ? 1.407 -34.969 -36.688 1 95.38 155 VAL B O 1
ATOM 5265 N N . LEU B 1 156 ? 3.654 -35 -36.375 1 91.38 156 LEU B N 1
ATOM 5266 C CA . LEU B 1 156 ? 3.723 -33.562 -36.125 1 91.38 156 LEU B CA 1
ATOM 5267 C C . LEU B 1 156 ? 3.514 -32.75 -37.406 1 91.38 156 LEU B C 1
ATOM 5269 O O . LEU B 1 156 ? 4.172 -33 -38.406 1 91.38 156 LEU B O 1
ATOM 5273 N N . MET B 1 157 ? 2.471 -31.906 -37.375 1 85.19 157 MET B N 1
ATOM 5274 C CA . MET B 1 157 ? 2.193 -30.922 -38.438 1 85.19 157 MET B CA 1
ATOM 5275 C C . MET B 1 157 ? 2.371 -29.5 -37.906 1 85.19 157 MET B C 1
ATOM 5277 O O . MET B 1 157 ? 2.785 -29.312 -36.75 1 85.19 157 MET B O 1
ATOM 5281 N N . GLU B 1 158 ? 2.168 -28.469 -38.812 1 80.12 158 GLU B N 1
ATOM 5282 C CA . GLU B 1 158 ? 2.215 -27.094 -38.344 1 80.12 158 GLU B CA 1
ATOM 5283 C C . GLU B 1 158 ? 1.158 -26.828 -37.281 1 80.12 158 GLU B C 1
ATOM 5285 O O . GLU B 1 158 ? -0.041 -26.906 -37.562 1 80.12 158 GLU B O 1
ATOM 5290 N N . ASN B 1 159 ? 1.406 -26.844 -36.062 1 77.38 159 ASN B N 1
ATOM 5291 C CA . ASN B 1 159 ? 0.612 -26.438 -34.906 1 77.38 159 ASN B CA 1
ATOM 5292 C C . ASN B 1 159 ? -0.362 -27.531 -34.469 1 77.38 159 ASN B C 1
ATOM 5294 O O . ASN B 1 159 ? -1.364 -27.25 -33.812 1 77.38 159 ASN B O 1
ATOM 5298 N N . ARG B 1 160 ? -0.317 -28.719 -35.062 1 85 160 ARG B N 1
ATOM 5299 C CA . ARG B 1 160 ? -1.191 -29.812 -34.656 1 85 160 ARG B CA 1
ATOM 5300 C C . ARG B 1 160 ? -0.506 -31.156 -34.844 1 85 160 ARG B C 1
ATOM 5302 O O . ARG B 1 160 ? 0.602 -31.219 -35.375 1 85 160 ARG B O 1
ATOM 5309 N N . MET B 1 161 ? -1.245 -32.281 -34.406 1 93.25 161 MET B N 1
ATOM 5310 C CA . MET B 1 161 ? -0.826 -33.625 -34.719 1 93.25 161 MET B CA 1
ATOM 5311 C C . MET B 1 161 ? -1.912 -34.375 -35.5 1 93.25 161 MET B C 1
ATOM 5313 O O . MET B 1 161 ? -3.098 -34.25 -35.188 1 93.25 161 MET B O 1
ATOM 5317 N N . ASP B 1 162 ? -1.47 -35.062 -36.438 1 96.19 162 ASP B N 1
ATOM 5318 C CA . ASP B 1 162 ? -2.361 -35.906 -37.219 1 96.19 162 ASP B CA 1
ATOM 5319 C C . ASP B 1 162 ? -2.189 -37.375 -36.812 1 96.19 162 ASP B C 1
ATOM 5321 O O . ASP B 1 162 ? -1.076 -37.812 -36.5 1 96.19 162 ASP B O 1
ATOM 5325 N N . LEU B 1 163 ? -3.314 -38.031 -36.812 1 97.56 163 LEU B N 1
ATOM 5326 C CA . LEU B 1 163 ? -3.281 -39.469 -36.562 1 97.56 163 LEU B CA 1
ATOM 5327 C C . LEU B 1 163 ? -3.121 -40.25 -37.844 1 97.56 163 LEU B C 1
ATOM 5329 O O . LEU B 1 163 ? -3.904 -40.094 -38.781 1 97.56 163 LEU B O 1
ATOM 5333 N N . LYS B 1 164 ? -2.129 -41.156 -37.875 1 97.5 164 LYS B N 1
ATOM 5334 C CA . LYS B 1 164 ? -1.86 -41.938 -39.094 1 97.5 164 LYS B CA 1
ATOM 5335 C C . LYS B 1 164 ? -1.77 -43.406 -38.75 1 97.5 164 LYS B C 1
ATOM 5337 O O . LYS B 1 164 ? -1.269 -43.781 -37.688 1 97.5 164 LYS B O 1
ATOM 5342 N N . VAL B 1 165 ? -2.254 -44.188 -39.688 1 97.56 165 VAL B N 1
ATOM 5343 C CA . VAL B 1 165 ? -2.02 -45.625 -39.688 1 97.56 165 VAL B CA 1
ATOM 5344 C C . VAL B 1 165 ? -0.9 -46 -40.656 1 97.56 165 VAL B C 1
ATOM 5346 O O . VAL B 1 165 ? -0.976 -45.656 -41.844 1 97.56 165 VAL B O 1
ATOM 5349 N N . ILE B 1 166 ? 0.115 -46.656 -40.156 1 96.88 166 ILE B N 1
ATOM 5350 C CA . ILE B 1 166 ? 1.288 -47 -40.938 1 96.88 166 ILE B CA 1
ATOM 5351 C C . ILE B 1 166 ? 1.433 -48.531 -41.031 1 96.88 166 ILE B C 1
ATOM 5353 O O . ILE B 1 166 ? 1.567 -49.188 -40 1 96.88 166 ILE B O 1
ATOM 5357 N N . ASP B 1 167 ? 1.374 -49 -42.219 1 96.12 167 ASP B N 1
ATOM 5358 C CA . ASP B 1 167 ? 1.658 -50.406 -42.469 1 96.12 167 ASP B CA 1
ATOM 5359 C C . ASP B 1 167 ? 3.105 -50.625 -42.938 1 96.12 167 ASP B C 1
ATOM 5361 O O . ASP B 1 167 ? 3.457 -50.312 -44.062 1 96.12 167 ASP B O 1
ATOM 5365 N N . LEU B 1 168 ? 3.867 -51.094 -42.125 1 94.69 168 LEU B N 1
ATOM 5366 C CA . LEU B 1 168 ? 5.305 -51.219 -42.344 1 94.69 168 LEU B CA 1
ATOM 5367 C C . LEU B 1 168 ? 5.617 -52.312 -43.344 1 94.69 168 LEU B C 1
ATOM 5369 O O . LEU B 1 168 ? 6.652 -52.25 -44.031 1 94.69 168 LEU B O 1
ATOM 5373 N N . GLU B 1 169 ? 4.809 -53.312 -43.438 1 94.06 169 GLU B N 1
ATOM 5374 C CA . GLU B 1 169 ? 4.996 -54.375 -44.406 1 94.06 169 GLU B CA 1
ATOM 5375 C C . GLU B 1 169 ? 4.676 -53.906 -45.844 1 94.06 169 GLU B C 1
ATOM 5377 O O . GLU B 1 169 ? 5.43 -54.156 -46.781 1 94.06 169 GLU B O 1
ATOM 5382 N N . LYS B 1 170 ? 3.641 -53.125 -45.969 1 93.81 170 LYS B N 1
ATOM 5383 C CA . LYS B 1 170 ? 3.205 -52.656 -47.281 1 93.81 170 LYS B CA 1
ATOM 5384 C C . LYS B 1 170 ? 3.871 -51.312 -47.625 1 93.81 170 LYS B C 1
ATOM 5386 O O . LYS B 1 170 ? 3.838 -50.875 -48.781 1 93.81 170 LYS B O 1
ATOM 5391 N N . GLY B 1 171 ? 4.352 -50.688 -46.656 1 92.25 171 GLY B N 1
ATOM 5392 C CA . GLY B 1 171 ? 4.953 -49.375 -46.875 1 92.25 171 GLY B CA 1
ATOM 5393 C C . GLY B 1 171 ? 3.938 -48.281 -47.125 1 92.25 171 GLY B C 1
ATOM 5394 O O . GLY B 1 171 ? 4.195 -47.375 -47.938 1 92.25 171 GLY B O 1
ATOM 5395 N N . THR B 1 172 ? 2.795 -48.438 -46.594 1 93.81 172 THR B N 1
ATOM 5396 C CA . THR B 1 172 ? 1.734 -47.438 -46.781 1 93.81 172 THR B CA 1
ATOM 5397 C C . THR B 1 172 ? 1.421 -46.719 -45.5 1 93.81 172 THR B C 1
ATOM 5399 O O . THR B 1 172 ? 1.741 -47.188 -44.406 1 93.81 172 THR B O 1
ATOM 5402 N N . GLN B 1 173 ? 0.925 -45.531 -45.625 1 94.19 173 GLN B N 1
ATOM 5403 C CA . GLN B 1 173 ? 0.451 -44.719 -44.5 1 94.19 173 GLN B CA 1
ATOM 5404 C C . GLN B 1 173 ? -0.811 -43.938 -44.844 1 94.19 173 GLN B C 1
ATOM 5406 O O . GLN B 1 173 ? -0.971 -43.531 -46 1 94.19 173 GLN B O 1
ATOM 5411 N N . GLN B 1 174 ? -1.748 -43.844 -43.969 1 95.56 174 GLN B N 1
ATOM 5412 C CA . GLN B 1 174 ? -3.008 -43.125 -44.188 1 95.56 174 GLN B CA 1
ATOM 5413 C C . GLN B 1 174 ? -3.324 -42.219 -43 1 95.56 174 GLN B C 1
ATOM 5415 O O . GLN B 1 174 ? -3.248 -42.656 -41.844 1 95.56 174 GLN B O 1
ATOM 5420 N N . THR B 1 175 ? -3.648 -40.938 -43.281 1 96.38 175 THR B N 1
ATOM 5421 C CA . THR B 1 175 ? -4.129 -40.031 -42.25 1 96.38 175 THR B CA 1
ATOM 5422 C C . THR B 1 175 ? -5.602 -40.281 -41.938 1 96.38 175 THR B C 1
ATOM 5424 O O . THR B 1 175 ? -6.441 -40.281 -42.844 1 96.38 175 THR B O 1
ATOM 5427 N N . VAL B 1 176 ? -5.914 -40.469 -40.688 1 96.19 176 VAL B N 1
ATOM 5428 C CA . VAL B 1 176 ? -7.277 -40.875 -40.344 1 96.19 176 VAL B CA 1
ATOM 5429 C C . VAL B 1 176 ? -7.969 -39.781 -39.562 1 96.19 176 VAL B C 1
ATOM 5431 O O . VAL B 1 176 ? -9.203 -39.688 -39.531 1 96.19 176 VAL B O 1
ATOM 5434 N N . GLN B 1 177 ? -7.262 -39.031 -38.844 1 94.88 177 GLN B N 1
ATOM 5435 C CA . GLN B 1 177 ? -7.824 -37.938 -38.031 1 94.88 177 GLN B CA 1
ATOM 5436 C C . GLN B 1 177 ? -6.816 -36.812 -37.844 1 94.88 177 GLN B C 1
ATOM 5438 O O . GLN B 1 177 ? -5.621 -37.062 -37.688 1 94.88 177 GLN B O 1
ATOM 5443 N N . GLN B 1 178 ? -7.34 -35.562 -37.875 1 94.94 178 GLN B N 1
ATOM 5444 C CA . GLN B 1 178 ? -6.508 -34.406 -37.562 1 94.94 178 GLN B CA 1
ATOM 5445 C C . GLN B 1 178 ? -6.77 -33.938 -36.125 1 94.94 178 GLN B C 1
ATOM 5447 O O . GLN B 1 178 ? -7.824 -34.219 -35.562 1 94.94 178 GLN B O 1
ATOM 5452 N N . ASN B 1 179 ? -5.801 -33.188 -35.5 1 93.5 179 ASN B N 1
ATOM 5453 C CA . ASN B 1 179 ? -5.918 -32.562 -34.188 1 93.5 179 ASN B CA 1
ATOM 5454 C C . ASN B 1 179 ? -6.152 -33.594 -33.094 1 93.5 179 ASN B C 1
ATOM 5456 O O . ASN B 1 179 ? -7.176 -33.562 -32.406 1 93.5 179 ASN B O 1
ATOM 5460 N N . VAL B 1 180 ? -5.207 -34.469 -32.906 1 95.88 180 VAL B N 1
ATOM 5461 C CA . VAL B 1 180 ? -5.34 -35.531 -31.906 1 95.88 180 VAL B CA 1
ATOM 5462 C C . VAL B 1 180 ? -4.348 -35.312 -30.766 1 95.88 180 VAL B C 1
ATOM 5464 O O . VAL B 1 180 ? -3.457 -34.469 -30.875 1 95.88 180 VAL B O 1
ATOM 5467 N N . GLY B 1 181 ? -4.602 -36 -29.656 1 94.75 181 GLY B N 1
ATOM 5468 C CA . GLY B 1 181 ? -3.752 -35.875 -28.484 1 94.75 181 GLY B CA 1
ATOM 5469 C C . GLY B 1 181 ? -2.65 -36.938 -28.438 1 94.75 181 GLY B C 1
ATOM 5470 O O . GLY B 1 181 ? -2.48 -37.719 -29.375 1 94.75 181 GLY B O 1
ATOM 5471 N N . ARG B 1 182 ? -1.921 -36.938 -27.391 1 95.44 182 ARG B N 1
ATOM 5472 C CA . ARG B 1 182 ? -0.726 -37.75 -27.25 1 95.44 182 ARG B CA 1
ATOM 5473 C C . ARG B 1 182 ? -1.077 -39.156 -26.719 1 95.44 182 ARG B C 1
ATOM 5475 O O . ARG B 1 182 ? -0.247 -40.062 -26.75 1 95.44 182 ARG B O 1
ATOM 5482 N N . SER B 1 183 ? -2.207 -39.344 -26.234 1 96.94 183 SER B N 1
ATOM 5483 C CA . SER B 1 183 ? -2.584 -40.562 -25.578 1 96.94 183 SER B CA 1
ATOM 5484 C C . SER B 1 183 ? -3.131 -41.594 -26.578 1 96.94 183 SER B C 1
ATOM 5486 O O . SER B 1 183 ? -4.258 -41.438 -27.062 1 96.94 183 SER B O 1
ATOM 5488 N N . LEU B 1 184 ? -2.367 -42.625 -26.922 1 97.75 184 LEU B N 1
ATOM 5489 C CA . LEU B 1 184 ? -2.725 -43.719 -27.828 1 97.75 184 LEU B CA 1
ATOM 5490 C C . LEU B 1 184 ? -2.666 -45.062 -27.094 1 97.75 184 LEU B C 1
ATOM 5492 O O . LEU B 1 184 ? -1.665 -45.375 -26.438 1 97.75 184 LEU B O 1
ATOM 5496 N N . HIS B 1 185 ? -3.74 -45.844 -27.234 1 97.38 185 HIS B N 1
ATOM 5497 C CA . HIS B 1 185 ? -3.766 -47.125 -26.547 1 97.38 185 HIS B CA 1
ATOM 5498 C C . HIS B 1 185 ? -4.5 -48.188 -27.375 1 97.38 185 HIS B C 1
ATOM 5500 O O . HIS B 1 185 ? -5.48 -47.875 -28.047 1 97.38 185 HIS B O 1
ATOM 5506 N N . LYS B 1 186 ? -4.012 -49.344 -27.25 1 96.31 186 LYS B N 1
ATOM 5507 C CA . LYS B 1 186 ? -4.848 -50.469 -27.672 1 96.31 186 LYS B CA 1
ATOM 5508 C C . LYS B 1 186 ? -5.969 -50.75 -26.672 1 96.31 186 LYS B C 1
ATOM 5510 O O . LYS B 1 186 ? -5.727 -50.781 -25.469 1 96.31 186 LYS B O 1
ATOM 5515 N N . ILE B 1 187 ? -7.164 -50.875 -27.172 1 96.69 187 ILE B N 1
ATOM 5516 C CA . ILE B 1 187 ? -8.273 -51.219 -26.297 1 96.69 187 ILE B CA 1
ATOM 5517 C C . ILE B 1 187 ? -8.234 -52.719 -25.984 1 96.69 187 ILE B C 1
ATOM 5519 O O . ILE B 1 187 ? -8.328 -53.562 -26.875 1 96.69 187 ILE B O 1
ATOM 5523 N N . PRO B 1 188 ? -8.172 -53 -24.719 1 95 188 PRO B N 1
ATOM 5524 C CA . PRO B 1 188 ? -8.023 -54.438 -24.359 1 95 188 PRO B CA 1
ATOM 5525 C C . PRO B 1 188 ? -9.164 -55.281 -24.891 1 95 188 PRO B C 1
ATOM 5527 O O . PRO B 1 188 ? -10.328 -54.875 -24.828 1 95 188 PR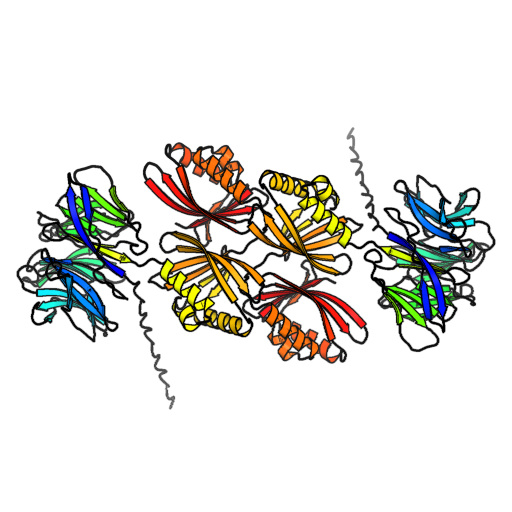O B O 1
ATOM 5530 N N . GLY B 1 189 ? -8.766 -56.469 -25.453 1 92.94 189 GLY B N 1
ATOM 5531 C CA . GLY B 1 189 ? -9.75 -57.438 -25.891 1 92.94 189 GLY B CA 1
ATOM 5532 C C . GLY B 1 189 ? -10.398 -57.062 -27.203 1 92.94 189 GLY B C 1
ATOM 5533 O O . GLY B 1 189 ? -11.375 -57.719 -27.625 1 92.94 189 GLY B O 1
ATOM 5534 N N . THR B 1 190 ? -9.891 -56.031 -27.797 1 95.25 190 THR B N 1
ATOM 5535 C CA . THR B 1 190 ? -10.461 -55.625 -29.078 1 95.25 190 THR B CA 1
ATOM 5536 C C . THR B 1 190 ? -9.359 -55.406 -30.125 1 95.25 190 THR B C 1
ATOM 5538 O O . THR B 1 190 ? -8.172 -55.469 -29.797 1 95.25 190 THR B O 1
ATOM 5541 N N . ASP B 1 191 ? -9.836 -55.25 -31.312 1 95.81 191 ASP B N 1
ATOM 5542 C CA . ASP B 1 191 ? -8.922 -54.875 -32.375 1 95.81 191 ASP B CA 1
ATOM 5543 C C . ASP B 1 191 ? -9.023 -53.375 -32.719 1 95.81 191 ASP B C 1
ATOM 5545 O O . ASP B 1 191 ? -9.055 -53 -33.875 1 95.81 191 ASP B O 1
ATOM 5549 N N . LEU B 1 192 ? -9.156 -52.625 -31.641 1 97.62 192 LEU B N 1
ATOM 5550 C CA . LEU B 1 192 ? -9.305 -51.188 -31.812 1 97.62 192 LEU B CA 1
ATOM 5551 C C . LEU B 1 192 ? -8.211 -50.438 -31.062 1 97.62 192 LEU B C 1
ATOM 5553 O O . LEU B 1 192 ? -7.617 -50.969 -30.125 1 97.62 192 LEU B O 1
ATOM 5557 N N . ILE B 1 193 ? -7.992 -49.219 -31.531 1 98.12 193 ILE B N 1
ATOM 5558 C CA . ILE B 1 193 ? -7.09 -48.281 -30.875 1 98.12 193 ILE B CA 1
ATOM 5559 C C . ILE B 1 193 ? -7.879 -47.062 -30.391 1 98.12 193 ILE B C 1
ATOM 5561 O O . ILE B 1 193 ? -8.781 -46.594 -31.078 1 98.12 193 ILE B O 1
ATOM 5565 N N . SER B 1 194 ? -7.574 -46.688 -29.219 1 98.31 194 SER B N 1
ATOM 5566 C CA . SER B 1 194 ? -8.195 -45.438 -28.734 1 98.31 194 SER B CA 1
ATOM 5567 C C . SER B 1 194 ? -7.262 -44.25 -28.906 1 98.31 194 SER B C 1
ATOM 5569 O O . SER B 1 194 ? -6.039 -44.406 -28.828 1 98.31 194 SER B O 1
ATOM 5571 N N . PHE B 1 195 ? -7.809 -43.062 -29.156 1 98 195 PHE B N 1
ATOM 5572 C CA . PHE B 1 195 ? -7.09 -41.781 -29.266 1 98 195 PHE B CA 1
ATOM 5573 C C . PHE B 1 195 ? -7.953 -40.625 -28.781 1 98 195 PHE B C 1
ATOM 5575 O O . PHE B 1 195 ? -9.148 -40.812 -28.531 1 98 195 PHE B O 1
ATOM 5582 N N . ILE B 1 196 ? -7.297 -39.469 -28.531 1 97.25 196 ILE B N 1
ATOM 5583 C CA . ILE B 1 196 ? -8.008 -38.281 -28.062 1 97.25 196 ILE B CA 1
ATOM 5584 C C . ILE B 1 196 ? -8.203 -37.312 -29.234 1 97.25 196 ILE B C 1
ATOM 5586 O O . ILE B 1 196 ? -7.234 -36.875 -29.859 1 97.25 196 ILE B O 1
ATOM 5590 N N . SER B 1 197 ? -9.414 -36.969 -29.547 1 96.5 197 SER B N 1
ATOM 5591 C CA . SER B 1 197 ? -9.742 -35.906 -30.5 1 96.5 197 SER B CA 1
ATOM 5592 C C . SER B 1 197 ? -9.758 -34.531 -29.812 1 96.5 197 SER B C 1
ATOM 5594 O O . SER B 1 197 ? -10.492 -34.344 -28.844 1 96.5 197 SER B O 1
ATOM 5596 N N . LYS B 1 198 ? -8.953 -33.625 -30.297 1 92 198 LYS B N 1
ATOM 5597 C CA . LYS B 1 198 ? -8.82 -32.312 -29.656 1 92 198 LYS B CA 1
ATOM 5598 C C . LYS B 1 198 ? -9.523 -31.25 -30.484 1 92 198 LYS B C 1
ATOM 5600 O O . LYS B 1 198 ? -8.969 -30.156 -30.688 1 92 198 LYS B O 1
ATOM 5605 N N . LYS B 1 199 ? -10.586 -31.438 -30.797 1 83.88 199 LYS B N 1
ATOM 5606 C CA . LYS B 1 199 ? -11.414 -30.406 -31.422 1 83.88 199 LYS B CA 1
ATOM 5607 C C . LYS B 1 199 ? -12 -29.453 -30.391 1 83.88 199 LYS B C 1
ATOM 5609 O O . LYS B 1 199 ? -11.344 -29.141 -29.391 1 83.88 199 LYS B O 1
ATOM 5614 N N . LYS B 1 200 ? -13.172 -29 -30.297 1 72.31 200 LYS B N 1
ATOM 5615 C CA . LYS B 1 200 ? -13.766 -28.062 -29.344 1 72.31 200 LYS B CA 1
ATOM 5616 C C . LYS B 1 200 ? -13.852 -28.672 -27.953 1 72.31 200 LYS B C 1
ATOM 5618 O O . LYS B 1 200 ? -13.391 -28.078 -26.984 1 72.31 200 LYS B O 1
ATOM 5623 N N . ILE B 1 201 ? -14.422 -29.891 -28.016 1 82.81 201 ILE B N 1
ATOM 5624 C CA . ILE B 1 201 ? -14.461 -30.734 -26.828 1 82.81 201 ILE B CA 1
ATOM 5625 C C . ILE B 1 201 ? -13.578 -31.953 -27.031 1 82.81 201 ILE B C 1
ATOM 5627 O O . ILE B 1 201 ? -13.625 -32.594 -28.078 1 82.81 201 ILE B O 1
ATOM 5631 N N . TRP B 1 202 ? -12.695 -32.219 -26.016 1 90.94 202 TRP B N 1
ATOM 5632 C CA . TRP B 1 202 ? -11.812 -33.375 -26.156 1 90.94 202 TRP B CA 1
ATOM 5633 C C . TRP B 1 202 ? -12.57 -34.688 -25.922 1 90.94 202 TRP B C 1
ATOM 5635 O O . TRP B 1 202 ? -13.211 -34.844 -24.891 1 90.94 202 TRP B O 1
ATOM 5645 N N . GLU B 1 203 ? -12.445 -35.531 -26.875 1 95.38 203 GLU B N 1
ATOM 5646 C CA . GLU B 1 203 ? -13.188 -36.812 -26.828 1 95.38 203 GLU B CA 1
ATOM 5647 C C . GLU B 1 203 ? -12.258 -38 -26.953 1 95.38 203 GLU B C 1
ATOM 5649 O O . GLU B 1 203 ? -11.258 -37.938 -27.672 1 95.38 203 GLU B O 1
ATOM 5654 N N . ILE B 1 204 ? -12.656 -39.062 -26.219 1 97.19 204 ILE B N 1
ATOM 5655 C CA . ILE B 1 204 ? -12.016 -40.344 -26.406 1 97.19 204 ILE B CA 1
ATOM 5656 C C . ILE B 1 204 ? -12.664 -41.094 -27.578 1 97.19 204 ILE B C 1
ATOM 5658 O O . ILE B 1 204 ? -13.883 -41.312 -27.594 1 97.19 204 ILE B O 1
ATOM 5662 N N . MET B 1 205 ? -11.812 -41.438 -28.562 1 98.06 205 MET B N 1
ATOM 5663 C CA . MET B 1 205 ? -12.305 -42.094 -29.781 1 98.06 205 MET B CA 1
ATOM 5664 C C . MET B 1 205 ? -11.703 -43.469 -29.938 1 98.06 205 MET B C 1
ATOM 5666 O O . MET B 1 205 ? -10.609 -43.75 -29.422 1 98.06 205 MET B O 1
ATOM 5670 N N . SER B 1 206 ? -12.461 -44.344 -30.641 1 98.06 206 SER B N 1
ATOM 5671 C CA . SER B 1 206 ? -11.906 -45.594 -31.109 1 98.06 206 SER B CA 1
ATOM 5672 C C . SER B 1 206 ? -11.602 -45.562 -32.594 1 98.06 206 SER B C 1
ATOM 5674 O O . SER B 1 206 ? -12.281 -44.875 -33.344 1 98.06 206 SER B O 1
ATOM 5676 N N . LEU B 1 207 ? -10.586 -46.312 -32.938 1 98.31 207 LEU B N 1
ATOM 5677 C CA . LEU B 1 207 ? -10.164 -46.469 -34.344 1 98.31 207 LEU B CA 1
ATOM 5678 C C . LEU B 1 207 ? -9.961 -47.938 -34.688 1 98.31 207 LEU B C 1
ATOM 5680 O O . LEU B 1 207 ? -9.312 -48.656 -33.969 1 98.31 207 LEU B O 1
ATOM 5684 N N . ASP B 1 208 ? -10.531 -48.312 -35.781 1 97.44 208 ASP B N 1
ATOM 5685 C CA . ASP B 1 208 ? -10.156 -49.562 -36.438 1 97.44 208 ASP B CA 1
ATOM 5686 C C . ASP B 1 208 ? -9.031 -49.344 -37.438 1 97.44 208 ASP B C 1
ATOM 5688 O O . ASP B 1 208 ? -9.25 -48.781 -38.5 1 97.44 208 ASP B O 1
ATOM 5692 N N . PRO B 1 209 ? -7.895 -49.812 -37.094 1 96.31 209 PRO B N 1
ATOM 5693 C CA . PRO B 1 209 ? -6.754 -49.5 -37.969 1 96.31 209 PRO B CA 1
ATOM 5694 C C . PRO B 1 209 ? -6.863 -50.156 -39.344 1 96.31 209 PRO B C 1
ATOM 5696 O O . PRO B 1 209 ? -6.184 -49.75 -40.281 1 96.31 209 PRO B O 1
ATOM 5699 N N . LYS B 1 210 ? -7.609 -51.125 -39.531 1 92.75 210 LYS B N 1
ATOM 5700 C CA . LYS B 1 210 ? -7.754 -51.844 -40.781 1 92.75 210 LYS B CA 1
ATOM 5701 C C . LYS B 1 210 ? -8.695 -51.094 -41.719 1 92.75 210 LYS B C 1
ATOM 5703 O O . LYS B 1 210 ? -8.43 -50.969 -42.938 1 92.75 210 LYS B O 1
ATOM 5708 N N . THR B 1 211 ? -9.75 -50.531 -41.156 1 93.25 211 THR B N 1
ATOM 5709 C CA . THR B 1 211 ? -10.758 -49.906 -42 1 93.25 211 THR B CA 1
ATOM 5710 C C . THR B 1 211 ? -10.586 -48.406 -42 1 93.25 211 THR B C 1
ATOM 5712 O O . THR B 1 211 ? -11.062 -47.719 -42.906 1 93.25 211 THR B O 1
ATOM 5715 N N . GLY B 1 212 ? -10.086 -47.906 -40.906 1 93.69 212 GLY B N 1
ATOM 5716 C CA . GLY B 1 212 ? -9.961 -46.469 -40.781 1 93.69 212 GLY B CA 1
ATOM 5717 C C . GLY B 1 212 ? -11.164 -45.844 -40.094 1 93.69 212 GLY B C 1
ATOM 5718 O O . GLY B 1 212 ? -11.195 -44.625 -39.906 1 93.69 212 GLY B O 1
ATOM 5719 N N . GLU B 1 213 ? -12.094 -46.594 -39.688 1 95.25 213 GLU B N 1
ATOM 5720 C CA . GLU B 1 213 ? -13.305 -46.062 -39.062 1 95.25 213 GLU B CA 1
ATOM 5721 C C . GLU B 1 213 ? -13.078 -45.688 -37.594 1 95.25 213 GLU B C 1
ATOM 5723 O O . GLU B 1 213 ? -12.398 -46.406 -36.875 1 95.25 213 GLU B O 1
ATOM 5728 N N . SER B 1 214 ? -13.586 -44.5 -37.219 1 96.19 214 SER B N 1
ATOM 5729 C CA . SER B 1 214 ? -13.477 -44.031 -35.844 1 96.19 214 SER B CA 1
ATOM 5730 C C . SER B 1 214 ? -14.852 -43.781 -35.219 1 96.19 214 SER B C 1
ATOM 5732 O O . SER B 1 214 ? -15.789 -43.406 -35.938 1 96.19 214 SER B O 1
ATOM 5734 N N . LYS B 1 215 ? -14.938 -44.031 -33.938 1 96.81 215 LYS B N 1
ATOM 5735 C CA . LYS B 1 215 ? -16.172 -43.781 -33.188 1 96.81 215 LYS B CA 1
ATOM 5736 C C . LYS B 1 215 ? -15.891 -43.156 -31.828 1 96.81 215 LYS B C 1
ATOM 5738 O O . LYS B 1 215 ? -14.883 -43.469 -31.188 1 96.81 215 LYS B O 1
ATOM 5743 N N . LYS B 1 216 ? -16.859 -42.406 -31.422 1 96.12 216 LYS B N 1
ATOM 5744 C CA . LYS B 1 216 ? -16.734 -41.75 -30.109 1 96.12 216 LYS B CA 1
ATOM 5745 C C . LYS B 1 216 ? -17.031 -42.75 -29 1 96.12 216 LYS B C 1
ATOM 5747 O O . LYS B 1 216 ? -17.984 -43.531 -29.078 1 96.12 216 LYS B O 1
ATOM 5752 N N . ILE B 1 217 ? -16.203 -42.719 -28 1 96.06 217 ILE B N 1
ATOM 5753 C CA . ILE B 1 217 ? -16.391 -43.562 -26.828 1 96.06 217 ILE B CA 1
ATOM 5754 C C . ILE B 1 217 ? -16.969 -42.75 -25.688 1 96.06 217 ILE B C 1
ATOM 5756 O O . ILE B 1 217 ? -18 -43.094 -25.125 1 96.06 217 ILE B O 1
ATOM 5760 N N . ALA B 1 218 ? -16.266 -41.594 -25.359 1 94.5 218 ALA B N 1
ATOM 5761 C CA . ALA B 1 218 ? -16.672 -40.75 -24.234 1 94.5 218 ALA B CA 1
ATOM 5762 C C . ALA B 1 218 ? -15.992 -39.406 -24.297 1 94.5 218 ALA B C 1
ATOM 5764 O O . ALA B 1 218 ? -15.062 -39.188 -25.078 1 94.5 218 ALA B O 1
ATOM 5765 N N . ASN B 1 219 ? -16.5 -38.469 -23.547 1 93.56 219 ASN B N 1
ATOM 5766 C CA . ASN B 1 219 ? -15.789 -37.219 -23.312 1 93.56 219 ASN B CA 1
ATOM 5767 C C . ASN B 1 219 ? -14.672 -37.406 -22.281 1 93.56 219 ASN B C 1
ATOM 5769 O O . ASN B 1 219 ? -14.805 -38.188 -21.359 1 93.56 219 ASN B O 1
ATOM 5773 N N . THR B 1 220 ? -13.586 -36.688 -22.5 1 93.69 220 THR B N 1
ATOM 5774 C CA . THR B 1 220 ? -12.531 -36.688 -21.5 1 93.69 220 THR B CA 1
ATOM 5775 C C . THR B 1 220 ? -12.984 -35.969 -20.234 1 93.69 220 THR B C 1
ATOM 5777 O O . THR B 1 220 ? -13.977 -35.219 -20.25 1 93.69 220 THR B O 1
ATOM 5780 N N . TYR B 1 221 ? -12.305 -36.188 -19.094 1 90.44 221 TYR B N 1
ATOM 5781 C CA . TYR B 1 221 ? -12.516 -35.438 -17.875 1 90.44 221 TYR B CA 1
ATOM 5782 C C . TYR B 1 221 ? -11.789 -34.094 -17.938 1 90.44 221 TYR B C 1
ATOM 5784 O O . TYR B 1 221 ? -10.562 -34.062 -17.859 1 90.44 221 TYR B O 1
ATOM 5792 N N . ALA B 1 222 ? -12.523 -32.969 -18 1 80.12 222 ALA B N 1
ATOM 5793 C CA . ALA B 1 222 ? -11.984 -31.609 -17.938 1 80.12 222 ALA B CA 1
ATOM 5794 C C . ALA B 1 222 ? -10.812 -31.438 -18.891 1 80.12 222 ALA B C 1
ATOM 5796 O O . ALA B 1 222 ? -9.773 -30.891 -18.516 1 80.12 222 ALA B O 1
ATOM 5797 N N . GLN B 1 223 ? -10.883 -32.031 -20.047 1 82.69 223 GLN B N 1
ATOM 5798 C CA . GLN B 1 223 ? -9.906 -31.891 -21.125 1 82.69 223 GLN B CA 1
ATOM 5799 C C . GLN B 1 223 ? -8.555 -32.469 -20.734 1 82.69 223 GLN B C 1
ATOM 5801 O O . GLN B 1 223 ? -7.512 -31.984 -21.156 1 82.69 223 GLN B O 1
ATOM 5806 N N . GLU B 1 224 ? -8.625 -33.438 -19.844 1 89.81 224 GLU B N 1
ATOM 5807 C CA . GLU B 1 224 ? -7.441 -34.281 -19.594 1 89.81 224 GLU B CA 1
ATOM 5808 C C . GLU B 1 224 ? -7.211 -35.25 -20.719 1 89.81 224 GLU B C 1
ATOM 5810 O O . GLU B 1 224 ? -8.125 -36 -21.094 1 89.81 224 GLU B O 1
ATOM 5815 N N . GLU B 1 225 ? -5.984 -35.312 -21.156 1 90.75 225 GLU B N 1
ATOM 5816 C CA . GLU B 1 225 ? -5.797 -36.094 -22.375 1 90.75 225 GLU B CA 1
ATOM 5817 C C . GLU B 1 225 ? -5.188 -37.469 -22.047 1 90.75 225 GLU B C 1
ATOM 5819 O O . GLU B 1 225 ? -5.273 -38.406 -22.859 1 90.75 225 GLU B O 1
ATOM 5824 N N . ASP B 1 226 ? -4.516 -37.625 -20.969 1 95.75 226 ASP B N 1
ATOM 5825 C CA . ASP B 1 226 ? -3.838 -38.875 -20.688 1 95.75 226 ASP B CA 1
ATOM 5826 C C . ASP B 1 226 ? -4.793 -39.906 -20.047 1 95.75 226 ASP B C 1
ATOM 5828 O O . ASP B 1 226 ? -5.289 -39.656 -18.938 1 95.75 226 ASP B O 1
ATOM 5832 N N . ILE B 1 227 ? -5.012 -40.969 -20.766 1 97 227 ILE B N 1
ATOM 5833 C CA . ILE B 1 227 ? -5.879 -42.031 -20.25 1 97 227 ILE B CA 1
ATOM 5834 C C . ILE B 1 227 ? -5.141 -43.375 -20.281 1 97 227 ILE B C 1
ATOM 5836 O O . ILE B 1 227 ? -4.051 -43.469 -20.859 1 97 227 ILE B O 1
ATOM 5840 N N . CYS B 1 228 ? -5.742 -44.375 -19.672 1 96.81 228 CYS B N 1
ATOM 5841 C CA . CYS B 1 228 ? -5.316 -45.75 -19.75 1 96.81 228 CYS B CA 1
ATOM 5842 C C . CYS B 1 228 ? -6.496 -46.688 -19.578 1 96.81 228 CYS B C 1
ATOM 5844 O O . CYS B 1 228 ? -7.484 -46.344 -18.922 1 96.81 228 CYS B O 1
ATOM 5846 N N . TRP B 1 229 ? -6.406 -47.812 -20.172 1 96.19 229 TRP B N 1
ATOM 5847 C CA . TRP B 1 229 ? -7.496 -48.781 -20.109 1 96.19 229 TRP B CA 1
ATOM 5848 C C . TRP B 1 229 ? -7.211 -49.844 -19.062 1 96.19 229 TRP B C 1
ATOM 5850 O O . TRP B 1 229 ? -6.188 -50.531 -19.141 1 96.19 229 TRP B O 1
ATOM 5860 N N . LEU B 1 230 ? -8.102 -49.969 -18.141 1 94.31 230 LEU B N 1
ATOM 5861 C CA . LEU B 1 230 ? -8.039 -51.094 -17.203 1 94.31 230 LEU B CA 1
ATOM 5862 C C . LEU B 1 230 ? -8.555 -52.375 -17.844 1 94.31 230 LEU B C 1
ATOM 5864 O O . LEU B 1 230 ? -7.984 -53.438 -17.625 1 94.31 230 LEU B O 1
ATOM 5868 N N . ASP B 1 231 ? -9.594 -52.25 -18.5 1 92.44 231 ASP B N 1
ATOM 5869 C CA . ASP B 1 231 ? -10.195 -53.281 -19.359 1 92.44 231 ASP B CA 1
ATOM 5870 C C . ASP B 1 231 ? -11.023 -52.656 -20.469 1 92.44 231 ASP B C 1
ATOM 5872 O O . ASP B 1 231 ? -10.992 -51.438 -20.656 1 92.44 231 ASP B O 1
ATOM 5876 N N . LYS B 1 232 ? -11.719 -53.5 -21.219 1 93.31 232 LYS B N 1
ATOM 5877 C CA . LYS B 1 232 ? -12.383 -53 -22.422 1 93.31 232 LYS B CA 1
ATOM 5878 C C . LYS B 1 232 ? -13.5 -52.031 -22.078 1 93.31 232 LYS B C 1
ATOM 5880 O O . LYS B 1 232 ? -13.953 -51.281 -22.938 1 93.31 232 LYS B O 1
ATOM 5885 N N . ASN B 1 233 ? -13.859 -51.969 -20.766 1 93.38 233 ASN B N 1
ATOM 5886 C CA . ASN B 1 233 ? -15.016 -51.156 -20.406 1 93.38 233 ASN B CA 1
ATOM 5887 C C . ASN B 1 233 ? -14.648 -50.125 -19.359 1 93.38 233 ASN B C 1
ATOM 5889 O O . ASN B 1 233 ? -15.516 -49.344 -18.906 1 93.38 233 ASN B O 1
ATOM 5893 N N . THR B 1 234 ? -13.414 -50.094 -18.984 1 94.19 234 THR B N 1
ATOM 5894 C CA . THR B 1 234 ? -13.039 -49.219 -17.891 1 94.19 234 THR B CA 1
ATOM 5895 C C . THR B 1 234 ? -11.82 -48.375 -18.25 1 94.19 234 THR B C 1
ATOM 5897 O O . THR B 1 234 ? -10.766 -48.906 -18.594 1 94.19 234 THR B O 1
ATOM 5900 N N . ILE B 1 235 ? -11.969 -47.062 -18.125 1 95.94 235 ILE B N 1
ATOM 5901 C CA . ILE B 1 235 ? -10.898 -46.125 -18.438 1 95.94 235 ILE B CA 1
ATOM 5902 C C . ILE B 1 235 ? -10.438 -45.406 -17.172 1 95.94 235 ILE B C 1
ATOM 5904 O O . ILE B 1 235 ? -11.25 -45.094 -16.297 1 95.94 235 ILE B O 1
ATOM 5908 N N . ILE B 1 236 ? -9.109 -45.156 -17.094 1 95.88 236 ILE B N 1
ATOM 5909 C CA . ILE B 1 236 ? -8.523 -44.375 -15.992 1 95.88 236 ILE B CA 1
ATOM 5910 C C . ILE B 1 236 ? -7.859 -43.125 -16.547 1 95.88 236 ILE B C 1
ATOM 5912 O O . ILE B 1 236 ? -7.258 -43.156 -17.625 1 95.88 236 ILE B O 1
ATOM 5916 N N . THR B 1 237 ? -8.062 -42 -15.828 1 96.31 237 THR B N 1
ATOM 5917 C CA . THR B 1 237 ? -7.371 -40.781 -16.172 1 96.31 237 THR B CA 1
ATOM 5918 C C . THR B 1 237 ? -6.863 -40.062 -14.914 1 96.31 237 THR B C 1
ATOM 5920 O O . THR B 1 237 ? -7.25 -40.438 -13.797 1 96.31 237 THR B O 1
ATOM 5923 N N . GLY B 1 238 ? -5.855 -39.188 -15.109 1 94.12 238 GLY B N 1
ATOM 5924 C CA . GLY B 1 238 ? -5.375 -38.312 -14.047 1 94.12 238 GLY B CA 1
ATOM 5925 C C . GLY B 1 238 ? -5.793 -36.875 -14.219 1 94.12 238 GLY B C 1
ATOM 5926 O O . GLY B 1 238 ? -5.891 -36.375 -15.344 1 94.12 238 GLY B O 1
ATOM 5927 N N . ALA B 1 239 ? -6.125 -36.219 -13.109 1 88.31 239 ALA B N 1
ATOM 5928 C CA . ALA B 1 239 ? -6.434 -34.781 -13.086 1 88.31 239 ALA B CA 1
ATOM 5929 C C . ALA B 1 239 ? -5.957 -34.156 -11.781 1 88.31 239 ALA B C 1
ATOM 5931 O O . ALA B 1 239 ? -6.477 -34.469 -10.711 1 88.31 239 ALA B O 1
ATOM 5932 N N . GLY B 1 240 ? -5.02 -33.219 -11.961 1 82.44 240 GLY B N 1
ATOM 5933 C CA . GLY B 1 240 ? -4.441 -32.688 -10.734 1 82.44 240 GLY B CA 1
ATOM 5934 C C . GLY B 1 240 ? -3.818 -33.75 -9.852 1 82.44 240 GLY B C 1
ATOM 5935 O O . GLY B 1 240 ? -2.904 -34.469 -10.281 1 82.44 240 GLY B O 1
ATOM 5936 N N . LYS B 1 241 ? -4.484 -33.906 -8.641 1 84.88 241 LYS B N 1
ATOM 5937 C CA . LYS B 1 241 ? -3.961 -34.875 -7.684 1 84.88 241 LYS B CA 1
ATOM 5938 C C . LYS B 1 241 ? -4.848 -36.094 -7.625 1 84.88 241 LYS B C 1
ATOM 5940 O O . LYS B 1 241 ? -4.75 -36.906 -6.688 1 84.88 241 LYS B O 1
ATOM 5945 N N . MET B 1 242 ? -5.684 -36.188 -8.633 1 90.06 242 MET B N 1
ATOM 5946 C CA . MET B 1 242 ? -6.68 -37.25 -8.562 1 90.06 242 MET B CA 1
ATOM 5947 C C . MET B 1 242 ? -6.484 -38.25 -9.695 1 90.06 242 MET B C 1
ATOM 5949 O O . MET B 1 242 ? -6.035 -37.906 -10.781 1 90.06 242 MET B O 1
ATOM 5953 N N . LEU B 1 243 ? -6.816 -39.531 -9.406 1 93.75 243 LEU B N 1
ATOM 5954 C CA . LEU B 1 243 ? -7.105 -40.531 -10.414 1 93.75 243 LEU B CA 1
ATOM 5955 C C . LEU B 1 243 ? -8.602 -40.781 -10.516 1 93.75 243 LEU B C 1
ATOM 5957 O O . LEU B 1 243 ? -9.289 -40.875 -9.5 1 93.75 243 LEU B O 1
ATOM 5961 N N . LEU B 1 244 ? -9.055 -40.75 -11.734 1 94 244 LEU B N 1
ATOM 5962 C CA . LEU B 1 244 ? -10.477 -40.969 -11.977 1 94 244 LEU B CA 1
ATOM 5963 C C . LEU B 1 244 ? -10.688 -42.156 -12.891 1 94 244 LEU B C 1
ATOM 5965 O O . LEU B 1 244 ? -9.781 -42.562 -13.625 1 94 244 LEU B O 1
ATOM 5969 N N . THR B 1 245 ? -11.906 -42.719 -12.781 1 93.94 245 THR B N 1
ATOM 5970 C CA . THR B 1 245 ? -12.281 -43.812 -13.633 1 93.94 245 THR B CA 1
ATOM 5971 C C . THR B 1 245 ? -13.633 -43.562 -14.289 1 93.94 245 THR B C 1
ATOM 5973 O O . THR B 1 245 ? -14.445 -42.812 -13.781 1 93.94 245 THR B O 1
ATOM 5976 N N . LYS B 1 246 ? -13.75 -44.062 -15.453 1 94.44 246 LYS B N 1
ATOM 5977 C CA . LYS B 1 246 ? -15.016 -44.062 -16.188 1 94.44 246 LYS B CA 1
ATOM 5978 C C . LYS B 1 246 ? -15.375 -45.469 -16.672 1 94.44 246 LYS B C 1
ATOM 5980 O O . LYS B 1 246 ? -14.578 -46.125 -17.344 1 94.44 246 LYS B O 1
ATOM 5985 N N . LYS B 1 247 ? -16.547 -45.875 -16.266 1 93 247 LYS B N 1
ATOM 5986 C CA . LYS B 1 247 ? -17.094 -47.125 -16.75 1 93 247 LYS B CA 1
ATOM 5987 C C . LYS B 1 247 ? -18 -46.906 -17.953 1 93 247 LYS B C 1
ATOM 5989 O O . LYS B 1 247 ? -18.953 -46.125 -17.891 1 93 247 LYS B O 1
ATOM 5994 N N . LEU B 1 248 ? -17.734 -47.594 -18.984 1 92.25 248 LEU B N 1
ATOM 5995 C CA . LEU B 1 248 ? -18.469 -47.375 -20.219 1 92.25 248 LEU B CA 1
ATOM 5996 C C . LEU B 1 248 ? -19.797 -48.125 -20.203 1 92.25 248 LEU B C 1
ATOM 5998 O O . LEU B 1 248 ? -20.703 -47.781 -20.984 1 92.25 248 LEU B O 1
ATOM 6002 N N . SER B 1 249 ? -19.906 -49 -19.359 1 86.31 249 SER B N 1
ATOM 6003 C CA . SER B 1 249 ? -21.156 -49.781 -19.25 1 86.31 249 SER B CA 1
ATOM 6004 C C . SER B 1 249 ? -22.203 -49.031 -18.453 1 86.31 249 SER B C 1
ATOM 6006 O O . SER B 1 249 ? -23.359 -49.406 -18.406 1 86.31 249 SER B O 1
ATOM 6008 N N . SER B 1 250 ? -21.797 -47.969 -17.875 1 81.38 250 SER B N 1
ATOM 6009 C CA . SER B 1 250 ? -22.734 -47.219 -17.047 1 81.38 250 SER B CA 1
ATOM 6010 C C . SER B 1 250 ? -22.844 -45.781 -17.516 1 81.38 250 SER B C 1
ATOM 6012 O O . SER B 1 250 ? -21.953 -45.25 -18.203 1 81.38 250 SER B O 1
ATOM 6014 N N . ASP B 1 251 ? -23.906 -45.188 -17.203 1 80.44 251 ASP B N 1
ATOM 6015 C CA . ASP B 1 251 ? -24.141 -43.781 -17.547 1 80.44 251 ASP B CA 1
ATOM 6016 C C . ASP B 1 251 ? -23.469 -42.844 -16.547 1 80.44 251 ASP B C 1
ATOM 6018 O O . ASP B 1 251 ? -23.516 -41.625 -16.688 1 80.44 251 ASP B O 1
ATOM 6022 N N . ALA B 1 252 ? -22.844 -43.531 -15.68 1 75.56 252 ALA B N 1
ATOM 6023 C CA . ALA B 1 252 ? -22.188 -42.719 -14.656 1 75.56 252 ALA B CA 1
ATOM 6024 C C . ALA B 1 252 ? -21.031 -41.938 -15.25 1 75.56 252 ALA B C 1
ATOM 6026 O O . ALA B 1 252 ? -20.359 -42.406 -16.172 1 75.56 252 ALA B O 1
ATOM 6027 N N . ASP B 1 253 ? -20.922 -40.781 -14.758 1 87.62 253 ASP B N 1
ATOM 6028 C CA . ASP B 1 253 ? -19.812 -39.938 -15.18 1 87.62 253 ASP B CA 1
ATOM 6029 C C . ASP B 1 253 ? -18.516 -40.344 -14.469 1 87.62 253 ASP B C 1
ATOM 6031 O O . ASP B 1 253 ? -18.484 -41.344 -13.758 1 87.62 253 ASP B O 1
ATOM 6035 N N . TRP B 1 254 ? -17.391 -39.688 -14.805 1 90.62 254 TRP B N 1
ATOM 6036 C CA . TRP B 1 254 ? -16.094 -39.969 -14.203 1 90.62 254 TRP B CA 1
ATOM 6037 C C . TRP B 1 254 ? -16.203 -40 -12.68 1 90.62 254 TRP B C 1
ATOM 6039 O O . TRP B 1 254 ? -16.859 -39.156 -12.078 1 90.62 254 TRP B O 1
ATOM 6049 N N . GLU B 1 255 ? -15.633 -41 -12.062 1 89.12 255 GLU B N 1
ATOM 6050 C CA . GLU B 1 255 ? -15.625 -41.156 -10.609 1 89.12 255 GLU B CA 1
ATOM 6051 C C . GLU B 1 255 ? -14.195 -41.125 -10.062 1 89.12 255 GLU B C 1
ATOM 6053 O O . GLU B 1 255 ? -13.281 -41.688 -10.656 1 89.12 255 GLU B O 1
ATOM 6058 N N . THR B 1 256 ? -14.008 -40.5 -8.914 1 89.56 256 THR B N 1
ATOM 6059 C CA . THR B 1 256 ? -12.695 -40.406 -8.289 1 89.56 256 THR B CA 1
ATOM 6060 C C . THR B 1 256 ? -12.305 -41.75 -7.66 1 89.56 256 THR B C 1
ATOM 6062 O O . THR B 1 256 ? -13.078 -42.312 -6.895 1 89.56 256 THR B O 1
ATOM 6065 N N . ILE B 1 257 ? -11.18 -42.188 -8.102 1 88.69 257 ILE B N 1
ATOM 6066 C CA . ILE B 1 257 ? -10.586 -43.375 -7.484 1 88.69 257 ILE B CA 1
ATOM 6067 C C . ILE B 1 257 ? -9.859 -42.969 -6.199 1 88.69 257 ILE B C 1
ATOM 6069 O O . ILE B 1 257 ? -10.078 -43.594 -5.145 1 88.69 257 ILE B O 1
ATOM 6073 N N . ILE B 1 258 ? -9.023 -42 -6.332 1 88.56 258 ILE B N 1
ATOM 6074 C CA . ILE B 1 258 ? -8.188 -41.562 -5.219 1 88.56 258 ILE B CA 1
ATOM 6075 C C . ILE B 1 258 ? -7.738 -40.125 -5.445 1 88.56 258 ILE B C 1
ATOM 6077 O O . ILE B 1 258 ? -7.539 -39.688 -6.586 1 88.56 258 ILE B O 1
ATOM 6081 N N . GLU B 1 259 ? -7.695 -39.406 -4.402 1 87.75 259 GLU B N 1
ATOM 6082 C CA . GLU B 1 259 ? -7.012 -38.094 -4.348 1 87.75 259 GLU B CA 1
ATOM 6083 C C . GLU B 1 259 ? -5.773 -38.188 -3.457 1 87.75 259 GLU B C 1
ATOM 6085 O O . GLU B 1 259 ? -5.871 -38.531 -2.275 1 87.75 259 GLU B O 1
ATOM 6090 N N . PHE B 1 260 ? -4.637 -37.844 -3.988 1 86.56 260 PHE B N 1
ATOM 6091 C CA . PHE B 1 260 ? -3.377 -38 -3.275 1 86.56 260 PHE B CA 1
ATOM 6092 C C . PHE B 1 260 ? -3.084 -36.781 -2.4 1 86.56 260 PHE B C 1
ATOM 6094 O O . PHE B 1 260 ? -3.043 -35.656 -2.891 1 86.56 260 PHE B O 1
ATOM 6101 N N . PRO B 1 261 ? -2.879 -37.062 -1.148 1 77.69 261 PRO B N 1
ATOM 6102 C CA . PRO B 1 261 ? -2.564 -35.969 -0.244 1 77.69 261 PRO B CA 1
ATOM 6103 C C . PRO B 1 261 ? -1.101 -35.531 -0.322 1 77.69 261 PRO B C 1
ATOM 6105 O O . PRO B 1 261 ? -0.743 -34.438 0.157 1 77.69 261 PRO B O 1
ATOM 6108 N N . GLN B 1 262 ? -0.295 -36.375 -0.899 1 77.56 262 GLN B N 1
ATOM 6109 C CA . GLN B 1 262 ? 1.142 -36.094 -0.939 1 77.56 262 GLN B CA 1
ATOM 6110 C C . GLN B 1 262 ? 1.448 -34.812 -1.691 1 77.56 262 GLN B C 1
ATOM 6112 O O . GLN B 1 262 ? 0.923 -34.594 -2.783 1 77.56 262 GLN B O 1
ATOM 6117 N N . GLU B 1 263 ? 2.326 -34 -1.215 1 72.69 263 GLU B N 1
ATOM 6118 C CA . GLU B 1 263 ? 2.719 -32.719 -1.832 1 72.69 263 GLU B CA 1
ATOM 6119 C C . GLU B 1 263 ? 3.475 -32.969 -3.137 1 72.69 263 GLU B C 1
ATOM 6121 O O . GLU B 1 263 ? 3.453 -32.125 -4.031 1 72.69 263 GLU B O 1
ATOM 6126 N N . GLU B 1 264 ? 4.012 -34.156 -3.199 1 78.12 264 GLU B N 1
ATOM 6127 C CA . GLU B 1 264 ? 4.887 -34.469 -4.328 1 78.12 264 GLU B CA 1
ATOM 6128 C C . GLU B 1 264 ? 4.082 -34.938 -5.535 1 78.12 264 GLU B C 1
ATOM 6130 O O . GLU B 1 264 ? 4.617 -35.031 -6.641 1 78.12 264 GLU B O 1
ATOM 6135 N N . ILE B 1 265 ? 2.887 -35.219 -5.332 1 86.38 265 ILE B N 1
ATOM 6136 C CA . ILE B 1 265 ? 2.076 -35.75 -6.43 1 86.38 265 ILE B CA 1
ATOM 6137 C C . ILE B 1 265 ? 1.103 -34.656 -6.902 1 86.38 265 ILE B C 1
ATOM 6139 O O . ILE B 1 265 ? 0.081 -34.406 -6.258 1 86.38 265 ILE B O 1
ATOM 6143 N N . ASN B 1 266 ? 1.562 -34.094 -7.93 1 83.44 266 ASN B N 1
ATOM 6144 C CA . ASN B 1 266 ? 0.73 -33.062 -8.547 1 83.44 266 ASN B CA 1
ATOM 6145 C C . ASN B 1 266 ? 0.629 -33.25 -10.055 1 83.44 266 ASN B C 1
ATOM 6147 O O . ASN B 1 266 ? 1.535 -33.812 -10.68 1 83.44 266 ASN B O 1
ATOM 6151 N N . ASN B 1 267 ? -0.501 -32.812 -10.625 1 83.62 267 ASN B N 1
ATOM 6152 C CA . ASN B 1 267 ? -0.706 -32.812 -12.07 1 83.62 267 ASN B CA 1
ATOM 6153 C C . ASN B 1 267 ? -0.402 -34.188 -12.68 1 83.62 267 ASN B C 1
ATOM 6155 O O . ASN B 1 267 ? 0.427 -34.281 -13.586 1 83.62 267 ASN B O 1
ATOM 6159 N N . ILE B 1 268 ? -1.138 -35.219 -12.258 1 91.31 268 ILE B N 1
ATOM 6160 C CA . ILE B 1 268 ? -0.942 -36.594 -12.695 1 91.31 268 ILE B CA 1
ATOM 6161 C C . ILE B 1 268 ? -1.196 -36.719 -14.195 1 91.31 268 ILE B C 1
ATOM 6163 O O . ILE B 1 268 ? -2.203 -36.188 -14.703 1 91.31 268 ILE B O 1
ATOM 6167 N N . SER B 1 269 ? -0.198 -37.25 -14.812 1 92.44 269 SER B N 1
ATOM 6168 C CA . SER B 1 269 ? -0.29 -37.438 -16.25 1 92.44 269 SER B CA 1
ATOM 6169 C C . SER B 1 269 ? 0.369 -38.75 -16.672 1 92.44 269 SER B C 1
ATOM 6171 O O . SER B 1 269 ? 0.998 -39.438 -15.859 1 92.44 269 SER B O 1
ATOM 6173 N N . ARG B 1 270 ? 0.175 -39.188 -17.922 1 95.12 270 ARG B N 1
ATOM 6174 C CA . ARG B 1 270 ? 0.796 -40.344 -18.562 1 95.12 270 ARG B CA 1
ATOM 6175 C C . ARG B 1 270 ? 0.667 -41.594 -17.688 1 95.12 270 ARG B C 1
ATOM 6177 O O . ARG B 1 270 ? 1.651 -42.062 -17.109 1 95.12 270 ARG B O 1
ATOM 6184 N N . ILE B 1 271 ? -0.401 -42.281 -17.766 1 96.62 271 ILE B N 1
ATOM 6185 C CA . ILE B 1 271 ? -0.729 -43.438 -16.938 1 96.62 271 ILE B CA 1
ATOM 6186 C C . ILE B 1 271 ? -0.497 -44.719 -17.75 1 96.62 271 ILE B C 1
ATOM 6188 O O . ILE B 1 271 ? -0.812 -44.781 -18.938 1 96.62 271 ILE B O 1
ATOM 6192 N N . ALA B 1 272 ? 0.073 -45.719 -17.109 1 97.38 272 ALA B N 1
ATOM 6193 C CA . ALA B 1 272 ? 0.281 -47.031 -17.703 1 97.38 272 ALA B CA 1
ATOM 6194 C C . ALA B 1 272 ? -0.083 -48.156 -16.734 1 97.38 272 ALA B C 1
ATOM 6196 O O . ALA B 1 272 ? 0.147 -48.031 -15.523 1 97.38 272 ALA B O 1
ATOM 6197 N N . ILE B 1 273 ? -0.612 -49.156 -17.25 1 96.44 273 ILE B N 1
ATOM 6198 C CA . ILE B 1 273 ? -0.987 -50.344 -16.469 1 96.44 273 ILE B CA 1
ATOM 6199 C C . ILE B 1 273 ? -0.256 -51.562 -16.984 1 96.44 273 ILE B C 1
ATOM 6201 O O . ILE B 1 273 ? -0.105 -51.75 -18.203 1 96.44 273 ILE B O 1
ATOM 6205 N N . SER B 1 274 ? 0.118 -52.469 -16.047 1 96 274 SER B N 1
ATOM 6206 C CA . SER B 1 274 ? 0.824 -53.688 -16.422 1 96 274 SER B CA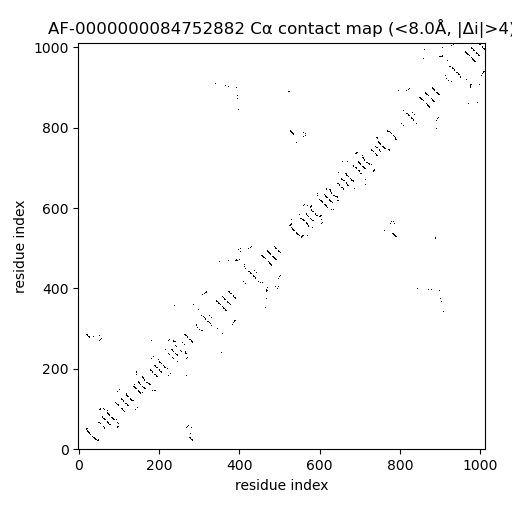 1
ATOM 6207 C C . SER B 1 274 ? -0.098 -54.625 -17.172 1 96 274 SER B C 1
ATOM 6209 O O . SER B 1 274 ? -1.317 -54.594 -16.984 1 96 274 SER B O 1
ATOM 6211 N N . PRO B 1 275 ? 0.527 -55.5 -17.969 1 93.62 275 PRO B N 1
ATOM 6212 C CA . PRO B 1 275 ? -0.288 -56.438 -18.766 1 93.62 275 PRO B CA 1
ATOM 6213 C C . PRO B 1 275 ? -1.218 -57.281 -17.906 1 93.62 275 PRO B C 1
ATOM 6215 O O . PRO B 1 275 ? -2.34 -57.594 -18.328 1 93.62 275 PRO B O 1
ATOM 6218 N N . ASN B 1 276 ? -0.814 -57.562 -16.734 1 93.38 276 ASN B N 1
ATOM 6219 C CA . ASN B 1 276 ? -1.642 -58.406 -15.867 1 93.38 276 ASN B CA 1
ATOM 6220 C C . ASN B 1 276 ? -2.559 -57.562 -14.992 1 93.38 276 ASN B C 1
ATOM 6222 O O . ASN B 1 276 ? -3.242 -58.094 -14.109 1 93.38 276 ASN B O 1
ATOM 6226 N N . SER B 1 277 ? -2.496 -56.312 -15.094 1 93.31 277 SER B N 1
ATOM 6227 C CA . SER B 1 277 ? -3.352 -55.344 -14.406 1 93.31 277 SER B CA 1
ATOM 6228 C C . SER B 1 277 ? -3.109 -55.375 -12.898 1 93.31 277 SER B C 1
ATOM 6230 O O . SER B 1 277 ? -4.047 -55.219 -12.117 1 93.31 277 SER B O 1
ATOM 6232 N N . LYS B 1 278 ? -1.866 -55.562 -12.586 1 94.5 278 LYS B N 1
ATOM 6233 C CA . LYS B 1 278 ? -1.551 -55.594 -11.156 1 94.5 278 LYS B CA 1
ATOM 6234 C C . LYS B 1 278 ? -0.714 -54.406 -10.734 1 94.5 278 LYS B C 1
ATOM 6236 O O . LYS B 1 278 ? -0.497 -54.156 -9.547 1 94.5 278 LYS B O 1
ATOM 6241 N N . ARG B 1 279 ? -0.316 -53.688 -11.742 1 95.94 279 ARG B N 1
ATOM 6242 C CA . ARG B 1 279 ? 0.504 -52.531 -11.445 1 95.94 279 ARG B CA 1
ATOM 6243 C C . ARG B 1 279 ? 0.073 -51.312 -12.289 1 95.94 279 ARG B C 1
ATOM 6245 O O . ARG B 1 279 ? -0.357 -51.469 -13.43 1 95.94 279 ARG B O 1
ATOM 6252 N N . LEU B 1 280 ? 0.188 -50.156 -11.695 1 96.69 280 LEU B N 1
ATOM 6253 C CA . LEU B 1 280 ? -0.112 -48.906 -12.367 1 96.69 280 LEU B CA 1
ATOM 6254 C C . LEU B 1 280 ? 1.011 -47.906 -12.156 1 96.69 280 LEU B C 1
ATOM 6256 O O . LEU B 1 280 ? 1.519 -47.75 -11.039 1 96.69 280 LEU B O 1
ATOM 6260 N N . ALA B 1 281 ? 1.457 -47.312 -13.211 1 97.38 281 ALA B N 1
ATOM 6261 C CA . ALA B 1 281 ? 2.439 -46.25 -13.156 1 97.38 281 ALA B CA 1
ATOM 6262 C C . ALA B 1 281 ? 1.86 -44.938 -13.719 1 97.38 281 ALA B C 1
ATOM 6264 O O . ALA B 1 281 ? 1.08 -44.969 -14.672 1 97.38 281 ALA B O 1
ATOM 6265 N N . PHE B 1 282 ? 2.137 -43.812 -13.047 1 96.81 282 PHE B N 1
ATOM 6266 C CA . PHE B 1 282 ? 1.783 -42.5 -13.625 1 96.81 282 PHE B CA 1
ATOM 6267 C C . PHE B 1 282 ? 2.873 -41.469 -13.352 1 96.81 282 PHE B C 1
ATOM 6269 O O . PHE B 1 282 ? 3.818 -41.75 -12.609 1 96.81 282 PHE B O 1
ATOM 6276 N N . VAL B 1 283 ? 2.762 -40.344 -14.086 1 95.19 283 VAL B N 1
ATOM 6277 C CA . VAL B 1 283 ? 3.705 -39.25 -13.945 1 95.19 283 VAL B CA 1
ATOM 6278 C C . VAL B 1 283 ? 3.1 -38.156 -13.055 1 95.19 283 VAL B C 1
ATOM 6280 O O . VAL B 1 283 ? 1.907 -37.875 -13.156 1 95.19 283 VAL B O 1
ATOM 6283 N N . ALA B 1 284 ? 3.918 -37.688 -12.109 1 91.25 284 ALA B N 1
ATOM 6284 C CA . ALA B 1 284 ? 3.504 -36.562 -11.266 1 91.25 284 ALA B CA 1
ATOM 6285 C C . ALA B 1 284 ? 4.547 -35.438 -11.289 1 91.25 284 ALA B C 1
ATOM 6287 O O . ALA B 1 284 ? 5.742 -35.719 -11.43 1 91.25 284 ALA B O 1
ATOM 6288 N N . GLU B 1 285 ? 4.035 -34.219 -11.258 1 83.5 285 GLU B N 1
ATOM 6289 C CA . GLU B 1 285 ? 4.902 -33.062 -11.141 1 83.5 285 GLU B CA 1
ATOM 6290 C C . GLU B 1 285 ? 5.125 -32.688 -9.68 1 83.5 285 GLU B C 1
ATOM 6292 O O . GLU B 1 285 ? 4.246 -32.875 -8.836 1 83.5 285 GLU B O 1
ATOM 6297 N N . GLU B 1 286 ? 6.312 -32.219 -9.5 1 77.56 286 GLU B N 1
ATOM 6298 C CA . GLU B 1 286 ? 6.543 -31.656 -8.172 1 77.56 286 GLU B CA 1
ATOM 6299 C C . GLU B 1 286 ? 5.75 -30.375 -7.965 1 77.56 286 GLU B C 1
ATOM 6301 O O . GLU B 1 286 ? 5.465 -29.656 -8.922 1 77.56 286 GLU B O 1
ATOM 6306 N N . SER B 1 287 ? 5.359 -30.172 -6.695 1 79.25 287 SER B N 1
ATOM 6307 C CA . SER B 1 287 ? 4.605 -28.953 -6.418 1 79.25 287 SER B CA 1
ATOM 6308 C C . SER B 1 287 ? 5.43 -27.703 -6.738 1 79.25 287 SER B C 1
ATOM 6310 O O . SER B 1 287 ? 6.594 -27.609 -6.344 1 79.25 287 SER B O 1
ATOM 6312 N N . PRO B 1 288 ? 4.766 -26.891 -7.484 1 83.12 288 PRO B N 1
ATOM 6313 C CA . PRO B 1 288 ? 5.477 -25.641 -7.73 1 83.12 288 PRO B CA 1
ATOM 6314 C C . PRO B 1 288 ? 5.785 -24.875 -6.445 1 83.12 288 PRO B C 1
ATOM 6316 O O . PRO B 1 288 ? 6.664 -24.016 -6.434 1 83.12 288 PRO B O 1
ATOM 6319 N N . ALA B 1 289 ? 5.129 -25.172 -5.391 1 87.81 289 ALA B N 1
ATOM 6320 C CA . ALA B 1 289 ? 5.332 -24.5 -4.113 1 87.81 289 ALA B CA 1
ATOM 6321 C C . ALA B 1 289 ? 6.727 -24.781 -3.559 1 87.81 289 ALA B C 1
ATOM 6323 O O . ALA B 1 289 ? 7.246 -24.031 -2.736 1 87.81 289 ALA B O 1
ATOM 6324 N N . LYS B 1 290 ? 7.266 -25.906 -3.992 1 85.5 290 LYS B N 1
ATOM 6325 C CA . LYS B 1 290 ? 8.57 -26.281 -3.465 1 85.5 290 LYS B CA 1
ATOM 6326 C C . LYS B 1 290 ? 9.633 -25.25 -3.82 1 85.5 290 LYS B C 1
ATOM 6328 O O . LYS B 1 290 ? 10.492 -24.922 -2.994 1 85.5 290 LYS B O 1
ATOM 6333 N N . ILE B 1 291 ? 9.57 -24.859 -5.062 1 89.88 291 ILE B N 1
ATOM 6334 C CA . ILE B 1 291 ? 10.562 -23.875 -5.488 1 89.88 291 ILE B CA 1
ATOM 6335 C C . ILE B 1 291 ? 10.367 -22.578 -4.719 1 89.88 291 ILE B C 1
ATOM 6337 O O . ILE B 1 291 ? 11.336 -21.859 -4.426 1 89.88 291 ILE B O 1
ATOM 6341 N N . ILE B 1 292 ? 9.148 -22.188 -4.367 1 95 292 ILE B N 1
ATOM 6342 C CA . ILE B 1 292 ? 8.867 -20.984 -3.598 1 95 292 ILE B CA 1
ATOM 6343 C C . ILE B 1 292 ? 9.391 -21.141 -2.172 1 95 292 ILE B C 1
ATOM 6345 O O . ILE B 1 292 ? 9.984 -20.219 -1.613 1 95 292 ILE B O 1
ATOM 6349 N N . GLN B 1 293 ? 9.195 -22.281 -1.629 1 92.19 293 GLN B N 1
ATOM 6350 C CA . GLN B 1 293 ? 9.742 -22.547 -0.304 1 92.19 293 GLN B CA 1
ATOM 6351 C C . GLN B 1 293 ? 11.266 -22.422 -0.301 1 92.19 293 GLN B C 1
ATOM 6353 O O . GLN B 1 293 ? 11.844 -21.859 0.633 1 92.19 293 GLN B O 1
ATOM 6358 N N . LYS B 1 294 ? 11.82 -22.984 -1.287 1 92.75 294 LYS B N 1
ATOM 6359 C CA . LYS B 1 294 ? 13.266 -22.891 -1.424 1 92.75 294 LYS B CA 1
ATOM 6360 C C . LYS B 1 294 ? 13.727 -21.438 -1.496 1 92.75 294 LYS B C 1
ATOM 6362 O O . LYS B 1 294 ? 14.695 -21.062 -0.84 1 92.75 294 LYS B O 1
ATOM 6367 N N . GLN B 1 295 ? 13.039 -20.688 -2.285 1 96.44 295 GLN B N 1
ATOM 6368 C CA . GLN B 1 295 ? 13.391 -19.281 -2.461 1 96.44 295 GLN B CA 1
ATOM 6369 C C . GLN B 1 295 ? 13.258 -18.516 -1.15 1 96.44 295 GLN B C 1
ATOM 6371 O O . GLN B 1 295 ? 14.109 -17.688 -0.817 1 96.44 295 GLN B O 1
ATOM 6376 N N . VAL B 1 296 ? 12.219 -18.703 -0.353 1 97.31 296 VAL B N 1
ATOM 6377 C CA . VAL B 1 296 ? 11.992 -18.031 0.926 1 97.31 296 VAL B CA 1
ATOM 6378 C C . VAL B 1 296 ? 13.086 -18.422 1.913 1 97.31 296 VAL B C 1
ATOM 6380 O O . VAL B 1 296 ? 13.633 -17.578 2.621 1 97.31 296 VAL B O 1
ATOM 6383 N N . LYS B 1 297 ? 13.414 -19.688 1.952 1 95.62 297 LYS B N 1
ATOM 6384 C CA . LYS B 1 297 ? 14.477 -20.172 2.828 1 95.62 297 LYS B CA 1
ATOM 6385 C C . LYS B 1 297 ? 15.812 -19.531 2.484 1 95.62 297 LYS B C 1
ATOM 6387 O O . LYS B 1 297 ? 16.562 -19.109 3.377 1 95.62 297 LYS B O 1
ATOM 6392 N N . ALA B 1 298 ? 16.078 -19.5 1.21 1 96.44 298 ALA B N 1
ATOM 6393 C CA . ALA B 1 298 ? 17.312 -18.875 0.762 1 96.44 298 ALA B CA 1
ATOM 6394 C C . ALA B 1 298 ? 17.375 -17.406 1.169 1 96.44 298 ALA B C 1
ATOM 6396 O O . ALA B 1 298 ? 18.406 -16.922 1.635 1 96.44 298 ALA B O 1
ATOM 6397 N N . PHE B 1 299 ? 16.297 -16.672 1.013 1 97.88 299 PHE B N 1
ATOM 6398 C CA . PHE B 1 299 ? 16.219 -15.273 1.429 1 97.88 299 PHE B CA 1
ATOM 6399 C C . PHE B 1 299 ? 16.5 -15.141 2.922 1 97.88 299 PHE B C 1
ATOM 6401 O O . PHE B 1 299 ? 17.312 -14.312 3.334 1 97.88 299 PHE B O 1
ATOM 6408 N N . ASN B 1 300 ? 15.836 -15.906 3.732 1 97.06 300 ASN B N 1
ATOM 6409 C CA . ASN B 1 300 ? 15.93 -15.812 5.184 1 97.06 300 ASN B CA 1
ATOM 6410 C C . ASN B 1 300 ? 17.328 -16.172 5.68 1 97.06 300 ASN B C 1
ATOM 6412 O O . ASN B 1 300 ? 17.766 -15.688 6.723 1 97.06 300 ASN B O 1
ATOM 6416 N N . SER B 1 301 ? 18.031 -16.969 4.945 1 96.81 301 SER B N 1
ATOM 6417 C CA . SER B 1 301 ? 19.391 -17.359 5.305 1 96.81 301 SER B CA 1
ATOM 6418 C C . SER B 1 301 ? 20.406 -16.422 4.676 1 96.81 301 SER B C 1
ATOM 6420 O O . SER B 1 301 ? 21.625 -16.641 4.781 1 96.81 301 SER B O 1
ATOM 6422 N N . ARG B 1 302 ? 19.969 -15.5 3.898 1 96.75 302 ARG B N 1
ATOM 6423 C CA . ARG B 1 302 ? 20.797 -14.523 3.199 1 96.75 302 ARG B CA 1
ATOM 6424 C C . ARG B 1 302 ? 21.734 -15.211 2.205 1 96.75 302 ARG B C 1
ATOM 6426 O O . ARG B 1 302 ? 22.891 -14.805 2.043 1 96.75 302 ARG B O 1
ATOM 6433 N N . ASP B 1 303 ? 21.234 -16.328 1.691 1 96.56 303 ASP B N 1
ATOM 6434 C CA . ASP B 1 303 ? 21.922 -17.047 0.619 1 96.56 303 ASP B CA 1
ATOM 6435 C C . ASP B 1 303 ? 21.531 -16.5 -0.749 1 96.56 303 ASP B C 1
ATOM 6437 O O . ASP B 1 303 ? 20.641 -17.047 -1.411 1 96.56 303 ASP B O 1
ATOM 6441 N N . LEU B 1 304 ? 22.234 -15.508 -1.215 1 96.31 304 LEU B N 1
ATOM 6442 C CA . LEU B 1 304 ? 21.875 -14.773 -2.422 1 96.31 304 LEU B CA 1
ATOM 6443 C C . LEU B 1 304 ? 21.969 -15.664 -3.652 1 96.31 304 LEU B C 1
ATOM 6445 O O . LEU B 1 304 ? 21.141 -15.562 -4.566 1 96.31 304 LEU B O 1
ATOM 6449 N N . ASP B 1 305 ? 22.922 -16.531 -3.707 1 95 305 ASP B N 1
ATOM 6450 C CA . ASP B 1 305 ? 23.078 -17.438 -4.84 1 95 305 ASP B CA 1
ATOM 6451 C C . ASP B 1 305 ? 21.906 -18.422 -4.906 1 95 305 ASP B C 1
ATOM 6453 O O . ASP B 1 305 ? 21.328 -18.641 -5.973 1 95 305 ASP B O 1
ATOM 6457 N N . GLY B 1 306 ? 21.641 -18.984 -3.76 1 94.75 306 GLY B N 1
ATOM 6458 C CA . GLY B 1 306 ? 20.5 -19.891 -3.705 1 94.75 306 GLY B CA 1
ATOM 6459 C C . GLY B 1 306 ? 19.188 -19.219 -4.059 1 94.75 306 GLY B C 1
ATOM 6460 O O . GLY B 1 306 ? 18.328 -19.812 -4.723 1 94.75 306 GLY B O 1
ATOM 6461 N N . PHE B 1 307 ? 19.062 -17.984 -3.621 1 97.56 307 PHE B N 1
ATOM 6462 C CA . PHE B 1 307 ? 17.875 -17.219 -3.904 1 97.56 307 PHE B CA 1
ATOM 6463 C C . PHE B 1 307 ? 17.734 -16.953 -5.398 1 97.56 307 PHE B C 1
ATOM 6465 O O . PHE B 1 307 ? 16.703 -17.25 -5.996 1 97.56 307 PHE B O 1
ATOM 6472 N N . ALA B 1 308 ? 18.75 -16.469 -6 1 96.25 308 ALA B N 1
ATOM 6473 C CA . ALA B 1 308 ? 18.719 -16.094 -7.41 1 96.25 308 ALA B CA 1
ATOM 6474 C C . ALA B 1 308 ? 18.531 -17.312 -8.305 1 96.25 308 ALA B C 1
ATOM 6476 O O . ALA B 1 308 ? 17.922 -17.219 -9.367 1 96.25 308 ALA B O 1
ATOM 6477 N N . ALA B 1 309 ? 19 -18.484 -7.859 1 93.75 309 ALA B N 1
ATOM 6478 C CA . ALA B 1 309 ? 18.953 -19.719 -8.641 1 93.75 309 ALA B CA 1
ATOM 6479 C C . ALA B 1 309 ? 17.516 -20.188 -8.828 1 93.75 309 ALA B C 1
ATOM 6481 O O . ALA B 1 309 ? 17.234 -21.016 -9.695 1 93.75 309 ALA B O 1
ATOM 6482 N N . CYS B 1 310 ? 16.625 -19.672 -8.07 1 95.12 310 CYS B N 1
ATOM 6483 C CA . CYS B 1 310 ? 15.234 -20.094 -8.148 1 95.12 310 CYS B CA 1
ATOM 6484 C C . CYS B 1 310 ? 14.508 -19.359 -9.273 1 95.12 310 CYS B C 1
ATOM 6486 O O . CYS B 1 310 ? 13.367 -19.703 -9.609 1 95.12 310 CYS B O 1
ATOM 6488 N N . PHE B 1 311 ? 15.133 -18.375 -9.898 1 96.81 311 PHE B N 1
ATOM 6489 C CA . PHE B 1 311 ? 14.477 -17.516 -10.875 1 96.81 311 PHE B CA 1
ATOM 6490 C C . PHE B 1 311 ? 15.086 -17.703 -12.258 1 96.81 311 PHE B C 1
ATOM 6492 O O . PHE B 1 311 ? 16.266 -18.047 -12.383 1 96.81 311 PHE B O 1
ATOM 6499 N N . VAL B 1 312 ? 14.281 -17.438 -13.312 1 92.31 312 VAL B N 1
ATOM 6500 C CA . VAL B 1 312 ? 14.781 -17.422 -14.688 1 92.31 312 VAL B CA 1
ATOM 6501 C C . VAL B 1 312 ? 15.633 -16.172 -14.914 1 92.31 312 VAL B C 1
ATOM 6503 O O . VAL B 1 312 ? 15.594 -15.242 -14.117 1 92.31 312 VAL B O 1
ATOM 6506 N N . ASP B 1 313 ? 16.344 -16.125 -15.961 1 91.44 313 ASP B N 1
ATOM 6507 C CA . ASP B 1 313 ? 17.234 -15.023 -16.266 1 91.44 313 ASP B CA 1
ATOM 6508 C C . ASP B 1 313 ? 16.469 -13.727 -16.469 1 91.44 313 ASP B C 1
ATOM 6510 O O . ASP B 1 313 ? 16.906 -12.656 -16.047 1 91.44 313 ASP B O 1
ATOM 6514 N N . ASP B 1 314 ? 15.305 -13.805 -17.094 1 96.06 314 ASP B N 1
ATOM 6515 C CA . ASP B 1 314 ? 14.539 -12.609 -17.422 1 96.06 314 ASP B CA 1
ATOM 6516 C C . ASP B 1 314 ? 13.32 -12.469 -16.516 1 96.06 314 ASP B C 1
ATOM 6518 O O . ASP B 1 314 ? 12.242 -12.07 -16.969 1 96.06 314 ASP B O 1
ATOM 6522 N N . VAL B 1 315 ? 13.461 -12.828 -15.312 1 97.75 315 VAL B N 1
ATOM 6523 C CA . VAL B 1 315 ? 12.383 -12.758 -14.336 1 97.75 315 VAL B CA 1
ATOM 6524 C C . VAL B 1 315 ? 11.797 -11.344 -14.312 1 97.75 315 VAL B C 1
ATOM 6526 O O . VAL B 1 315 ? 12.539 -10.359 -14.391 1 97.75 315 VAL B O 1
ATOM 6529 N N . LEU B 1 316 ? 10.484 -11.25 -14.281 1 97.5 316 LEU B N 1
ATOM 6530 C CA . LEU B 1 316 ? 9.773 -9.977 -14.188 1 97.5 316 LEU B CA 1
ATOM 6531 C C . LEU B 1 316 ? 9.242 -9.758 -12.781 1 97.5 316 LEU B C 1
ATOM 6533 O O . LEU B 1 316 ? 8.523 -10.602 -12.234 1 97.5 316 LEU B O 1
ATOM 6537 N N . VAL B 1 317 ? 9.609 -8.664 -12.133 1 97.12 317 VAL B N 1
ATOM 6538 C CA . VAL B 1 317 ? 9.102 -8.281 -10.82 1 97.12 317 VAL B CA 1
ATOM 6539 C C . VAL B 1 317 ? 8.203 -7.047 -10.953 1 97.12 317 VAL B C 1
ATOM 6541 O O . VAL B 1 317 ? 8.617 -6.035 -11.531 1 97.12 317 VAL B O 1
ATOM 6544 N N . SER B 1 318 ? 7 -7.148 -10.422 1 96.88 318 SER B N 1
ATOM 6545 C CA . SER B 1 318 ? 6.016 -6.086 -10.609 1 96.88 318 SER B CA 1
ATOM 6546 C C . SER B 1 318 ? 5.266 -5.793 -9.312 1 96.88 318 SER B C 1
ATOM 6548 O O . SER B 1 318 ? 5.344 -6.562 -8.352 1 96.88 318 SER B O 1
ATOM 6550 N N . ARG B 1 319 ? 4.676 -4.66 -9.289 1 95.44 319 ARG B N 1
ATOM 6551 C CA . ARG B 1 319 ? 3.688 -4.297 -8.281 1 95.44 319 ARG B CA 1
ATOM 6552 C C . ARG B 1 319 ? 2.273 -4.383 -8.844 1 95.44 319 ARG B C 1
ATOM 6554 O O . ARG B 1 319 ? 2.006 -3.885 -9.945 1 95.44 319 ARG B O 1
ATOM 6561 N N . PHE B 1 320 ? 1.466 -5.109 -8.125 1 96.38 320 PHE B N 1
ATOM 6562 C CA . PHE B 1 320 ? 0.071 -5.23 -8.531 1 96.38 320 PHE B CA 1
ATOM 6563 C C . PHE B 1 320 ? -0.597 -3.863 -8.594 1 96.38 320 PHE B C 1
ATOM 6565 O O . PHE B 1 320 ? -0.402 -3.031 -7.703 1 96.38 320 PHE B O 1
ATOM 6572 N N . PRO B 1 321 ? -1.385 -3.578 -9.641 1 91.88 321 PRO B N 1
ATOM 6573 C CA . PRO B 1 321 ? -1.919 -4.547 -10.602 1 91.88 321 PRO B CA 1
ATOM 6574 C C . PRO B 1 321 ? -1.003 -4.75 -11.805 1 91.88 321 PRO B C 1
ATOM 6576 O O . PRO B 1 321 ? -1.109 -5.762 -12.508 1 91.88 321 PRO B O 1
ATOM 6579 N N . ASN B 1 322 ? -0.116 -3.76 -12.164 1 88.31 322 ASN B N 1
ATOM 6580 C CA . ASN B 1 322 ? 0.667 -3.984 -13.375 1 88.31 322 ASN B CA 1
ATOM 6581 C C . ASN B 1 322 ? 1.83 -3.004 -13.484 1 88.31 322 ASN B C 1
ATOM 6583 O O . ASN B 1 322 ? 2.246 -2.643 -14.586 1 88.31 322 ASN B O 1
ATOM 6587 N N . GLU B 1 323 ? 2.4 -2.637 -12.469 1 92.38 323 GLU B N 1
ATOM 6588 C CA . GLU B 1 323 ? 3.541 -1.726 -12.508 1 92.38 323 GLU B CA 1
ATOM 6589 C C . GLU B 1 323 ? 4.859 -2.49 -12.469 1 92.38 323 GLU B C 1
ATOM 6591 O O . GLU B 1 323 ? 5.16 -3.18 -11.492 1 92.38 323 GLU B O 1
ATOM 6596 N N . LYS B 1 324 ? 5.625 -2.312 -13.539 1 94.81 324 LYS B N 1
ATOM 6597 C CA . LYS B 1 324 ? 6.934 -2.953 -13.586 1 94.81 324 LYS B CA 1
ATOM 6598 C C . LYS B 1 324 ? 7.898 -2.297 -12.594 1 94.81 324 LYS B C 1
ATOM 6600 O O . LYS B 1 324 ? 8.094 -1.08 -12.625 1 94.81 324 LYS B O 1
ATOM 6605 N N . MET B 1 325 ? 8.477 -3.002 -11.742 1 94.19 325 MET B N 1
ATOM 6606 C CA . MET B 1 325 ? 9.523 -2.525 -10.844 1 94.19 325 MET B CA 1
ATOM 6607 C C . MET B 1 325 ? 10.898 -2.691 -11.484 1 94.19 325 MET B C 1
ATOM 6609 O O . MET B 1 325 ? 11.656 -1.726 -11.594 1 94.19 325 MET B O 1
ATOM 6613 N N . TYR B 1 326 ? 11.227 -3.92 -11.836 1 95.25 326 TYR B N 1
ATOM 6614 C CA . TYR B 1 326 ? 12.445 -4.211 -12.578 1 95.25 326 TYR B CA 1
ATOM 6615 C C . TYR B 1 326 ? 12.352 -5.57 -13.266 1 95.25 326 TYR B C 1
ATOM 6617 O O . TYR B 1 326 ? 11.398 -6.32 -13.047 1 95.25 326 TYR B O 1
ATOM 6625 N N . GLN B 1 327 ? 13.32 -5.836 -14.156 1 96.75 327 GLN B N 1
ATOM 6626 C CA . GLN B 1 327 ? 13.391 -7.098 -14.891 1 96.75 327 GLN B CA 1
ATOM 6627 C C . GLN B 1 327 ? 14.828 -7.594 -14.984 1 96.75 327 GLN B C 1
ATOM 6629 O O . GLN B 1 327 ? 15.758 -6.797 -15.109 1 96.75 327 GLN B O 1
ATOM 6634 N N . GLY B 1 328 ? 14.961 -8.938 -14.82 1 96.81 328 GLY B N 1
ATOM 6635 C CA . GLY B 1 328 ? 16.266 -9.555 -14.961 1 96.81 328 GLY B CA 1
ATOM 6636 C C . GLY B 1 328 ? 16.812 -10.117 -13.664 1 96.81 328 GLY B C 1
ATOM 6637 O O . GLY B 1 328 ? 16.703 -9.477 -12.609 1 96.81 328 GLY B O 1
ATOM 6638 N N . ASN B 1 329 ? 17.375 -11.281 -13.781 1 96.5 329 ASN B N 1
ATOM 6639 C CA . ASN B 1 329 ? 17.906 -11.977 -12.617 1 96.5 329 ASN B CA 1
ATOM 6640 C C . ASN B 1 329 ? 19.109 -11.242 -12.031 1 96.5 329 ASN B C 1
ATOM 6642 O O . ASN B 1 329 ? 19.25 -11.156 -10.805 1 96.5 329 ASN B O 1
ATOM 6646 N N . ILE B 1 330 ? 19.922 -10.672 -12.836 1 96.44 330 ILE B N 1
ATOM 6647 C CA . ILE B 1 330 ? 21.109 -9.945 -12.383 1 96.44 330 ILE B CA 1
ATOM 6648 C C . ILE B 1 330 ? 20.672 -8.703 -11.602 1 96.44 330 ILE B C 1
ATOM 6650 O O . ILE B 1 330 ? 21.203 -8.438 -10.516 1 96.44 330 ILE B O 1
ATOM 6654 N N . THR B 1 331 ? 19.766 -7.949 -12.18 1 96.5 331 THR B N 1
ATOM 6655 C CA . THR B 1 331 ? 19.234 -6.773 -11.5 1 96.5 331 THR B CA 1
ATOM 6656 C C . THR B 1 331 ? 18.641 -7.156 -10.148 1 96.5 331 THR B C 1
ATOM 6658 O O . THR B 1 331 ? 18.859 -6.461 -9.148 1 96.5 331 THR B O 1
ATOM 6661 N N . MET B 1 332 ? 17.891 -8.219 -10.125 1 96.81 332 MET B N 1
ATOM 6662 C CA . MET B 1 332 ? 17.297 -8.711 -8.891 1 96.81 332 MET B CA 1
ATOM 6663 C C . MET B 1 332 ? 18.375 -9.039 -7.859 1 96.81 332 MET B C 1
ATOM 6665 O O . MET B 1 332 ? 18.281 -8.625 -6.707 1 96.81 332 MET B O 1
ATOM 6669 N N . ARG B 1 333 ? 19.344 -9.766 -8.297 1 96 333 ARG B N 1
ATOM 6670 C CA . ARG B 1 333 ? 20.438 -10.141 -7.414 1 96 333 ARG B CA 1
ATOM 6671 C C . ARG B 1 333 ? 21.125 -8.914 -6.836 1 96 333 ARG B C 1
ATOM 6673 O O . ARG B 1 333 ? 21.406 -8.852 -5.637 1 96 333 ARG B O 1
ATOM 6680 N N . ASP B 1 334 ? 21.375 -7.945 -7.652 1 95.81 334 ASP B N 1
ATOM 6681 C CA . ASP B 1 334 ? 22.016 -6.711 -7.215 1 95.81 334 ASP B CA 1
ATOM 6682 C C . ASP B 1 334 ? 21.172 -5.988 -6.168 1 95.81 334 ASP B C 1
ATOM 6684 O O . ASP B 1 334 ? 21.703 -5.465 -5.188 1 95.81 334 ASP B O 1
ATOM 6688 N N . ASN B 1 335 ? 19.953 -5.867 -6.41 1 95.88 335 ASN B N 1
ATOM 6689 C CA . ASN B 1 335 ? 19.031 -5.215 -5.484 1 95.88 335 ASN B CA 1
ATOM 6690 C C . ASN B 1 335 ? 19.047 -5.887 -4.113 1 95.88 335 ASN B C 1
ATOM 6692 O O . ASN B 1 335 ? 19.109 -5.211 -3.086 1 95.88 335 ASN B O 1
ATOM 6696 N N . TYR B 1 336 ? 19 -7.195 -4.078 1 96.56 336 TYR B N 1
ATOM 6697 C CA . TYR B 1 336 ? 18.969 -7.906 -2.807 1 96.56 336 TYR B CA 1
ATOM 6698 C C . TYR B 1 336 ? 20.328 -7.914 -2.137 1 96.56 336 TYR B C 1
ATOM 6700 O O . TYR B 1 336 ? 20.422 -7.934 -0.907 1 96.56 336 TYR B O 1
ATOM 6708 N N . GLU B 1 337 ? 21.391 -7.875 -2.916 1 96.81 337 GLU B N 1
ATOM 6709 C CA . GLU B 1 337 ? 22.719 -7.707 -2.338 1 96.81 337 GLU B CA 1
ATOM 6710 C C . GLU B 1 337 ? 22.828 -6.391 -1.577 1 96.81 337 GLU B C 1
ATOM 6712 O O . GLU B 1 337 ? 23.297 -6.363 -0.434 1 96.81 337 GLU B O 1
ATOM 6717 N N . ARG B 1 338 ? 22.438 -5.332 -2.227 1 95.81 338 ARG B N 1
ATOM 6718 C CA . ARG B 1 338 ? 22.438 -4.02 -1.588 1 95.81 338 ARG B CA 1
ATOM 6719 C C . ARG B 1 338 ? 21.578 -4.031 -0.328 1 95.81 338 ARG B C 1
ATOM 6721 O O . ARG B 1 338 ? 21.984 -3.514 0.713 1 95.81 338 ARG B O 1
ATOM 6728 N N . PHE B 1 339 ? 20.438 -4.629 -0.439 1 96.62 339 PHE B N 1
ATOM 6729 C CA . PHE B 1 339 ? 19.516 -4.734 0.686 1 96.62 339 PHE B CA 1
ATOM 6730 C C . PHE B 1 339 ? 20.188 -5.414 1.873 1 96.62 339 PHE B C 1
ATOM 6732 O O . PHE B 1 339 ? 20.141 -4.91 2.996 1 96.62 339 PHE B O 1
ATOM 6739 N N . PHE B 1 340 ? 20.797 -6.504 1.64 1 95.94 340 PHE B N 1
ATOM 6740 C CA . PHE B 1 340 ? 21.422 -7.273 2.711 1 95.94 340 PHE B CA 1
ATOM 6741 C C . PHE B 1 340 ? 22.594 -6.508 3.312 1 95.94 340 PHE B C 1
ATOM 6743 O O . PHE B 1 340 ? 22.875 -6.629 4.508 1 95.94 340 PHE B O 1
ATOM 6750 N N . GLU B 1 341 ? 23.234 -5.703 2.529 1 96 341 GLU B N 1
ATOM 6751 C CA . GLU B 1 341 ? 24.328 -4.883 3.025 1 96 341 GLU B CA 1
ATOM 6752 C C . GLU B 1 341 ? 23.828 -3.766 3.932 1 96 341 GLU B C 1
ATOM 6754 O O . GLU B 1 341 ? 24.5 -3.391 4.898 1 96 341 GLU B O 1
ATOM 6759 N N . ASN B 1 342 ? 22.641 -3.32 3.627 1 95.94 342 ASN B N 1
ATOM 6760 C CA . ASN B 1 342 ? 22.125 -2.123 4.277 1 95.94 342 ASN B CA 1
ATOM 6761 C C . ASN B 1 342 ? 21.266 -2.471 5.492 1 95.94 342 ASN B C 1
ATOM 6763 O O . ASN B 1 342 ? 20.984 -1.61 6.328 1 95.94 342 ASN B O 1
ATOM 6767 N N . VAL B 1 343 ? 20.781 -3.684 5.527 1 95.44 343 VAL B N 1
ATOM 6768 C CA . VAL B 1 343 ? 19.859 -4.098 6.582 1 95.44 343 VAL B CA 1
ATOM 6769 C C . VAL B 1 343 ? 20.547 -5.121 7.488 1 95.44 343 VAL B C 1
ATOM 6771 O O . VAL B 1 343 ? 21.188 -6.059 7.004 1 95.44 343 VAL B O 1
ATOM 6774 N N . LYS B 1 344 ? 20.375 -4.957 8.805 1 95.06 344 LYS B N 1
ATOM 6775 C CA . LYS B 1 344 ? 21.031 -5.832 9.766 1 95.06 344 LYS B CA 1
ATOM 6776 C C . LYS B 1 344 ? 20.328 -7.188 9.852 1 95.06 344 LYS B C 1
ATOM 6778 O O . LYS B 1 344 ? 20.984 -8.227 9.938 1 95.06 344 LYS B O 1
ATOM 6783 N N . SER B 1 345 ? 19.031 -7.172 9.891 1 96.31 345 SER B N 1
ATOM 6784 C CA . SER B 1 345 ? 18.25 -8.398 9.984 1 96.31 345 SER B CA 1
ATOM 6785 C C . SER B 1 345 ? 16.953 -8.297 9.172 1 96.31 345 SER B C 1
ATOM 6787 O O . SER B 1 345 ? 16.328 -7.242 9.141 1 96.31 345 SER B O 1
ATOM 6789 N N . SER B 1 346 ? 16.656 -9.359 8.523 1 96.69 346 SER B N 1
ATOM 6790 C CA . SER B 1 346 ? 15.414 -9.445 7.75 1 96.69 346 SER B CA 1
ATOM 6791 C C . SER B 1 346 ? 14.875 -10.867 7.73 1 96.69 346 SER B C 1
ATOM 6793 O O . SER B 1 346 ? 15.633 -11.828 7.844 1 96.69 346 SER B O 1
ATOM 6795 N N . SER B 1 347 ? 13.508 -11.008 7.637 1 97.19 347 SER B N 1
ATOM 6796 C CA . SER B 1 347 ? 12.875 -12.32 7.516 1 97.19 347 SER B CA 1
ATOM 6797 C C . SER B 1 347 ? 11.516 -12.211 6.84 1 97.19 347 SER B C 1
ATOM 6799 O O . SER B 1 347 ? 10.883 -11.148 6.863 1 97.19 347 SER B O 1
ATOM 6801 N N . VAL B 1 348 ? 11.125 -13.32 6.223 1 97.75 348 VAL B N 1
ATOM 6802 C CA . VAL B 1 348 ? 9.805 -13.484 5.625 1 97.75 348 VAL B CA 1
ATOM 6803 C C . VAL B 1 348 ? 9.156 -14.766 6.148 1 97.75 348 VAL B C 1
ATOM 6805 O O . VAL B 1 348 ? 9.797 -15.828 6.168 1 97.75 348 VAL B O 1
ATOM 6808 N N . GLU B 1 349 ? 7.938 -14.641 6.633 1 96.94 349 GLU B N 1
ATOM 6809 C CA . GLU B 1 349 ? 7.121 -15.781 7.039 1 96.94 349 GLU B CA 1
ATOM 6810 C C . GLU B 1 349 ? 5.879 -15.906 6.164 1 96.94 349 GLU B C 1
ATOM 6812 O O . GLU B 1 349 ? 5.074 -14.977 6.078 1 96.94 349 GLU B O 1
ATOM 6817 N N . VAL B 1 350 ? 5.785 -17.062 5.508 1 96.5 350 VAL B N 1
ATOM 6818 C CA . VAL B 1 350 ? 4.574 -17.344 4.746 1 96.5 350 VAL B CA 1
ATOM 6819 C C . VAL B 1 350 ? 3.471 -17.812 5.688 1 96.5 350 VAL B C 1
ATOM 6821 O O . VAL B 1 350 ? 3.572 -18.891 6.285 1 96.5 350 VAL B O 1
ATOM 6824 N N . VAL B 1 351 ? 2.367 -17.047 5.73 1 95.75 351 VAL B N 1
ATOM 6825 C CA . VAL B 1 351 ? 1.347 -17.359 6.727 1 95.75 351 VAL B CA 1
ATOM 6826 C C . VAL B 1 351 ? 0.124 -17.969 6.039 1 95.75 351 VAL B C 1
ATOM 6828 O O . VAL B 1 351 ? -0.734 -18.562 6.699 1 95.75 351 VAL B O 1
ATOM 6831 N N . ASN B 1 352 ? -0.023 -17.828 4.812 1 95.62 352 ASN B N 1
ATOM 6832 C CA . ASN B 1 352 ? -1.075 -18.391 3.969 1 95.62 352 ASN B CA 1
ATOM 6833 C C . ASN B 1 352 ? -0.587 -18.609 2.541 1 95.62 352 ASN B C 1
ATOM 6835 O O . ASN B 1 352 ? 0.259 -17.875 2.045 1 95.62 352 ASN B O 1
ATOM 6839 N N . ARG B 1 353 ? -1.042 -19.703 1.868 1 95.62 353 ARG B N 1
ATOM 6840 C CA . ARG B 1 353 ? -0.616 -20 0.507 1 95.62 353 ARG B CA 1
ATOM 6841 C C . ARG B 1 353 ? -1.779 -20.531 -0.324 1 95.62 353 ARG B C 1
ATOM 6843 O O . ARG B 1 353 ? -2.555 -21.375 0.145 1 95.62 353 ARG B O 1
ATOM 6850 N N . ILE B 1 354 ? -1.925 -19.953 -1.497 1 94 354 ILE B N 1
ATOM 6851 C CA . ILE B 1 354 ? -2.854 -20.438 -2.516 1 94 354 ILE B CA 1
ATOM 6852 C C . ILE B 1 354 ? -2.074 -20.984 -3.709 1 94 354 ILE B C 1
ATOM 6854 O O . ILE B 1 354 ? -1.099 -20.375 -4.156 1 94 354 ILE B O 1
ATOM 6858 N N . ILE B 1 355 ? -2.492 -22.203 -4.148 1 88.31 355 ILE B N 1
ATOM 6859 C CA . ILE B 1 355 ? -1.865 -22.797 -5.316 1 88.31 355 ILE B CA 1
ATOM 6860 C C . ILE B 1 355 ? -2.924 -23.094 -6.383 1 88.31 355 ILE B C 1
ATOM 6862 O O . ILE B 1 355 ? -3.941 -23.719 -6.098 1 88.31 355 ILE B O 1
ATOM 6866 N N . LEU B 1 356 ? -2.73 -22.562 -7.535 1 87.69 356 LEU B N 1
ATOM 6867 C CA . LEU B 1 356 ? -3.543 -22.859 -8.711 1 87.69 356 LEU B CA 1
ATOM 6868 C C . LEU B 1 356 ? -2.668 -23.047 -9.945 1 87.69 356 LEU B C 1
ATOM 6870 O O . LEU B 1 356 ? -2.178 -22.062 -10.516 1 87.69 356 LEU B O 1
ATOM 6874 N N . GLY B 1 357 ? -2.574 -24.281 -10.305 1 79.31 357 GLY B N 1
ATOM 6875 C CA . GLY B 1 357 ? -1.656 -24.547 -11.398 1 79.31 357 GLY B CA 1
ATOM 6876 C C . GLY B 1 357 ? -0.231 -24.125 -11.102 1 79.31 357 GLY B C 1
ATOM 6877 O O . GLY B 1 357 ? 0.344 -24.516 -10.086 1 79.31 357 GLY B O 1
ATOM 6878 N N . ASN B 1 358 ? 0.259 -23.281 -12.008 1 84.69 358 ASN B N 1
ATOM 6879 C CA . ASN B 1 358 ? 1.636 -22.812 -11.859 1 84.69 358 ASN B CA 1
ATOM 6880 C C . ASN B 1 358 ? 1.703 -21.484 -11.117 1 84.69 358 ASN B C 1
ATOM 6882 O O . ASN B 1 358 ? 2.752 -20.844 -11.086 1 84.69 358 ASN B O 1
ATOM 6886 N N . THR B 1 359 ? 0.593 -21.078 -10.594 1 92.62 359 THR B N 1
ATOM 6887 C CA . THR B 1 359 ? 0.524 -19.828 -9.844 1 92.62 359 THR B CA 1
ATOM 6888 C C . THR B 1 359 ? 0.467 -20.109 -8.344 1 92.62 359 THR B C 1
ATOM 6890 O O . THR B 1 359 ? -0.357 -20.906 -7.879 1 92.62 359 THR B O 1
ATOM 6893 N N . ILE B 1 360 ? 1.37 -19.516 -7.684 1 94.94 360 ILE B N 1
ATOM 6894 C CA . ILE B 1 360 ? 1.4 -19.594 -6.23 1 94.94 360 ILE B CA 1
ATOM 6895 C C . ILE B 1 360 ? 1.234 -18.203 -5.633 1 94.94 360 ILE B C 1
ATOM 6897 O O . ILE B 1 360 ? 1.894 -17.25 -6.062 1 94.94 360 ILE B O 1
ATOM 6901 N N . ILE B 1 361 ? 0.34 -18.047 -4.641 1 97.88 361 ILE B N 1
ATOM 6902 C CA . ILE B 1 361 ? 0.129 -16.781 -3.943 1 97.88 361 ILE B CA 1
ATOM 6903 C C . ILE B 1 361 ? 0.454 -16.953 -2.461 1 97.88 361 ILE B C 1
ATOM 6905 O O . ILE B 1 361 ? -0.179 -17.75 -1.766 1 97.88 361 ILE B O 1
ATOM 6909 N N . ASP B 1 362 ? 1.418 -16.203 -2.014 1 97.94 362 ASP B N 1
ATOM 6910 C CA . ASP B 1 362 ? 1.832 -16.25 -0.615 1 97.94 362 ASP B CA 1
ATOM 6911 C C . ASP B 1 362 ? 1.423 -14.984 0.132 1 97.94 362 ASP B C 1
ATOM 6913 O O . ASP B 1 362 ? 1.706 -13.875 -0.32 1 97.94 362 ASP B O 1
ATOM 6917 N N . GLU B 1 363 ? 0.677 -15.148 1.174 1 98 363 GLU B N 1
ATOM 6918 C CA . GLU B 1 363 ? 0.592 -14.094 2.18 1 98 363 GLU B CA 1
ATOM 6919 C C . GLU B 1 363 ? 1.817 -14.094 3.09 1 98 363 GLU B C 1
ATOM 6921 O O . GLU B 1 363 ? 2.119 -15.109 3.729 1 98 363 GLU B O 1
ATOM 6926 N N . GLU B 1 364 ? 2.482 -12.914 3.176 1 97.44 364 GLU B N 1
ATOM 6927 C CA . GLU B 1 364 ? 3.783 -12.898 3.838 1 97.44 364 GLU B CA 1
ATOM 6928 C C . GLU B 1 364 ? 3.834 -11.844 4.934 1 97.44 364 GLU B C 1
ATOM 6930 O O . GLU B 1 364 ? 3.383 -10.711 4.738 1 97.44 364 GLU B O 1
ATOM 6935 N N . LYS B 1 365 ? 4.297 -12.188 6.105 1 96.5 365 LYS B N 1
ATOM 6936 C CA . LYS B 1 365 ? 4.727 -11.258 7.148 1 96.5 365 LYS B CA 1
ATOM 6937 C C . LYS B 1 365 ? 6.242 -11.055 7.117 1 96.5 365 LYS B C 1
ATOM 6939 O O . LYS B 1 365 ? 6.996 -12.023 7.031 1 96.5 365 LYS B O 1
ATOM 6944 N N . THR B 1 366 ? 6.637 -9.836 7.059 1 96.38 366 THR B N 1
ATOM 6945 C CA . THR B 1 366 ? 8.062 -9.539 6.938 1 96.38 366 THR B CA 1
ATOM 6946 C C . THR B 1 366 ? 8.57 -8.805 8.18 1 96.38 366 THR B C 1
ATOM 6948 O O . THR B 1 366 ? 7.777 -8.234 8.938 1 96.38 366 THR B O 1
ATOM 6951 N N . LYS B 1 367 ? 9.828 -8.883 8.461 1 95.81 367 LYS B N 1
ATOM 6952 C CA . LYS B 1 367 ? 10.539 -8.125 9.484 1 95.81 367 LYS B CA 1
ATOM 6953 C C . LYS B 1 367 ? 11.852 -7.562 8.945 1 95.81 367 LYS B C 1
ATOM 6955 O O . LYS B 1 367 ? 12.648 -8.289 8.359 1 95.81 367 LYS B O 1
ATOM 6960 N N . VAL B 1 368 ? 12.07 -6.293 9.023 1 95.62 368 VAL B N 1
ATOM 6961 C CA . VAL B 1 368 ? 13.305 -5.629 8.625 1 95.62 368 VAL B CA 1
ATOM 6962 C C . VAL B 1 368 ? 13.805 -4.746 9.766 1 95.62 368 VAL B C 1
ATOM 6964 O O . VAL B 1 368 ? 13.18 -3.74 10.102 1 95.62 368 VAL B O 1
ATOM 6967 N N . ASP B 1 369 ? 14.875 -5.102 10.359 1 94.31 369 ASP B N 1
ATOM 6968 C CA . ASP B 1 369 ? 15.469 -4.391 11.492 1 94.31 369 ASP B CA 1
ATOM 6969 C C . ASP B 1 369 ? 14.414 -4.086 12.555 1 94.31 369 ASP B C 1
ATOM 6971 O O . ASP B 1 369 ? 14.32 -2.955 13.039 1 94.31 369 ASP B O 1
ATOM 6975 N N . GLY B 1 370 ? 13.57 -5.023 12.828 1 91.75 370 GLY B N 1
ATOM 6976 C CA . GLY B 1 370 ? 12.594 -4.938 13.898 1 91.75 370 GLY B CA 1
ATOM 6977 C C . GLY B 1 370 ? 11.258 -4.383 13.445 1 91.75 370 GLY B C 1
ATOM 6978 O O . GLY B 1 370 ? 10.273 -4.434 14.18 1 91.75 370 GLY B O 1
ATOM 6979 N N . ARG B 1 371 ? 11.164 -3.844 12.234 1 92.62 371 ARG B N 1
ATOM 6980 C CA . ARG B 1 371 ? 9.922 -3.293 11.711 1 92.62 371 ARG B CA 1
ATOM 6981 C C . ARG B 1 371 ? 9.078 -4.375 11.039 1 92.62 371 ARG B C 1
ATOM 6983 O O . ARG B 1 371 ? 9.57 -5.098 10.164 1 92.62 371 ARG B O 1
ATOM 6990 N N . ASP B 1 372 ? 7.855 -4.438 11.398 1 93.31 372 ASP B N 1
ATOM 6991 C CA . ASP B 1 372 ? 6.945 -5.426 10.836 1 93.31 372 ASP B CA 1
ATOM 6992 C C . ASP B 1 372 ? 6.391 -4.953 9.492 1 93.31 372 ASP B C 1
ATOM 6994 O O . ASP B 1 372 ? 6.23 -3.75 9.266 1 93.31 372 ASP B O 1
ATOM 6998 N N . GLY B 1 373 ? 6.172 -5.922 8.594 1 94.38 373 GLY B N 1
ATOM 6999 C CA . GLY B 1 373 ? 5.543 -5.652 7.309 1 94.38 373 GLY B CA 1
ATOM 7000 C C . GLY B 1 373 ? 4.57 -6.734 6.883 1 94.38 373 GLY B C 1
ATOM 7001 O O . GLY B 1 373 ? 4.5 -7.797 7.504 1 94.38 373 GLY B O 1
ATOM 7002 N N . HIS B 1 374 ? 3.713 -6.43 6.012 1 95.75 374 HIS B N 1
ATOM 7003 C CA . HIS B 1 374 ? 2.711 -7.312 5.426 1 95.75 374 HIS B CA 1
ATOM 7004 C C . HIS B 1 374 ? 2.637 -7.133 3.912 1 95.75 374 HIS B C 1
ATOM 7006 O O . HIS B 1 374 ? 2.629 -6.004 3.416 1 95.75 374 HIS B O 1
ATOM 7012 N N . GLN B 1 375 ? 2.717 -8.273 3.191 1 97.06 375 GLN B N 1
ATOM 7013 C CA . GLN B 1 375 ? 2.615 -8.234 1.736 1 97.06 375 GLN B CA 1
ATOM 7014 C C . GLN B 1 375 ? 2.086 -9.562 1.19 1 97.06 375 GLN B C 1
ATOM 7016 O O . GLN B 1 375 ? 2.008 -10.555 1.919 1 97.06 375 GLN B O 1
ATOM 7021 N N . VAL B 1 376 ? 1.637 -9.508 -0.036 1 98.12 376 VAL B N 1
ATOM 7022 C CA . VAL B 1 376 ? 1.3 -10.711 -0.791 1 98.12 376 VAL B CA 1
ATOM 7023 C C . VAL B 1 376 ? 2.168 -10.789 -2.045 1 98.12 376 VAL B C 1
ATOM 7025 O O . VAL B 1 376 ? 2.451 -9.773 -2.68 1 98.12 376 VAL B O 1
ATOM 7028 N N . ALA B 1 377 ? 2.621 -11.992 -2.342 1 98.19 377 ALA B N 1
ATOM 7029 C CA . ALA B 1 377 ? 3.404 -12.227 -3.553 1 98.19 377 ALA B CA 1
ATOM 7030 C C . ALA B 1 377 ? 2.727 -13.25 -4.453 1 98.19 377 ALA B C 1
ATOM 7032 O O . ALA B 1 377 ? 2.35 -14.336 -3.996 1 98.19 377 ALA B O 1
ATOM 7033 N N . ILE B 1 378 ? 2.553 -12.914 -5.715 1 98.12 378 ILE B N 1
ATOM 7034 C CA . ILE B 1 378 ? 2.074 -13.828 -6.746 1 98.12 378 ILE B CA 1
ATOM 7035 C C . ILE B 1 378 ? 3.254 -14.336 -7.57 1 98.12 378 ILE B C 1
ATOM 7037 O O . ILE B 1 378 ? 3.932 -13.562 -8.242 1 98.12 378 ILE B O 1
ATOM 7041 N N . TYR B 1 379 ? 3.408 -15.688 -7.547 1 97.44 379 TYR B N 1
ATOM 7042 C CA . TYR B 1 379 ? 4.484 -16.297 -8.312 1 97.44 379 TYR B CA 1
ATOM 7043 C C . TYR B 1 379 ? 3.934 -17.078 -9.5 1 97.44 379 TYR B C 1
ATOM 7045 O O . TYR B 1 379 ? 2.914 -17.766 -9.383 1 97.44 379 TYR B O 1
ATOM 7053 N N . LYS B 1 380 ? 4.578 -16.969 -10.586 1 94.12 380 LYS B N 1
ATOM 7054 C CA . LYS B 1 380 ? 4.391 -17.891 -11.711 1 94.12 380 LYS B CA 1
ATOM 7055 C C . LYS B 1 380 ? 5.621 -18.766 -11.922 1 94.12 380 LYS B C 1
ATOM 7057 O O . LYS B 1 380 ? 6.746 -18.266 -11.953 1 94.12 380 LYS B O 1
ATOM 7062 N N . VAL B 1 381 ? 5.379 -20.016 -11.969 1 90 381 VAL B N 1
ATOM 7063 C CA . VAL B 1 381 ? 6.465 -20.984 -12.094 1 90 381 VAL B CA 1
ATOM 7064 C C . VAL B 1 381 ? 6.348 -21.719 -13.43 1 90 381 VAL B C 1
ATOM 7066 O O . VAL B 1 381 ? 5.258 -22.156 -13.805 1 90 381 VAL B O 1
ATOM 7069 N N . GLU B 1 382 ? 7.387 -21.703 -14.156 1 81 382 GLU B N 1
ATOM 7070 C CA . GLU B 1 382 ? 7.496 -22.484 -15.383 1 81 382 GLU B CA 1
ATOM 7071 C C . GLU B 1 382 ? 8.812 -23.266 -15.422 1 81 382 GLU B C 1
ATOM 7073 O O . GLU B 1 382 ? 9.875 -22.703 -15.164 1 81 382 GLU B O 1
ATOM 7078 N N . ASN B 1 383 ? 8.727 -24.5 -15.703 1 71.25 383 ASN B N 1
ATOM 7079 C CA . ASN B 1 383 ? 9.891 -25.375 -15.828 1 71.25 383 ASN B CA 1
ATOM 7080 C C . ASN B 1 383 ? 10.742 -25.359 -14.562 1 71.25 383 ASN B C 1
ATOM 7082 O O . ASN B 1 383 ? 11.969 -25.25 -14.633 1 71.25 383 ASN B O 1
ATOM 7086 N N . GLY B 1 384 ? 10.031 -25.297 -13.508 1 77.5 384 GLY B N 1
ATOM 7087 C CA . GLY B 1 384 ? 10.688 -25.453 -12.227 1 77.5 384 GLY B CA 1
ATOM 7088 C C . GLY B 1 384 ? 11.305 -24.172 -11.703 1 77.5 384 GLY B C 1
ATOM 7089 O O . GLY B 1 384 ? 11.898 -24.156 -10.625 1 77.5 384 GLY B O 1
ATOM 7090 N N . LEU B 1 385 ? 11.164 -23.078 -12.484 1 89.06 385 LEU B N 1
ATOM 7091 C CA . LEU B 1 385 ? 11.742 -21.797 -12.078 1 89.06 385 LEU B CA 1
ATOM 7092 C C . LEU B 1 385 ? 10.672 -20.719 -12.031 1 89.06 385 LEU B C 1
ATOM 7094 O O . LEU B 1 385 ? 9.656 -20.812 -12.727 1 89.06 385 LEU B O 1
ATOM 7098 N N . ILE B 1 386 ? 10.953 -19.75 -11.258 1 95.94 386 ILE B N 1
ATOM 7099 C CA . ILE B 1 386 ? 10.031 -18.625 -11.125 1 95.94 386 ILE B CA 1
ATOM 7100 C C . ILE B 1 386 ? 10.219 -17.656 -12.305 1 95.94 386 ILE B C 1
ATOM 7102 O O . ILE B 1 386 ? 11.312 -17.141 -12.523 1 95.94 386 ILE B O 1
ATOM 7106 N N . THR B 1 387 ? 9.18 -17.422 -13.008 1 94.31 387 THR B N 1
ATOM 7107 C CA . THR B 1 387 ? 9.25 -16.562 -14.188 1 94.31 387 THR B CA 1
ATOM 7108 C C . THR B 1 387 ? 8.812 -15.141 -13.859 1 94.31 387 THR B C 1
ATOM 7110 O O . THR B 1 387 ? 9.219 -14.188 -14.531 1 94.31 387 THR B O 1
ATOM 7113 N N . SER B 1 388 ? 7.93 -15 -12.875 1 97.25 388 SER B N 1
ATOM 7114 C CA . SER B 1 388 ? 7.492 -13.664 -12.469 1 97.25 388 SER B CA 1
ATOM 7115 C C . SER B 1 388 ? 7.082 -13.641 -11 1 97.25 388 SER B C 1
ATOM 7117 O O . SER B 1 388 ? 6.727 -14.672 -10.43 1 97.25 388 SER B O 1
ATOM 7119 N N . MET B 1 389 ? 7.23 -12.516 -10.414 1 97.62 389 MET B N 1
ATOM 7120 C CA . MET B 1 389 ? 6.84 -12.195 -9.047 1 97.62 389 MET B CA 1
ATOM 7121 C C . MET B 1 389 ? 6.098 -10.867 -8.984 1 97.62 389 MET B C 1
ATOM 7123 O O . MET B 1 389 ? 6.645 -9.828 -9.367 1 97.62 389 MET B O 1
ATOM 7127 N N . THR B 1 390 ? 4.84 -10.836 -8.586 1 97.88 390 THR B N 1
ATOM 7128 C CA . THR B 1 390 ? 4.035 -9.633 -8.461 1 97.88 390 THR B CA 1
ATOM 7129 C C . THR B 1 390 ? 3.643 -9.391 -7.004 1 97.88 390 THR B C 1
ATOM 7131 O O . THR B 1 390 ? 2.998 -10.234 -6.383 1 97.88 390 THR B O 1
ATOM 7134 N N . PHE B 1 391 ? 4 -8.203 -6.48 1 97.75 391 PHE B N 1
ATOM 7135 C CA . PHE B 1 391 ? 3.703 -7.898 -5.086 1 97.75 391 PHE B CA 1
ATOM 7136 C C . PHE B 1 391 ? 2.387 -7.141 -4.965 1 97.75 391 PHE B C 1
ATOM 7138 O O . PHE B 1 391 ? 2.09 -6.266 -5.781 1 97.75 391 PHE B O 1
ATOM 7145 N N . ILE B 1 392 ? 1.623 -7.496 -3.941 1 97.5 392 ILE B N 1
ATOM 7146 C CA . ILE B 1 392 ? 0.455 -6.738 -3.506 1 97.5 392 ILE B CA 1
ATOM 7147 C C . ILE B 1 392 ? 0.717 -6.129 -2.131 1 97.5 392 ILE B C 1
ATOM 7149 O O . ILE B 1 392 ? 1.03 -6.848 -1.178 1 97.5 392 ILE B O 1
ATOM 7153 N N . PHE B 1 393 ? 0.584 -4.852 -2.01 1 95.56 393 PHE B N 1
ATOM 7154 C CA . PHE B 1 393 ? 0.802 -4.152 -0.748 1 95.56 393 PHE B CA 1
ATOM 7155 C C . PHE B 1 393 ? -0.519 -3.664 -0.164 1 95.56 393 PHE B C 1
ATOM 7157 O O . PHE B 1 393 ? -1.502 -3.504 -0.891 1 95.56 393 PHE B O 1
ATOM 7164 N N . PRO B 1 394 ? -0.529 -3.533 1.176 1 93.81 394 PRO B N 1
ATOM 7165 C CA . PRO B 1 394 ? -1.78 -3.145 1.83 1 93.81 394 PRO B CA 1
ATOM 7166 C C . PRO B 1 394 ? -2.111 -1.666 1.638 1 93.81 394 PRO B C 1
ATOM 7168 O O . PRO B 1 394 ? -1.361 -0.797 2.092 1 93.81 394 PRO B O 1
ATOM 7171 N N . ASP B 1 395 ? -3.215 -1.443 0.951 1 90.94 395 ASP B N 1
ATOM 7172 C CA . ASP B 1 395 ? -3.771 -0.099 0.831 1 90.94 395 ASP B CA 1
ATOM 7173 C C . ASP B 1 395 ? -4.984 0.076 1.743 1 90.94 395 ASP B C 1
ATOM 7175 O O . ASP B 1 395 ? -5.898 -0.748 1.731 1 90.94 395 ASP B O 1
ATOM 7179 N N . GLY B 1 396 ? -4.941 0.975 2.648 1 89.38 396 GLY B N 1
ATOM 7180 C CA . GLY B 1 396 ? -6.113 1.27 3.459 1 89.38 396 GLY B CA 1
ATOM 7181 C C . GLY B 1 396 ? -6.457 0.162 4.438 1 89.38 396 GLY B C 1
ATOM 7182 O O . GLY B 1 396 ? -7.473 -0.516 4.285 1 89.38 396 GLY B O 1
ATOM 7183 N N . PRO B 1 397 ? -5.684 0.027 5.449 1 83.5 397 PRO B N 1
ATOM 7184 C CA . PRO B 1 397 ? -5.902 -1.078 6.383 1 83.5 397 PRO B CA 1
ATOM 7185 C C . PRO B 1 397 ? -7.207 -0.937 7.164 1 83.5 397 PRO B C 1
ATOM 7187 O O . PRO B 1 397 ? -7.703 -1.916 7.73 1 83.5 397 PRO B O 1
ATOM 7190 N N . LEU B 1 398 ? -7.762 0.235 7.258 1 89.5 398 LEU B N 1
ATOM 7191 C CA . LEU B 1 398 ? -9.078 0.443 7.848 1 89.5 398 LEU B CA 1
ATOM 7192 C C . LEU B 1 398 ? -10.18 0.256 6.809 1 89.5 398 LEU B C 1
ATOM 7194 O O . LEU B 1 398 ? -10.695 1.233 6.266 1 89.5 398 LEU B O 1
ATOM 7198 N N . THR B 1 399 ? -10.469 -0.959 6.582 1 91.69 399 THR B N 1
ATOM 7199 C CA . THR B 1 399 ? -11.359 -1.267 5.469 1 91.69 399 THR B CA 1
ATOM 7200 C C . THR B 1 399 ? -12.383 -2.326 5.875 1 91.69 399 THR B C 1
ATOM 7202 O O . THR B 1 399 ? -12.133 -3.131 6.773 1 91.69 399 THR B O 1
ATOM 7205 N N . ASP B 1 400 ? -13.57 -2.303 5.18 1 95.5 400 ASP B N 1
ATOM 7206 C CA . ASP B 1 400 ? -14.594 -3.338 5.297 1 95.5 400 ASP B CA 1
ATOM 7207 C C . ASP B 1 400 ? -14.641 -4.207 4.043 1 95.5 400 ASP B C 1
ATOM 7209 O O . ASP B 1 400 ? -15.688 -4.777 3.715 1 95.5 400 ASP B O 1
ATOM 7213 N N . ALA B 1 401 ? -13.57 -4.273 3.342 1 96.62 401 ALA B N 1
ATOM 7214 C CA . ALA B 1 401 ? -13.477 -4.965 2.059 1 96.62 401 ALA B CA 1
ATOM 7215 C C . ALA B 1 401 ? -13.938 -6.414 2.184 1 96.62 401 ALA B C 1
ATOM 7217 O O . ALA B 1 401 ? -14.672 -6.918 1.33 1 96.62 401 ALA B O 1
ATOM 7218 N N . GLU B 1 402 ? -13.539 -7.117 3.207 1 97.31 402 GLU B N 1
ATOM 7219 C CA . GLU B 1 402 ? -13.883 -8.523 3.375 1 97.31 402 GLU B CA 1
ATOM 7220 C C . GLU B 1 402 ? -15.398 -8.719 3.438 1 97.31 402 GLU B C 1
ATOM 7222 O O . GLU B 1 402 ? -15.938 -9.641 2.818 1 97.31 402 GLU B O 1
ATOM 7227 N N . SER B 1 403 ? -16.062 -7.844 4.188 1 97.56 403 SER B N 1
ATOM 7228 C CA . SER B 1 403 ? -17.516 -7.93 4.324 1 97.56 403 SER B CA 1
ATOM 7229 C C . SER B 1 403 ? -18.203 -7.688 2.99 1 97.56 403 SER B C 1
ATOM 7231 O O . SER B 1 403 ? -19.188 -8.359 2.67 1 97.56 403 SER B O 1
ATOM 7233 N N . ILE B 1 404 ? -17.734 -6.746 2.271 1 97.81 404 ILE B N 1
ATOM 7234 C CA . ILE B 1 404 ? -18.328 -6.406 0.982 1 97.81 404 ILE B CA 1
ATOM 7235 C C . ILE B 1 404 ? -18.188 -7.586 0.024 1 97.81 404 ILE B C 1
ATOM 7237 O O . ILE B 1 404 ? -19.141 -7.957 -0.655 1 97.81 404 ILE B O 1
ATOM 7241 N N . VAL B 1 405 ? -17.047 -8.219 -0.028 1 98.56 405 VAL B N 1
ATOM 7242 C CA . VAL B 1 405 ? -16.797 -9.359 -0.912 1 98.56 405 VAL B CA 1
ATOM 7243 C C . VAL B 1 405 ? -17.641 -10.555 -0.454 1 98.56 405 VAL B C 1
ATOM 7245 O O . VAL B 1 405 ? -18.125 -11.328 -1.278 1 98.56 405 VAL B O 1
ATOM 7248 N N . GLN B 1 406 ? -17.781 -10.695 0.857 1 98.19 406 GLN B N 1
ATOM 7249 C CA . GLN B 1 406 ? -18.641 -11.758 1.372 1 98.19 406 GLN B CA 1
ATOM 7250 C C . GLN B 1 406 ? -20.094 -11.57 0.914 1 98.19 406 GLN B C 1
ATOM 7252 O O . GLN B 1 406 ? -20.766 -12.539 0.56 1 98.19 406 GLN B O 1
ATOM 7257 N N . GLU B 1 407 ? -20.547 -10.352 0.977 1 98.06 407 GLU B N 1
ATOM 7258 C CA . GLU B 1 407 ? -21.891 -10.047 0.486 1 98.06 407 GLU B CA 1
ATOM 7259 C C . GLU B 1 407 ? -22.031 -10.398 -0.992 1 98.06 407 GLU B C 1
ATOM 7261 O O . GLU B 1 407 ? -23.062 -10.93 -1.414 1 98.06 407 GLU B O 1
ATOM 7266 N N . GLN B 1 408 ? -21.047 -10.086 -1.714 1 98.62 408 GLN B N 1
ATOM 7267 C CA . GLN B 1 408 ? -21.016 -10.43 -3.131 1 98.62 408 GLN B CA 1
ATOM 7268 C C . GLN B 1 408 ? -21.125 -11.938 -3.332 1 98.62 408 GLN B C 1
ATOM 7270 O O . GLN B 1 408 ? -21.875 -12.398 -4.195 1 98.62 408 GLN B O 1
ATOM 7275 N N . LEU B 1 409 ? -20.422 -12.742 -2.605 1 98.62 409 LEU B N 1
ATOM 7276 C CA . LEU B 1 409 ? -20.438 -14.203 -2.682 1 98.62 409 LEU B CA 1
ATOM 7277 C C . LEU B 1 409 ? -21.828 -14.742 -2.377 1 98.62 409 LEU B C 1
ATOM 7279 O O . LEU B 1 409 ? -22.312 -15.656 -3.059 1 98.62 409 LEU B O 1
ATOM 7283 N N . GLU B 1 410 ? -22.406 -14.203 -1.352 1 98.31 410 GLU B N 1
ATOM 7284 C CA . GLU B 1 410 ? -23.734 -14.648 -0.967 1 98.31 410 GLU B CA 1
ATOM 7285 C C . GLU B 1 410 ? -24.75 -14.359 -2.072 1 98.31 410 GLU B C 1
ATOM 7287 O O . GLU B 1 410 ? -25.594 -15.211 -2.389 1 98.31 410 GLU B O 1
ATOM 7292 N N . ALA B 1 411 ? -24.703 -13.188 -2.617 1 98.56 411 ALA B N 1
ATOM 7293 C CA . ALA B 1 411 ? -25.594 -12.852 -3.729 1 98.56 411 ALA B CA 1
ATOM 7294 C C . ALA B 1 411 ? -25.359 -13.773 -4.922 1 98.56 411 ALA B C 1
ATOM 7296 O O . ALA B 1 411 ? -26.297 -14.195 -5.586 1 98.56 411 ALA B O 1
ATOM 7297 N N . TYR B 1 412 ? -24.078 -14.055 -5.223 1 98.44 412 TYR B N 1
ATOM 7298 C CA . TYR B 1 412 ? -23.672 -14.969 -6.285 1 98.44 412 TYR B CA 1
ATOM 7299 C C . TYR B 1 412 ? -24.281 -16.344 -6.074 1 98.44 412 TYR B C 1
ATOM 7301 O O . TYR B 1 412 ? -24.906 -16.906 -6.984 1 98.44 412 TYR B O 1
ATOM 7309 N N . ASN B 1 413 ? -24.156 -16.875 -4.918 1 98.19 413 ASN B N 1
ATOM 7310 C CA . ASN B 1 413 ? -24.641 -18.219 -4.602 1 98.19 413 ASN B CA 1
ATOM 7311 C C . ASN B 1 413 ? -26.172 -18.266 -4.582 1 98.19 413 ASN B C 1
ATOM 7313 O O . ASN B 1 413 ? -26.75 -19.328 -4.852 1 98.19 413 ASN B O 1
ATOM 7317 N N . ASN B 1 414 ? -26.781 -17.141 -4.277 1 98.06 414 ASN B N 1
ATOM 7318 C CA . ASN B 1 414 ? -28.25 -17.047 -4.316 1 98.06 414 ASN B CA 1
ATOM 7319 C C . ASN B 1 414 ? -28.75 -16.766 -5.73 1 98.06 414 ASN B C 1
ATOM 7321 O O . ASN B 1 414 ? -29.953 -16.688 -5.957 1 98.06 414 ASN B O 1
ATOM 7325 N N . ARG B 1 415 ? -27.859 -16.531 -6.633 1 97.81 415 ARG B N 1
ATOM 7326 C CA . ARG B 1 415 ? -28.188 -16.172 -8.008 1 97.81 415 ARG B CA 1
ATOM 7327 C C . ARG B 1 415 ? -29.094 -14.938 -8.047 1 97.81 415 ARG B C 1
ATOM 7329 O O . ARG B 1 415 ? -30.062 -14.898 -8.805 1 97.81 415 ARG B O 1
ATOM 7336 N N . ASP B 1 416 ? -28.859 -14.047 -7.082 1 98 416 ASP B N 1
ATOM 7337 C CA . ASP B 1 416 ? -29.578 -12.773 -6.977 1 98 416 ASP B CA 1
ATOM 7338 C C . ASP B 1 416 ? -28.828 -11.664 -7.715 1 98 416 ASP B C 1
ATOM 7340 O O . ASP B 1 416 ? -27.984 -10.984 -7.125 1 98 416 ASP B O 1
ATOM 7344 N N . ILE B 1 417 ? -29.25 -11.398 -8.922 1 98.25 417 ILE B N 1
ATOM 7345 C CA . ILE B 1 417 ? -28.469 -10.539 -9.805 1 98.25 417 ILE B CA 1
ATOM 7346 C C . ILE B 1 417 ? -28.516 -9.094 -9.297 1 98.25 417 ILE B C 1
ATOM 7348 O O . ILE B 1 417 ? -27.531 -8.352 -9.422 1 98.25 417 ILE B O 1
ATOM 7352 N N . GLU B 1 418 ? -29.516 -8.664 -8.727 1 97.75 418 GLU B N 1
ATOM 7353 C CA . GLU B 1 418 ? -29.625 -7.301 -8.219 1 97.75 418 GLU B CA 1
ATOM 7354 C C . GLU B 1 418 ? -28.688 -7.078 -7.035 1 97.75 418 GLU B C 1
ATOM 7356 O O . GLU B 1 418 ? -27.922 -6.113 -7.02 1 97.75 418 GLU B O 1
ATOM 7361 N N . ALA B 1 419 ? -28.797 -7.992 -6.066 1 98.12 419 ALA B N 1
ATOM 7362 C CA . ALA B 1 419 ? -27.906 -7.902 -4.902 1 98.12 419 ALA B CA 1
ATOM 7363 C C . ALA B 1 419 ? -26.453 -8.023 -5.312 1 98.12 419 ALA B C 1
ATOM 7365 O O . ALA B 1 419 ? -25.578 -7.344 -4.754 1 98.12 419 ALA B O 1
ATOM 7366 N N . PHE B 1 420 ? -26.25 -8.898 -6.312 1 98.44 420 PHE B N 1
ATOM 7367 C CA . PHE B 1 420 ? -24.891 -9.102 -6.832 1 98.44 420 PHE B CA 1
ATOM 7368 C C . PHE B 1 420 ? -24.359 -7.82 -7.461 1 98.44 420 PHE B C 1
ATOM 7370 O O . PHE B 1 420 ? -23.281 -7.355 -7.105 1 98.44 420 PHE B O 1
ATOM 7377 N N . ALA B 1 421 ? -25.109 -7.191 -8.242 1 98.31 421 ALA B N 1
ATOM 7378 C CA . ALA B 1 421 ? -24.703 -5.988 -8.961 1 98.31 421 ALA B CA 1
ATOM 7379 C C . ALA B 1 421 ? -24.5 -4.816 -8 1 98.31 421 ALA B C 1
ATOM 7381 O O . ALA B 1 421 ? -23.625 -3.973 -8.211 1 98.31 421 ALA B O 1
ATOM 7382 N N . ASP B 1 422 ? -25.188 -4.773 -6.961 1 97.69 422 ASP B N 1
ATOM 7383 C CA . ASP B 1 422 ? -25.172 -3.672 -6.004 1 97.69 422 ASP B CA 1
ATOM 7384 C C . ASP B 1 422 ? -23.859 -3.621 -5.242 1 97.69 422 ASP B C 1
ATOM 7386 O O . ASP B 1 422 ? -23.516 -2.6 -4.637 1 97.69 422 ASP B O 1
ATOM 7390 N N . THR B 1 423 ? -23.094 -4.691 -5.207 1 98.38 423 THR B N 1
ATOM 7391 C CA . THR B 1 423 ? -21.828 -4.711 -4.488 1 98.38 423 THR B CA 1
ATOM 7392 C C . THR B 1 423 ? -20.719 -4.082 -5.328 1 98.38 423 THR B C 1
ATOM 7394 O O . THR B 1 423 ? -19.641 -3.797 -4.82 1 98.38 423 THR B O 1
ATOM 7397 N N . TYR B 1 424 ? -20.984 -3.84 -6.609 1 98.56 424 TYR B N 1
ATOM 7398 C CA . TYR B 1 424 ? -19.969 -3.334 -7.527 1 98.56 424 TYR B CA 1
ATOM 7399 C C . TYR B 1 424 ? -20.156 -1.846 -7.785 1 98.56 424 TYR B C 1
ATOM 7401 O O . TYR B 1 424 ? -21.281 -1.342 -7.746 1 98.56 424 TYR B O 1
ATOM 7409 N N . ALA B 1 425 ? -19.062 -1.14 -8.023 1 97.88 425 ALA B N 1
ATOM 7410 C CA . ALA B 1 425 ? -19.109 0.252 -8.461 1 97.88 425 ALA B CA 1
ATOM 7411 C C . ALA B 1 425 ? -19.688 0.364 -9.875 1 97.88 425 ALA B C 1
ATOM 7413 O O . ALA B 1 425 ? -19.641 -0.596 -10.648 1 97.88 425 ALA B O 1
ATOM 7414 N N . ASN B 1 426 ? -20.156 1.521 -10.188 1 97.19 426 ASN B N 1
ATOM 7415 C CA . ASN B 1 426 ? -20.703 1.748 -11.516 1 97.19 426 ASN B CA 1
ATOM 7416 C C . ASN B 1 426 ? -19.656 1.549 -12.602 1 97.19 426 ASN B C 1
ATOM 7418 O O . ASN B 1 426 ? -19.953 1.032 -13.68 1 97.19 426 ASN B O 1
ATOM 7422 N N . ALA B 1 427 ? -18.422 1.94 -12.289 1 97.5 427 ALA B N 1
ATOM 7423 C CA . ALA B 1 427 ? -17.328 1.877 -13.258 1 97.5 427 ALA B CA 1
ATOM 7424 C C . ALA B 1 427 ? -16.484 0.621 -13.055 1 97.5 427 ALA B C 1
ATOM 7426 O O . ALA B 1 427 ? -15.289 0.613 -13.359 1 97.5 427 ALA B O 1
ATOM 7427 N N . ILE B 1 428 ? -17.078 -0.415 -12.578 1 98.06 428 ILE B N 1
ATOM 7428 C CA . ILE B 1 428 ? -16.391 -1.668 -12.289 1 98.06 428 ILE B CA 1
ATOM 7429 C C . ILE B 1 428 ? -15.602 -2.123 -13.516 1 98.06 428 ILE B C 1
ATOM 7431 O O . ILE B 1 428 ? -16.062 -1.968 -14.648 1 98.06 428 ILE B O 1
ATOM 7435 N N . GLU B 1 429 ? -14.383 -2.66 -13.25 1 98.06 429 GLU B N 1
ATOM 7436 C CA . GLU B 1 429 ? -13.547 -3.271 -14.281 1 98.06 429 GLU B CA 1
ATOM 7437 C C . GLU B 1 429 ? -13.148 -4.691 -13.898 1 98.06 429 GLU B C 1
ATOM 7439 O O . GLU B 1 429 ? -12.711 -4.938 -12.766 1 98.06 429 GLU B O 1
ATOM 7444 N N . LEU B 1 430 ? -13.32 -5.668 -14.82 1 97.56 430 LEU B N 1
ATOM 7445 C CA . LEU B 1 430 ? -12.844 -7.035 -14.656 1 97.56 430 LEU B CA 1
ATOM 7446 C C . LEU B 1 430 ? -11.617 -7.297 -15.523 1 97.56 430 LEU B C 1
ATOM 7448 O O . LEU B 1 430 ? -11.586 -6.902 -16.688 1 97.56 430 LEU B O 1
ATOM 7452 N N . TYR B 1 431 ? -10.633 -7.922 -14.906 1 97.25 431 TYR B N 1
ATOM 7453 C CA . TYR B 1 431 ? -9.391 -8.211 -15.617 1 97.25 431 TYR B CA 1
ATOM 7454 C C . TYR B 1 431 ? -9.055 -9.695 -15.531 1 97.25 431 TYR B C 1
ATOM 7456 O O . TYR B 1 431 ? -9.477 -10.383 -14.602 1 97.25 431 TYR B O 1
ATOM 7464 N N . ASN B 1 432 ? -8.391 -10.195 -16.547 1 94.44 432 ASN B N 1
ATOM 7465 C CA . ASN B 1 432 ? -7.586 -11.398 -16.438 1 94.44 432 ASN B CA 1
ATOM 7466 C C . ASN B 1 432 ? -6.125 -11.07 -16.141 1 94.44 432 ASN B C 1
ATOM 7468 O O . ASN B 1 432 ? -5.547 -10.188 -16.781 1 94.44 432 ASN B O 1
ATOM 7472 N N . PHE B 1 433 ? -5.633 -11.711 -15.203 1 93.44 433 PHE B N 1
ATOM 7473 C CA . PHE B 1 433 ? -4.246 -11.484 -14.812 1 93.44 433 PHE B CA 1
ATOM 7474 C C . PHE B 1 433 ? -3.297 -11.789 -15.961 1 93.44 433 PHE B C 1
ATOM 7476 O O . PHE B 1 433 ? -3.445 -12.812 -16.641 1 93.44 433 PHE B O 1
ATOM 7483 N N . PRO B 1 434 ? -2.359 -10.859 -16.25 1 88.06 434 PRO B N 1
ATOM 7484 C CA . PRO B 1 434 ? -1.934 -9.773 -15.367 1 88.06 434 PRO B CA 1
ATOM 7485 C C . PRO B 1 434 ? -2.678 -8.469 -15.641 1 88.06 434 PRO B C 1
ATOM 7487 O O . PRO B 1 434 ? -2.773 -7.609 -14.758 1 88.06 434 PRO B O 1
ATOM 7490 N N . GLN B 1 435 ? -3.23 -8.234 -16.812 1 87 435 GLN B N 1
ATOM 7491 C CA . GLN B 1 435 ? -3.814 -6.91 -17 1 87 435 GLN B CA 1
ATOM 7492 C C . GLN B 1 435 ? -4.73 -6.871 -18.219 1 87 435 GLN B C 1
ATOM 7494 O O . GLN B 1 435 ? -4.895 -5.82 -18.844 1 87 435 GLN B O 1
ATOM 7499 N N . SER B 1 436 ? -5.316 -7.914 -18.531 1 91.12 436 SER B N 1
ATOM 7500 C CA . SER B 1 436 ? -6.211 -7.926 -19.688 1 91.12 436 SER B CA 1
ATOM 7501 C C . SER B 1 436 ? -7.633 -7.547 -19.281 1 91.12 436 SER B C 1
ATOM 7503 O O . SER B 1 436 ? -8.281 -8.273 -18.531 1 91.12 436 SER B O 1
ATOM 7505 N N . LEU B 1 437 ? -8.094 -6.508 -19.875 1 94.94 437 LEU B N 1
ATOM 7506 C CA . LEU B 1 437 ? -9.445 -6.059 -19.562 1 94.94 437 LEU B CA 1
ATOM 7507 C C . LEU B 1 437 ? -10.484 -6.973 -20.203 1 94.94 437 LEU B C 1
ATOM 7509 O O . LEU B 1 437 ? -10.398 -7.273 -21.406 1 94.94 437 LEU B O 1
ATOM 7513 N N . ASN B 1 438 ? -11.398 -7.375 -19.438 1 92.12 438 ASN B N 1
ATOM 7514 C CA . ASN B 1 438 ? -12.43 -8.312 -19.859 1 92.12 438 ASN B CA 1
ATOM 7515 C C . ASN B 1 438 ? -13.797 -7.637 -19.969 1 92.12 438 ASN B C 1
ATOM 7517 O O . ASN B 1 438 ? -14.57 -7.93 -20.875 1 92.12 438 ASN B O 1
ATOM 7521 N N . LEU B 1 439 ? -14.078 -6.797 -18.969 1 95.81 439 LEU B N 1
ATOM 7522 C CA . LEU B 1 439 ? -15.391 -6.16 -18.875 1 95.81 439 LEU B CA 1
ATOM 7523 C C . LEU B 1 439 ? -15.289 -4.824 -18.156 1 95.81 439 LEU B C 1
ATOM 7525 O O . LEU B 1 439 ? -14.523 -4.68 -17.203 1 95.81 439 LEU B O 1
ATOM 7529 N N . LYS B 1 440 ? -16.109 -3.844 -18.656 1 97.25 440 LYS B N 1
ATOM 7530 C CA . LYS B 1 440 ? -16.172 -2.533 -18.016 1 97.25 440 LYS B CA 1
ATOM 7531 C C . LYS B 1 440 ? -17.609 -2.055 -17.875 1 97.25 440 LYS B C 1
ATOM 7533 O O . LYS B 1 440 ? -18.375 -2.074 -18.844 1 97.25 440 LYS B O 1
ATOM 7538 N N . GLY B 1 441 ? -17.906 -1.737 -16.594 1 97.81 441 GLY B N 1
ATOM 7539 C CA . GLY B 1 441 ? -19.219 -1.163 -16.344 1 97.81 441 GLY B CA 1
ATOM 7540 C C . GLY B 1 441 ? -20.188 -2.129 -15.68 1 97.81 441 GLY B C 1
ATOM 7541 O O . GLY B 1 441 ? -20.188 -3.322 -15.992 1 97.81 441 GLY B O 1
ATOM 7542 N N . ARG B 1 442 ? -20.969 -1.626 -14.82 1 97.81 442 ARG B N 1
ATOM 7543 C CA . ARG B 1 442 ? -21.891 -2.443 -14.039 1 97.81 442 ARG B CA 1
ATOM 7544 C C . ARG B 1 442 ? -23.016 -2.988 -14.914 1 97.81 442 ARG B C 1
ATOM 7546 O O . ARG B 1 442 ? -23.5 -4.105 -14.695 1 97.81 442 ARG B O 1
ATOM 7553 N N . SER B 1 443 ? -23.469 -2.209 -15.875 1 97.44 443 SER B N 1
ATOM 7554 C CA . SER B 1 443 ? -24.547 -2.648 -16.766 1 97.44 443 SER B CA 1
ATOM 7555 C C . SER B 1 443 ? -24.141 -3.92 -17.516 1 97.44 443 SER B C 1
ATOM 7557 O O . SER B 1 443 ? -24.938 -4.871 -17.594 1 97.44 443 SER B O 1
ATOM 7559 N N . LYS B 1 444 ? -22.953 -3.908 -18.078 1 97.56 444 LYS B N 1
ATOM 7560 C CA . LYS B 1 444 ? -22.469 -5.082 -18.781 1 97.56 444 LYS B CA 1
ATOM 7561 C C . LYS B 1 444 ? -22.297 -6.266 -17.844 1 97.56 444 LYS B C 1
ATOM 7563 O O . LYS B 1 444 ? -22.562 -7.41 -18.219 1 97.56 444 LYS B O 1
ATOM 7568 N N . LEU B 1 445 ? -21.797 -5.977 -16.672 1 98 445 LEU B N 1
ATOM 7569 C CA . LEU B 1 445 ? -21.656 -7.012 -15.656 1 98 445 LEU B CA 1
ATOM 7570 C C . LEU B 1 445 ? -23 -7.672 -15.352 1 98 445 LEU B C 1
ATOM 7572 O O . LEU B 1 445 ? -23.094 -8.898 -15.312 1 98 445 LEU B O 1
ATOM 7576 N N . THR B 1 446 ? -24.016 -6.848 -15.18 1 97.88 446 THR B N 1
ATOM 7577 C CA . THR B 1 446 ? -25.344 -7.332 -14.852 1 97.88 446 THR B CA 1
ATOM 7578 C C . THR B 1 446 ? -25.891 -8.203 -15.977 1 97.88 446 THR B C 1
ATOM 7580 O O . THR B 1 446 ? -26.531 -9.234 -15.727 1 97.88 446 THR B O 1
ATOM 7583 N N . GLN B 1 447 ? -25.688 -7.816 -17.141 1 97.31 447 GLN B N 1
ATOM 7584 C CA . GLN B 1 447 ? -26.156 -8.578 -18.281 1 97.31 447 GLN B CA 1
ATOM 7585 C C . GLN B 1 447 ? -25.469 -9.945 -18.359 1 97.31 447 GLN B C 1
ATOM 7587 O O . GLN B 1 447 ? -26.141 -10.969 -18.5 1 97.31 447 GLN B O 1
ATOM 7592 N N . ARG B 1 448 ? -24.188 -9.961 -18.266 1 96.88 448 ARG B N 1
ATOM 7593 C CA . ARG B 1 448 ? -23.422 -11.188 -18.391 1 96.88 448 ARG B CA 1
ATOM 7594 C C . ARG B 1 448 ? -23.75 -12.164 -17.266 1 96.88 448 ARG B C 1
ATOM 7596 O O . ARG B 1 448 ? -24.047 -13.336 -17.531 1 96.88 448 ARG B O 1
ATOM 7603 N N . TYR B 1 449 ? -23.688 -11.758 -16.109 1 97.31 449 TYR B N 1
ATOM 7604 C CA . TYR B 1 449 ? -23.906 -12.648 -14.977 1 97.31 449 TYR B CA 1
ATOM 7605 C C . TYR B 1 449 ? -25.391 -12.984 -14.82 1 97.31 449 TYR B C 1
ATOM 7607 O O . TYR B 1 449 ? -25.734 -14.055 -14.328 1 97.31 449 TYR B O 1
ATOM 7615 N N . GLY B 1 450 ? -26.219 -12.016 -15.227 1 97.12 450 GLY B N 1
ATOM 7616 C CA . GLY B 1 450 ? -27.625 -12.352 -15.242 1 97.12 450 GLY B CA 1
ATOM 7617 C C . GLY B 1 450 ? -27.938 -13.57 -16.094 1 97.12 450 GLY B C 1
ATOM 7618 O O . GLY B 1 450 ? -28.625 -14.492 -15.633 1 97.12 450 GLY B O 1
ATOM 7619 N N . SER B 1 451 ? -27.484 -13.547 -17.281 1 95.94 451 SER B N 1
ATOM 7620 C CA . SER B 1 451 ? -27.656 -14.68 -18.172 1 95.94 451 SER B CA 1
ATOM 7621 C C . SER B 1 451 ? -27 -15.938 -17.594 1 95.94 451 SER B C 1
ATOM 7623 O O . SER B 1 451 ? -27.547 -17.031 -17.734 1 95.94 451 SER B O 1
ATOM 7625 N N . PHE B 1 452 ? -25.859 -15.828 -17.047 1 95.12 452 PHE B N 1
ATOM 7626 C CA . PHE B 1 452 ? -25.125 -16.938 -16.453 1 95.12 452 PHE B CA 1
ATOM 7627 C C . PHE B 1 452 ? -25.922 -17.562 -15.312 1 95.12 452 PHE B C 1
ATOM 7629 O O . PHE B 1 452 ? -26.031 -18.781 -15.211 1 95.12 452 PHE B O 1
ATOM 7636 N N . PHE B 1 453 ? -26.469 -16.719 -14.461 1 96.81 453 PHE B N 1
ATOM 7637 C CA . PHE B 1 453 ? -27.281 -17.188 -13.344 1 96.81 453 PHE B CA 1
ATOM 7638 C C . PHE B 1 453 ? -28.5 -17.969 -13.828 1 96.81 453 PHE B C 1
ATOM 7640 O O . PHE B 1 453 ? -28.844 -19 -13.266 1 96.81 453 PHE B O 1
ATOM 7647 N N . GLU B 1 454 ? -29.094 -17.469 -14.867 1 95.62 454 GLU B N 1
ATOM 7648 C CA . GLU B 1 454 ? -30.297 -18.094 -15.422 1 95.62 454 GLU B CA 1
ATOM 7649 C C . GLU B 1 454 ? -29.984 -19.469 -16 1 95.62 454 GLU B C 1
ATOM 7651 O O . GLU B 1 454 ? -30.797 -20.391 -15.914 1 95.62 454 GLU B O 1
ATOM 7656 N N . ASN B 1 455 ? -28.812 -19.625 -16.484 1 94.69 455 ASN B N 1
ATOM 7657 C CA . ASN B 1 455 ? -28.484 -20.844 -17.234 1 94.69 455 ASN B CA 1
ATOM 7658 C C . ASN B 1 455 ? -27.703 -21.828 -16.375 1 94.69 455 ASN B C 1
ATOM 7660 O O . ASN B 1 455 ? -27.25 -22.859 -16.875 1 94.69 455 ASN B O 1
ATOM 7664 N N . THR B 1 456 ? -27.469 -21.531 -15.164 1 93.31 456 THR B N 1
ATOM 7665 C CA . THR B 1 456 ? -26.703 -22.406 -14.289 1 93.31 456 THR B CA 1
ATOM 7666 C C . THR B 1 456 ? -27.453 -22.656 -12.977 1 93.31 456 THR B C 1
ATOM 7668 O O . THR B 1 456 ? -27.078 -22.125 -11.938 1 93.31 456 THR B O 1
ATOM 7671 N N . PRO B 1 457 ? -28.375 -23.531 -12.906 1 93.81 457 PRO B N 1
ATOM 7672 C CA . PRO B 1 457 ? -29.219 -23.734 -11.727 1 93.81 457 PRO B CA 1
ATOM 7673 C C . PRO B 1 457 ? -28.453 -24.297 -10.539 1 93.81 457 PRO B C 1
ATOM 7675 O O . PRO B 1 457 ? -28.844 -24.109 -9.391 1 93.81 457 PRO B O 1
ATOM 7678 N N . ASP B 1 458 ? -27.344 -25.062 -10.805 1 92.06 458 ASP B N 1
ATOM 7679 C CA . ASP B 1 458 ? -26.594 -25.672 -9.719 1 92.06 458 ASP B CA 1
ATOM 7680 C C . ASP B 1 458 ? -25.406 -24.797 -9.305 1 92.06 458 ASP B C 1
ATOM 7682 O O . ASP B 1 458 ? -24.531 -25.25 -8.57 1 92.06 458 ASP B O 1
ATOM 7686 N N . LEU B 1 459 ? -25.422 -23.547 -9.711 1 96.19 459 LEU B N 1
ATOM 7687 C CA . LEU B 1 459 ? -24.312 -22.641 -9.477 1 96.19 459 LEU B CA 1
ATOM 7688 C C . LEU B 1 459 ? -24 -22.531 -7.984 1 96.19 459 LEU B C 1
ATOM 7690 O O . LEU B 1 459 ? -24.891 -22.297 -7.172 1 96.19 459 LEU B O 1
ATOM 7694 N N . HIS B 1 460 ? -22.75 -22.781 -7.629 1 96.56 460 HIS B N 1
ATOM 7695 C CA . HIS B 1 460 ? -22.312 -22.625 -6.246 1 96.56 460 HIS B CA 1
ATOM 7696 C C . HIS B 1 460 ? -20.797 -22.391 -6.172 1 96.56 460 HIS B C 1
ATOM 7698 O O . HIS B 1 460 ? -20.031 -23.125 -6.785 1 96.56 460 HIS B O 1
ATOM 7704 N N . CYS B 1 461 ? -20.453 -21.375 -5.48 1 96.94 461 CYS B N 1
ATOM 7705 C CA . CYS B 1 461 ? -19.031 -21.062 -5.277 1 96.94 461 CYS B CA 1
ATOM 7706 C C . CYS B 1 461 ? -18.625 -21.281 -3.826 1 96.94 461 CYS B C 1
ATOM 7708 O O . CYS B 1 461 ? -19.234 -20.719 -2.914 1 96.94 461 CYS B O 1
ATOM 7710 N N . GLU B 1 462 ? -17.641 -22.078 -3.635 1 95.75 462 GLU B N 1
ATOM 7711 C CA . GLU B 1 462 ? -17.031 -22.312 -2.324 1 95.75 462 GLU B CA 1
ATOM 7712 C C . GLU B 1 462 ? -15.641 -21.688 -2.244 1 95.75 462 GLU B C 1
ATOM 7714 O O . GLU B 1 462 ? -14.828 -21.844 -3.158 1 95.75 462 GLU B O 1
ATOM 7719 N N . ILE B 1 463 ? -15.383 -20.953 -1.18 1 96.62 463 ILE B N 1
ATOM 7720 C CA . ILE B 1 463 ? -14.07 -20.359 -0.97 1 96.62 463 ILE B CA 1
ATOM 7721 C C . ILE B 1 463 ? -13.156 -21.359 -0.266 1 96.62 463 ILE B C 1
ATOM 7723 O O . ILE B 1 463 ? -13.391 -21.719 0.889 1 96.62 463 ILE B O 1
ATOM 7727 N N . GLN B 1 464 ? -12.117 -21.719 -0.972 1 91.19 464 GLN B N 1
ATOM 7728 C CA . GLN B 1 464 ? -11.164 -22.672 -0.419 1 91.19 464 GLN B CA 1
ATOM 7729 C C . GLN B 1 464 ? -10.148 -21.984 0.482 1 91.19 464 GLN B C 1
ATOM 7731 O O . GLN B 1 464 ? -9.633 -22.578 1.424 1 91.19 464 GLN B O 1
ATOM 7736 N N . ASN B 1 465 ? -9.789 -20.859 0.166 1 95.06 465 ASN B N 1
ATOM 7737 C CA . ASN B 1 465 ? -8.844 -20.016 0.885 1 95.06 465 ASN B CA 1
ATOM 7738 C C . ASN B 1 465 ? -9.102 -18.531 0.63 1 95.06 465 ASN B C 1
ATOM 7740 O O . ASN B 1 465 ? -9.586 -18.156 -0.44 1 95.06 465 ASN B O 1
ATOM 7744 N N . ARG B 1 466 ? -8.898 -17.719 1.623 1 97.94 466 ARG B N 1
ATOM 7745 C CA . ARG B 1 466 ? -9.078 -16.266 1.488 1 97.94 466 ARG B CA 1
ATOM 7746 C C . ARG B 1 466 ? -7.926 -15.516 2.145 1 97.94 466 ARG B C 1
ATOM 7748 O O . ARG B 1 466 ? -7.539 -15.82 3.275 1 97.94 466 ARG B O 1
ATOM 7755 N N . ILE B 1 467 ? -7.336 -14.516 1.415 1 98 467 ILE B N 1
ATOM 7756 C CA . ILE B 1 467 ? -6.332 -13.586 1.917 1 98 467 ILE B CA 1
ATOM 7757 C C . ILE B 1 467 ? -6.883 -12.164 1.878 1 98 467 ILE B C 1
ATOM 7759 O O . ILE B 1 467 ? -7.445 -11.734 0.865 1 98 467 ILE B O 1
ATOM 7763 N N . VAL B 1 468 ? -6.84 -11.43 3.008 1 97.38 468 VAL B N 1
ATOM 7764 C CA . VAL B 1 468 ? -7.227 -10.023 3.061 1 97.38 468 VAL B CA 1
ATOM 7765 C C . VAL B 1 468 ? -5.984 -9.156 3.264 1 97.38 468 VAL B C 1
ATOM 7767 O O . VAL B 1 468 ? -5.215 -9.367 4.203 1 97.38 468 VAL B O 1
ATOM 7770 N N . ILE B 1 469 ? -5.723 -8.148 2.393 1 96.5 469 ILE B N 1
ATOM 7771 C CA . ILE B 1 469 ? -4.586 -7.234 2.488 1 96.5 469 ILE B CA 1
ATOM 7772 C C . ILE B 1 469 ? -5.023 -5.824 2.107 1 96.5 469 ILE B C 1
ATOM 7774 O O . ILE B 1 469 ? -5.164 -5.508 0.922 1 96.5 469 ILE B O 1
ATOM 7778 N N . GLY B 1 470 ? -5.152 -5 3.111 1 94.81 470 GLY B N 1
ATOM 7779 C CA . GLY B 1 470 ? -5.734 -3.693 2.861 1 94.81 470 GLY B CA 1
ATOM 7780 C C . GLY B 1 470 ? -7.145 -3.764 2.303 1 94.81 470 GLY B C 1
ATOM 7781 O O . GLY B 1 470 ? -8.008 -4.449 2.859 1 94.81 470 GLY B O 1
ATOM 7782 N N . ASN B 1 471 ? -7.293 -3.037 1.196 1 95.75 471 ASN B N 1
ATOM 7783 C CA . ASN B 1 471 ? -8.617 -2.977 0.578 1 95.75 471 ASN B CA 1
ATOM 7784 C C . ASN B 1 471 ? -8.805 -4.082 -0.454 1 95.75 471 ASN B C 1
ATOM 7786 O O . ASN B 1 471 ? -9.711 -4.016 -1.285 1 95.75 471 ASN B O 1
ATOM 7790 N N . LYS B 1 472 ? -7.922 -5.086 -0.469 1 97.75 472 LYS B N 1
ATOM 7791 C CA . LYS B 1 472 ? -8.008 -6.188 -1.424 1 97.75 472 LYS B CA 1
ATOM 7792 C C . LYS B 1 472 ? -8.359 -7.496 -0.724 1 97.75 472 LYS B C 1
ATOM 7794 O O . LYS B 1 472 ? -7.883 -7.762 0.383 1 97.75 472 LYS B O 1
ATOM 7799 N N . VAL B 1 473 ? -9.164 -8.258 -1.362 1 98.5 473 VAL B N 1
ATOM 7800 C CA . VAL B 1 473 ? -9.523 -9.609 -0.942 1 98.5 473 VAL B CA 1
ATOM 7801 C C . VAL B 1 473 ? -9.18 -10.602 -2.049 1 98.5 473 VAL B C 1
ATOM 7803 O O . VAL B 1 473 ? -9.594 -10.422 -3.199 1 98.5 473 VAL B O 1
ATOM 7806 N N . ILE B 1 474 ? -8.383 -11.641 -1.708 1 98.62 474 ILE B N 1
ATOM 7807 C CA . ILE B 1 474 ? -7.961 -12.672 -2.65 1 98.62 474 ILE B CA 1
ATOM 7808 C C . ILE B 1 474 ? -8.633 -14 -2.301 1 98.62 474 ILE B C 1
ATOM 7810 O O . ILE B 1 474 ? -8.344 -14.586 -1.256 1 98.62 474 ILE B O 1
ATOM 7814 N N . ASP B 1 475 ? -9.477 -14.453 -3.23 1 98.44 475 ASP B N 1
ATOM 7815 C CA . ASP B 1 475 ? -10.234 -15.68 -2.984 1 98.44 475 ASP B CA 1
ATOM 7816 C C . ASP B 1 475 ? -9.773 -16.812 -3.91 1 98.44 475 ASP B C 1
ATOM 7818 O O . ASP B 1 475 ? -9.641 -16.609 -5.121 1 98.44 475 ASP B O 1
ATOM 7822 N N . HIS B 1 476 ? -9.461 -17.938 -3.314 1 96.88 476 HIS B N 1
ATOM 7823 C CA . HIS B 1 476 ? -9.391 -19.188 -4.047 1 96.88 476 HIS B CA 1
ATOM 7824 C C . HIS B 1 476 ? -10.766 -19.844 -4.152 1 96.88 476 HIS B C 1
ATOM 7826 O O . HIS B 1 476 ? -11.281 -20.375 -3.162 1 96.88 476 HIS B O 1
ATOM 7832 N N . GLU B 1 477 ? -11.281 -19.828 -5.395 1 95.25 477 GLU B N 1
ATOM 7833 C CA . GLU B 1 477 ? -12.68 -20.172 -5.586 1 95.25 477 GLU B CA 1
ATOM 7834 C C . GLU B 1 477 ? -12.828 -21.531 -6.258 1 95.25 477 GLU B C 1
ATOM 7836 O O . GLU B 1 477 ? -12.047 -21.875 -7.152 1 95.25 477 GLU B O 1
ATOM 7841 N N . SER B 1 478 ? -13.711 -22.344 -5.734 1 89.38 478 SER B N 1
ATOM 7842 C CA . SER B 1 478 ? -14.211 -23.562 -6.359 1 89.38 478 SER B CA 1
ATOM 7843 C C . SER B 1 478 ? -15.672 -23.422 -6.77 1 89.38 478 SER B C 1
ATOM 7845 O O . SER B 1 478 ? -16.562 -23.344 -5.914 1 89.38 478 SER B O 1
ATOM 7847 N N . VAL B 1 479 ? -15.914 -23.406 -8.07 1 91.25 479 VAL B N 1
ATOM 7848 C CA . VAL B 1 479 ? -17.25 -23.062 -8.562 1 91.25 479 VAL B CA 1
ATOM 7849 C C . VAL B 1 479 ? -17.875 -24.266 -9.266 1 91.25 479 VAL B C 1
ATOM 7851 O O . VAL B 1 479 ? -17.281 -24.828 -10.18 1 91.25 479 VAL B O 1
ATOM 7854 N N . THR B 1 480 ? -19.031 -24.625 -8.867 1 88.5 480 THR B N 1
ATOM 7855 C CA . THR B 1 480 ? -19.844 -25.625 -9.555 1 88.5 480 THR B CA 1
ATOM 7856 C C . THR B 1 480 ? -20.672 -24.984 -10.664 1 88.5 480 THR B C 1
ATOM 7858 O O . THR B 1 480 ? -21.406 -24.031 -10.422 1 88.5 480 THR B O 1
ATOM 7861 N N . VAL B 1 481 ? -20.484 -25.438 -11.852 1 85.69 481 VAL B N 1
ATOM 7862 C CA . VAL B 1 481 ? -21.203 -24.953 -13.016 1 85.69 481 VAL B CA 1
ATOM 7863 C C . VAL B 1 481 ? -21.703 -26.141 -13.852 1 85.69 481 VAL B C 1
ATOM 7865 O O . VAL B 1 481 ? -20.922 -26.766 -14.562 1 85.69 481 VAL B O 1
ATOM 7868 N N . ASN B 1 482 ? -22.969 -26.359 -13.781 1 83.62 482 ASN B N 1
ATOM 7869 C CA . ASN B 1 482 ? -23.609 -27.406 -14.562 1 83.62 482 ASN B CA 1
ATOM 7870 C C . ASN B 1 482 ? -22.859 -28.734 -14.43 1 83.62 482 ASN B C 1
ATOM 7872 O O . ASN B 1 482 ? -22.5 -29.359 -15.43 1 83.62 482 ASN B O 1
ATOM 7876 N N . GLY B 1 483 ? -22.625 -29.016 -13.258 1 71.06 483 GLY B N 1
ATOM 7877 C CA . GLY B 1 483 ? -22.047 -30.312 -12.922 1 71.06 483 GLY B CA 1
ATOM 7878 C C . GLY B 1 483 ? -20.531 -30.312 -12.961 1 71.06 483 GLY B C 1
ATOM 7879 O O . GLY B 1 483 ? -19.906 -31.297 -12.555 1 71.06 483 GLY B O 1
ATOM 7880 N N . MET B 1 484 ? -19.969 -29.266 -13.445 1 71.62 484 MET B N 1
ATOM 7881 C CA . MET B 1 484 ? -18.516 -29.141 -13.5 1 71.62 484 MET B CA 1
ATOM 7882 C C . MET B 1 484 ? -18 -28.25 -12.383 1 71.62 484 MET B C 1
ATOM 7884 O O . MET B 1 484 ? -18.719 -27.359 -11.906 1 71.62 484 MET B O 1
ATOM 7888 N N . VAL B 1 485 ? -16.844 -28.578 -11.875 1 77.88 485 VAL B N 1
ATOM 7889 C CA . VAL B 1 485 ? -16.203 -27.734 -10.875 1 77.88 485 VAL B CA 1
ATOM 7890 C C . VAL B 1 485 ? -15 -27.016 -11.492 1 77.88 485 VAL B C 1
ATOM 7892 O O . VAL B 1 485 ? -14.148 -27.656 -12.109 1 77.88 485 VAL B O 1
ATOM 7895 N N . VAL B 1 486 ? -15.039 -25.75 -11.398 1 81.56 486 VAL B N 1
ATOM 7896 C CA . VAL B 1 486 ? -13.953 -24.922 -11.914 1 81.56 486 VAL B CA 1
ATOM 7897 C C . VAL B 1 486 ? -13.297 -24.156 -10.766 1 81.56 486 VAL B C 1
ATOM 7899 O O . VAL B 1 486 ? -13.984 -23.625 -9.891 1 81.56 486 VAL B O 1
ATOM 7902 N N . LYS B 1 487 ? -11.961 -24.172 -10.758 1 85.25 487 LYS B N 1
ATOM 7903 C CA . LYS B 1 487 ? -11.219 -23.422 -9.75 1 85.25 487 LYS B CA 1
ATOM 7904 C C . LYS B 1 487 ? -10.625 -22.156 -10.344 1 85.25 487 LYS B C 1
ATOM 7906 O O . LYS B 1 487 ? -10.188 -22.141 -11.492 1 85.25 487 LYS B O 1
ATOM 7911 N N . ALA B 1 488 ? -10.617 -21.094 -9.57 1 92.44 488 ALA B N 1
ATOM 7912 C CA . ALA B 1 488 ? -10.055 -19.812 -9.984 1 92.44 488 ALA B CA 1
ATOM 7913 C C . ALA B 1 488 ? -9.648 -18.984 -8.773 1 92.44 488 ALA B C 1
ATOM 7915 O O . ALA B 1 488 ? -9.992 -19.312 -7.633 1 92.44 488 ALA B O 1
ATOM 7916 N N . ILE B 1 489 ? -8.828 -18.062 -9.047 1 96.75 489 ILE B N 1
ATOM 7917 C CA . ILE B 1 489 ? -8.5 -17.062 -8.039 1 96.75 489 ILE B CA 1
ATOM 7918 C C . ILE B 1 489 ? -9.07 -15.703 -8.461 1 96.75 489 ILE B C 1
ATOM 7920 O O . ILE B 1 489 ? -8.961 -15.32 -9.625 1 96.75 489 ILE B O 1
ATOM 7924 N N . ALA B 1 490 ? -9.711 -15.023 -7.566 1 98.44 490 ALA B N 1
ATOM 7925 C CA . ALA B 1 490 ? -10.227 -13.672 -7.793 1 98.44 490 ALA B CA 1
ATOM 7926 C C . ALA B 1 490 ? -9.602 -12.68 -6.812 1 98.44 490 ALA B C 1
ATOM 7928 O O . ALA B 1 490 ? -9.586 -12.922 -5.605 1 98.44 490 ALA B O 1
ATOM 7929 N N . ILE B 1 491 ? -9.047 -11.586 -7.324 1 98.62 491 ILE B N 1
ATOM 7930 C CA . ILE B 1 491 ? -8.531 -10.492 -6.512 1 98.62 491 ILE B CA 1
ATOM 7931 C C . ILE B 1 491 ? -9.492 -9.305 -6.582 1 98.62 491 ILE B C 1
ATOM 7933 O O . ILE B 1 491 ? -9.602 -8.648 -7.617 1 98.62 491 ILE B O 1
ATOM 7937 N N . TYR B 1 492 ? -10.141 -9.016 -5.445 1 98.62 492 TYR B N 1
ATOM 7938 C CA . TYR B 1 492 ? -11.102 -7.918 -5.371 1 98.62 492 TYR B CA 1
ATOM 7939 C C . TYR B 1 492 ? -10.453 -6.66 -4.809 1 98.62 492 TYR B C 1
ATOM 7941 O O . TYR B 1 492 ? -9.758 -6.715 -3.793 1 98.62 492 TYR B O 1
ATOM 7949 N N . GLU B 1 493 ? -10.641 -5.543 -5.496 1 97.94 493 GLU B N 1
ATOM 7950 C CA . GLU B 1 493 ? -10.266 -4.23 -4.977 1 97.94 493 GLU B CA 1
ATOM 7951 C C . GLU B 1 493 ? -11.492 -3.41 -4.609 1 97.94 493 GLU B C 1
ATOM 7953 O O . GLU B 1 493 ? -12.328 -3.115 -5.465 1 97.94 493 GLU B O 1
ATOM 7958 N N . VAL B 1 494 ? -11.586 -3.047 -3.332 1 97.56 494 VAL B N 1
ATOM 7959 C CA . VAL B 1 494 ? -12.75 -2.332 -2.826 1 97.56 494 VAL B CA 1
ATOM 7960 C C . VAL B 1 494 ? -12.398 -0.866 -2.586 1 97.56 494 VAL B C 1
ATOM 7962 O O . VAL B 1 494 ? -11.375 -0.563 -1.962 1 97.56 494 VAL B O 1
ATOM 7965 N N . GLU B 1 495 ? -13.141 0.015 -3.166 1 93.69 495 GLU B N 1
ATOM 7966 C CA . GLU B 1 495 ? -13.016 1.458 -2.979 1 93.69 495 GLU B CA 1
ATOM 7967 C C . GLU B 1 495 ? -14.352 2.078 -2.594 1 93.69 495 GLU B C 1
ATOM 7969 O O . GLU B 1 495 ? -15.367 1.861 -3.268 1 93.69 495 GLU B O 1
ATOM 7974 N N . ASN B 1 496 ? -14.375 2.809 -1.532 1 89.31 496 ASN B N 1
ATOM 7975 C CA . ASN B 1 496 ? -15.555 3.527 -1.076 1 89.31 496 ASN B CA 1
ATOM 7976 C C . ASN B 1 496 ? -16.75 2.588 -0.881 1 89.31 496 ASN B C 1
ATOM 7978 O O . ASN B 1 496 ? -17.859 2.887 -1.317 1 89.31 496 ASN B O 1
ATOM 7982 N N . GLY B 1 497 ? -16.453 1.405 -0.45 1 93.75 497 GLY B N 1
ATOM 7983 C CA . GLY B 1 497 ? -17.5 0.482 -0.05 1 93.75 497 GLY B CA 1
ATOM 7984 C C . GLY B 1 497 ? -18.031 -0.352 -1.2 1 93.75 497 GLY B C 1
ATOM 7985 O O . GLY B 1 497 ? -19.031 -1.065 -1.049 1 93.75 497 GLY B O 1
ATOM 7986 N N . GLU B 1 498 ? -17.453 -0.231 -2.359 1 97.38 498 GLU B N 1
ATOM 7987 C CA . GLU B 1 498 ? -17.875 -0.987 -3.535 1 97.38 498 GLU B CA 1
ATOM 7988 C C . GLU B 1 498 ? -16.688 -1.654 -4.219 1 97.38 498 GLU B C 1
ATOM 7990 O O . GLU B 1 498 ? -15.555 -1.147 -4.156 1 97.38 498 GLU B O 1
ATOM 7995 N N . ILE B 1 499 ? -16.969 -2.777 -4.855 1 98.56 499 ILE B N 1
ATOM 7996 C CA . ILE B 1 499 ? -15.914 -3.443 -5.625 1 98.56 499 ILE B CA 1
ATOM 7997 C C . ILE B 1 499 ? -15.648 -2.666 -6.91 1 98.56 499 ILE B C 1
ATOM 7999 O O . ILE B 1 499 ? -16.531 -2.555 -7.77 1 98.56 499 ILE B O 1
ATOM 8003 N N . ALA B 1 500 ? -14.445 -2.174 -7.004 1 98 500 ALA B N 1
ATOM 8004 C CA . ALA B 1 500 ? -14.109 -1.307 -8.133 1 98 500 ALA B CA 1
ATOM 8005 C C . ALA B 1 500 ? -13.422 -2.094 -9.242 1 98 500 ALA B C 1
ATOM 8007 O O . ALA B 1 500 ? -13.594 -1.786 -10.422 1 98 500 ALA B O 1
ATOM 8008 N N . LYS B 1 501 ? -12.625 -3.084 -8.898 1 98.06 501 LYS B N 1
ATOM 8009 C CA . LYS B 1 501 ? -11.883 -3.918 -9.844 1 98.06 501 LYS B CA 1
ATOM 8010 C C . LYS B 1 501 ? -11.836 -5.367 -9.375 1 98.06 501 LYS B C 1
ATOM 8012 O O . LYS B 1 501 ? -11.805 -5.637 -8.172 1 98.06 501 LYS B O 1
ATOM 8017 N N . VAL B 1 502 ? -11.828 -6.293 -10.305 1 98.44 502 VAL B N 1
ATOM 8018 C CA . VAL B 1 502 ? -11.57 -7.703 -10.039 1 98.44 502 VAL B CA 1
ATOM 8019 C C . VAL B 1 502 ? -10.57 -8.242 -11.062 1 98.44 502 VAL B C 1
ATOM 8021 O O . VAL B 1 502 ? -10.688 -7.984 -12.258 1 98.44 502 VAL B O 1
ATOM 8024 N N . THR B 1 503 ? -9.578 -8.883 -10.578 1 98.12 503 THR B N 1
ATOM 8025 C CA . THR B 1 503 ? -8.609 -9.562 -11.438 1 98.12 503 THR B CA 1
ATOM 8026 C C . THR B 1 503 ? -8.664 -11.07 -11.227 1 98.12 503 THR B C 1
ATOM 8028 O O . THR B 1 503 ? -8.508 -11.555 -10.102 1 98.12 503 THR B O 1
ATOM 8031 N N . PHE B 1 504 ? -8.859 -11.82 -12.336 1 96.94 504 PHE B N 1
ATOM 8032 C CA . PHE B 1 504 ? -8.977 -13.266 -12.25 1 96.94 504 PHE B CA 1
ATOM 8033 C C . PHE B 1 504 ? -7.68 -13.945 -12.68 1 96.94 504 PHE B C 1
ATOM 8035 O O . PHE B 1 504 ? -7.023 -13.5 -13.625 1 96.94 504 PHE B O 1
ATOM 8042 N N . ILE B 1 505 ? -7.363 -14.992 -11.93 1 93.12 505 ILE B N 1
ATOM 8043 C CA . ILE B 1 505 ? -6.293 -15.914 -12.297 1 93.12 505 ILE B CA 1
ATOM 8044 C C . ILE B 1 505 ? -6.871 -17.312 -12.531 1 93.12 505 ILE B C 1
ATOM 8046 O O . ILE B 1 505 ? -7.535 -17.875 -11.656 1 93.12 505 ILE B O 1
ATOM 8050 N N . LYS B 1 506 ? -6.695 -17.844 -13.766 1 84.56 506 LYS B N 1
ATOM 8051 C CA . LYS B 1 506 ? -7.254 -19.141 -14.156 1 84.56 506 LYS B CA 1
ATOM 8052 C C . LYS B 1 506 ? -6.16 -20.094 -14.641 1 84.56 506 LYS B C 1
ATOM 8054 O O . LYS B 1 506 ? -5.121 -19.641 -15.133 1 84.56 506 LYS B O 1
#

Radius of gyration: 42.39 Å; Cα contacts (8 Å, |Δi|>4): 2464; chains: 2; bounding box: 90×128×100 Å